Protein AF-0000000080714030 (afdb_homodimer)

InterPro domains:
  IPR036653 CinA-like, C-terminal [G3DSA:3.90.950.20] (2-174)

Solvent-accessible surface area (backbone atoms only — not comparable to full-atom values): 62062 Å² total; per-residue (Å²): 121,62,54,67,68,60,47,52,52,50,47,53,47,56,67,35,80,67,46,39,36,33,17,40,29,30,23,70,40,30,37,44,36,54,19,39,50,63,36,36,69,52,33,74,71,24,40,36,33,37,36,30,34,49,25,69,62,44,35,57,70,44,32,26,86,90,61,73,48,100,39,75,63,29,65,53,29,5,41,20,20,4,51,33,28,31,24,51,38,44,27,46,56,23,64,76,32,50,85,55,31,53,50,44,53,54,72,44,43,54,35,5,31,3,32,14,26,40,60,72,46,78,60,81,68,89,64,78,32,35,37,19,35,16,32,28,44,76,68,26,40,31,35,36,40,40,44,49,52,82,86,74,53,54,44,39,52,50,24,45,39,47,11,48,51,52,50,48,46,53,28,56,74,74,69,46,86,74,57,66,65,69,62,38,63,68,39,62,57,69,62,84,73,75,73,67,63,80,55,74,79,54,74,86,77,84,96,85,76,91,81,69,69,91,68,65,83,79,67,75,76,82,68,79,71,76,75,73,59,78,42,53,69,48,71,68,48,70,44,68,59,70,58,63,62,53,34,36,76,72,63,78,32,65,29,32,30,41,30,21,41,66,49,79,87,38,49,39,97,83,65,41,69,55,74,85,80,56,56,62,36,58,37,61,32,56,64,34,39,42,30,40,47,56,62,74,31,28,33,34,36,66,46,84,44,77,55,73,48,64,51,58,51,51,49,45,52,40,50,30,52,50,52,32,43,70,75,60,48,74,68,85,62,61,72,57,68,69,62,67,66,85,69,65,63,88,61,55,62,94,61,76,93,78,82,90,77,85,80,77,88,78,87,82,87,90,81,88,90,82,90,78,90,73,89,80,78,84,69,81,80,72,84,66,75,72,76,71,76,70,68,72,64,81,74,77,71,51,54,42,59,33,37,30,36,50,42,40,42,91,81,72,61,68,65,52,62,68,57,49,49,56,44,55,45,45,20,52,35,81,87,31,81,41,38,55,34,31,38,32,42,34,59,43,72,45,67,61,50,40,28,69,60,40,50,17,26,30,37,43,37,46,43,71,55,49,48,50,72,67,32,30,70,79,38,81,61,24,64,56,50,36,51,48,48,50,41,49,29,45,73,42,48,25,35,36,36,30,38,42,40,70,42,98,85,69,47,69,44,38,56,62,63,55,50,69,76,39,92,66,41,68,82,62,51,69,36,54,41,58,48,48,69,88,62,48,79,69,89,70,52,53,68,59,52,53,57,53,70,64,62,67,82,128,121,65,53,66,67,59,47,53,54,50,48,54,49,56,66,36,79,67,48,37,35,33,16,41,28,30,22,69,39,30,36,45,35,53,20,39,49,62,37,37,71,52,33,73,72,23,39,36,32,38,34,29,35,50,24,68,64,45,34,58,70,44,31,26,86,88,61,74,48,101,40,75,63,28,65,53,29,5,42,19,21,4,53,32,29,31,22,49,38,44,27,46,56,22,65,75,32,49,85,53,31,52,50,45,54,54,71,46,42,55,34,6,32,4,31,13,26,39,61,74,45,77,61,80,68,90,63,78,32,34,38,18,36,17,30,28,42,76,67,28,40,31,35,36,37,36,43,51,49,83,88,74,54,55,44,40,52,50,23,47,39,48,11,48,51,52,49,47,45,52,27,55,75,73,69,44,86,76,57,65,66,69,59,35,66,69,35,61,58,71,61,80,72,75,71,67,62,82,55,78,77,59,78,85,79,89,94,87,77,90,83,70,68,93,68,64,85,74,70,75,76,86,67,80,72,75,75,73,60,76,34,52,69,48,69,69,47,70,43,68,58,70,59,59,62,55,33,34,77,71,63,77,30,66,30,32,29,42,31,22,41,66,51,78,87,38,51,38,100,84,62,40,68,53,74,88,78,57,57,62,35,59,34,58,34,58,64,34,39,43,30,39,47,56,62,73,29,27,32,34,37,66,46,84,44,76,56,74,50,65,50,58,51,50,51,45,52,41,48,30,51,49,50,32,42,69,74,60,47,74,69,82,64,60,70,59,68,70,63,67,67,87,67,64,67,80,61,51,60,83,64,80,87,83,76,90,77,85,78,77,85,75,83,87,80,87,89,85,91,79,89,75,86,82,79,81,76,84,73,80,81,71,85,68,77,74,74,72,75,71,69,74,64,79,73,79,70,50,54,42,59,32,37,31,35,49,42,40,42,90,82,73,60,69,64,49,61,68,58,50,49,56,44,54,46,45,21,56,36,81,87,32,80,42,39,54,36,31,38,33,41,34,58,44,73,45,67,62,50,39,28,70,60,40,50,18,25,30,37,44,36,46,45,72,56,50,47,49,73,68,32,29,69,78,38,81,62,24,63,55,50,35,51,47,49,51,42,49,30,43,71,42,48,27,34,37,36,32,38,43,39,70,42,98,84,69,48,70,45,39,52,62,64,56,50,70,77,39,94,67,43,70,82,61,51,69,36,54,42,60,48,49,68,89,62,48,78,69,90,71,53,54,68,58,53,52,56,54,70,65,58,67,83,128

Sequence (1108 aa):
MVPDDASALIRAVYDSKPTPQVCVSTAGAGGQAISWLLGVPGASACLLEATVPYCFKAFEDRMAAGSRAPGYCSREAAEGLARNAYARAVSLCVAESPDRGPHVLPDRRVIAVGCTAAVLSSKPRRGPHQCYVCAQTADGLAHYELTLSKGRRDRSGEDAAVSRLLLQAIADAVGVPVPFGFKADHLLLDGGGGGDLPSVYEEEGVEAGRGAAAAAAAAAAGEVETVVSTEVVPTADLAHDPDAIEELVAGRCGTALVVPRDTRGATNAAGEAVEAGAPVVVLREGAMVRAALPRGATVILPGSYNPLHRGHVGLLEAARSLLDAEINGESRRGETPQKPRATDKAAAGWGREGEQGVQADEGMGAGAASADGGSGGLDVDAGGGDVGHEERERKRTAVHGIFEISVSNVDKGGLGVEEIQRRVMQFSEPGGVGWPYPVAVTKAPLFSEKARLFPGCAFVVGADTAKRIIDPRYYGNSQVEMVSALSEIRHLGCSFIVGGREDAGGRFLTLDGVLAQSGLPESLRSMFLGLDESSFREDLSSSSIRAGVASPGLMVPDDASALIRAVYDSKPTPQVCVSTAGAGGQAISWLLGVPGASACLLEATVPYCFKAFEDRMAAGSRAPGYCSREAAEGLARNAYARAVSLCVAESPDRGPHVLPDRRVIAVGCTAAVLSSKPRRGPHQCYVCAQTADGLAHYELTLSKGRRDRSGEDAAVSRLLLQAIADAVGVPVPFGFKADHLLLDGGGGGDLPSVYEEEGVEAGRGAAAAAAAAAAGEVETVVSTEVVPTADLAHDPDAIEELVAGRCGTALVVPRDTRGATNAAGEAVEAGAPVVVLREGAMVRAALPRGATVILPGSYNPLHRGHVGLLEAARSLLDAEINGESRRGETPQKPRATDKAAAGWGREGEQGVQADEGMGAGAASADGGSGGLDVDAGGGDVGHEERERKRTAVHGIFEISVSNVDKGGLGVEEIQRRVMQFSEPGGVGWPYPVAVTKAPLFSEKARLFPGCAFVVGADTAKRIIDPRYYGNSQVEMVSALSEIRHLGCSFIVGGREDAGGRFLTLDGVLAQSGLPESLRSMFLGLDESSFREDLSSSSIRAGVASPGL

Foldseek 3Di:
DADPQLLVLLVLQLPFPVRAAEEEEEEQFQVVLVVNLVVHPNSVSHYDYYYYQYDDVSLVVQFAPPQDDPDQADQSSFVRNQLSRQLVSLLRQQVVPLACFLLCQLRHWYKYKGKYWHFDDPDDDPDWTKMKMWMQTLFAIWIKIKTAFPPPDDRVLSNQLRNLVRSVSSCVSSVHDRDPCSNCVSQVLPPPPPDPPPCVVPDPDDDDDDPPPVPPPPPPDPPPPPPRPRTDIPPIDTDGDDDQLVCCVVVNFFKKKKFAHAQVVPAPPVRHRPDWDTDIRMDTHLSSVQSRADFQFEEEEEDAPPPDDLQSVLLQVLLNVVSLCVVPNDPPPPCPPVPPPVPDPVVDDPDDDDDDDDDDDDDDDDDDDDDDDDDDDPPPPPPPPCPDPPVPPPPRRHHAYAYEYAQQDVPDPGDDSVRVVVRQVQCHTPPHSNPRHMYMYGNDPDVLVVCVSHQNYEYEDELVVLLVLQQCVVVVNDNVSSQVSLVSSVVSNYAYEYEWAQPPVRDTCWLCNSCVPGPHDPVSSVRYHYRDCVSRYDPDDPVVVVVVVPPDDD/DADPQLLVLLVLQLPFPPRAAEEEEEEQFQVVLVVNLVVHPRNVNHYDYYYYQYDDVSLVVQFAPPQDDPDQADQSSFVRNQLSRQLVSLLRQQVVVLACFLLCQLRHWYKYKGKYWHFDDPDDDPDWTKMKMWMQTLFAIWIKIKTAFPPPDDRVLSNQLRNLVRSVSSCVSSVHDRDPCSNCVSQVQPPPPPPPPPPPVDDDDDDDDDPPPVPPPPPDDPPPPPPRPRTDIPDIDTDGDDDQLVCCLVVNFFKKKKFAHAQVVPAPPVRHRPDWDTDIRMDTHLSSVQSRGDFQFEEEEEDAPPPDDLQSVLLQVLLNVVSLCVVPNDPPPPCPPVPPPVPPDVVPPPDDDDDDDDDDDDDDDDDDDDDDDDPDDPPPPPVPPCPDPPVPPPPRRHHAYAYEYAQQDVPDPGDDSVRVVVRQVQCHTPPHSNPRHMYMYGNDPDVLVVCVSHQNYEYEDELVVLLVLQQCVVVVNDNVSSQVSLVSSVVSNYAYEYEWAQDPVRDTCWLCNSCVPGPHDPSSSVRYHYRDCVSRYDHDDPVVVVVVVPPDDD

Structure (mmCIF, N/CA/C/O backbone):
data_AF-0000000080714030-model_v1
#
loop_
_entity.id
_entity.type
_entity.pdbx_description
1 polymer Nucleotidyltransferase
#
loop_
_atom_site.group_PDB
_atom_site.id
_atom_site.type_symbol
_atom_site.label_atom_id
_atom_site.label_alt_id
_atom_site.label_comp_id
_atom_site.label_asym_id
_atom_site.label_entity_id
_atom_site.label_seq_id
_atom_site.pdbx_PDB_ins_code
_atom_site.Cartn_x
_atom_site.Cartn_y
_atom_site.Cartn_z
_atom_site.occupancy
_atom_site.B_iso_or_equiv
_atom_site.auth_seq_id
_atom_site.auth_comp_id
_atom_site.auth_asym_id
_atom_site.auth_atom_id
_atom_site.pdbx_PDB_model_num
ATOM 1 N N . MET A 1 1 ? -28.547 -10.883 4.484 1 76.25 1 MET A N 1
ATOM 2 C CA . MET A 1 1 ? -28.688 -12.312 4.203 1 76.25 1 MET A CA 1
ATOM 3 C C . MET A 1 1 ? -28.188 -12.641 2.801 1 76.25 1 MET A C 1
ATOM 5 O O . MET A 1 1 ? -28.391 -11.867 1.866 1 76.25 1 MET A O 1
ATOM 9 N N . VAL A 1 2 ? -27.531 -13.766 2.744 1 88.31 2 VAL A N 1
ATOM 10 C CA . VAL A 1 2 ? -27.047 -14.242 1.449 1 88.31 2 VAL A CA 1
ATOM 11 C C . VAL A 1 2 ? -28.172 -14.992 0.732 1 88.31 2 VAL A C 1
ATOM 13 O O . VAL A 1 2 ? -28.734 -15.945 1.278 1 88.31 2 VAL A O 1
ATOM 16 N N . PRO A 1 3 ? -28.531 -14.516 -0.45 1 89.25 3 PRO A N 1
ATOM 17 C CA . PRO A 1 3 ? -29.531 -15.289 -1.203 1 89.25 3 PRO A CA 1
ATOM 18 C C . PRO A 1 3 ? -29.109 -16.75 -1.405 1 89.25 3 PRO A C 1
ATOM 20 O O . PRO A 1 3 ? -27.922 -17.031 -1.581 1 89.25 3 PRO A O 1
ATOM 23 N N . ASP A 1 4 ? -30.047 -17.672 -1.443 1 90.81 4 ASP A N 1
ATOM 24 C CA . ASP A 1 4 ? -29.781 -19.109 -1.52 1 90.81 4 ASP A CA 1
ATOM 25 C C . ASP A 1 4 ? -29 -19.453 -2.791 1 90.81 4 ASP A C 1
ATOM 27 O O . ASP A 1 4 ? -28.094 -20.281 -2.766 1 90.81 4 ASP A O 1
ATOM 31 N N . ASP A 1 5 ? -29.406 -18.875 -3.848 1 91.44 5 ASP A N 1
ATOM 32 C CA . ASP A 1 5 ? -28.75 -19.188 -5.113 1 91.44 5 ASP A CA 1
ATOM 33 C C . ASP A 1 5 ? -27.297 -18.688 -5.121 1 91.44 5 ASP A C 1
ATOM 35 O O . ASP A 1 5 ? -26.406 -19.359 -5.633 1 91.44 5 ASP A O 1
ATOM 39 N N . ALA A 1 6 ? -27.062 -17.453 -4.605 1 92.81 6 ALA A N 1
ATOM 40 C CA . ALA A 1 6 ? -25.703 -16.938 -4.477 1 92.81 6 ALA A CA 1
ATOM 41 C C . ALA A 1 6 ? -24.875 -17.828 -3.562 1 92.81 6 ALA A C 1
ATOM 43 O O . ALA A 1 6 ? -23.703 -18.109 -3.863 1 92.81 6 ALA A O 1
ATOM 44 N N . SER A 1 7 ? -25.484 -18.297 -2.471 1 94.12 7 SER A N 1
ATOM 45 C CA . SER A 1 7 ? -24.812 -19.188 -1.533 1 94.12 7 SER A CA 1
ATOM 46 C C . SER A 1 7 ? -24.375 -20.469 -2.215 1 94.12 7 SER A C 1
ATOM 48 O O . SER A 1 7 ? -23.25 -20.938 -2.006 1 94.12 7 SER A O 1
ATOM 50 N N . ALA A 1 8 ? -25.281 -21.031 -3.01 1 95 8 ALA A N 1
ATOM 51 C CA . ALA A 1 8 ? -24.969 -22.266 -3.719 1 95 8 ALA A CA 1
ATOM 52 C C . ALA A 1 8 ? -23.812 -22.078 -4.688 1 95 8 ALA A C 1
ATOM 54 O O . ALA A 1 8 ? -22.906 -22.922 -4.766 1 95 8 ALA A O 1
ATOM 55 N N . LEU A 1 9 ? -23.828 -21 -5.441 1 94.88 9 LEU A N 1
ATOM 56 C CA . LEU A 1 9 ? -22.766 -20.703 -6.395 1 94.88 9 LEU A CA 1
ATOM 57 C C . LEU A 1 9 ? -21.422 -20.5 -5.684 1 94.88 9 LEU A C 1
ATOM 59 O O . LEU A 1 9 ? -20.406 -21.031 -6.113 1 94.88 9 LEU A O 1
ATOM 63 N N . ILE A 1 10 ? -21.422 -19.734 -4.613 1 96.38 10 ILE A N 1
ATOM 64 C CA . ILE A 1 10 ? -20.219 -19.438 -3.848 1 96.38 10 ILE A CA 1
ATOM 65 C C . ILE A 1 10 ? -19.656 -20.734 -3.258 1 96.38 10 ILE A C 1
ATOM 67 O O . ILE A 1 10 ? -18.438 -20.953 -3.277 1 96.38 10 ILE A O 1
ATOM 71 N N . ARG A 1 11 ? -20.516 -21.609 -2.727 1 95.31 11 ARG A N 1
ATOM 72 C CA . ARG A 1 11 ? -20.062 -22.906 -2.205 1 95.31 11 ARG A CA 1
ATOM 73 C C . ARG A 1 11 ? -19.375 -23.719 -3.291 1 95.31 11 ARG A C 1
ATOM 75 O O . ARG A 1 11 ? -18.359 -24.375 -3.039 1 95.31 11 ARG A O 1
ATOM 82 N N . ALA A 1 12 ? -19.969 -23.703 -4.457 1 96.38 12 ALA A N 1
ATOM 83 C CA . ALA A 1 12 ? -19.359 -24.422 -5.574 1 96.38 12 ALA A CA 1
ATOM 84 C C . ALA A 1 12 ? -17.969 -23.875 -5.891 1 96.38 12 ALA A C 1
ATOM 86 O O . ALA A 1 12 ? -17.047 -24.625 -6.195 1 96.38 12 ALA A O 1
ATOM 87 N N . VAL A 1 13 ? -17.797 -22.547 -5.855 1 96.38 13 VAL A N 1
ATOM 88 C CA . VAL A 1 13 ? -16.516 -21.906 -6.098 1 96.38 13 VAL A CA 1
ATOM 89 C C . VAL A 1 13 ? -15.523 -22.297 -5.008 1 96.38 13 VAL A C 1
ATOM 91 O O . VAL A 1 13 ? -14.391 -22.688 -5.301 1 96.38 13 VAL A O 1
ATOM 94 N N . TYR A 1 14 ? -15.969 -22.266 -3.744 1 95.06 14 TYR A N 1
ATOM 95 C CA . TYR A 1 14 ? -15.102 -22.594 -2.615 1 95.06 14 TYR A CA 1
ATOM 96 C C . TYR A 1 14 ? -14.672 -24.047 -2.666 1 95.06 14 TYR A C 1
ATOM 98 O O . TYR A 1 14 ? -13.57 -24.391 -2.232 1 95.06 14 TYR A O 1
ATOM 106 N N . ASP A 1 15 ? -15.469 -24.922 -3.205 1 94.5 15 ASP A N 1
ATOM 107 C CA . ASP A 1 15 ? -15.234 -26.359 -3.211 1 94.5 15 ASP A CA 1
ATOM 108 C C . ASP A 1 15 ? -14.375 -26.766 -4.406 1 94.5 15 ASP A C 1
ATOM 110 O O . ASP A 1 15 ? -13.883 -27.891 -4.469 1 94.5 15 ASP A O 1
ATOM 114 N N . SER A 1 16 ? -14.234 -25.844 -5.297 1 94.44 16 SER A N 1
ATOM 115 C CA . SER A 1 16 ? -13.414 -26.156 -6.469 1 94.44 16 SER A CA 1
ATOM 116 C C . SER A 1 16 ? -11.953 -26.344 -6.09 1 94.44 16 SER A C 1
ATOM 118 O O . SER A 1 16 ? -11.461 -25.719 -5.156 1 94.44 16 SER A O 1
ATOM 120 N N . LYS A 1 17 ? -11.289 -27.344 -6.773 1 90.88 17 LYS A N 1
ATOM 121 C CA . LYS A 1 17 ? -9.875 -27.609 -6.512 1 90.88 17 LYS A CA 1
ATOM 122 C C . LYS A 1 17 ? -9.031 -27.359 -7.754 1 90.88 17 LYS A C 1
ATOM 124 O O . LYS A 1 17 ? -9.406 -27.75 -8.859 1 90.88 17 LYS A O 1
ATOM 129 N N . PRO A 1 18 ? -7.777 -26.906 -7.711 1 89.81 18 PRO A N 1
ATOM 130 C CA . PRO A 1 18 ? -7.32 -26.25 -6.48 1 89.81 18 PRO A CA 1
ATOM 131 C C . PRO A 1 18 ? -8.18 -25.062 -6.094 1 89.81 18 PRO A C 1
ATOM 133 O O . PRO A 1 18 ? -8.727 -24.375 -6.965 1 89.81 18 PRO A O 1
ATOM 136 N N . THR A 1 19 ? -8.344 -24.797 -4.785 1 91.69 19 THR A N 1
ATOM 137 C CA . THR A 1 19 ? -9.195 -23.703 -4.316 1 91.69 19 THR A CA 1
ATOM 138 C C . THR A 1 19 ? -8.727 -22.375 -4.887 1 91.69 19 THR A C 1
ATOM 140 O O . THR A 1 19 ? -7.539 -22.047 -4.824 1 91.69 19 THR A O 1
ATOM 143 N N . PRO A 1 20 ? -9.641 -21.656 -5.434 1 96.25 20 PRO A N 1
ATOM 144 C CA . PRO A 1 20 ? -9.258 -20.375 -6.027 1 96.25 20 PRO A CA 1
ATOM 145 C C . PRO A 1 20 ? -8.797 -19.359 -4.984 1 96.25 20 PRO A C 1
ATOM 147 O O . PRO A 1 20 ? -9.273 -19.375 -3.846 1 96.25 20 PRO A O 1
ATOM 150 N N . GLN A 1 21 ? -7.844 -18.609 -5.332 1 97.25 21 GLN A N 1
ATOM 151 C CA . GLN A 1 21 ? -7.363 -17.469 -4.555 1 97.25 21 GLN A CA 1
ATOM 152 C C . GLN A 1 21 ? -7.785 -16.141 -5.188 1 97.25 21 GLN A C 1
ATOM 154 O O . GLN A 1 21 ? -7.23 -15.742 -6.211 1 97.25 21 GLN A O 1
ATOM 159 N N . VAL A 1 22 ? -8.68 -15.438 -4.516 1 98.12 22 VAL A N 1
ATOM 160 C CA . VAL A 1 22 ? -9.406 -14.383 -5.223 1 98.12 22 VAL A CA 1
ATOM 161 C C . VAL A 1 22 ? -9.156 -13.039 -4.547 1 98.12 22 VAL A C 1
ATOM 163 O O . VAL A 1 22 ? -9.203 -12.93 -3.32 1 98.12 22 VAL A 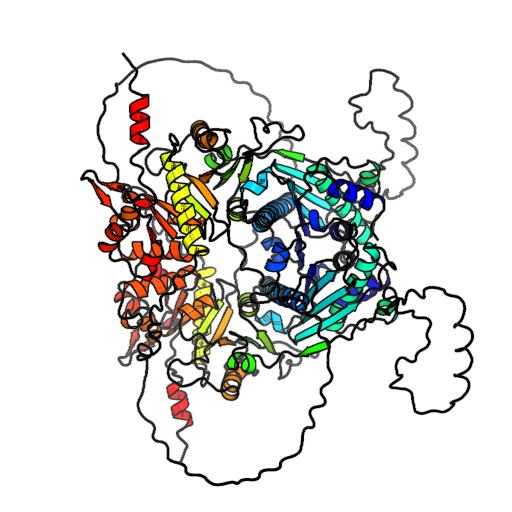O 1
ATOM 166 N N . CYS A 1 23 ? -8.812 -12.023 -5.293 1 98.19 23 CYS A N 1
ATOM 167 C CA . CYS A 1 23 ? -8.867 -10.625 -4.891 1 98.19 23 CYS A CA 1
ATOM 168 C C . CYS A 1 23 ? -9.961 -9.883 -5.645 1 98.19 23 CYS A C 1
ATOM 170 O O . CYS A 1 23 ? -10.164 -10.109 -6.84 1 98.19 23 CYS A O 1
ATOM 172 N N . VAL A 1 24 ? -10.672 -9.008 -4.938 1 98.12 24 VAL A N 1
ATOM 173 C CA . VAL A 1 24 ? -11.758 -8.234 -5.539 1 98.12 24 VAL A CA 1
ATOM 174 C C . VAL A 1 24 ? -11.516 -6.742 -5.309 1 98.12 24 VAL A C 1
ATOM 176 O O . VAL A 1 24 ? -11.156 -6.328 -4.203 1 98.12 24 VAL A O 1
ATOM 179 N N . SER A 1 25 ? -11.594 -6.004 -6.297 1 97.75 25 SER A N 1
ATOM 180 C CA . SER A 1 25 ? -11.609 -4.547 -6.219 1 97.75 25 SER A CA 1
ATOM 181 C C . SER A 1 25 ? -12.828 -3.969 -6.93 1 97.75 25 SER A C 1
ATOM 183 O O . SER A 1 25 ? -12.969 -4.102 -8.148 1 97.75 25 SER A O 1
ATOM 185 N N . THR A 1 26 ? -13.719 -3.369 -6.191 1 96.5 26 THR A N 1
ATOM 186 C CA . THR A 1 26 ? -14.961 -2.898 -6.801 1 96.5 26 THR A CA 1
ATOM 187 C C . THR A 1 26 ? -15.25 -1.456 -6.395 1 96.5 26 THR A C 1
ATOM 189 O O . THR A 1 26 ? -14.992 -1.063 -5.254 1 96.5 26 THR A O 1
ATOM 192 N N . ALA A 1 27 ? -15.68 -0.676 -7.301 1 92.5 27 ALA A N 1
ATOM 193 C CA . ALA A 1 27 ? -16.016 0.724 -7.066 1 92.5 27 ALA A CA 1
ATOM 194 C C . ALA A 1 27 ? -17.391 1.06 -7.652 1 92.5 27 ALA A C 1
ATOM 196 O O . ALA A 1 27 ? -17.75 0.578 -8.734 1 92.5 27 ALA A O 1
ATOM 197 N N . GLY A 1 28 ? -18.094 1.879 -7.031 1 89.81 28 GLY A N 1
ATOM 198 C CA . GLY A 1 28 ? -19.422 2.305 -7.461 1 89.81 28 GLY A CA 1
ATOM 199 C C . GLY A 1 28 ? -20.531 1.398 -6.961 1 89.81 28 GLY A C 1
ATOM 200 O O . GLY A 1 28 ? -21.578 1.877 -6.531 1 89.81 28 GLY A O 1
ATOM 201 N N . ALA A 1 29 ? -20.359 0.155 -7.082 1 90.62 29 ALA A N 1
ATOM 202 C CA . ALA A 1 29 ? -21.297 -0.875 -6.621 1 90.62 29 ALA A CA 1
ATOM 203 C C . ALA A 1 29 ? -20.578 -2.213 -6.438 1 90.62 29 ALA A C 1
ATOM 205 O O . ALA A 1 29 ? -19.344 -2.273 -6.441 1 90.62 29 ALA A O 1
ATOM 206 N N . GLY A 1 30 ? -21.297 -3.268 -6.059 1 92.06 30 GLY A N 1
ATOM 207 C CA . GLY A 1 30 ? -20.719 -4.59 -5.906 1 92.06 30 GLY A CA 1
ATOM 208 C C . GLY A 1 30 ? -20.422 -4.949 -4.465 1 92.06 30 GLY A C 1
ATOM 209 O O . GLY A 1 30 ? -19.828 -6 -4.188 1 92.06 30 GLY A O 1
ATOM 210 N N . GLY A 1 31 ? -20.812 -4.105 -3.6 1 92.25 31 GLY A N 1
ATOM 211 C CA . GLY A 1 31 ? -20.562 -4.352 -2.188 1 92.25 31 GLY A CA 1
ATOM 212 C C . GLY A 1 31 ? -21.25 -5.605 -1.671 1 92.25 31 GLY A C 1
ATOM 213 O O . GLY A 1 31 ? -20.734 -6.27 -0.768 1 92.25 31 GLY A O 1
ATOM 214 N N . GLN A 1 32 ? -22.375 -5.938 -2.225 1 93.75 32 GLN A N 1
ATOM 215 C CA . GLN A 1 32 ? -23.078 -7.133 -1.783 1 93.75 32 GLN A CA 1
ATOM 216 C C . GLN A 1 32 ? -22.297 -8.398 -2.117 1 93.75 32 GLN A C 1
ATOM 218 O O . GLN A 1 32 ? -22.359 -9.383 -1.383 1 93.75 32 GLN A O 1
ATOM 223 N N . ALA A 1 33 ? -21.594 -8.359 -3.254 1 94.94 33 ALA A N 1
ATOM 224 C CA . ALA A 1 33 ? -20.781 -9.523 -3.59 1 94.94 33 ALA A CA 1
ATOM 225 C C . ALA A 1 33 ? -19.781 -9.836 -2.471 1 94.94 33 ALA A C 1
ATOM 227 O O . ALA A 1 33 ? -19.594 -11 -2.109 1 94.94 33 ALA A O 1
ATOM 228 N N . ILE A 1 34 ? -19.172 -8.797 -1.949 1 94.06 34 ILE A N 1
ATOM 229 C CA . ILE A 1 34 ? -18.203 -8.961 -0.864 1 94.06 34 ILE A CA 1
ATOM 230 C C . ILE A 1 34 ? -18.906 -9.531 0.366 1 94.06 34 ILE A C 1
ATOM 232 O O . ILE A 1 34 ? -18.422 -10.477 0.984 1 94.06 34 ILE A O 1
ATOM 236 N N . SER A 1 35 ? -20.062 -8.969 0.657 1 93.44 35 SER A N 1
ATOM 237 C CA . SER A 1 35 ? -20.844 -9.445 1.792 1 93.44 35 SER A CA 1
ATOM 238 C C . SER A 1 35 ? -21.25 -10.906 1.614 1 93.44 35 SER A C 1
ATOM 240 O O . SER A 1 35 ? -21.172 -11.695 2.559 1 93.44 35 SER A O 1
ATOM 242 N N . TRP A 1 36 ? -21.672 -11.273 0.428 1 94.62 36 TRP A N 1
ATOM 243 C CA . TRP A 1 36 ? -22.094 -12.641 0.153 1 94.62 36 TRP A CA 1
ATOM 244 C C . TRP A 1 36 ? -20.922 -13.609 0.262 1 94.62 36 TRP A C 1
ATOM 246 O O . TRP A 1 36 ? -21.062 -14.695 0.833 1 94.62 36 TRP A O 1
ATOM 256 N N . LEU A 1 37 ? -19.781 -13.242 -0.293 1 93.44 37 LEU A N 1
ATOM 257 C CA . LEU A 1 37 ? -18.594 -14.078 -0.215 1 93.44 37 LEU A CA 1
ATOM 258 C C . LEU A 1 37 ? -18.203 -14.352 1.237 1 93.44 37 LEU A C 1
ATOM 260 O O . LEU A 1 37 ? -17.828 -15.469 1.588 1 93.44 37 LEU A O 1
ATOM 264 N N . LEU A 1 38 ? -18.375 -13.344 2.084 1 90.12 38 LEU A N 1
ATOM 265 C CA . LEU A 1 38 ? -18 -13.461 3.488 1 90.12 38 LEU A CA 1
ATOM 266 C C . LEU A 1 38 ? -19.062 -14.188 4.285 1 90.12 38 LEU A C 1
ATOM 268 O O . LEU A 1 38 ? -18.797 -14.703 5.375 1 90.12 38 LEU A O 1
ATOM 272 N N . GLY A 1 39 ? -20.25 -14.156 3.777 1 89.19 39 GLY A N 1
ATOM 273 C CA . GLY A 1 39 ? -21.391 -14.734 4.488 1 89.19 39 GLY A CA 1
ATOM 274 C C . GLY A 1 39 ? -21.484 -16.234 4.332 1 89.19 39 GLY A C 1
ATOM 275 O O . GLY A 1 39 ? -22.266 -16.891 5.027 1 89.19 39 GLY A O 1
ATOM 276 N N . VAL A 1 40 ? -20.75 -16.781 3.438 1 90.75 40 VAL A N 1
ATOM 277 C CA . VAL A 1 40 ? -20.703 -18.219 3.205 1 90.75 40 VAL A CA 1
ATOM 278 C C . VAL A 1 40 ? -19.422 -18.812 3.799 1 90.75 40 VAL A C 1
ATOM 280 O O . VAL A 1 40 ? -18.328 -18.297 3.564 1 90.75 40 VAL A O 1
ATOM 283 N N . PRO A 1 41 ? -19.562 -19.891 4.609 1 87.5 41 PRO A N 1
ATOM 284 C CA . PRO A 1 41 ? -18.344 -20.484 5.176 1 87.5 41 PRO A CA 1
ATOM 285 C C . PRO A 1 41 ? -17.375 -20.969 4.105 1 87.5 41 PRO A C 1
ATOM 287 O O . PRO A 1 41 ? -17.797 -21.516 3.082 1 87.5 41 PRO A O 1
ATOM 290 N N . GLY A 1 42 ? -16.047 -20.781 4.32 1 89 42 GLY A N 1
ATOM 291 C CA . GLY A 1 42 ? -15.023 -21.203 3.389 1 89 42 GLY A CA 1
ATOM 292 C C . GLY A 1 42 ? -14.266 -20.031 2.77 1 89 42 GLY A C 1
ATOM 293 O O . GLY A 1 42 ? -13.312 -20.234 2.014 1 89 42 GLY A O 1
ATOM 294 N N . ALA A 1 43 ? -14.656 -18.828 3.115 1 90.31 43 ALA A N 1
ATOM 295 C CA . ALA A 1 43 ? -14.055 -17.625 2.533 1 90.31 43 ALA A CA 1
ATOM 296 C C . ALA A 1 43 ? -12.562 -17.547 2.854 1 90.31 43 ALA A C 1
ATOM 298 O O . ALA A 1 43 ? -11.773 -17.062 2.047 1 90.31 43 ALA A O 1
ATOM 299 N N . SER A 1 44 ? -12.086 -18.062 3.951 1 87.38 44 SER A N 1
ATOM 300 C CA . SER A 1 44 ? -10.711 -17.938 4.41 1 87.38 44 SER A CA 1
ATOM 301 C C . SER A 1 44 ? -9.742 -18.672 3.484 1 87.38 44 SER A C 1
ATOM 303 O O . SER A 1 44 ? -8.57 -18.328 3.393 1 87.38 44 SER A O 1
ATOM 305 N N . ALA A 1 45 ? -10.234 -19.688 2.828 1 89.81 45 ALA A N 1
ATOM 306 C CA . ALA A 1 45 ? -9.375 -20.453 1.928 1 89.81 45 ALA A CA 1
ATOM 307 C C . ALA A 1 45 ? -9.375 -19.859 0.525 1 89.81 45 ALA A C 1
ATOM 309 O O . ALA A 1 45 ? -8.531 -20.203 -0.304 1 89.81 45 ALA A O 1
ATOM 310 N N . CYS A 1 46 ? -10.289 -18.953 0.308 1 94 46 CYS A N 1
ATOM 311 C CA . CYS A 1 46 ? -10.492 -18.5 -1.062 1 94 46 CYS A CA 1
ATOM 312 C C . CYS A 1 46 ? -10.219 -17.016 -1.186 1 94 46 CYS A C 1
ATOM 314 O O . CYS A 1 46 ? -9.398 -16.594 -2.01 1 94 46 CYS A O 1
ATOM 316 N N . LEU A 1 47 ? -10.836 -16.203 -0.371 1 95.5 47 LEU A N 1
ATOM 317 C CA . LEU A 1 47 ? -10.75 -14.758 -0.488 1 95.5 47 LEU A CA 1
ATOM 318 C C . LEU A 1 47 ? -9.469 -14.234 0.155 1 95.5 47 LEU A C 1
ATOM 320 O O . LEU A 1 47 ? -9.242 -14.43 1.353 1 95.5 47 LEU A O 1
ATOM 324 N N . LEU A 1 48 ? -8.625 -13.562 -0.668 1 97.19 48 LEU A N 1
ATOM 325 C CA . LEU A 1 48 ? -7.383 -12.984 -0.173 1 97.19 48 LEU A CA 1
ATOM 326 C C . LEU A 1 48 ? -7.617 -11.578 0.369 1 97.19 48 LEU A C 1
ATOM 328 O O . LEU A 1 48 ? -7.211 -11.266 1.491 1 97.19 48 LEU A O 1
ATOM 332 N N . GLU A 1 49 ? -8.258 -10.812 -0.398 1 97.25 49 GLU A N 1
ATOM 333 C CA . GLU A 1 49 ? -8.492 -9.414 -0.057 1 97.25 49 GLU A CA 1
ATOM 334 C C . GLU A 1 49 ? -9.586 -8.805 -0.938 1 97.25 49 GLU A C 1
ATOM 336 O O . GLU A 1 49 ? -9.688 -9.133 -2.123 1 97.25 49 GLU A O 1
ATOM 341 N N . ALA A 1 50 ? -10.414 -8.016 -0.399 1 97.75 50 ALA A N 1
ATOM 342 C CA . ALA A 1 50 ? -11.383 -7.215 -1.142 1 97.75 50 ALA A CA 1
ATOM 343 C C . ALA A 1 50 ? -11.227 -5.73 -0.828 1 97.75 50 ALA A C 1
ATOM 345 O O . ALA A 1 50 ? -11 -5.352 0.323 1 97.75 50 ALA A O 1
ATOM 346 N N . THR A 1 51 ? -11.289 -4.926 -1.818 1 96.81 51 THR A N 1
ATOM 347 C CA . THR A 1 51 ? -11.133 -3.484 -1.646 1 96.81 51 THR A CA 1
ATOM 348 C C . THR A 1 51 ? -12.25 -2.734 -2.363 1 96.81 51 THR A C 1
ATOM 350 O O . THR A 1 51 ? -12.656 -3.115 -3.463 1 96.81 51 THR A O 1
ATOM 353 N N . VAL A 1 52 ? -12.719 -1.738 -1.743 1 96.62 52 VAL A N 1
ATOM 354 C CA . VAL A 1 52 ? -13.703 -0.821 -2.307 1 96.62 52 VAL A CA 1
ATOM 355 C C . VAL A 1 52 ? -13.133 0.596 -2.332 1 96.62 52 VAL A C 1
ATOM 357 O O . VAL A 1 52 ? -13.43 1.406 -1.451 1 96.62 52 VAL A O 1
ATOM 360 N N . PRO A 1 53 ? -12.367 0.858 -3.334 1 94.75 53 PRO A N 1
ATOM 361 C CA . PRO A 1 53 ? -11.828 2.213 -3.475 1 94.75 53 PRO A CA 1
ATOM 362 C C . PRO A 1 53 ? -12.875 3.217 -3.951 1 94.75 53 PRO A C 1
ATOM 364 O O . PRO A 1 53 ? -12.992 3.473 -5.152 1 94.75 53 PRO A O 1
ATOM 367 N N . TYR A 1 54 ? -13.445 3.885 -3.055 1 88.81 54 TYR A N 1
ATOM 368 C CA . TYR A 1 54 ? -14.688 4.559 -3.416 1 88.81 54 TYR A CA 1
ATOM 369 C C . TYR A 1 54 ? -14.43 6.012 -3.801 1 88.81 54 TYR A C 1
ATOM 371 O O . TYR A 1 54 ? -15.094 6.547 -4.695 1 88.81 54 TYR A O 1
ATOM 379 N N . CYS A 1 55 ? -13.531 6.723 -3.15 1 89.38 55 CYS A N 1
ATOM 380 C CA . CYS A 1 55 ? -13.242 8.086 -3.58 1 89.38 55 CYS A CA 1
ATOM 381 C C . CYS A 1 55 ? -12.312 8.086 -4.789 1 89.38 55 CYS A C 1
ATOM 383 O O . CYS A 1 55 ? -11.766 7.051 -5.16 1 89.38 55 CYS A O 1
ATOM 385 N N . PHE A 1 56 ? -12.172 9.211 -5.348 1 86.5 56 PHE A N 1
ATOM 386 C CA . PHE A 1 56 ? -11.461 9.297 -6.613 1 86.5 56 PHE A CA 1
ATOM 387 C C . PHE A 1 56 ? -9.992 8.906 -6.438 1 86.5 56 PHE A C 1
ATOM 389 O O . PHE A 1 56 ? -9.469 8.086 -7.195 1 86.5 56 PHE A O 1
ATOM 396 N N . LYS A 1 57 ? -9.375 9.391 -5.508 1 89.69 57 LYS A N 1
ATOM 397 C CA . LYS A 1 57 ? -7.957 9.109 -5.309 1 89.69 57 LYS A CA 1
ATOM 398 C C . LYS A 1 57 ? -7.734 7.641 -4.953 1 89.69 57 LYS A C 1
ATOM 400 O O . LYS A 1 57 ? -6.773 7.023 -5.418 1 89.69 57 LYS A O 1
ATOM 405 N N . ALA A 1 58 ? -8.531 7.137 -4.082 1 92.75 58 ALA A N 1
ATOM 406 C CA . ALA A 1 58 ? -8.43 5.715 -3.766 1 92.75 58 ALA A CA 1
ATOM 407 C C . ALA A 1 58 ? -8.555 4.859 -5.023 1 92.75 58 ALA A C 1
ATOM 409 O O . ALA A 1 58 ? -7.812 3.895 -5.207 1 92.75 58 ALA A O 1
ATOM 410 N N . PHE A 1 59 ? -9.5 5.316 -5.836 1 91.5 59 PHE A N 1
ATOM 411 C CA . PHE A 1 59 ? -9.727 4.633 -7.105 1 91.5 59 PHE A CA 1
ATOM 412 C C . PHE A 1 59 ? -8.492 4.703 -7.992 1 91.5 59 PHE A C 1
ATOM 414 O O . PHE A 1 59 ? -8.031 3.682 -8.508 1 91.5 59 PHE A O 1
ATOM 421 N N . GLU A 1 60 ? -7.934 5.781 -8.141 1 89.69 60 GLU A N 1
ATOM 422 C CA . GLU A 1 60 ? -6.738 5.988 -8.953 1 89.69 60 GLU A CA 1
ATOM 423 C C . GLU A 1 60 ? -5.57 5.156 -8.43 1 89.69 60 GLU A C 1
ATOM 425 O O . GLU A 1 60 ? -4.816 4.578 -9.219 1 89.69 60 GLU A O 1
ATOM 430 N N . ASP A 1 61 ? -5.441 5.117 -7.137 1 90.25 61 ASP A N 1
ATOM 431 C CA . ASP A 1 61 ? -4.355 4.367 -6.516 1 90.25 61 ASP A CA 1
ATOM 432 C C . ASP A 1 61 ? -4.48 2.875 -6.812 1 90.25 61 ASP A C 1
ATOM 434 O O . ASP A 1 61 ? -3.477 2.156 -6.832 1 90.25 61 ASP A O 1
ATOM 438 N N . ARG A 1 62 ? -5.688 2.428 -7.02 1 92.12 62 ARG A N 1
ATOM 439 C CA . ARG A 1 62 ? -5.918 0.999 -7.199 1 92.12 62 ARG A CA 1
ATOM 440 C C . ARG A 1 62 ? -5.957 0.632 -8.68 1 92.12 62 ARG A C 1
ATOM 442 O O . ARG A 1 62 ? -6.148 -0.534 -9.031 1 92.12 62 ARG A O 1
ATOM 449 N N . MET A 1 63 ? -5.777 1.626 -9.492 1 87.69 63 MET A N 1
ATOM 450 C CA . MET A 1 63 ? -5.617 1.362 -10.922 1 87.69 63 MET A CA 1
ATOM 451 C C . MET A 1 63 ? -4.176 0.979 -11.25 1 87.69 63 MET A C 1
ATOM 453 O O . MET A 1 63 ? -3.24 1.475 -10.617 1 87.69 63 MET A O 1
ATOM 457 N N . ALA A 1 64 ? -4.07 0.048 -12.141 1 75.25 64 ALA A N 1
ATOM 458 C CA . ALA A 1 64 ? -2.729 -0.355 -12.547 1 75.25 64 ALA A CA 1
ATOM 459 C C . ALA A 1 64 ? -1.928 0.841 -13.055 1 75.25 64 ALA A C 1
ATOM 461 O O . ALA A 1 64 ? -2.475 1.726 -13.719 1 75.25 64 ALA A O 1
ATOM 462 N N . ALA A 1 65 ? -0.706 0.794 -12.688 1 62.97 65 ALA A N 1
ATOM 463 C CA . ALA A 1 65 ? 0.182 1.88 -13.094 1 62.97 65 ALA A CA 1
ATOM 464 C C . ALA A 1 65 ? 0.154 2.07 -14.609 1 62.97 65 ALA A C 1
ATOM 466 O O . ALA A 1 65 ? 0.173 1.096 -15.367 1 62.97 65 ALA A O 1
ATOM 467 N N . GLY A 1 66 ? 0.008 3.273 -14.969 1 62.5 66 GLY A N 1
ATOM 468 C CA . GLY A 1 66 ? 0.052 3.584 -16.391 1 62.5 66 GLY A CA 1
ATOM 469 C C . GLY A 1 66 ? -1.302 3.475 -17.062 1 62.5 66 GLY A C 1
ATOM 470 O O . GLY A 1 66 ? -1.455 3.867 -18.219 1 62.5 66 GLY A O 1
ATOM 471 N N . SER A 1 67 ? -2.238 2.922 -16.25 1 69.75 67 SER A N 1
ATOM 472 C CA . SER A 1 67 ? -3.557 2.752 -16.844 1 69.75 67 SER A CA 1
ATOM 473 C C . SER A 1 67 ? -4.316 4.074 -16.891 1 69.75 67 SER A C 1
ATOM 475 O O . SER A 1 67 ? -4.148 4.926 -16.016 1 69.75 67 SER A O 1
ATOM 477 N N . ARG A 1 68 ? -4.863 4.344 -18.094 1 69.06 68 ARG A N 1
ATOM 478 C CA . ARG A 1 68 ? -5.723 5.512 -18.25 1 69.06 68 ARG A CA 1
ATOM 479 C C . ARG A 1 68 ? -7.164 5.098 -18.531 1 69.06 68 ARG A C 1
ATOM 481 O O . ARG A 1 68 ? -7.406 4.129 -19.266 1 69.06 68 ARG A O 1
ATOM 488 N N . ALA A 1 69 ? -8.039 5.594 -17.734 1 75.12 69 ALA A N 1
ATOM 489 C CA . ALA A 1 69 ? -9.445 5.336 -18 1 75.12 69 ALA A CA 1
ATOM 490 C C . ALA A 1 69 ? -10.195 6.629 -18.328 1 75.12 69 ALA A C 1
ATOM 492 O O . ALA A 1 69 ? -9.961 7.656 -17.688 1 75.12 69 ALA A O 1
ATOM 493 N N . PRO A 1 70 ? -10.914 6.586 -19.438 1 69.94 70 PRO A N 1
ATOM 494 C CA . PRO A 1 70 ? -11.688 7.773 -19.812 1 69.94 70 PRO A CA 1
ATOM 495 C C . PRO A 1 70 ? -12.625 8.227 -18.688 1 69.94 70 PRO A C 1
ATOM 497 O O . PRO A 1 70 ? -13.039 9.391 -18.656 1 69.94 70 PRO A O 1
ATOM 500 N N . GLY A 1 71 ? -13 7.273 -17.906 1 81 71 GLY A N 1
ATOM 501 C CA . GLY A 1 71 ? -13.898 7.547 -16.797 1 81 71 GLY A CA 1
ATOM 502 C C . GLY A 1 71 ? -13.836 6.496 -15.703 1 81 71 GLY A C 1
ATOM 503 O O . GLY A 1 71 ? -13.195 5.453 -15.875 1 81 71 GLY A O 1
ATOM 504 N N . TYR A 1 72 ? -14.531 6.828 -14.711 1 84.44 72 TYR A N 1
ATOM 505 C CA . TYR A 1 72 ? -14.5 5.934 -13.555 1 84.44 72 TYR A CA 1
ATOM 506 C C . TYR A 1 72 ? -15.273 4.652 -13.836 1 84.44 72 TYR A C 1
ATOM 508 O O . TYR A 1 72 ? -14.914 3.58 -13.352 1 84.44 72 TYR A O 1
ATOM 516 N N . CYS A 1 73 ? -16.328 4.805 -14.617 1 91.25 73 CYS A N 1
ATOM 517 C CA . CYS A 1 73 ? -17.109 3.639 -15.023 1 91.25 73 CYS A CA 1
ATOM 518 C C . CYS A 1 73 ? -16.859 3.297 -16.484 1 91.25 73 CYS A C 1
ATOM 520 O O . CYS A 1 73 ? -17.562 3.789 -17.375 1 91.25 73 CYS A O 1
ATOM 522 N N . SER A 1 74 ? -15.891 2.494 -16.75 1 91.31 74 SER A N 1
ATOM 523 C CA . SER A 1 74 ? -15.492 2.094 -18.094 1 91.31 74 SER A CA 1
ATOM 524 C C . SER A 1 74 ? -14.836 0.717 -18.094 1 91.31 74 SER A C 1
ATOM 526 O O . SER A 1 74 ? -14.469 0.201 -17.031 1 91.31 74 SER A O 1
ATOM 528 N N . ARG A 1 75 ? -14.758 0.209 -19.266 1 90.69 75 ARG A N 1
ATOM 529 C CA . ARG A 1 75 ? -14.094 -1.08 -19.453 1 90.69 75 ARG A CA 1
ATOM 530 C C . ARG A 1 75 ? -12.625 -1.002 -19.047 1 90.69 75 ARG A C 1
ATOM 532 O O . ARG A 1 75 ? -12.109 -1.902 -18.375 1 90.69 75 ARG A O 1
ATOM 539 N N . GLU A 1 76 ? -11.945 0.042 -19.422 1 90.94 76 GLU A N 1
ATOM 540 C CA . GLU A 1 76 ? -10.531 0.245 -19.125 1 90.94 76 GLU A CA 1
ATOM 541 C C . GLU A 1 76 ? -10.289 0.372 -17.625 1 90.94 76 GLU A C 1
ATOM 543 O O . GLU A 1 76 ? -9.289 -0.133 -17.109 1 90.94 76 GLU A O 1
ATOM 548 N N . ALA A 1 77 ? -11.219 1.039 -17 1 93.75 77 ALA A N 1
ATOM 549 C CA . ALA A 1 77 ? -11.102 1.195 -15.555 1 93.75 77 ALA A CA 1
ATOM 550 C C . ALA A 1 77 ? -11.227 -0.149 -14.852 1 93.75 77 ALA A C 1
ATOM 552 O O . ALA A 1 77 ? -10.461 -0.453 -13.938 1 93.75 77 ALA A O 1
ATOM 553 N N . ALA A 1 78 ? -12.18 -0.915 -15.273 1 95 78 ALA A N 1
ATOM 554 C CA . ALA A 1 78 ? -12.352 -2.244 -14.695 1 95 78 ALA A CA 1
ATOM 555 C C . ALA A 1 78 ? -11.109 -3.107 -14.914 1 95 78 ALA A C 1
ATOM 557 O O . ALA A 1 78 ? -10.695 -3.844 -14.023 1 95 78 ALA A O 1
ATOM 558 N N . GLU A 1 79 ? -10.578 -2.982 -16.078 1 92.75 79 GLU A N 1
ATOM 559 C CA . GLU A 1 79 ? -9.359 -3.709 -16.406 1 92.75 79 GLU A CA 1
ATOM 560 C C . GLU A 1 79 ? -8.203 -3.281 -15.5 1 92.75 79 GLU A C 1
ATOM 562 O O . GLU A 1 79 ? -7.461 -4.121 -14.992 1 92.75 79 GLU A O 1
ATOM 567 N N . GLY A 1 80 ? -8.062 -1.991 -15.375 1 93.25 80 GLY A N 1
ATOM 568 C CA . GLY A 1 80 ? -7.02 -1.477 -14.508 1 93.25 80 GLY A CA 1
ATOM 569 C C . GLY A 1 80 ? -7.137 -1.972 -13.078 1 93.25 80 GLY A C 1
ATOM 570 O O . GLY A 1 80 ? -6.141 -2.35 -12.461 1 93.25 80 GLY A O 1
ATOM 571 N N . LEU A 1 81 ? -8.375 -1.979 -12.562 1 96.12 81 LEU A N 1
ATOM 572 C CA . LEU A 1 81 ? -8.609 -2.482 -11.211 1 96.12 81 LEU A CA 1
ATOM 573 C C . LEU A 1 81 ? -8.266 -3.965 -11.117 1 96.12 81 LEU A C 1
ATOM 575 O O . LEU A 1 81 ? -7.629 -4.398 -10.156 1 96.12 81 LEU A O 1
ATOM 579 N N . ALA A 1 82 ? -8.648 -4.723 -12.109 1 96.12 82 ALA A N 1
ATOM 580 C CA . ALA A 1 82 ? -8.414 -6.164 -12.125 1 96.12 82 ALA A CA 1
ATOM 581 C C . ALA A 1 82 ? -6.918 -6.477 -12.172 1 96.12 82 ALA A C 1
ATOM 583 O O . ALA A 1 82 ? -6.434 -7.34 -11.43 1 96.12 82 ALA A O 1
ATOM 584 N N . ARG A 1 83 ? -6.219 -5.773 -13.008 1 92.69 83 ARG A N 1
ATOM 585 C CA . ARG A 1 83 ? -4.789 -6.012 -13.164 1 92.69 83 ARG A CA 1
ATOM 586 C C . ARG A 1 83 ? -4.031 -5.688 -11.883 1 92.69 83 ARG A C 1
ATOM 588 O O . ARG A 1 83 ? -3.148 -6.441 -11.469 1 92.69 83 ARG A O 1
ATOM 595 N N . ASN A 1 84 ? -4.375 -4.578 -11.305 1 95.25 84 ASN A N 1
ATOM 596 C CA . ASN A 1 84 ? -3.75 -4.234 -10.031 1 95.25 84 ASN A CA 1
ATOM 597 C C . ASN A 1 84 ? -4.098 -5.246 -8.945 1 95.25 84 ASN A C 1
ATOM 599 O O . ASN A 1 84 ? -3.229 -5.645 -8.164 1 95.25 84 ASN A O 1
ATOM 603 N N . ALA A 1 85 ? -5.34 -5.574 -8.898 1 97.25 85 ALA A N 1
ATOM 604 C CA . ALA A 1 85 ? -5.77 -6.566 -7.918 1 97.25 85 ALA A CA 1
ATOM 605 C C . ALA A 1 85 ? -5.066 -7.902 -8.148 1 97.25 85 ALA A C 1
ATOM 607 O O . ALA A 1 85 ? -4.773 -8.625 -7.191 1 97.25 85 ALA A O 1
ATOM 608 N N . TYR A 1 86 ? -4.852 -8.266 -9.398 1 96.19 86 TYR A N 1
ATOM 609 C CA . TYR A 1 86 ? -4.152 -9.508 -9.711 1 96.19 86 TYR A CA 1
ATOM 610 C C . TYR A 1 86 ? -2.721 -9.469 -9.188 1 96.19 86 TYR A C 1
ATOM 612 O O . TYR A 1 86 ? -2.236 -10.445 -8.617 1 96.19 86 TYR A O 1
ATOM 620 N N . ALA A 1 87 ? -2.029 -8.383 -9.438 1 95.19 87 ALA A N 1
ATOM 621 C CA . ALA A 1 87 ? -0.687 -8.227 -8.883 1 95.19 87 ALA A CA 1
ATOM 622 C C . ALA A 1 87 ? -0.696 -8.406 -7.363 1 95.19 87 ALA A C 1
ATOM 624 O O . ALA A 1 87 ? 0.182 -9.07 -6.809 1 95.19 87 ALA A O 1
ATOM 625 N N . ARG A 1 88 ? -1.673 -7.828 -6.715 1 96.69 88 ARG A N 1
ATOM 626 C CA . ARG A 1 88 ? -1.816 -7.98 -5.27 1 96.69 88 ARG A CA 1
ATOM 627 C C . ARG A 1 88 ? -2.053 -9.438 -4.895 1 96.69 88 ARG A C 1
ATOM 629 O O . ARG A 1 88 ? -1.461 -9.945 -3.939 1 96.69 88 ARG A O 1
ATOM 636 N N . ALA A 1 89 ? -2.904 -10.094 -5.629 1 97.56 89 ALA A N 1
ATOM 637 C CA . ALA A 1 89 ? -3.189 -11.5 -5.363 1 97.56 89 ALA A CA 1
ATOM 638 C C . ALA A 1 89 ? -1.925 -12.352 -5.48 1 97.56 89 ALA A C 1
ATOM 640 O O . ALA A 1 89 ? -1.671 -13.219 -4.641 1 97.56 89 ALA A O 1
ATOM 641 N N . VAL A 1 90 ? -1.173 -12.07 -6.48 1 96.31 90 VAL A N 1
ATOM 642 C CA . VAL A 1 90 ? 0.088 -12.773 -6.691 1 96.31 90 VAL A CA 1
ATOM 643 C C . VAL A 1 90 ? 1.007 -12.562 -5.492 1 96.31 90 VAL A C 1
ATOM 645 O O . VAL A 1 90 ? 1.544 -13.523 -4.934 1 96.31 90 VAL A O 1
ATOM 648 N N . SER A 1 91 ? 1.14 -11.336 -5.117 1 96.38 91 SER A N 1
ATOM 649 C CA . SER A 1 91 ? 1.997 -10.992 -3.986 1 96.38 91 SER A CA 1
ATOM 650 C C . SER A 1 91 ? 1.562 -11.727 -2.719 1 96.38 91 SER A C 1
ATOM 652 O O . SER A 1 91 ? 2.398 -12.25 -1.98 1 96.38 91 SER A O 1
ATOM 654 N N . LEU A 1 92 ? 0.3 -11.789 -2.49 1 96.69 92 LEU A N 1
ATOM 655 C CA . LEU A 1 92 ? -0.229 -12.414 -1.281 1 96.69 92 LEU A CA 1
ATOM 656 C C . LEU A 1 92 ? -0.032 -13.922 -1.316 1 96.69 92 LEU A C 1
ATOM 658 O O . LEU A 1 92 ? 0.33 -14.531 -0.305 1 96.69 92 LEU A O 1
ATOM 662 N N . CYS A 1 93 ? -0.246 -14.547 -2.457 1 95.56 93 CYS A N 1
ATOM 663 C CA . CYS A 1 93 ? -0.056 -15.984 -2.59 1 95.56 93 CYS A CA 1
ATOM 664 C C . CYS A 1 93 ? 1.391 -16.375 -2.307 1 95.56 93 CYS A C 1
ATOM 666 O O . CYS A 1 93 ? 1.649 -17.344 -1.599 1 95.56 93 CYS A O 1
ATOM 668 N N . VAL A 1 94 ? 2.299 -15.586 -2.832 1 94.94 94 VAL A N 1
ATOM 669 C CA . VAL A 1 94 ? 3.719 -15.867 -2.65 1 94.94 94 VAL A CA 1
ATOM 670 C C . VAL A 1 94 ? 4.105 -15.648 -1.188 1 94.94 94 VAL A C 1
ATOM 672 O O . VAL A 1 94 ? 4.805 -16.469 -0.598 1 94.94 94 VAL A O 1
ATOM 675 N N . ALA A 1 95 ? 3.609 -14.586 -0.65 1 92.56 95 ALA A N 1
ATOM 676 C CA . ALA A 1 95 ? 3.936 -14.266 0.736 1 92.56 95 ALA A CA 1
ATOM 677 C C . ALA A 1 95 ? 3.402 -15.328 1.689 1 92.56 95 ALA A C 1
ATOM 679 O O . ALA A 1 95 ? 4.012 -15.609 2.727 1 92.56 95 ALA A O 1
ATOM 680 N N . GLU A 1 96 ? 2.316 -15.953 1.357 1 92 96 GLU A N 1
ATOM 681 C CA . GLU A 1 96 ? 1.695 -16.953 2.217 1 92 96 GLU A CA 1
ATOM 682 C C . GLU A 1 96 ? 2.367 -18.312 2.049 1 92 96 GLU A C 1
ATOM 684 O O . GLU A 1 96 ? 2.062 -19.266 2.781 1 92 96 GLU A O 1
ATOM 689 N N . SER A 1 97 ? 3.225 -18.406 1.106 1 91.25 97 SER A N 1
ATOM 690 C CA . SER A 1 97 ? 3.998 -19.625 0.87 1 91.25 97 SER A CA 1
ATOM 691 C C . SER A 1 97 ? 5.492 -19.328 0.809 1 91.25 97 SER A C 1
ATOM 693 O O . SER A 1 97 ? 6.141 -19.578 -0.208 1 91.25 97 SER A O 1
ATOM 695 N N . PRO A 1 98 ? 6.004 -18.969 1.904 1 87.12 98 PRO A N 1
ATOM 696 C CA . PRO A 1 98 ? 7.391 -18.5 1.891 1 87.12 98 PRO A CA 1
ATOM 697 C C . PRO A 1 98 ? 8.375 -19.578 1.458 1 87.12 98 PRO A C 1
ATOM 699 O O . PRO A 1 98 ? 9.414 -19.281 0.859 1 87.12 98 PRO A O 1
ATOM 702 N N . ASP A 1 99 ? 8.078 -20.812 1.644 1 88.88 99 ASP A N 1
ATOM 703 C CA . ASP A 1 99 ? 9 -21.891 1.302 1 88.88 99 ASP A CA 1
ATOM 704 C C . ASP A 1 99 ? 9.008 -22.141 -0.203 1 88.88 99 ASP A C 1
ATOM 706 O O . ASP A 1 99 ? 10.016 -22.578 -0.757 1 88.88 99 ASP A O 1
ATOM 710 N N . ARG A 1 100 ? 7.977 -21.844 -0.83 1 90.5 100 ARG A N 1
ATOM 711 C CA . ARG A 1 100 ? 7.871 -22.156 -2.252 1 90.5 100 ARG A CA 1
ATOM 712 C C . ARG A 1 100 ? 8.203 -20.922 -3.102 1 90.5 100 ARG A C 1
ATOM 714 O O . ARG A 1 100 ? 8.656 -21.062 -4.242 1 90.5 100 ARG A O 1
ATOM 721 N N . GLY A 1 101 ? 7.934 -19.797 -2.592 1 92 101 GLY A N 1
ATOM 722 C CA . GLY A 1 101 ? 8.164 -18.578 -3.361 1 92 101 GLY A CA 1
ATOM 723 C C . GLY A 1 101 ? 7.336 -18.516 -4.629 1 92 101 GLY A C 1
ATOM 724 O O . GLY A 1 101 ? 6.141 -18.812 -4.609 1 92 101 GLY A O 1
ATOM 725 N N . PRO A 1 102 ? 7.945 -18.109 -5.727 1 92.44 102 PRO A N 1
ATOM 726 C CA . PRO A 1 102 ? 7.188 -17.969 -6.973 1 92.44 102 PRO A CA 1
ATOM 727 C C . PRO A 1 102 ? 6.652 -19.312 -7.484 1 92.44 102 PRO A C 1
ATOM 729 O O . PRO A 1 102 ? 5.684 -19.344 -8.242 1 92.44 102 PRO A O 1
ATOM 732 N N . HIS A 1 103 ? 7.176 -20.391 -7.094 1 91.12 103 HIS A N 1
ATOM 733 C CA . HIS A 1 103 ? 6.781 -21.719 -7.566 1 91.12 103 HIS A CA 1
ATOM 734 C C . HIS A 1 103 ? 5.375 -22.078 -7.094 1 91.12 103 HIS A C 1
ATOM 736 O O . HIS A 1 103 ? 4.777 -23.031 -7.578 1 91.12 103 HIS A O 1
ATOM 742 N N . VAL A 1 104 ? 4.855 -21.297 -6.223 1 91.88 104 VAL A N 1
ATOM 743 C CA . VAL A 1 104 ? 3.51 -21.562 -5.727 1 91.88 104 VAL A CA 1
ATOM 744 C C . VAL A 1 104 ? 2.482 -21.219 -6.801 1 91.88 104 VAL A C 1
ATOM 746 O O . VAL A 1 104 ? 1.381 -21.766 -6.816 1 91.88 104 VAL A O 1
ATOM 749 N N . LEU A 1 105 ? 2.848 -20.359 -7.652 1 92.38 105 LEU A N 1
ATOM 750 C CA . LEU A 1 105 ? 1.89 -19.719 -8.555 1 92.38 105 LEU A CA 1
ATOM 751 C C . LEU A 1 105 ? 1.322 -20.734 -9.539 1 92.38 105 LEU A C 1
ATOM 753 O O . LEU A 1 105 ? 0.113 -20.75 -9.789 1 92.38 105 LEU A O 1
ATOM 757 N N . PRO A 1 106 ? 2.141 -21.656 -10.125 1 87.88 106 PRO A N 1
ATOM 758 C CA . PRO A 1 106 ? 1.573 -22.641 -11.047 1 87.88 106 PRO A CA 1
ATOM 759 C C . PRO A 1 106 ? 0.601 -23.594 -10.359 1 87.88 106 PRO A C 1
ATOM 761 O O . PRO A 1 106 ? -0.218 -24.234 -11.031 1 87.88 106 PRO A O 1
ATOM 764 N N . ASP A 1 107 ? 0.703 -23.656 -9.086 1 87.5 107 ASP A N 1
ATOM 765 C CA . ASP A 1 107 ? -0.123 -24.625 -8.367 1 87.5 107 ASP A CA 1
ATOM 766 C C . ASP A 1 107 ? -1.364 -23.953 -7.781 1 87.5 107 ASP A C 1
ATOM 768 O O . ASP A 1 107 ? -2.178 -24.609 -7.125 1 87.5 107 ASP A O 1
ATOM 772 N N . ARG A 1 108 ? -1.464 -22.719 -7.957 1 89.88 108 ARG A N 1
ATOM 773 C CA . ARG A 1 108 ? -2.605 -21.984 -7.426 1 89.88 108 ARG A CA 1
ATOM 774 C C . ARG A 1 108 ? -3.443 -21.375 -8.547 1 89.88 108 ARG A C 1
ATOM 776 O O . ARG A 1 108 ? -2.934 -21.125 -9.641 1 89.88 108 ARG A O 1
ATOM 783 N N . ARG A 1 109 ? -4.688 -21.375 -8.289 1 93.62 109 ARG A N 1
ATOM 784 C CA . ARG A 1 109 ? -5.594 -20.656 -9.18 1 93.62 109 ARG A CA 1
ATOM 785 C C . ARG A 1 109 ? -5.82 -19.219 -8.695 1 93.62 109 ARG A C 1
ATOM 787 O O . ARG A 1 109 ? -6.738 -18.969 -7.914 1 93.62 109 ARG A O 1
ATOM 794 N N . VAL A 1 110 ? -5.004 -18.359 -9.188 1 95.94 110 VAL A N 1
ATOM 795 C CA . VAL A 1 110 ? -5.055 -16.969 -8.742 1 95.94 110 VAL A CA 1
ATOM 796 C C . VAL A 1 110 ? -5.992 -16.172 -9.648 1 95.94 110 VAL A C 1
ATOM 798 O O . VAL A 1 110 ? -5.84 -16.188 -10.867 1 95.94 110 VAL A O 1
ATOM 801 N N . ILE A 1 111 ? -6.984 -15.5 -9.055 1 97.25 111 ILE A N 1
ATOM 802 C CA . ILE A 1 111 ? -8 -14.758 -9.789 1 97.25 111 ILE A CA 1
ATOM 803 C C . ILE A 1 111 ? -8.172 -13.375 -9.172 1 97.25 111 ILE A C 1
ATOM 805 O O . ILE A 1 111 ? -8.172 -13.234 -7.945 1 97.25 111 ILE A O 1
ATOM 809 N N . ALA A 1 112 ? -8.273 -12.367 -9.961 1 97.69 112 ALA A N 1
ATOM 810 C CA . ALA A 1 112 ? -8.617 -11.031 -9.492 1 97.69 112 ALA A CA 1
ATOM 811 C C . ALA A 1 112 ? -9.75 -10.43 -10.32 1 97.69 112 ALA A C 1
ATOM 813 O O . ALA A 1 112 ? -9.805 -10.609 -11.539 1 97.69 112 ALA A O 1
ATOM 814 N N . VAL A 1 113 ? -10.625 -9.742 -9.664 1 97.94 113 VAL A N 1
ATOM 815 C CA . VAL A 1 113 ? -11.773 -9.156 -10.344 1 97.94 113 VAL A CA 1
ATOM 816 C C . VAL A 1 113 ? -11.836 -7.652 -10.055 1 97.94 113 VAL A C 1
ATOM 818 O O . VAL A 1 113 ? -11.719 -7.227 -8.906 1 97.94 113 VAL A O 1
ATOM 821 N N . GLY A 1 114 ? -11.891 -6.895 -11.102 1 97.25 114 GLY A N 1
ATOM 822 C CA . GLY A 1 114 ? -12.156 -5.465 -11.039 1 97.25 114 GLY A CA 1
ATOM 823 C C . GLY A 1 114 ? -13.539 -5.094 -11.539 1 97.25 114 GLY A C 1
ATOM 824 O O . GLY A 1 114 ? -14.008 -5.621 -12.547 1 97.25 114 GLY A O 1
ATOM 825 N N . CYS A 1 115 ? -14.227 -4.211 -10.766 1 96.69 115 CYS A N 1
ATOM 826 C CA . CYS A 1 115 ? -15.594 -3.822 -11.109 1 96.69 115 CYS A CA 1
ATOM 827 C C . CYS A 1 115 ? -15.797 -2.322 -10.938 1 96.69 115 CYS A C 1
ATOM 829 O O . CYS A 1 115 ? -15.352 -1.745 -9.945 1 96.69 115 CYS A O 1
ATOM 831 N N . THR A 1 116 ? -16.281 -1.691 -11.891 1 94.94 116 THR A N 1
ATOM 832 C CA . THR A 1 116 ? -16.734 -0.303 -11.82 1 94.94 116 THR A CA 1
ATOM 833 C C . THR A 1 116 ? -18.203 -0.182 -12.195 1 94.94 116 THR A C 1
ATOM 835 O O . THR A 1 116 ? -18.672 -0.882 -13.094 1 94.94 116 THR A O 1
ATOM 838 N N . ALA A 1 117 ? -18.922 0.643 -11.484 1 93.31 117 ALA A N 1
ATOM 839 C CA . ALA A 1 117 ? -20.359 0.741 -11.734 1 93.31 117 ALA A CA 1
ATOM 840 C C . ALA A 1 117 ? -20.859 2.164 -11.5 1 93.31 117 ALA A C 1
ATOM 842 O O . ALA A 1 117 ? -20.328 2.887 -10.656 1 93.31 117 ALA A O 1
ATOM 843 N N . ALA A 1 118 ? -21.703 2.557 -12.289 1 90.19 118 ALA A N 1
ATOM 844 C CA . ALA A 1 118 ? -22.516 3.76 -12.117 1 90.19 118 ALA A CA 1
ATOM 845 C C . ALA A 1 118 ? -23.984 3.406 -11.906 1 90.19 118 ALA A C 1
ATOM 847 O O . ALA A 1 118 ? -24.688 3.041 -12.859 1 90.19 118 ALA A O 1
ATOM 848 N N . VAL A 1 119 ? -24.406 3.525 -10.695 1 88.69 119 VAL A N 1
ATOM 849 C CA . VAL A 1 119 ? -25.766 3.088 -10.359 1 88.69 119 VAL A CA 1
ATOM 850 C C . VAL A 1 119 ? -26.531 4.246 -9.742 1 88.69 119 VAL A C 1
ATOM 852 O O . VAL A 1 119 ? -26.078 5.391 -9.75 1 88.69 119 VAL A O 1
ATOM 855 N N . LEU A 1 120 ? -27.75 3.951 -9.375 1 80.19 120 LEU A N 1
ATOM 856 C CA . LEU A 1 120 ? -28.656 4.961 -8.836 1 80.19 120 LEU A CA 1
ATOM 857 C C . LEU A 1 120 ? -27.984 5.73 -7.695 1 80.19 120 LEU A C 1
ATOM 859 O O . LEU A 1 120 ? -27.359 5.129 -6.82 1 80.19 120 LEU A O 1
ATOM 863 N N . SER A 1 121 ? -28.031 7.074 -7.746 1 77.25 121 SER A N 1
ATOM 864 C CA . SER A 1 121 ? -27.453 7.973 -6.754 1 77.25 121 SER A CA 1
ATOM 865 C C . SER A 1 121 ? -28.484 8.984 -6.258 1 77.25 121 SER A C 1
ATOM 867 O O . SER A 1 121 ? -29.625 8.977 -6.703 1 77.25 121 SER A O 1
ATOM 869 N N . SER A 1 122 ? -28.109 9.648 -5.223 1 73.31 122 SER A N 1
ATOM 870 C CA . SER A 1 122 ? -29.016 10.672 -4.691 1 73.31 122 SER A CA 1
ATOM 871 C C . SER A 1 122 ? -29.438 11.648 -5.781 1 73.31 122 SER A C 1
ATOM 873 O O . SER A 1 122 ? -30.609 12.023 -5.863 1 73.31 122 SER A O 1
ATOM 875 N N . LYS A 1 123 ? -28.438 11.961 -6.547 1 73.38 123 LYS A N 1
ATOM 876 C CA . LYS A 1 123 ? -28.75 12.781 -7.719 1 73.38 123 LYS A CA 1
ATOM 877 C C . LYS A 1 123 ? -28.875 11.922 -8.969 1 73.38 123 LYS A C 1
ATOM 879 O O . LYS A 1 123 ? -28.016 11.086 -9.25 1 73.38 123 LYS A O 1
ATOM 884 N N . PRO A 1 124 ? -30.047 12.141 -9.602 1 75.81 124 PRO A N 1
ATOM 885 C CA . PRO A 1 124 ? -30.234 11.328 -10.805 1 75.81 124 PRO A CA 1
ATOM 886 C C . PRO A 1 124 ? -29.125 11.523 -11.828 1 75.81 124 PRO A C 1
ATOM 888 O O . PRO A 1 124 ? -28.688 12.656 -12.062 1 75.81 124 PRO A O 1
ATOM 891 N N . ARG A 1 125 ? -28.703 10.445 -12.344 1 77.12 125 ARG A N 1
ATOM 892 C CA . ARG A 1 125 ? -27.625 10.477 -13.312 1 77.12 125 ARG A CA 1
ATOM 893 C C . ARG A 1 125 ? -28.156 10.711 -14.727 1 77.12 125 ARG A C 1
ATOM 895 O O . ARG A 1 125 ? -29.203 10.188 -15.094 1 77.12 125 ARG A O 1
ATOM 902 N N . ARG A 1 126 ? -27.375 11.484 -15.461 1 75.81 126 ARG A N 1
ATOM 903 C CA . ARG A 1 126 ? -27.734 11.742 -16.844 1 75.81 126 ARG A CA 1
ATOM 904 C C . ARG A 1 126 ? -27.422 10.539 -17.734 1 75.81 126 ARG A C 1
ATOM 906 O O . ARG A 1 126 ? -28.203 10.18 -18.609 1 75.81 126 ARG A O 1
ATOM 913 N N . GLY A 1 127 ? -26.391 9.844 -17.469 1 78.62 127 GLY A N 1
ATOM 914 C CA . GLY A 1 127 ? -25.984 8.688 -18.25 1 78.62 127 GLY A CA 1
ATOM 915 C C . GLY A 1 127 ? -26.672 7.402 -17.812 1 78.62 127 GLY A C 1
ATOM 916 O O . GLY A 1 127 ? -27.5 7.414 -16.891 1 78.62 127 GLY A O 1
ATOM 917 N N . PRO A 1 128 ? -26.453 6.359 -18.609 1 83.56 128 PRO A N 1
ATOM 918 C CA . PRO A 1 128 ? -27.062 5.07 -18.25 1 83.56 128 PRO A CA 1
ATOM 919 C C . PRO A 1 128 ? -26.5 4.508 -16.938 1 83.56 128 PRO A C 1
ATOM 921 O O . PRO A 1 128 ? -25.422 4.898 -16.5 1 83.56 128 PRO A O 1
ATOM 924 N N . HIS A 1 129 ? -27.375 3.775 -16.297 1 89 129 HIS A N 1
ATOM 925 C CA . HIS A 1 129 ? -26.875 2.904 -15.242 1 89 129 HIS A CA 1
ATOM 926 C C . HIS A 1 129 ? -26.156 1.692 -15.836 1 89 129 HIS A C 1
ATOM 928 O O . HIS A 1 129 ? -26.719 0.975 -16.656 1 89 129 HIS A O 1
ATOM 934 N N . GLN A 1 130 ? -24.906 1.491 -15.492 1 89.75 130 GLN A N 1
ATOM 935 C CA . GLN A 1 130 ? -24.109 0.441 -16.125 1 89.75 130 GLN A CA 1
ATOM 936 C C . GLN A 1 130 ? -22.984 -0.021 -15.227 1 89.75 130 GLN A C 1
ATOM 938 O O . GLN A 1 130 ? -22.672 0.625 -14.219 1 89.75 130 GLN A O 1
ATOM 943 N N . CYS A 1 131 ? -22.453 -1.16 -15.57 1 92.75 131 CYS A N 1
ATOM 944 C CA . CYS A 1 131 ? -21.297 -1.667 -14.844 1 92.75 131 CYS A CA 1
ATOM 945 C C . CYS A 1 131 ? -20.375 -2.459 -15.766 1 92.75 131 CYS A C 1
ATOM 947 O O . CYS A 1 131 ? -20.812 -2.982 -16.781 1 92.75 131 CYS A O 1
ATOM 949 N N . TYR A 1 132 ? -19.141 -2.406 -15.5 1 92.69 132 TYR A N 1
ATOM 950 C CA . TYR A 1 132 ? -18.094 -3.176 -16.156 1 92.69 132 TYR A CA 1
ATOM 951 C C . TYR A 1 132 ? -17.344 -4.055 -15.164 1 92.69 132 TYR A C 1
ATOM 953 O O . TYR A 1 132 ? -16.969 -3.6 -14.086 1 92.69 132 TYR A O 1
ATOM 961 N N . VAL A 1 133 ? -17.219 -5.328 -15.531 1 95 133 VAL A N 1
ATOM 962 C CA . VAL A 1 133 ? -16.469 -6.27 -14.703 1 95 133 VAL A CA 1
ATOM 963 C C . VAL A 1 133 ? -15.367 -6.926 -15.531 1 95 133 VAL A C 1
ATOM 965 O O . VAL A 1 133 ? -15.57 -7.246 -16.703 1 95 133 VAL A O 1
ATOM 968 N N . CYS A 1 134 ? -14.234 -7 -14.961 1 94.88 134 CYS A N 1
ATOM 969 C CA . CYS A 1 134 ? -13.102 -7.672 -15.594 1 94.88 134 CYS A CA 1
ATOM 970 C C . CYS A 1 134 ? -12.477 -8.695 -14.656 1 94.88 134 CYS A C 1
ATOM 972 O O . CYS A 1 134 ? -12.258 -8.414 -13.484 1 94.88 134 CYS A O 1
ATOM 974 N N . ALA A 1 135 ? -12.289 -9.883 -15.148 1 95.94 135 ALA A N 1
ATOM 975 C CA . ALA A 1 135 ? -11.609 -10.93 -14.398 1 95.94 135 ALA A CA 1
ATOM 976 C C . ALA A 1 135 ? -10.242 -11.234 -14.992 1 95.94 135 ALA A C 1
ATOM 978 O O . ALA A 1 135 ? -10.133 -11.547 -16.188 1 95.94 135 ALA A O 1
ATOM 979 N N . GLN A 1 136 ? -9.258 -11.086 -14.18 1 94.12 136 GLN A N 1
ATOM 980 C CA . GLN A 1 136 ? -7.887 -11.398 -14.578 1 94.12 136 GLN A CA 1
ATOM 981 C C . GLN A 1 136 ? -7.438 -12.742 -14 1 94.12 136 GLN A C 1
ATOM 983 O O . GLN A 1 136 ? -7.613 -13 -12.812 1 94.12 136 GLN A O 1
ATOM 988 N N . THR A 1 137 ? -6.918 -13.625 -14.836 1 92.5 137 THR A N 1
ATOM 989 C CA . THR A 1 137 ? -6.258 -14.875 -14.461 1 92.5 137 THR A CA 1
ATOM 990 C C . THR A 1 137 ? -4.879 -14.977 -15.109 1 92.5 137 THR A C 1
ATOM 992 O O . THR A 1 137 ? -4.418 -14.023 -15.742 1 92.5 137 THR A O 1
ATOM 995 N N . ALA A 1 138 ? -4.23 -16.125 -14.867 1 85.81 138 ALA A N 1
ATOM 996 C CA . ALA A 1 138 ? -2.936 -16.344 -15.5 1 85.81 138 ALA A CA 1
ATOM 997 C C . ALA A 1 138 ? -3.078 -16.422 -17.016 1 85.81 138 ALA A C 1
ATOM 999 O O . ALA A 1 138 ? -2.133 -16.125 -17.75 1 85.81 138 ALA A O 1
ATOM 1000 N N . ASP A 1 139 ? -4.27 -16.734 -17.5 1 82.5 139 ASP A N 1
ATOM 1001 C CA . ASP A 1 139 ? -4.504 -16.984 -18.922 1 82.5 139 ASP A CA 1
ATOM 1002 C C . ASP A 1 139 ? -4.922 -15.703 -19.641 1 82.5 139 ASP A C 1
ATOM 1004 O O . ASP A 1 139 ? -4.914 -15.648 -20.875 1 82.5 139 ASP A O 1
ATOM 1008 N N . GLY A 1 140 ? -5.316 -14.742 -18.859 1 86.62 140 GLY A N 1
ATOM 1009 C CA . GLY A 1 140 ? -5.723 -13.508 -19.516 1 86.62 140 GLY A CA 1
ATOM 1010 C C . GLY A 1 140 ? -6.879 -12.812 -18.812 1 86.62 140 GLY A C 1
ATOM 1011 O O . GLY A 1 140 ? -7.07 -12.977 -17.609 1 86.62 140 GLY A O 1
ATOM 1012 N N . LEU A 1 141 ? -7.574 -11.945 -19.703 1 90.19 141 LEU A N 1
ATOM 1013 C CA . LEU A 1 141 ? -8.641 -11.109 -19.172 1 90.19 141 LEU A CA 1
ATOM 1014 C C . LEU A 1 141 ? -9.992 -11.508 -19.75 1 90.19 141 LEU A C 1
ATOM 1016 O O . LEU A 1 141 ? -10.086 -11.859 -20.938 1 90.19 141 LEU A O 1
ATOM 1020 N N . ALA A 1 142 ? -11.008 -11.531 -18.922 1 91.5 142 ALA A N 1
ATOM 1021 C CA . ALA A 1 142 ? -12.398 -11.656 -19.344 1 91.5 142 ALA A CA 1
ATOM 1022 C C . ALA A 1 142 ? -13.195 -10.398 -19 1 91.5 142 ALA A C 1
ATOM 1024 O O . ALA A 1 142 ? -13.148 -9.922 -17.859 1 91.5 142 ALA A O 1
ATOM 1025 N N . HIS A 1 143 ? -13.93 -9.875 -20 1 91.19 143 HIS A N 1
ATOM 1026 C CA . HIS A 1 143 ? -14.68 -8.641 -19.812 1 91.19 143 HIS A CA 1
ATOM 1027 C C . HIS A 1 143 ? -16.188 -8.906 -19.797 1 91.19 143 HIS A C 1
ATOM 1029 O O . HIS A 1 143 ? -16.672 -9.727 -20.578 1 91.19 143 HIS A O 1
ATOM 1035 N N . TYR A 1 144 ? -16.828 -8.273 -18.875 1 89.38 144 TYR A N 1
ATOM 1036 C CA . TYR A 1 144 ? -18.281 -8.312 -18.766 1 89.38 144 TYR A CA 1
ATOM 1037 C C . TYR A 1 144 ? -18.859 -6.91 -18.719 1 89.38 144 TYR A C 1
ATOM 1039 O O . TYR A 1 144 ? -18.281 -6 -18.125 1 89.38 144 TYR A O 1
ATOM 1047 N N . GLU A 1 145 ? -19.953 -6.734 -19.375 1 88.44 145 GLU A N 1
ATOM 1048 C CA . GLU A 1 145 ? -20.656 -5.457 -19.375 1 88.44 145 GLU A CA 1
ATOM 1049 C C . GLU A 1 145 ? -22.156 -5.648 -19.125 1 88.44 145 GLU A C 1
ATOM 1051 O O . GLU A 1 145 ? -22.75 -6.613 -19.609 1 88.44 145 GLU A O 1
ATOM 1056 N N . LEU A 1 146 ? -22.703 -4.699 -18.328 1 86.75 146 LEU A N 1
ATOM 1057 C CA . LEU A 1 146 ? -24.125 -4.738 -18 1 86.75 146 LEU A CA 1
ATOM 1058 C C . LEU A 1 146 ? -24.719 -3.336 -18 1 86.75 146 LEU A C 1
ATOM 1060 O O . LEU A 1 146 ? -24.141 -2.412 -17.422 1 86.75 146 LEU A O 1
ATOM 1064 N N . THR A 1 147 ? -25.75 -3.18 -18.703 1 85.81 147 THR A N 1
ATOM 1065 C CA . THR A 1 147 ? -26.531 -1.95 -18.656 1 85.81 147 THR A CA 1
ATOM 1066 C C . THR A 1 147 ? -27.844 -2.176 -17.922 1 85.81 147 THR A C 1
ATOM 1068 O O . THR A 1 147 ? -28.578 -3.127 -18.219 1 85.81 147 THR A O 1
ATOM 1071 N N . LEU A 1 148 ? -28.094 -1.328 -16.969 1 84.31 148 LEU A N 1
ATOM 1072 C CA . LEU A 1 148 ? -29.281 -1.473 -16.125 1 84.31 148 LEU A CA 1
ATOM 1073 C C . LEU A 1 148 ? -30.375 -0.49 -16.531 1 84.31 148 LEU A C 1
ATOM 1075 O O . LEU A 1 148 ? -30.078 0.647 -16.906 1 84.31 148 LEU A O 1
ATOM 1079 N N . SER A 1 149 ? -31.625 -0.955 -16.469 1 80.56 149 SER A N 1
ATOM 1080 C CA . SER A 1 149 ? -32.75 -0.094 -16.781 1 80.56 149 SER A CA 1
ATOM 1081 C C . SER A 1 149 ? -33.062 0.862 -15.625 1 80.56 149 SER A C 1
ATOM 1083 O O . SER A 1 149 ? -33.312 0.427 -14.5 1 80.56 149 SER A O 1
ATOM 1085 N N . LYS A 1 150 ? -33.125 2.107 -15.93 1 81.44 150 LYS A N 1
ATOM 1086 C CA . LYS A 1 150 ? -33.375 3.127 -14.914 1 81.44 150 LYS A CA 1
ATOM 1087 C C . LYS A 1 150 ? -34.812 3 -14.352 1 81.44 150 LYS A C 1
ATOM 1089 O O . LYS A 1 150 ? -35.75 2.74 -15.102 1 81.44 150 LYS A O 1
ATOM 1094 N N . GLY A 1 151 ? -34.938 3.227 -13.047 1 78.62 151 GLY A N 1
ATOM 1095 C CA . GLY A 1 151 ? -36.25 3.281 -12.398 1 78.62 151 GLY A CA 1
ATOM 1096 C C . GLY A 1 151 ? -36.781 1.911 -12.047 1 78.62 151 GLY A C 1
ATOM 1097 O O . GLY A 1 151 ? -37.812 1.804 -11.375 1 78.62 151 GLY A O 1
ATOM 1098 N N . ARG A 1 152 ? -36.156 0.841 -12.398 1 78.81 152 ARG A N 1
ATOM 1099 C CA . ARG A 1 152 ? -36.656 -0.512 -12.164 1 78.81 152 ARG A CA 1
ATOM 1100 C C . ARG A 1 152 ? -36.281 -0.994 -10.766 1 78.81 152 ARG A C 1
ATOM 1102 O O . ARG A 1 152 ? -37 -1.806 -10.172 1 78.81 152 ARG A O 1
ATOM 1109 N N . ARG A 1 153 ? -35.188 -0.674 -10.32 1 83.75 153 ARG A N 1
ATOM 1110 C CA . ARG A 1 153 ? -34.656 -1.11 -9.031 1 83.75 153 ARG A CA 1
ATOM 1111 C C . ARG A 1 153 ? -34.219 0.081 -8.188 1 83.75 153 ARG A C 1
ATOM 1113 O O . ARG A 1 153 ? -33.969 1.161 -8.719 1 83.75 153 ARG A O 1
ATOM 1120 N N . ASP A 1 154 ? -34.281 -0.185 -6.965 1 85.06 154 ASP A N 1
ATOM 1121 C CA . ASP A 1 154 ? -33.625 0.797 -6.105 1 85.06 154 ASP A CA 1
ATOM 1122 C C . ASP A 1 154 ? -32.125 0.589 -6.082 1 85.06 154 ASP A C 1
ATOM 1124 O O . ASP A 1 154 ? -31.609 -0.279 -6.785 1 85.06 154 ASP A O 1
ATOM 1128 N N . ARG A 1 155 ? -31.453 1.394 -5.391 1 85.12 155 ARG A N 1
ATOM 1129 C CA . ARG A 1 155 ? -30 1.347 -5.398 1 85.12 155 ARG A CA 1
ATOM 1130 C C . ARG A 1 155 ? -29.484 -0.017 -4.941 1 85.12 155 ARG A C 1
ATOM 1132 O O . ARG A 1 155 ? -28.562 -0.573 -5.539 1 85.12 155 ARG A O 1
ATOM 1139 N N . SER A 1 156 ? -30.016 -0.572 -3.85 1 86.38 156 SER A N 1
ATOM 1140 C CA . SER A 1 156 ? -29.625 -1.879 -3.338 1 86.38 156 SER A CA 1
ATOM 1141 C C . SER A 1 156 ? -29.859 -2.975 -4.371 1 86.38 156 SER A C 1
ATOM 1143 O O . SER A 1 156 ? -29.078 -3.918 -4.48 1 86.38 156 SER A O 1
ATOM 1145 N N . GLY A 1 157 ? -30.953 -2.85 -5.066 1 86.5 157 GLY A N 1
ATOM 1146 C CA . GLY A 1 157 ? -31.25 -3.799 -6.129 1 86.5 157 GLY A CA 1
ATOM 1147 C C . GLY A 1 157 ? -30.25 -3.742 -7.27 1 86.5 157 GLY A C 1
ATOM 1148 O O . GLY A 1 157 ? -29.859 -4.777 -7.82 1 86.5 157 GLY A O 1
ATOM 1149 N N . GLU A 1 158 ? -29.922 -2.547 -7.684 1 87.81 158 GLU A N 1
ATOM 1150 C CA . GLU A 1 158 ? -28.922 -2.412 -8.734 1 87.81 158 GLU A CA 1
ATOM 1151 C C . GLU A 1 158 ? -27.562 -2.947 -8.273 1 87.81 158 GLU A C 1
ATOM 1153 O O . GLU A 1 158 ? -26.844 -3.566 -9.055 1 87.81 158 GLU A O 1
ATOM 1158 N N . ASP A 1 159 ? -27.25 -2.73 -6.992 1 90.62 159 ASP A N 1
ATOM 1159 C CA . ASP A 1 159 ? -26.031 -3.293 -6.434 1 90.62 159 ASP A CA 1
ATOM 1160 C C . ASP A 1 159 ? -26.062 -4.82 -6.461 1 90.62 159 ASP A C 1
ATOM 1162 O O . ASP A 1 159 ? -25.047 -5.465 -6.691 1 90.62 159 ASP A O 1
ATOM 1166 N N . ALA A 1 160 ? -27.188 -5.391 -6.199 1 90.38 160 ALA A N 1
ATOM 1167 C CA . ALA A 1 160 ? -27.344 -6.844 -6.246 1 90.38 160 ALA A CA 1
ATOM 1168 C C . ALA A 1 160 ? -27.078 -7.375 -7.652 1 90.38 160 ALA A C 1
ATOM 1170 O O . ALA A 1 160 ? -26.438 -8.414 -7.812 1 90.38 160 ALA A O 1
ATOM 1171 N N . ALA A 1 161 ? -27.578 -6.66 -8.641 1 88.38 161 ALA A N 1
ATOM 1172 C CA . ALA A 1 161 ? -27.359 -7.066 -10.023 1 88.38 161 ALA A CA 1
ATOM 1173 C C . ALA A 1 161 ? -25.875 -7.035 -10.375 1 88.38 161 ALA A C 1
ATOM 1175 O O . ALA A 1 161 ? -25.359 -7.984 -10.961 1 88.38 161 ALA A O 1
ATOM 1176 N N . VAL A 1 162 ? -25.234 -5.945 -9.992 1 91.31 162 VAL A N 1
ATOM 1177 C CA . VAL A 1 162 ? -23.797 -5.801 -10.227 1 91.31 162 VAL A CA 1
ATOM 1178 C C . VAL A 1 162 ? -23.031 -6.898 -9.492 1 91.31 162 VAL A C 1
ATOM 1180 O O . VAL A 1 162 ? -22.109 -7.496 -10.039 1 91.31 162 VAL A O 1
ATOM 1183 N N . SER A 1 163 ? -23.438 -7.191 -8.266 1 93.75 163 SER A N 1
ATOM 1184 C CA . SER A 1 163 ? -22.797 -8.203 -7.441 1 93.75 163 SER A CA 1
ATOM 1185 C C . SER A 1 163 ? -22.938 -9.594 -8.055 1 93.75 163 SER A C 1
ATOM 1187 O O . SER A 1 163 ? -22.016 -10.414 -7.973 1 93.75 163 SER A O 1
ATOM 1189 N N . ARG A 1 164 ? -24.078 -9.875 -8.594 1 91.88 164 ARG A N 1
ATOM 1190 C CA . ARG A 1 164 ? -24.281 -11.156 -9.258 1 91.88 164 ARG A CA 1
ATOM 1191 C C . ARG A 1 164 ? -23.359 -11.305 -10.461 1 91.88 164 ARG A C 1
ATOM 1193 O O . ARG A 1 164 ? -22.812 -12.383 -10.711 1 91.88 164 ARG A O 1
ATOM 1200 N N . LEU A 1 165 ? -23.203 -10.219 -11.203 1 91.38 165 LEU A N 1
ATOM 1201 C CA . LEU A 1 165 ? -22.281 -10.25 -12.344 1 91.38 165 LEU A CA 1
ATOM 1202 C C . LEU A 1 165 ? -20.859 -10.484 -11.875 1 91.38 165 LEU A C 1
ATOM 1204 O O . LEU A 1 165 ? -20.109 -11.234 -12.508 1 91.38 165 LEU A O 1
ATOM 1208 N N . LEU A 1 166 ? -20.5 -9.82 -10.805 1 94.62 166 LEU A N 1
ATOM 1209 C CA . LEU A 1 166 ? -19.172 -10.008 -10.219 1 94.62 166 LEU A CA 1
ATOM 1210 C C . LEU A 1 166 ? -18.953 -11.461 -9.828 1 94.62 166 LEU A C 1
ATOM 1212 O O . LEU A 1 166 ? -17.922 -12.039 -10.133 1 94.62 166 LEU A O 1
ATOM 1216 N N . LEU A 1 167 ? -19.922 -12.102 -9.219 1 95.12 167 LEU A N 1
ATOM 1217 C CA . LEU A 1 167 ? -19.828 -13.508 -8.836 1 95.12 167 LEU A CA 1
ATOM 1218 C C . LEU A 1 167 ? -19.75 -14.406 -10.062 1 95.12 167 LEU A C 1
ATOM 1220 O O . LEU A 1 167 ? -19.047 -15.422 -10.055 1 95.12 167 LEU A O 1
ATOM 1224 N N . GLN A 1 168 ? -20.5 -14.047 -11.07 1 92.06 168 GLN A N 1
ATOM 1225 C CA . GLN A 1 168 ? -20.422 -14.805 -12.32 1 92.06 168 GLN A CA 1
ATOM 1226 C C . GLN A 1 168 ? -19.016 -14.773 -12.898 1 92.06 168 GLN A C 1
ATOM 1228 O O . GLN A 1 168 ? -18.516 -15.789 -13.375 1 92.06 168 GLN A O 1
ATOM 1233 N N . ALA A 1 169 ? -18.422 -13.609 -12.883 1 93.81 169 ALA A N 1
ATOM 1234 C CA . ALA A 1 169 ? -17.062 -13.469 -13.391 1 93.81 169 ALA A CA 1
ATOM 1235 C C . ALA A 1 169 ? -16.094 -14.383 -12.633 1 93.81 169 ALA A C 1
ATOM 1237 O O . ALA A 1 169 ? -15.227 -15.023 -13.242 1 93.81 169 ALA A O 1
ATOM 1238 N N . ILE A 1 170 ? -16.25 -14.453 -11.32 1 96.06 170 ILE A N 1
ATOM 1239 C CA . ILE A 1 170 ? -15.414 -15.328 -10.5 1 96.06 170 ILE A CA 1
ATOM 1240 C C . ILE A 1 170 ? -15.672 -16.781 -10.875 1 96.06 170 ILE A C 1
ATOM 1242 O O . ILE A 1 170 ? -14.734 -17.562 -11.086 1 96.06 170 ILE A O 1
ATOM 1246 N N . ALA A 1 171 ? -16.953 -17.156 -10.961 1 94.69 171 ALA A N 1
ATOM 1247 C CA . ALA A 1 171 ? -17.328 -18.531 -11.281 1 94.69 171 ALA A CA 1
ATOM 1248 C C . ALA A 1 171 ? -16.797 -18.938 -12.648 1 94.69 171 ALA A C 1
ATOM 1250 O O . ALA A 1 171 ? -16.266 -20.047 -12.812 1 94.69 171 ALA A O 1
ATOM 1251 N N . ASP A 1 172 ? -16.906 -18.078 -13.617 1 91.81 172 ASP A N 1
ATOM 1252 C CA . ASP A 1 172 ? -16.406 -18.344 -14.961 1 91.81 172 ASP A CA 1
ATOM 1253 C C . ASP A 1 172 ? -14.891 -18.562 -14.945 1 91.81 172 ASP A C 1
ATOM 1255 O O . ASP A 1 172 ? -14.375 -19.438 -15.625 1 91.81 172 ASP A O 1
ATOM 1259 N N . ALA A 1 173 ? -14.219 -17.766 -14.219 1 93 173 ALA A N 1
ATOM 1260 C CA . ALA A 1 173 ? -12.766 -17.859 -14.133 1 93 173 ALA A CA 1
ATOM 1261 C C . ALA A 1 173 ? -12.344 -19.188 -13.492 1 93 173 ALA A C 1
ATOM 1263 O O . ALA A 1 173 ? -11.297 -19.734 -13.828 1 93 173 ALA A O 1
ATOM 1264 N N . VAL A 1 174 ? -13.133 -19.656 -12.562 1 94 174 VAL A N 1
ATOM 1265 C CA . VAL A 1 174 ? -12.852 -20.906 -11.867 1 94 174 VAL A CA 1
ATOM 1266 C C . VAL A 1 174 ? -13.289 -22.078 -12.734 1 94 174 VAL A C 1
ATOM 1268 O O . VAL A 1 174 ? -12.75 -23.188 -12.609 1 94 174 VAL A O 1
ATOM 1271 N N . GLY A 1 175 ? -14.242 -21.938 -13.594 1 90.69 175 GLY A N 1
ATOM 1272 C CA . GLY A 1 175 ? -14.797 -23 -14.422 1 90.69 175 GLY A CA 1
ATOM 1273 C C . GLY A 1 175 ? -16.016 -23.656 -13.805 1 90.69 175 GLY A C 1
ATOM 1274 O O . GLY A 1 175 ? -16.297 -24.828 -14.07 1 90.69 175 GLY A O 1
ATOM 1275 N N . VAL A 1 176 ? -16.641 -22.938 -12.906 1 93.94 176 VAL A N 1
ATOM 1276 C CA . VAL A 1 176 ? -17.891 -23.406 -12.312 1 93.94 176 VAL A CA 1
ATOM 1277 C C . VAL A 1 176 ? -19.078 -22.938 -13.141 1 93.94 176 VAL A C 1
ATOM 1279 O O . VAL A 1 176 ? -19.188 -21.75 -13.445 1 93.94 176 VAL A O 1
ATOM 1282 N N . PRO A 1 177 ? -19.906 -23.828 -13.5 1 91.81 177 PRO A N 1
ATOM 1283 C CA . PRO A 1 177 ? -21.078 -23.422 -14.289 1 91.81 177 PRO A CA 1
ATOM 1284 C C . PRO A 1 177 ? -22.016 -22.5 -13.516 1 91.81 177 PRO A C 1
ATOM 1286 O O . PRO A 1 177 ? -22.312 -22.75 -12.344 1 91.81 177 PRO A O 1
ATOM 1289 N N . VAL A 1 178 ? -22.422 -21.5 -14.094 1 90 178 VAL A N 1
ATOM 1290 C CA . VAL A 1 178 ? -23.359 -20.562 -13.508 1 90 178 VAL A CA 1
ATOM 1291 C C . VAL A 1 178 ? -24.781 -20.891 -13.969 1 90 178 VAL A C 1
ATOM 1293 O O . VAL A 1 178 ? -25.078 -20.859 -15.164 1 90 178 VAL A O 1
ATOM 1296 N N . PRO A 1 179 ? -25.672 -21.188 -13.031 1 86.56 179 PRO A N 1
ATOM 1297 C CA . PRO A 1 179 ? -27.047 -21.516 -13.422 1 86.56 179 PRO A CA 1
ATOM 1298 C C . PRO A 1 179 ? -27.75 -20.375 -14.148 1 86.56 179 PRO A C 1
ATOM 1300 O O . PRO A 1 179 ? -27.531 -19.203 -13.812 1 86.56 179 PRO A O 1
ATOM 1303 N N . PHE A 1 180 ? -28.578 -20.75 -15.039 1 80 180 PHE A N 1
ATOM 1304 C CA . PHE A 1 180 ? -29.312 -19.766 -15.836 1 80 180 PHE A CA 1
ATOM 1305 C C . PHE A 1 180 ? -30.188 -18.891 -14.938 1 80 180 PHE A C 1
ATOM 1307 O O . PHE A 1 180 ? -30.266 -17.688 -15.148 1 80 180 PHE A O 1
ATOM 1314 N N . GLY A 1 181 ? -30.828 -19.5 -13.953 1 77.62 181 GLY A N 1
ATOM 1315 C CA . GLY A 1 181 ? -31.656 -18.75 -13.023 1 77.62 181 GLY A CA 1
ATOM 1316 C C . GLY A 1 181 ? -30.891 -17.672 -12.273 1 77.62 181 GLY A C 1
ATOM 1317 O O . GLY A 1 181 ? -31.453 -16.625 -11.961 1 77.62 181 GLY A O 1
ATOM 1318 N N . PHE A 1 182 ? -29.656 -17.906 -12.023 1 84.12 182 PHE A N 1
ATOM 1319 C CA . PHE A 1 182 ? -28.812 -16.953 -11.32 1 84.12 182 PHE A CA 1
ATOM 1320 C C . PHE A 1 182 ? -28.547 -15.734 -12.18 1 84.12 182 PHE A C 1
ATOM 1322 O O . PHE A 1 182 ? -28.578 -14.602 -11.688 1 84.12 182 PHE A O 1
ATOM 1329 N N . LYS A 1 183 ? -28.344 -16.016 -13.438 1 73.81 183 LYS A N 1
ATOM 1330 C CA . LYS A 1 183 ? -28.094 -14.93 -14.375 1 73.81 183 LYS A CA 1
ATOM 1331 C C . LYS A 1 183 ? -29.344 -14.094 -14.617 1 73.81 183 LYS A C 1
ATOM 1333 O O . LYS A 1 183 ? -29.266 -12.867 -14.734 1 73.81 183 LYS A O 1
ATOM 1338 N N . ALA A 1 184 ? -30.5 -14.867 -14.68 1 64.25 184 ALA A N 1
ATOM 1339 C CA . ALA A 1 184 ? -31.75 -14.258 -15.086 1 64.25 184 ALA A CA 1
ATOM 1340 C C . ALA A 1 184 ? -32.375 -13.484 -13.938 1 64.25 184 ALA A C 1
ATOM 1342 O O . ALA A 1 184 ? -33.094 -12.492 -14.156 1 64.25 184 ALA A O 1
ATOM 1343 N N . ASP A 1 185 ? -32.375 -14.094 -12.875 1 55.12 185 ASP A N 1
ATOM 1344 C CA . ASP A 1 185 ? -33.188 -13.555 -11.781 1 55.12 185 ASP A CA 1
ATOM 1345 C C . ASP A 1 185 ? -33.062 -12.031 -11.719 1 55.12 185 ASP A C 1
ATOM 1347 O O . ASP A 1 185 ? -34.062 -11.328 -11.664 1 55.12 185 ASP A O 1
ATOM 1351 N N . HIS A 1 186 ? -32 -11.57 -11.32 1 53.44 186 HIS A N 1
ATOM 1352 C CA . HIS A 1 186 ? -31.984 -10.133 -11.078 1 53.44 186 HIS A CA 1
ATOM 1353 C C . HIS A 1 186 ? -31.734 -9.359 -12.367 1 53.44 186 HIS A C 1
ATOM 1355 O O . HIS A 1 186 ? -31.906 -8.141 -12.406 1 53.44 186 HIS A O 1
ATOM 1361 N N . LEU A 1 187 ? -31.281 -10.039 -13.367 1 51.5 187 LEU A N 1
ATOM 1362 C CA . LEU A 1 187 ? -31.203 -9.359 -14.648 1 51.5 187 LEU A CA 1
ATOM 1363 C C . LEU A 1 187 ? -32.531 -9.398 -15.383 1 51.5 187 LEU A C 1
ATOM 1365 O O . LEU A 1 187 ? -33.188 -10.438 -15.43 1 51.5 187 LEU A O 1
ATOM 1369 N N . LEU A 1 188 ? -33.562 -8.688 -14.984 1 44.41 188 LEU A N 1
ATOM 1370 C CA . LEU A 1 188 ? -34.844 -8.633 -15.664 1 44.41 188 LEU A CA 1
ATOM 1371 C C . LEU A 1 188 ? -34.75 -9.125 -17.094 1 44.41 188 LEU A C 1
ATOM 1373 O O . LEU A 1 188 ? -34.844 -8.344 -18.047 1 44.41 188 LEU A O 1
ATOM 1377 N N . LEU A 1 189 ? -33.938 -10.055 -17.375 1 40.91 189 LEU A N 1
ATOM 1378 C CA . LEU A 1 189 ? -34.062 -10.602 -18.719 1 40.91 189 LEU A CA 1
ATOM 1379 C C . LEU A 1 189 ? -35.5 -11.023 -19.016 1 40.91 189 LEU A C 1
ATOM 1381 O O . LEU A 1 189 ? -35.75 -11.664 -20.047 1 40.91 189 LEU A O 1
ATOM 1385 N N . ASP A 1 190 ? -36.375 -10.867 -18.125 1 35.16 190 ASP A N 1
ATOM 1386 C CA . ASP A 1 190 ? -37.75 -11.148 -18.547 1 35.16 190 ASP A CA 1
ATOM 1387 C C . ASP A 1 190 ? -38.219 -10.117 -19.578 1 35.16 190 ASP A C 1
ATOM 1389 O O . ASP A 1 190 ? -38.812 -9.109 -19.219 1 35.16 190 ASP A O 1
ATOM 1393 N N . GLY A 1 191 ? -37.656 -9.477 -20.516 1 31.69 191 GLY A N 1
ATOM 1394 C CA . GLY A 1 191 ? -38.656 -9.234 -21.547 1 31.69 191 GLY A CA 1
ATOM 1395 C C . GLY A 1 191 ? -39.531 -10.445 -21.828 1 31.69 191 GLY A C 1
ATOM 1396 O O . GLY A 1 191 ? -39.094 -11.586 -21.672 1 31.69 191 GLY A O 1
ATOM 1397 N N . GLY A 1 192 ? -40.938 -10.555 -21.625 1 30.08 192 GLY A N 1
ATOM 1398 C CA . GLY A 1 192 ? -42.062 -11.227 -22.281 1 30.08 192 GLY A CA 1
ATOM 1399 C C . GLY A 1 192 ? -41.719 -11.664 -23.688 1 30.08 192 GLY A C 1
ATOM 1400 O O . GLY A 1 192 ? -42.562 -12.297 -24.359 1 30.08 192 GLY A O 1
ATOM 1401 N N . GLY A 1 193 ? -41.125 -10.859 -24.656 1 27.69 193 GLY A N 1
ATOM 1402 C CA . GLY A 1 193 ? -41.062 -11.516 -25.953 1 27.69 193 GLY A CA 1
ATOM 1403 C C . GLY A 1 193 ? -40.25 -12.789 -25.938 1 27.69 193 GLY A C 1
ATOM 1404 O O . GLY A 1 193 ? -39.312 -12.922 -25.156 1 27.69 193 GLY A O 1
ATOM 1405 N N . GLY A 1 194 ? -40.781 -14.047 -26.109 1 28.56 194 GLY A N 1
ATOM 1406 C CA . GLY A 1 194 ? -40.438 -15.352 -26.641 1 28.56 194 GLY A CA 1
ATOM 1407 C C . GLY A 1 194 ? -39.25 -15.297 -27.578 1 28.56 194 GLY A C 1
ATOM 1408 O O . GLY A 1 194 ? -39.062 -16.188 -28.406 1 28.56 194 GLY A O 1
ATOM 1409 N N . GLY A 1 195 ? -38.688 -14.141 -27.875 1 26.67 195 GLY A N 1
ATOM 1410 C CA . GLY A 1 195 ? -37.781 -14.5 -28.969 1 26.67 195 GLY A CA 1
ATOM 1411 C C . GLY A 1 195 ? -36.75 -15.539 -28.578 1 26.67 195 GLY A C 1
ATOM 1412 O O . GLY A 1 195 ? -36.438 -15.695 -27.406 1 26.67 195 GLY A O 1
ATOM 1413 N N . ASP A 1 196 ? -36.594 -16.672 -29.281 1 26.72 196 ASP A N 1
ATOM 1414 C CA . ASP A 1 196 ? -35.656 -17.766 -29.469 1 26.72 196 ASP A CA 1
ATOM 1415 C C . ASP A 1 196 ? -34.219 -17.297 -29.219 1 26.72 196 ASP A C 1
ATOM 1417 O O . ASP A 1 196 ? -33.781 -16.312 -29.828 1 26.72 196 ASP A O 1
ATOM 1421 N N . LEU A 1 197 ? -33.812 -17.188 -28.031 1 27.84 197 LEU A N 1
ATOM 1422 C CA . LEU A 1 197 ? -32.344 -17.25 -28.172 1 27.84 197 LEU A CA 1
ATOM 1423 C C . LEU A 1 197 ? -31.953 -18.062 -29.406 1 27.84 197 LEU A C 1
ATOM 1425 O O . LEU A 1 197 ? -32.625 -19.031 -29.766 1 27.84 197 LEU A O 1
ATOM 1429 N N . PRO A 1 198 ? -31.391 -17.484 -30.484 1 25.84 198 PRO A N 1
ATOM 1430 C CA . PRO A 1 198 ? -31.125 -18.484 -31.531 1 25.84 198 PRO A CA 1
ATOM 1431 C C . PRO A 1 198 ? -30.688 -19.828 -30.953 1 25.84 198 PRO A C 1
ATOM 1433 O O . PRO A 1 198 ? -29.906 -19.875 -30.016 1 25.84 198 PRO A O 1
ATOM 1436 N N . SER A 1 199 ? -31.688 -20.75 -30.781 1 26.5 199 SER A N 1
ATOM 1437 C CA . SER A 1 199 ? -31.359 -22.172 -30.844 1 26.5 199 SER A CA 1
ATOM 1438 C C . SER A 1 199 ? -30.234 -22.438 -31.844 1 26.5 199 SER A C 1
ATOM 1440 O O . SER A 1 199 ? -30.453 -22.438 -33.062 1 26.5 199 SER A O 1
ATOM 1442 N N . VAL A 1 200 ? -29.156 -21.672 -31.797 1 26.28 200 VAL A N 1
ATOM 1443 C CA . VAL A 1 200 ? -28.281 -22.281 -32.781 1 26.28 200 VAL A CA 1
ATOM 1444 C C . VAL A 1 200 ? -28.422 -23.812 -32.719 1 26.28 200 VAL A C 1
ATOM 1446 O O . VAL A 1 200 ? -27.906 -24.531 -33.562 1 26.28 200 VAL A O 1
ATOM 1449 N N . TYR A 1 201 ? -28.688 -24.438 -31.5 1 23.39 201 TYR A N 1
ATOM 1450 C CA . TYR A 1 201 ? -28.797 -25.844 -31.844 1 23.39 201 TYR A CA 1
ATOM 1451 C C . TYR A 1 201 ? -30.203 -26.188 -32.312 1 23.39 201 TYR A C 1
ATOM 1453 O O . TYR A 1 201 ? -30.984 -26.797 -31.547 1 23.39 201 TYR A O 1
ATOM 1461 N N . GLU A 1 202 ? -31.156 -25.234 -32.656 1 23.5 202 GLU A N 1
ATOM 1462 C CA . GLU A 1 202 ? -32.312 -25.859 -33.312 1 23.5 202 GLU A CA 1
ATOM 1463 C C . GLU A 1 202 ? -31.844 -26.812 -34.406 1 23.5 202 GLU A C 1
ATOM 1465 O O . GLU A 1 202 ? -30.984 -26.453 -35.219 1 23.5 202 GLU A O 1
ATOM 1470 N N . GLU A 1 203 ? -32.094 -28.109 -34.188 1 21.28 203 GLU A N 1
ATOM 1471 C CA . GLU A 1 203 ? -32.344 -28.969 -35.344 1 21.28 203 GLU A CA 1
ATOM 1472 C C . GLU A 1 203 ? -33.25 -28.297 -36.344 1 21.28 203 GLU A C 1
ATOM 1474 O O . GLU A 1 203 ? -34.125 -27.516 -35.938 1 21.28 203 GLU A O 1
ATOM 1479 N N . GLU A 1 204 ? -33.125 -28.188 -37.594 1 23.72 204 GLU A N 1
ATOM 1480 C CA . GLU A 1 204 ? -33.812 -27.906 -38.844 1 23.72 204 GLU A CA 1
ATOM 1481 C C . GLU A 1 204 ? -35.281 -28.328 -38.781 1 23.72 204 GLU A C 1
ATOM 1483 O O . GLU A 1 204 ? -35.938 -28.375 -39.812 1 23.72 204 GLU A O 1
ATOM 1488 N N . GLY A 1 205 ? -35.938 -28.781 -37.625 1 19.75 205 GLY A N 1
ATOM 1489 C CA . GLY A 1 205 ? -37.188 -29.25 -38.188 1 19.75 205 GLY A CA 1
ATOM 1490 C C . GLY A 1 205 ? -38.125 -28.125 -38.625 1 19.75 205 GLY A C 1
ATOM 1491 O O . GLY A 1 205 ? -37.875 -26.969 -38.312 1 19.75 205 GLY A O 1
ATOM 1492 N N . VAL A 1 206 ? -39.562 -28.281 -38.625 1 19.81 206 VAL A N 1
ATOM 1493 C CA . VAL A 1 206 ? -40.688 -28.078 -39.531 1 19.81 206 VAL A CA 1
ATOM 1494 C C . VAL A 1 206 ? -41.281 -26.688 -39.281 1 19.81 206 VAL A C 1
ATOM 1496 O O . VAL A 1 206 ? -41.438 -25.906 -40.219 1 19.81 206 VAL A O 1
ATOM 1499 N N . GLU A 1 207 ? -42.469 -26.344 -38.469 1 21.3 207 GLU A N 1
ATOM 1500 C CA . GLU A 1 207 ? -43.656 -25.688 -39 1 21.3 207 GLU A CA 1
ATOM 1501 C C . GLU A 1 207 ? -43.625 -24.188 -38.781 1 21.3 207 GLU A C 1
ATOM 1503 O O . GLU A 1 207 ? -43.281 -23.719 -37.688 1 21.3 207 GLU A O 1
ATOM 1508 N N . ALA A 1 208 ? -43.844 -23.125 -39.875 1 21.5 208 ALA A N 1
ATOM 1509 C CA . ALA A 1 208 ? -43.844 -21.797 -40.469 1 21.5 208 ALA A CA 1
ATOM 1510 C C . ALA A 1 208 ? -44.875 -20.875 -39.812 1 21.5 208 ALA A C 1
ATOM 1512 O O . ALA A 1 208 ? -44.688 -19.656 -39.781 1 21.5 208 ALA A O 1
ATOM 1513 N N . GLY A 1 209 ? -46.125 -21.172 -39.469 1 19.97 209 GLY A N 1
ATOM 1514 C CA . GLY A 1 209 ? -47.281 -20.406 -39.906 1 19.97 209 GLY A CA 1
ATOM 1515 C C . GLY A 1 209 ? -47.594 -19.234 -39 1 19.97 209 GLY A C 1
ATOM 1516 O O . GLY A 1 209 ? -47.938 -18.156 -39.5 1 19.97 209 GLY A O 1
ATOM 1517 N N . ARG A 1 210 ? -48.125 -19.391 -37.719 1 22.02 210 ARG A N 1
ATOM 1518 C CA . ARG A 1 210 ? -49.188 -18.578 -37.156 1 22.02 210 ARG A CA 1
ATOM 1519 C C . ARG A 1 210 ? -48.656 -17.312 -36.5 1 22.02 210 ARG A C 1
ATOM 1521 O O . ARG A 1 210 ? -49.344 -16.672 -35.719 1 22.02 210 ARG A O 1
ATOM 1528 N N . GLY A 1 211 ? -47.469 -16.719 -36.906 1 21.69 211 GLY A N 1
ATOM 1529 C CA . GLY A 1 211 ? -46.594 -15.742 -36.25 1 21.69 211 GLY A CA 1
ATOM 1530 C C . GLY A 1 211 ? -47.062 -14.312 -36.406 1 21.69 211 GLY A C 1
ATOM 1531 O O . GLY A 1 211 ? -46.438 -13.375 -35.906 1 21.69 211 GLY A O 1
ATOM 1532 N N . ALA A 1 212 ? -47.969 -13.938 -37.406 1 22.19 212 ALA A N 1
ATOM 1533 C CA . ALA A 1 212 ? -48.125 -12.609 -38 1 22.19 212 ALA A CA 1
ATOM 1534 C C . ALA A 1 212 ? -49.062 -11.75 -37.156 1 22.19 212 ALA A C 1
ATOM 1536 O O . ALA A 1 212 ? -48.844 -10.547 -37 1 22.19 212 ALA A O 1
ATOM 1537 N N . ALA A 1 213 ? -50.312 -12.211 -36.688 1 22.48 213 ALA A N 1
ATOM 1538 C CA . ALA A 1 213 ? -51.5 -11.375 -36.531 1 22.48 213 ALA A CA 1
ATOM 1539 C C . ALA A 1 213 ? -51.344 -10.484 -35.281 1 22.48 213 ALA A C 1
ATOM 1541 O O . ALA A 1 213 ? -51.812 -9.336 -35.281 1 22.48 213 ALA A O 1
ATOM 1542 N N . ALA A 1 214 ? -50.969 -10.984 -34.156 1 24.84 214 ALA A N 1
ATOM 1543 C CA . ALA A 1 214 ? -51.25 -10.266 -32.906 1 24.84 214 ALA A CA 1
ATOM 1544 C C . ALA A 1 214 ? -50.438 -8.992 -32.812 1 24.84 214 ALA A C 1
ATOM 1546 O O . ALA A 1 214 ? -50.5 -8.281 -31.812 1 24.84 214 ALA A O 1
ATOM 1547 N N . ALA A 1 215 ? -49.75 -8.414 -33.906 1 25.95 215 ALA A N 1
ATOM 1548 C CA . ALA A 1 215 ? -48.938 -7.219 -34.125 1 25.95 215 ALA A CA 1
ATOM 1549 C C . ALA A 1 215 ? -49.812 -5.961 -34.125 1 25.95 215 ALA A C 1
ATOM 1551 O O . ALA A 1 215 ? -49.375 -4.91 -33.625 1 25.95 215 ALA A O 1
ATOM 1552 N N . ALA A 1 216 ? -51.031 -5.969 -34.688 1 24.98 216 ALA A N 1
ATOM 1553 C CA . ALA A 1 216 ? -51.719 -4.785 -35.188 1 24.98 216 ALA A CA 1
ATOM 1554 C C . ALA A 1 216 ? -52.281 -3.967 -34 1 24.98 216 ALA A C 1
ATOM 1556 O O . ALA A 1 216 ? -52.281 -2.734 -34.062 1 24.98 216 ALA A O 1
ATOM 1557 N N . ALA A 1 217 ? -53.031 -4.605 -33.062 1 27.28 217 ALA A N 1
ATOM 1558 C CA . ALA A 1 217 ? -54 -3.848 -32.25 1 27.28 217 ALA A CA 1
ATOM 1559 C C . ALA A 1 217 ? -53.281 -2.924 -31.266 1 27.28 217 ALA A C 1
ATOM 1561 O O . ALA A 1 217 ? -53.906 -2.068 -30.656 1 27.28 217 ALA A O 1
ATOM 1562 N N . ALA A 1 218 ? -51.969 -3.014 -30.922 1 27.03 218 ALA A N 1
ATOM 1563 C CA . ALA A 1 218 ? -51.125 -2.283 -29.969 1 27.03 218 ALA A CA 1
ATOM 1564 C C . ALA A 1 218 ? -50.844 -0.864 -30.453 1 27.03 218 ALA A C 1
ATOM 1566 O O . ALA A 1 218 ? -50.125 -0.116 -29.797 1 27.03 218 ALA A O 1
ATOM 1567 N N . ALA A 1 219 ? -51.25 -0.319 -31.5 1 26.36 219 ALA A N 1
ATOM 1568 C CA . ALA A 1 219 ? -50.938 0.95 -32.156 1 26.36 219 ALA A CA 1
ATOM 1569 C C . ALA A 1 219 ? -51.562 2.119 -31.406 1 26.36 219 ALA A C 1
ATOM 1571 O O . ALA A 1 219 ? -51 3.211 -31.344 1 26.36 219 ALA A O 1
ATOM 1572 N N . ALA A 1 220 ? -52.875 2.277 -31.094 1 26.02 220 ALA A N 1
ATOM 1573 C CA . ALA A 1 220 ? -53.625 3.533 -30.953 1 26.02 220 ALA A CA 1
ATOM 1574 C C . ALA A 1 220 ? -53.375 4.176 -29.594 1 26.02 220 ALA A C 1
ATOM 1576 O O . ALA A 1 220 ? -53.562 5.379 -29.422 1 26.02 220 ALA A O 1
ATOM 1577 N N . ALA A 1 221 ? -53.531 3.455 -28.422 1 29.89 221 ALA A N 1
ATOM 1578 C CA . ALA A 1 221 ? -53.625 4.16 -27.156 1 29.89 221 ALA A CA 1
ATOM 1579 C C . ALA A 1 221 ? -52.281 4.738 -26.734 1 29.89 221 ALA A C 1
ATOM 1581 O O . ALA A 1 221 ? -51.25 4.09 -26.891 1 29.89 221 ALA A O 1
ATOM 1582 N N . GLY A 1 222 ? -52 6.09 -26.672 1 28.44 222 GLY A N 1
ATOM 1583 C CA . GLY A 1 222 ? -50.844 6.984 -26.594 1 28.44 222 GLY A CA 1
ATOM 1584 C C . GLY A 1 222 ? -49.875 6.605 -25.5 1 28.44 222 GLY A C 1
ATOM 1585 O O . GLY A 1 222 ? -49.188 7.469 -24.953 1 28.44 222 GLY A O 1
ATOM 1586 N N . GLU A 1 223 ? -50 5.398 -24.906 1 28.31 223 GLU A N 1
ATOM 1587 C CA . GLU A 1 223 ? -49.219 5.055 -23.734 1 28.31 223 GLU A CA 1
ATOM 1588 C C . GLU A 1 223 ? -47.719 5.137 -24.031 1 28.31 223 GLU A C 1
ATOM 1590 O O . GLU A 1 223 ? -47.219 4.562 -25 1 28.31 223 GLU A O 1
ATOM 1595 N N . VAL A 1 224 ? -47.062 6.301 -23.594 1 31.45 224 VAL A N 1
ATOM 1596 C CA . VAL A 1 224 ? -45.625 6.438 -23.641 1 31.45 224 VAL A CA 1
ATOM 1597 C C . VAL A 1 224 ? -44.969 5.102 -23.297 1 31.45 224 VAL A C 1
ATOM 1599 O O . VAL A 1 224 ? -45.094 4.609 -22.172 1 31.45 224 VAL A O 1
ATOM 1602 N N . GLU A 1 225 ? -44.812 4.172 -24.047 1 30.81 225 GLU A N 1
ATOM 1603 C CA . GLU A 1 225 ? -44.062 2.924 -23.938 1 30.81 225 GLU A CA 1
ATOM 1604 C C . GLU A 1 225 ? -42.656 3.168 -23.422 1 30.81 225 GLU A C 1
ATOM 1606 O O . GLU A 1 225 ? -41.844 3.791 -24.094 1 30.81 225 GLU A O 1
ATOM 1611 N N . THR A 1 226 ? -42.5 3.523 -22.078 1 34.59 226 THR A N 1
ATOM 1612 C CA . THR A 1 226 ? -41.188 3.504 -21.5 1 34.59 226 THR A CA 1
ATOM 1613 C C . THR A 1 226 ? -40.375 2.299 -22 1 34.59 226 THR A C 1
ATOM 1615 O O . THR A 1 226 ? -40.781 1.153 -21.781 1 34.59 226 THR A O 1
ATOM 1618 N N . VAL A 1 227 ? -39.812 2.334 -23.141 1 33.88 227 VAL A N 1
ATOM 1619 C CA . VAL A 1 227 ? -38.875 1.361 -23.688 1 33.88 227 VAL A CA 1
ATOM 1620 C C . VAL A 1 227 ? -37.938 0.854 -22.594 1 33.88 227 VAL A C 1
ATOM 1622 O O . VAL A 1 227 ? -37.125 1.608 -22.062 1 33.88 227 VAL A O 1
ATOM 1625 N N . VAL A 1 228 ? -38.438 -0.007 -21.734 1 38.56 228 VAL A N 1
ATOM 1626 C CA . VAL A 1 228 ? -37.531 -0.692 -20.812 1 38.56 228 VAL A CA 1
ATOM 1627 C C . VAL A 1 228 ? -36.375 -1.295 -21.594 1 38.56 228 VAL A C 1
ATOM 1629 O O . VAL A 1 228 ? -36.562 -2.201 -22.406 1 38.56 228 VAL A O 1
ATOM 1632 N N . SER A 1 229 ? -35.344 -0.543 -21.984 1 44.31 229 SER A N 1
ATOM 1633 C CA . SER A 1 229 ? -34.125 -1.032 -22.625 1 44.31 229 SER A CA 1
ATOM 1634 C C . SER A 1 229 ? -33.625 -2.33 -21.984 1 44.31 229 SER A C 1
ATOM 1636 O O . SER A 1 229 ? -33.625 -2.457 -20.75 1 44.31 229 SER A O 1
ATOM 1638 N N . THR A 1 230 ? -33.75 -3.506 -22.672 1 47.91 230 THR A N 1
ATOM 1639 C CA . THR A 1 230 ? -33.281 -4.84 -22.297 1 47.91 230 THR A CA 1
ATOM 1640 C C . THR A 1 230 ? -31.875 -4.797 -21.734 1 47.91 230 THR A C 1
ATOM 1642 O O . THR A 1 230 ? -30.984 -4.188 -22.328 1 47.91 230 THR A O 1
ATOM 1645 N N . GLU A 1 231 ? -31.828 -5.062 -20.391 1 61.12 231 GLU A N 1
ATOM 1646 C CA . GLU A 1 231 ? -30.531 -5.215 -19.734 1 61.12 231 GLU A CA 1
ATOM 1647 C C . GLU A 1 231 ? -29.812 -6.469 -20.219 1 61.12 231 GLU A C 1
ATOM 1649 O O . GLU A 1 231 ? -30.406 -7.543 -20.297 1 61.12 231 GLU A O 1
ATOM 1654 N N . VAL A 1 232 ? -28.953 -6.449 -21.234 1 55 232 VAL A N 1
ATOM 1655 C CA . VAL A 1 232 ? -28.188 -7.59 -21.734 1 55 232 VAL A CA 1
ATOM 1656 C C . VAL A 1 232 ? -26.797 -7.582 -21.109 1 55 232 VAL A C 1
ATOM 1658 O O . VAL A 1 232 ? -26.125 -6.547 -21.078 1 55 232 VAL A O 1
ATOM 1661 N N . VAL A 1 233 ? -26.609 -8.695 -20.391 1 59.5 233 VAL A N 1
ATOM 1662 C CA . VAL A 1 233 ? -25.219 -8.961 -20.016 1 59.5 233 VAL A CA 1
ATOM 1663 C C . VAL A 1 233 ? -24.422 -9.367 -21.266 1 59.5 233 VAL A C 1
ATOM 1665 O O . VAL A 1 233 ? -24.734 -10.367 -21.906 1 59.5 233 VAL A O 1
ATOM 1668 N N . PRO A 1 234 ? -23.562 -8.406 -21.734 1 56.25 234 PRO A N 1
ATOM 1669 C CA . PRO A 1 234 ? -22.734 -8.93 -22.828 1 56.25 234 PRO A CA 1
ATOM 1670 C C . PRO A 1 234 ? -21.844 -10.102 -22.391 1 56.25 234 PRO A C 1
ATOM 1672 O O . PRO A 1 234 ? -21.484 -10.195 -21.203 1 56.25 234 PRO A O 1
ATOM 1675 N N . THR A 1 235 ? -21.812 -11.133 -23.266 1 58.94 235 THR A N 1
ATOM 1676 C CA . THR A 1 235 ? -20.938 -12.289 -23.078 1 58.94 235 THR A CA 1
ATOM 1677 C C . THR A 1 235 ? -19.516 -11.844 -22.734 1 58.94 235 THR A C 1
ATOM 1679 O O . THR A 1 235 ? -19.094 -10.758 -23.141 1 58.94 235 THR A O 1
ATOM 1682 N N . ALA A 1 236 ? -19.062 -12.664 -21.812 1 66.44 236 ALA A N 1
ATOM 1683 C CA . ALA A 1 236 ? -17.656 -12.508 -21.453 1 66.44 236 ALA A CA 1
ATOM 1684 C C . ALA A 1 236 ? -16.766 -12.492 -22.688 1 66.44 236 ALA A C 1
ATOM 1686 O O . ALA A 1 236 ? -16.922 -13.328 -23.578 1 66.44 236 ALA A O 1
ATOM 1687 N N . ASP A 1 237 ? -16.125 -11.359 -22.922 1 76 237 ASP A N 1
ATOM 1688 C CA . ASP A 1 237 ? -15.062 -11.32 -23.922 1 76 237 ASP A CA 1
ATOM 1689 C C . ASP A 1 237 ? -13.711 -11.711 -23.312 1 76 237 ASP A C 1
ATOM 1691 O O . ASP A 1 237 ? -13.148 -10.969 -22.5 1 76 237 ASP A O 1
ATOM 1695 N N . LEU A 1 238 ? -13.469 -13.039 -23.578 1 71.94 238 LEU A N 1
ATOM 1696 C CA . LEU A 1 238 ? -12.188 -13.516 -23.062 1 71.94 238 LEU A CA 1
ATOM 1697 C C . LEU A 1 238 ? -11.055 -13.133 -24.016 1 71.94 238 LEU A C 1
ATOM 1699 O O . LEU A 1 238 ? -11.109 -13.438 -25.203 1 71.94 238 LEU A O 1
ATOM 1703 N N . ALA A 1 239 ? -10.273 -12.32 -23.594 1 71.31 239 ALA A N 1
ATOM 1704 C CA . ALA A 1 239 ? -9.07 -11.992 -24.359 1 71.31 239 ALA A CA 1
ATOM 1705 C C . ALA A 1 239 ? -7.84 -12.664 -23.766 1 71.31 239 ALA A C 1
ATOM 1707 O O . ALA A 1 239 ? -7.508 -12.445 -22.594 1 71.31 239 ALA A O 1
ATOM 1708 N N . HIS A 1 240 ? -7.34 -13.664 -24.578 1 71.44 240 HIS A N 1
ATOM 1709 C CA . HIS A 1 240 ? -6.078 -14.258 -24.156 1 71.44 240 HIS A CA 1
ATOM 1710 C C . HIS A 1 240 ? -4.922 -13.273 -24.312 1 71.44 240 HIS A C 1
ATOM 1712 O O . HIS A 1 240 ? -4.883 -12.5 -25.281 1 71.44 240 HIS A O 1
ATOM 1718 N N . ASP A 1 241 ? -4.145 -13.219 -23.297 1 68.25 241 ASP A N 1
ATOM 1719 C CA . ASP A 1 241 ? -2.971 -12.359 -23.391 1 68.25 241 ASP A CA 1
ATOM 1720 C C . ASP A 1 241 ? -2.029 -12.836 -24.484 1 68.25 241 ASP A C 1
ATOM 1722 O O . ASP A 1 241 ? -1.811 -14.039 -24.641 1 68.25 241 ASP A O 1
ATOM 1726 N N . PRO A 1 242 ? -1.662 -11.867 -25.281 1 72.25 242 PRO A N 1
ATOM 1727 C CA . PRO A 1 242 ? -0.625 -12.25 -26.25 1 72.25 242 PRO A CA 1
ATOM 1728 C C . PRO A 1 242 ? 0.623 -12.82 -25.578 1 72.25 242 PRO A C 1
ATOM 1730 O O . PRO A 1 242 ? 0.746 -12.766 -24.344 1 72.25 242 PRO A O 1
ATOM 1733 N N . ASP A 1 243 ? 1.422 -13.492 -26.391 1 82.31 243 ASP A N 1
ATOM 1734 C CA . ASP A 1 243 ? 2.674 -14.031 -25.859 1 82.31 243 ASP A CA 1
ATOM 1735 C C . ASP A 1 243 ? 3.5 -12.938 -25.188 1 82.31 243 ASP A C 1
ATOM 1737 O O . ASP A 1 243 ? 3.732 -11.875 -25.781 1 82.31 243 ASP A O 1
ATOM 1741 N N . ALA A 1 244 ? 3.857 -13.234 -23.969 1 84.19 244 ALA A N 1
ATOM 1742 C CA . ALA A 1 244 ? 4.539 -12.227 -23.156 1 84.19 244 ALA A CA 1
ATOM 1743 C C . ALA A 1 244 ? 5.844 -11.789 -23.812 1 84.19 244 ALA A C 1
ATOM 1745 O O . ALA A 1 244 ? 6.203 -10.609 -23.766 1 84.19 244 ALA A O 1
ATOM 1746 N N . ILE A 1 245 ? 6.543 -12.711 -24.422 1 86.81 245 ILE A N 1
ATOM 1747 C CA . ILE A 1 245 ? 7.824 -12.406 -25.047 1 86.81 245 ILE A CA 1
ATOM 1748 C C . ILE A 1 245 ? 7.598 -11.547 -26.297 1 86.81 245 ILE A C 1
ATOM 1750 O O . ILE A 1 245 ? 8.352 -10.602 -26.547 1 86.81 245 ILE A O 1
ATOM 1754 N N . GLU A 1 246 ? 6.566 -11.875 -26.984 1 86.38 246 GLU A N 1
ATOM 1755 C CA . GLU A 1 246 ? 6.207 -11.055 -28.141 1 86.38 246 GLU A CA 1
ATOM 1756 C C . GLU A 1 246 ? 5.867 -9.625 -27.719 1 86.38 246 GLU A C 1
ATOM 1758 O O . GLU A 1 246 ? 6.293 -8.664 -28.375 1 86.38 246 GLU A O 1
ATOM 1763 N N . GLU A 1 247 ? 5.164 -9.586 -26.672 1 86.56 247 GLU A N 1
ATOM 1764 C CA . GLU A 1 247 ? 4.781 -8.266 -26.188 1 86.56 247 GLU A CA 1
ATOM 1765 C C . GLU A 1 247 ? 5.996 -7.477 -25.703 1 86.56 247 GLU A C 1
ATOM 1767 O O . GLU A 1 247 ? 6.062 -6.258 -25.891 1 86.56 247 GLU A O 1
ATOM 1772 N N . LEU A 1 248 ? 6.828 -8.156 -25.109 1 87.44 248 LEU A N 1
ATOM 1773 C CA . LEU A 1 248 ? 8.039 -7.523 -24.609 1 87.44 248 LEU A CA 1
ATOM 1774 C C . LEU A 1 248 ? 8.883 -6.98 -25.75 1 87.44 248 LEU A C 1
ATOM 1776 O O . LEU A 1 248 ? 9.336 -5.836 -25.719 1 87.44 248 LEU A O 1
ATOM 1780 N N . VAL A 1 249 ? 9.055 -7.766 -26.781 1 84.88 249 VAL A N 1
ATOM 1781 C CA . VAL A 1 249 ? 9.852 -7.367 -27.938 1 84.88 249 VAL A CA 1
ATOM 1782 C C . VAL A 1 249 ? 9.172 -6.211 -28.672 1 84.88 249 VAL A C 1
ATOM 1784 O O . VAL A 1 249 ? 9.836 -5.297 -29.156 1 84.88 249 VAL A O 1
ATOM 1787 N N . ALA A 1 250 ? 7.824 -6.27 -28.656 1 84.12 250 ALA A N 1
ATOM 1788 C CA . ALA A 1 250 ? 7.043 -5.219 -29.312 1 84.12 250 ALA A CA 1
ATOM 1789 C C . ALA A 1 250 ? 7.043 -3.939 -28.469 1 84.12 250 ALA A C 1
ATOM 1791 O O . ALA A 1 250 ? 6.582 -2.893 -28.938 1 84.12 250 ALA A O 1
ATOM 1792 N N . GLY A 1 251 ? 7.488 -4.02 -27.266 1 82 251 GLY A N 1
ATOM 1793 C CA . GLY A 1 251 ? 7.586 -2.836 -26.422 1 82 251 GLY A CA 1
ATOM 1794 C C . GLY A 1 251 ? 6.324 -2.568 -25.625 1 82 251 GLY A C 1
ATOM 1795 O O . GLY A 1 251 ? 6.18 -1.501 -25.016 1 82 251 GLY A O 1
ATOM 1796 N N . ARG A 1 252 ? 5.449 -3.492 -25.562 1 81.75 252 ARG A N 1
ATOM 1797 C CA . ARG A 1 252 ? 4.18 -3.307 -24.859 1 81.75 252 ARG A CA 1
ATOM 1798 C C . ARG A 1 252 ? 4.301 -3.682 -23.391 1 81.75 252 ARG A C 1
ATOM 1800 O O . ARG A 1 252 ? 3.439 -3.332 -22.578 1 81.75 252 ARG A O 1
ATOM 1807 N N . CYS A 1 253 ? 5.316 -4.441 -23.156 1 83.75 253 CYS A N 1
ATOM 1808 C CA . CYS A 1 253 ? 5.617 -4.73 -21.766 1 83.75 253 CYS A CA 1
ATOM 1809 C C . CYS A 1 253 ? 7.113 -4.609 -21.484 1 83.75 253 CYS A C 1
ATOM 1811 O O . CYS A 1 253 ? 7.93 -4.797 -22.391 1 83.75 253 CYS A O 1
ATOM 1813 N N . GLY A 1 254 ? 7.453 -4.301 -20.266 1 85.88 254 GLY A N 1
ATOM 1814 C CA . GLY A 1 254 ? 8.852 -4.066 -19.938 1 85.88 254 GLY A CA 1
ATOM 1815 C C . GLY A 1 254 ? 9.539 -5.289 -19.359 1 85.88 254 GLY A C 1
ATOM 1816 O O . GLY A 1 254 ? 10.766 -5.41 -19.422 1 85.88 254 GLY A O 1
ATOM 1817 N N . THR A 1 255 ? 8.797 -6.125 -18.828 1 93 255 THR A N 1
ATOM 1818 C CA . THR A 1 255 ? 9.352 -7.285 -18.141 1 93 255 THR A CA 1
ATOM 1819 C C . THR A 1 255 ? 8.352 -8.438 -18.125 1 93 255 THR A C 1
ATOM 1821 O O . THR A 1 255 ? 7.141 -8.211 -18.125 1 93 255 THR A O 1
ATOM 1824 N N . ALA A 1 256 ? 8.852 -9.641 -18.219 1 93.12 256 ALA A N 1
ATOM 1825 C CA . ALA A 1 256 ? 8.055 -10.859 -18.078 1 93.12 256 ALA A CA 1
ATOM 1826 C C . ALA A 1 256 ? 8.766 -11.883 -17.188 1 93.12 256 ALA A C 1
ATOM 1828 O O . ALA A 1 256 ? 9.992 -11.977 -17.203 1 93.12 256 ALA A O 1
ATOM 1829 N N . LEU A 1 257 ? 8.062 -12.539 -16.406 1 95.38 257 LEU A N 1
ATOM 1830 C CA . LEU A 1 257 ? 8.578 -13.609 -15.562 1 95.38 257 LEU A CA 1
ATOM 1831 C C . LEU A 1 257 ? 7.898 -14.938 -15.898 1 95.38 257 LEU A C 1
ATOM 1833 O O . LEU A 1 257 ? 6.672 -15.047 -15.828 1 95.38 257 LEU A O 1
ATOM 1837 N N . VAL A 1 258 ? 8.672 -15.883 -16.297 1 93.06 258 VAL A N 1
ATOM 1838 C CA . VAL A 1 258 ? 8.18 -17.219 -16.594 1 93.06 258 VAL A CA 1
ATOM 1839 C C . VAL A 1 258 ? 8.461 -18.156 -15.422 1 93.06 258 VAL A C 1
ATOM 1841 O O . VAL A 1 258 ? 9.617 -18.344 -15.031 1 93.06 258 VAL A O 1
ATOM 1844 N N . VAL A 1 259 ? 7.43 -18.734 -14.883 1 93.94 259 VAL A N 1
ATOM 1845 C CA . VAL A 1 259 ? 7.559 -19.625 -13.727 1 93.94 259 VAL A CA 1
ATOM 1846 C C . VAL A 1 259 ? 7.094 -21.031 -14.094 1 93.94 259 VAL A C 1
ATOM 1848 O O . VAL A 1 259 ? 5.891 -21.266 -14.234 1 93.94 259 VAL A O 1
ATOM 1851 N N . PRO A 1 260 ? 8.023 -21.953 -14.203 1 91 260 PRO A N 1
ATOM 1852 C CA . PRO A 1 260 ? 7.625 -23.328 -14.484 1 91 260 PRO A CA 1
ATOM 1853 C C . PRO A 1 260 ? 7.055 -24.047 -13.266 1 91 260 PRO A C 1
ATOM 1855 O O . PRO A 1 260 ? 7.379 -23.688 -12.125 1 91 260 PRO A O 1
ATOM 1858 N N . ARG A 1 261 ? 6.246 -24.984 -13.484 1 87.19 261 ARG A N 1
ATOM 1859 C CA . ARG A 1 261 ? 5.766 -25.828 -12.398 1 87.19 261 ARG A CA 1
ATOM 1860 C C . ARG A 1 261 ? 6.875 -26.734 -11.875 1 87.19 261 ARG A C 1
ATOM 1862 O O . ARG A 1 261 ? 7.609 -27.344 -12.664 1 87.19 261 ARG A O 1
ATOM 1869 N N . ASP A 1 262 ? 6.977 -26.719 -10.609 1 82.88 262 ASP A N 1
ATOM 1870 C CA . ASP A 1 262 ? 7.941 -27.609 -9.977 1 82.88 262 ASP A CA 1
ATOM 1871 C C . ASP A 1 262 ? 7.324 -28.984 -9.695 1 82.88 262 ASP A C 1
ATOM 1873 O O . ASP A 1 262 ? 6.621 -29.156 -8.703 1 82.88 262 ASP A O 1
ATOM 1877 N N . THR A 1 263 ? 7.5 -29.875 -10.508 1 74.69 263 THR A N 1
ATOM 1878 C CA . THR A 1 263 ? 6.895 -31.188 -10.367 1 74.69 263 THR A CA 1
ATOM 1879 C C . THR A 1 263 ? 7.883 -32.188 -9.75 1 74.69 263 THR A C 1
ATOM 1881 O O . THR A 1 263 ? 7.656 -33.406 -9.773 1 74.69 263 THR A O 1
ATOM 1884 N N . ARG A 1 264 ? 8.93 -31.609 -9.297 1 73.31 264 ARG A N 1
ATOM 1885 C CA . ARG A 1 264 ? 9.891 -32.531 -8.688 1 73.31 264 ARG A CA 1
ATOM 1886 C C . ARG A 1 264 ? 9.273 -33.281 -7.512 1 73.31 264 ARG A C 1
ATOM 1888 O O . ARG A 1 264 ? 8.688 -32.656 -6.617 1 73.31 264 ARG A O 1
ATOM 1895 N N . GLY A 1 265 ? 9.281 -34.438 -7.68 1 64.31 265 GLY A N 1
ATOM 1896 C CA . GLY A 1 265 ? 8.789 -35.281 -6.613 1 64.31 265 GLY A CA 1
ATOM 1897 C C . GLY A 1 265 ? 7.277 -35.438 -6.609 1 64.31 265 GLY A C 1
ATOM 1898 O O . GLY A 1 265 ? 6.719 -36.125 -5.77 1 64.31 265 GLY A O 1
ATOM 1899 N N . ALA A 1 266 ? 6.617 -34.656 -7.539 1 64.69 266 ALA A N 1
ATOM 1900 C CA . ALA A 1 266 ? 5.16 -34.719 -7.543 1 64.69 266 ALA A CA 1
ATOM 1901 C C . ALA A 1 266 ? 4.672 -36 -8.227 1 64.69 266 ALA A C 1
ATOM 1903 O O . ALA A 1 266 ? 5.27 -36.438 -9.203 1 64.69 266 ALA A O 1
ATOM 1904 N N . THR A 1 267 ? 3.906 -36.688 -7.5 1 63.69 267 THR A N 1
ATOM 1905 C CA . THR A 1 267 ? 3.293 -37.875 -8.062 1 63.69 267 THR A CA 1
ATOM 1906 C C . THR A 1 267 ? 1.793 -37.688 -8.258 1 63.69 267 THR A C 1
ATOM 1908 O O . THR A 1 267 ? 1.177 -36.875 -7.57 1 63.69 267 THR A O 1
ATOM 1911 N N . ASN A 1 268 ? 1.314 -38.062 -9.469 1 56.31 268 ASN A N 1
ATOM 1912 C CA . ASN A 1 268 ? -0.132 -38.031 -9.656 1 56.31 268 ASN A CA 1
ATOM 1913 C C . ASN A 1 268 ? -0.838 -38.969 -8.68 1 56.31 268 ASN A C 1
ATOM 1915 O O . ASN A 1 268 ? -0.195 -39.594 -7.824 1 56.31 268 ASN A O 1
ATOM 1919 N N . ALA A 1 269 ? -2.199 -38.812 -8.703 1 58.5 269 ALA A N 1
ATOM 1920 C CA . ALA A 1 269 ? -3.018 -39.594 -7.805 1 58.5 269 ALA A CA 1
ATOM 1921 C C . ALA A 1 269 ? -2.629 -41.094 -7.883 1 58.5 269 ALA A C 1
ATOM 1923 O O . ALA A 1 269 ? -2.787 -41.812 -6.906 1 58.5 269 ALA A O 1
ATOM 1924 N N . ALA A 1 270 ? -2.1 -41.5 -8.977 1 60.34 270 ALA A N 1
ATOM 1925 C CA . ALA A 1 270 ? -1.748 -42.875 -9.188 1 60.34 270 ALA A CA 1
ATOM 1926 C C . ALA A 1 270 ? -0.318 -43.156 -8.734 1 60.34 270 ALA A C 1
ATOM 1928 O O . ALA A 1 270 ? 0.166 -44.281 -8.852 1 60.34 270 ALA A O 1
ATOM 1929 N N . GLY A 1 271 ? 0.255 -42.156 -8.195 1 59.88 271 GLY A N 1
ATOM 1930 C CA . GLY A 1 271 ? 1.608 -42.344 -7.688 1 59.88 271 GLY A CA 1
ATOM 1931 C C . GLY A 1 271 ? 2.67 -42.156 -8.758 1 59.88 271 GLY A C 1
ATOM 1932 O O . GLY A 1 271 ? 3.848 -42.438 -8.523 1 59.88 271 GLY A O 1
ATOM 1933 N N . GLU A 1 272 ? 2.16 -41.969 -9.914 1 61.22 272 GLU A N 1
ATOM 1934 C CA . GLU A 1 272 ? 3.098 -41.812 -11.023 1 61.22 272 GLU A CA 1
ATOM 1935 C C . GLU A 1 272 ? 3.652 -40.406 -11.086 1 61.22 272 GLU A C 1
ATOM 1937 O O . GLU A 1 272 ? 2.98 -39.438 -10.68 1 61.22 272 GLU A O 1
ATOM 1942 N N . ALA A 1 273 ? 4.934 -40.375 -11.492 1 59.5 273 ALA A N 1
ATOM 1943 C CA . ALA A 1 273 ? 5.578 -39.094 -11.641 1 59.5 273 ALA A CA 1
ATOM 1944 C C . ALA A 1 273 ? 4.781 -38.188 -12.578 1 59.5 273 ALA A C 1
ATOM 1946 O O . ALA A 1 273 ? 4.277 -38.625 -13.609 1 59.5 273 ALA A O 1
ATOM 1947 N N . VAL A 1 274 ? 4.199 -37.062 -12.141 1 57.94 274 VAL A N 1
ATOM 1948 C CA . VAL A 1 274 ? 3.441 -36.125 -12.945 1 57.94 274 VAL A CA 1
ATOM 1949 C C . VAL A 1 274 ? 4.25 -35.719 -14.18 1 57.94 274 VAL A C 1
ATOM 1951 O O . VAL A 1 274 ? 5.434 -35.406 -14.07 1 57.94 274 VAL A O 1
ATOM 1954 N N . GLU A 1 275 ? 3.791 -36.312 -15.398 1 52 275 GLU A N 1
ATOM 1955 C CA . GLU A 1 275 ? 4.434 -36.125 -16.688 1 52 275 GLU A CA 1
ATOM 1956 C C . GLU A 1 275 ? 4.746 -34.656 -16.953 1 52 275 GLU A C 1
ATOM 1958 O O . GLU A 1 275 ? 4.207 -33.781 -16.297 1 52 275 GLU A O 1
ATOM 1963 N N . ALA A 1 276 ? 5.391 -34.438 -18.266 1 50.31 276 ALA A N 1
ATOM 1964 C CA . ALA A 1 276 ? 5.953 -33.438 -19.141 1 50.31 276 ALA A CA 1
ATOM 1965 C C . ALA A 1 276 ? 4.879 -32.438 -19.578 1 50.31 276 ALA A C 1
ATOM 1967 O O . ALA A 1 276 ? 3.705 -32.781 -19.703 1 50.31 276 ALA A O 1
ATOM 1968 N N . GLY A 1 277 ? 5.047 -31.125 -19.625 1 53.31 277 GLY A N 1
ATOM 1969 C CA . GLY A 1 277 ? 4.242 -30.031 -20.156 1 53.31 277 GLY A CA 1
ATOM 1970 C C . GLY A 1 277 ? 3.627 -29.156 -19.078 1 53.31 277 GLY A C 1
ATOM 1971 O O . GLY A 1 277 ? 2.479 -28.734 -19.203 1 53.31 277 GLY A O 1
ATOM 1972 N N . ALA A 1 278 ? 4.363 -29.25 -18.109 1 56.12 278 ALA A N 1
ATOM 1973 C CA . ALA A 1 278 ? 3.875 -28.594 -16.906 1 56.12 278 ALA A CA 1
ATOM 1974 C C . ALA A 1 278 ? 3.545 -27.125 -17.156 1 56.12 278 ALA A C 1
ATOM 1976 O O . ALA A 1 278 ? 4.195 -26.469 -17.969 1 56.12 278 ALA A O 1
ATOM 1977 N N . PRO A 1 279 ? 2.404 -26.766 -16.656 1 64.5 279 PRO A N 1
ATOM 1978 C CA . PRO A 1 279 ? 1.928 -25.391 -16.828 1 64.5 279 PRO A CA 1
ATOM 1979 C C . PRO A 1 279 ? 2.959 -24.344 -16.391 1 64.5 279 PRO A C 1
ATOM 1981 O O . PRO A 1 279 ? 3.773 -24.609 -15.508 1 64.5 279 PRO A O 1
ATOM 1984 N N . VAL A 1 280 ? 3.166 -23.438 -17.312 1 82.81 280 VAL A N 1
ATOM 1985 C CA . VAL A 1 280 ? 4.008 -22.281 -17.031 1 82.81 280 VAL A CA 1
ATOM 1986 C C . VAL A 1 280 ? 3.135 -21.062 -16.766 1 82.81 280 VAL A C 1
ATOM 1988 O O . VAL A 1 280 ? 2.098 -20.875 -17.406 1 82.81 280 VAL A O 1
ATOM 1991 N N . VAL A 1 281 ? 3.383 -20.5 -15.664 1 87.19 281 VAL A N 1
ATOM 1992 C CA . VAL A 1 281 ? 2.746 -19.203 -15.422 1 87.19 281 VAL A CA 1
ATOM 1993 C C . VAL A 1 281 ? 3.652 -18.078 -15.922 1 87.19 281 VAL A C 1
ATOM 1995 O O . VAL A 1 281 ? 4.859 -18.094 -15.664 1 87.19 281 VAL A O 1
ATOM 1998 N N . VAL A 1 282 ? 3.027 -17.25 -16.703 1 90.06 282 VAL A N 1
ATOM 1999 C CA . VAL A 1 282 ? 3.779 -16.109 -17.203 1 90.06 282 VAL A CA 1
ATOM 2000 C C . VAL A 1 282 ? 3.186 -14.82 -16.625 1 90.06 282 VAL A C 1
ATOM 2002 O O . VAL A 1 282 ? 1.997 -14.547 -16.812 1 90.06 282 VAL A O 1
ATOM 2005 N N . LEU A 1 283 ? 3.945 -14.156 -15.859 1 91.94 283 LEU A N 1
ATOM 2006 C CA . LEU A 1 283 ? 3.561 -12.844 -15.352 1 91.94 283 LEU A CA 1
ATOM 2007 C C . LEU A 1 283 ? 4.133 -11.734 -16.234 1 91.94 283 LEU A C 1
ATOM 2009 O O . LEU A 1 283 ? 5.289 -11.805 -16.656 1 91.94 283 LEU A O 1
ATOM 2013 N N . ARG A 1 284 ? 3.172 -10.805 -16.422 1 86.94 284 ARG A N 1
ATOM 2014 C CA . ARG A 1 284 ? 3.555 -9.695 -17.281 1 86.94 284 ARG A CA 1
ATOM 2015 C C . ARG A 1 284 ? 3.545 -8.375 -16.516 1 86.94 284 ARG A C 1
ATOM 2017 O O . ARG A 1 284 ? 2.838 -8.25 -15.508 1 86.94 284 ARG A O 1
ATOM 2024 N N . GLU A 1 285 ? 4.363 -7.488 -16.875 1 83.12 285 GLU A N 1
ATOM 2025 C CA . GLU A 1 285 ? 4.422 -6.141 -16.312 1 83.12 285 GLU A CA 1
ATOM 2026 C C . GLU A 1 285 ? 5.27 -6.113 -15.047 1 83.12 285 GLU A C 1
ATOM 2028 O O . GLU A 1 285 ? 5.324 -7.098 -14.305 1 83.12 285 GLU A O 1
ATOM 2033 N N . GLY A 1 286 ? 5.699 -5.004 -14.797 1 84.19 286 GLY A N 1
ATOM 2034 C CA . GLY A 1 286 ? 6.629 -4.809 -13.688 1 84.19 286 GLY A CA 1
ATOM 2035 C C . GLY A 1 286 ? 6.004 -5.062 -12.336 1 84.19 286 GLY A C 1
ATOM 2036 O O . GLY A 1 286 ? 6.613 -5.699 -11.469 1 84.19 286 GLY A O 1
ATOM 2037 N N . ALA A 1 287 ? 4.773 -4.637 -12.219 1 86.75 287 ALA A N 1
ATOM 2038 C CA . ALA A 1 287 ? 4.137 -4.758 -10.914 1 86.75 287 ALA A CA 1
ATOM 2039 C C . ALA A 1 287 ? 3.883 -6.219 -10.555 1 86.75 287 ALA A C 1
ATOM 2041 O O . ALA A 1 287 ? 4.121 -6.637 -9.422 1 86.75 287 ALA A O 1
ATOM 2042 N N . MET A 1 288 ? 3.416 -6.98 -11.492 1 89.62 288 MET A N 1
ATOM 2043 C CA . MET A 1 288 ? 3.135 -8.391 -11.25 1 89.62 288 MET A CA 1
ATOM 2044 C C . MET A 1 288 ? 4.422 -9.172 -11.008 1 89.62 288 MET A C 1
ATOM 2046 O O . MET A 1 288 ? 4.473 -10.039 -10.133 1 89.62 288 MET A O 1
ATOM 2050 N N . VAL A 1 289 ? 5.426 -8.812 -11.766 1 92.69 289 VAL A N 1
ATOM 2051 C CA . VAL A 1 289 ? 6.707 -9.508 -11.633 1 92.69 289 VAL A CA 1
ATOM 2052 C C . VAL A 1 289 ? 7.309 -9.219 -10.266 1 92.69 289 VAL A C 1
ATOM 2054 O O . VAL A 1 289 ? 7.723 -10.141 -9.555 1 92.69 289 VAL A O 1
ATOM 2057 N N . ARG A 1 290 ? 7.273 -7.988 -9.867 1 93.06 290 ARG A N 1
ATOM 2058 C CA . ARG A 1 290 ? 7.793 -7.602 -8.562 1 93.06 290 ARG A CA 1
ATOM 2059 C C . ARG A 1 290 ? 7.02 -8.289 -7.441 1 93.06 290 ARG A C 1
ATOM 2061 O O . ARG A 1 290 ? 7.602 -8.695 -6.43 1 93.06 290 ARG A O 1
ATOM 2068 N N . ALA A 1 291 ? 5.773 -8.406 -7.699 1 93 291 ALA A N 1
ATOM 2069 C CA . ALA A 1 291 ? 4.895 -9.008 -6.699 1 93 291 ALA A CA 1
ATOM 2070 C C . ALA A 1 291 ? 5.242 -10.477 -6.469 1 93 291 ALA A C 1
ATOM 2072 O O . ALA A 1 291 ? 5.008 -11.008 -5.383 1 93 291 ALA A O 1
ATOM 2073 N N . ALA A 1 292 ? 5.812 -11.094 -7.43 1 95.19 292 ALA A N 1
ATOM 2074 C CA . ALA A 1 292 ? 6.082 -12.531 -7.367 1 95.19 292 ALA A CA 1
ATOM 2075 C C . ALA A 1 292 ? 7.43 -12.805 -6.707 1 95.19 292 ALA A C 1
ATOM 2077 O O . ALA A 1 292 ? 7.766 -13.953 -6.422 1 95.19 292 ALA A O 1
ATOM 2078 N N . LEU A 1 293 ? 8.195 -11.773 -6.461 1 96.06 293 LEU A N 1
ATOM 2079 C CA . LEU A 1 293 ? 9.555 -11.953 -5.949 1 96.06 293 LEU A CA 1
ATOM 2080 C C . LEU A 1 293 ? 9.68 -11.383 -4.543 1 96.06 293 LEU A C 1
ATOM 2082 O O . LEU A 1 293 ? 9.57 -10.172 -4.344 1 96.06 293 LEU A O 1
ATOM 2086 N N . PRO A 1 294 ? 9.922 -12.266 -3.578 1 94.06 294 PRO A N 1
ATOM 2087 C CA . PRO A 1 294 ? 10.102 -11.766 -2.213 1 94.06 294 PRO A CA 1
ATOM 2088 C C . PRO A 1 294 ? 11.305 -10.836 -2.076 1 94.06 294 PRO A C 1
ATOM 2090 O O . PRO A 1 294 ? 12.438 -11.234 -2.373 1 94.06 294 PRO A O 1
ATOM 2093 N N . ARG A 1 295 ? 11.031 -9.703 -1.621 1 92.94 295 ARG A N 1
ATOM 2094 C CA . ARG A 1 295 ? 12.102 -8.742 -1.409 1 92.94 295 ARG A CA 1
ATOM 2095 C C . ARG A 1 295 ? 13.016 -9.18 -0.269 1 92.94 295 ARG A C 1
ATOM 2097 O O . ARG A 1 295 ? 12.547 -9.672 0.757 1 92.94 295 ARG A O 1
ATOM 2104 N N . GLY A 1 296 ? 14.258 -9.023 -0.424 1 92.44 296 GLY A N 1
ATOM 2105 C CA . GLY A 1 296 ? 15.242 -9.383 0.589 1 92.44 296 GLY A CA 1
ATOM 2106 C C . GLY A 1 296 ? 15.555 -10.867 0.62 1 92.44 296 GLY A C 1
ATOM 2107 O O . GLY A 1 296 ? 16.453 -11.297 1.349 1 92.44 296 GLY A O 1
ATOM 2108 N N . ALA A 1 297 ? 14.852 -11.586 -0.169 1 95.38 297 ALA A N 1
ATOM 2109 C CA . ALA A 1 297 ? 15.031 -13.031 -0.133 1 95.38 297 ALA A CA 1
ATOM 2110 C C . ALA A 1 297 ? 15.047 -13.617 -1.542 1 95.38 297 ALA A C 1
ATOM 2112 O O . ALA A 1 297 ? 14.602 -14.75 -1.755 1 95.38 297 ALA A O 1
ATOM 2113 N N . THR A 1 298 ? 15.414 -12.859 -2.486 1 97.25 298 THR A N 1
ATOM 2114 C CA . THR A 1 298 ? 15.492 -13.32 -3.869 1 97.25 298 THR A CA 1
ATOM 2115 C C . THR A 1 298 ? 16.875 -13.039 -4.461 1 97.25 298 THR A C 1
ATOM 2117 O O . THR A 1 298 ? 17.391 -11.93 -4.328 1 97.25 298 THR A O 1
ATOM 2120 N N . VAL A 1 299 ? 17.438 -14.055 -5.074 1 97.75 299 VAL A N 1
ATOM 2121 C CA . VAL A 1 299 ? 18.703 -13.93 -5.801 1 97.75 299 VAL A CA 1
ATOM 2122 C C . VAL A 1 299 ? 18.438 -14.023 -7.305 1 97.75 299 VAL A C 1
ATOM 2124 O O . VAL A 1 299 ? 17.656 -14.859 -7.754 1 97.75 299 VAL A O 1
ATOM 2127 N N . ILE A 1 300 ? 19.047 -13.125 -8.055 1 98.31 300 ILE A N 1
ATOM 2128 C CA . ILE A 1 300 ? 18.859 -13.086 -9.5 1 98.31 300 ILE A CA 1
ATOM 2129 C C . ILE A 1 300 ? 20.203 -13.273 -10.203 1 98.31 300 ILE A C 1
ATOM 2131 O O . ILE A 1 300 ? 21.172 -12.586 -9.891 1 98.31 300 ILE A O 1
ATOM 2135 N N . LEU A 1 301 ? 20.312 -14.188 -11.07 1 97.44 301 LEU A N 1
ATOM 2136 C CA . LEU A 1 301 ? 21.5 -14.391 -11.875 1 97.44 301 LEU A CA 1
ATOM 2137 C C . LEU A 1 301 ? 21.266 -13.969 -13.32 1 97.44 301 LEU A C 1
ATOM 2139 O O . LEU A 1 301 ? 20.688 -14.727 -14.109 1 97.44 301 LEU A O 1
ATOM 2143 N N . PRO A 1 302 ? 21.703 -12.773 -13.617 1 96.38 302 PRO A N 1
ATOM 2144 C CA . PRO A 1 302 ? 21.594 -12.336 -15.008 1 96.38 302 PRO A CA 1
ATOM 2145 C C . PRO A 1 302 ? 22.547 -13.086 -15.938 1 96.38 302 PRO A C 1
ATOM 2147 O O . PRO A 1 302 ? 23.672 -13.43 -15.531 1 96.38 302 PRO A O 1
ATOM 2150 N N . GLY A 1 303 ? 22.094 -13.391 -17.188 1 92.31 303 GLY A N 1
ATOM 2151 C CA . GLY A 1 303 ? 22.938 -14.047 -18.156 1 92.31 303 GLY A CA 1
ATOM 2152 C C . GLY A 1 303 ? 22.297 -14.141 -19.531 1 92.31 303 GLY A C 1
ATOM 2153 O O . GLY A 1 303 ? 21.109 -13.852 -19.688 1 92.31 303 GLY A O 1
ATOM 2154 N N . SER A 1 304 ? 23.125 -14.516 -20.5 1 89.19 304 SER A N 1
ATOM 2155 C CA . SER A 1 304 ? 22.641 -14.703 -21.859 1 89.19 304 SER A CA 1
ATOM 2156 C C . SER A 1 304 ? 21.984 -16.078 -22.031 1 89.19 304 SER A C 1
ATOM 2158 O O . SER A 1 304 ? 21.078 -16.234 -22.844 1 89.19 304 SER A O 1
ATOM 2160 N N . TYR A 1 305 ? 22.516 -17.094 -21.391 1 91.88 305 TYR A N 1
ATOM 2161 C CA . TYR A 1 305 ? 22.062 -18.484 -21.344 1 91.88 305 TYR A CA 1
ATOM 2162 C C . TYR A 1 305 ? 21.906 -19.047 -22.766 1 91.88 305 TYR A C 1
ATOM 2164 O O . TYR A 1 305 ? 20.859 -19.594 -23.109 1 91.88 305 TYR A O 1
ATOM 2172 N N . ASN A 1 306 ? 23 -18.891 -23.453 1 88.69 306 ASN A N 1
ATOM 2173 C CA . ASN A 1 306 ? 23.141 -19.438 -24.797 1 88.69 306 ASN A CA 1
ATOM 2174 C C . ASN A 1 306 ? 24.297 -20.438 -24.875 1 88.69 306 ASN A C 1
ATOM 2176 O O . ASN A 1 306 ? 25.266 -20.203 -25.578 1 88.69 306 ASN A O 1
ATOM 2180 N N . PRO A 1 307 ? 24.312 -21.484 -24.234 1 87.81 307 PRO A N 1
ATOM 2181 C CA . PRO A 1 307 ? 23.156 -22.016 -23.531 1 87.81 307 PRO A CA 1
ATOM 2182 C C . PRO A 1 307 ? 23.312 -21.969 -22 1 87.81 307 PRO A C 1
ATOM 2184 O O . PRO A 1 307 ? 24.375 -21.609 -21.516 1 87.81 307 PRO A O 1
ATOM 2187 N N . LEU A 1 308 ? 22.375 -22.359 -21.328 1 91.25 308 LEU A N 1
ATOM 2188 C CA . LEU A 1 308 ? 22.406 -22.641 -19.906 1 91.25 308 LEU A CA 1
ATOM 2189 C C . LEU A 1 308 ? 23.188 -23.922 -19.625 1 91.25 308 LEU A C 1
ATOM 2191 O O . LEU A 1 308 ? 23.125 -24.891 -20.391 1 91.25 308 LEU A O 1
ATOM 2195 N N . HIS A 1 309 ? 23.969 -23.969 -18.641 1 88.06 309 HIS A N 1
ATOM 2196 C CA . HIS A 1 309 ? 24.719 -25.172 -18.25 1 88.06 309 HIS A CA 1
ATOM 2197 C C . HIS A 1 309 ? 24.766 -25.312 -16.719 1 88.06 309 HIS A C 1
ATOM 2199 O O . HIS A 1 309 ? 24.297 -24.438 -16 1 88.06 309 HIS A O 1
ATOM 2205 N N . ARG A 1 310 ? 25.297 -26.328 -16.25 1 86.94 310 ARG A N 1
ATOM 2206 C CA . ARG A 1 310 ? 25.281 -26.703 -14.844 1 86.94 310 ARG A CA 1
ATOM 2207 C C . ARG A 1 310 ? 26.031 -25.688 -14 1 86.94 310 ARG A C 1
ATOM 2209 O O . ARG A 1 310 ? 25.703 -25.469 -12.828 1 86.94 310 ARG A O 1
ATOM 2216 N N . GLY A 1 311 ? 26.984 -25.094 -14.547 1 85.12 311 GLY A N 1
ATOM 2217 C CA . GLY A 1 311 ? 27.734 -24.062 -13.844 1 85.12 311 GLY A CA 1
ATOM 2218 C C . GLY A 1 311 ? 26.875 -22.891 -13.406 1 85.12 311 GLY A C 1
ATOM 2219 O O . GLY A 1 311 ? 27.047 -22.344 -12.312 1 85.12 311 GLY A O 1
ATOM 2220 N N . HIS A 1 312 ? 25.984 -22.547 -14.281 1 90.81 312 HIS A N 1
ATOM 2221 C CA . HIS A 1 312 ? 25.062 -21.469 -13.945 1 90.81 312 HIS A CA 1
ATOM 2222 C C . HIS A 1 312 ? 24.172 -21.844 -12.766 1 90.81 312 HIS A C 1
ATOM 2224 O O . HIS A 1 312 ? 24 -21.047 -11.828 1 90.81 312 HIS A O 1
ATOM 2230 N N . VAL A 1 313 ? 23.688 -23.031 -12.805 1 92.38 313 VAL A N 1
ATOM 2231 C CA . VAL A 1 313 ? 22.797 -23.5 -11.75 1 92.38 313 VAL A CA 1
ATOM 2232 C C . VAL A 1 313 ? 23.547 -23.609 -10.438 1 92.38 313 VAL A C 1
ATOM 2234 O O . VAL A 1 313 ? 23.047 -23.188 -9.391 1 92.38 313 VAL A O 1
ATOM 2237 N N . GLY A 1 314 ? 24.734 -24.141 -10.57 1 88.81 314 GLY A N 1
ATOM 2238 C CA . GLY A 1 314 ? 25.562 -24.219 -9.375 1 88.81 314 GLY A CA 1
ATOM 2239 C C . GLY A 1 314 ? 25.844 -22.875 -8.758 1 88.81 314 GLY A C 1
ATOM 2240 O O . GLY A 1 314 ? 25.828 -22.719 -7.531 1 88.81 314 GLY A O 1
ATOM 2241 N N . LEU A 1 315 ? 26.109 -21.953 -9.594 1 89.94 315 LEU A N 1
ATOM 2242 C CA . LEU A 1 315 ? 26.406 -20.594 -9.117 1 89.94 315 LEU A CA 1
ATOM 2243 C C . LEU A 1 315 ? 25.172 -20 -8.422 1 89.94 315 LEU A C 1
ATOM 2245 O O . LEU A 1 315 ? 25.297 -19.391 -7.355 1 89.94 315 LEU A O 1
ATOM 2249 N N . LEU A 1 316 ? 24.078 -20.141 -9 1 94.31 316 LEU A N 1
ATOM 2250 C CA . LEU A 1 316 ? 22.844 -19.625 -8.406 1 94.31 316 LEU A CA 1
ATOM 2251 C C . LEU A 1 316 ? 22.562 -20.266 -7.055 1 94.31 316 LEU A C 1
ATOM 2253 O O . LEU A 1 316 ? 22.219 -19.594 -6.094 1 94.31 316 LEU A O 1
ATOM 2257 N N . GLU A 1 317 ? 22.75 -21.547 -6.977 1 92.44 317 GLU A N 1
ATOM 2258 C CA . GLU A 1 317 ? 22.484 -22.266 -5.734 1 92.44 317 GLU A CA 1
ATOM 2259 C C . GLU A 1 317 ? 23.453 -21.859 -4.641 1 92.44 317 GLU A C 1
ATOM 2261 O O . GLU A 1 317 ? 23.078 -21.734 -3.473 1 92.44 317 GLU A O 1
ATOM 2266 N N . ALA A 1 318 ? 24.672 -21.672 -5.023 1 90.69 318 ALA A N 1
ATOM 2267 C CA . ALA A 1 318 ? 25.656 -21.203 -4.059 1 90.69 318 ALA A CA 1
ATOM 2268 C C . ALA A 1 318 ? 25.297 -19.828 -3.527 1 90.69 318 ALA A C 1
ATOM 2270 O O . ALA A 1 318 ? 25.406 -19.562 -2.326 1 90.69 318 ALA A O 1
ATOM 2271 N N . ALA A 1 319 ? 24.891 -19.016 -4.449 1 94 319 ALA A N 1
ATOM 2272 C CA . ALA A 1 319 ? 24.484 -17.656 -4.066 1 94 319 ALA A CA 1
ATOM 2273 C C . ALA A 1 319 ? 23.266 -17.688 -3.152 1 94 319 ALA A C 1
ATOM 2275 O O . ALA A 1 319 ? 23.203 -16.953 -2.164 1 94 319 ALA A O 1
ATOM 2276 N N . ARG A 1 320 ? 22.328 -18.484 -3.504 1 94.06 320 ARG A N 1
ATOM 2277 C CA . ARG A 1 320 ? 21.141 -18.641 -2.686 1 94.06 320 ARG A CA 1
ATOM 2278 C C . ARG A 1 320 ? 21.5 -19.078 -1.27 1 94.06 320 ARG A C 1
ATOM 2280 O O . ARG A 1 320 ? 20.969 -18.547 -0.294 1 94.06 320 ARG A O 1
ATOM 2287 N N . SER A 1 321 ? 22.359 -20.016 -1.151 1 90.88 321 SER A N 1
ATOM 2288 C CA . SER A 1 321 ? 22.797 -20.531 0.144 1 90.88 321 SER A CA 1
ATOM 2289 C C . SER A 1 321 ? 23.5 -19.453 0.962 1 90.88 321 SER A C 1
ATOM 2291 O O . SER A 1 321 ? 23.297 -19.359 2.178 1 90.88 321 SER A O 1
ATOM 2293 N N . LEU A 1 322 ? 24.266 -18.734 0.298 1 90.31 322 LEU A N 1
ATOM 2294 C CA . LEU A 1 322 ? 24.984 -17.656 0.983 1 90.31 322 LEU A CA 1
ATOM 2295 C C . LEU A 1 322 ? 24 -16.641 1.546 1 90.31 322 LEU A C 1
ATOM 2297 O O . LEU A 1 322 ? 24.109 -16.234 2.703 1 90.31 322 LEU A O 1
ATOM 2301 N N . LEU A 1 323 ? 23.094 -16.219 0.73 1 93 323 LEU A N 1
ATOM 2302 C CA . LEU A 1 323 ? 22.109 -15.242 1.195 1 93 323 LEU A CA 1
ATOM 2303 C C . LEU A 1 323 ? 21.266 -15.812 2.326 1 93 323 LEU A C 1
ATOM 2305 O O . LEU A 1 323 ? 20.922 -15.102 3.27 1 93 323 LEU A O 1
ATOM 2309 N N . ASP A 1 324 ? 20.906 -17.078 2.178 1 91.69 324 ASP A N 1
ATOM 2310 C CA . ASP A 1 324 ? 20.172 -17.75 3.236 1 91.69 324 ASP A CA 1
ATOM 2311 C C . ASP A 1 324 ? 20.922 -17.688 4.562 1 91.69 324 ASP A C 1
ATOM 2313 O O . ASP A 1 324 ? 20.344 -17.406 5.605 1 91.69 324 ASP A O 1
ATOM 2317 N N . ALA A 1 325 ? 22.203 -17.891 4.531 1 87.88 325 ALA A N 1
ATOM 2318 C CA . ALA A 1 325 ? 23.047 -17.844 5.727 1 87.88 325 ALA A CA 1
ATOM 2319 C C . ALA A 1 325 ? 23.094 -16.438 6.297 1 87.88 325 ALA A C 1
ATOM 2321 O O . ALA A 1 325 ? 23.109 -16.25 7.516 1 87.88 325 ALA A O 1
ATOM 2322 N N . GLU A 1 326 ? 23.141 -15.539 5.434 1 86.56 326 GLU A N 1
ATOM 2323 C CA . GLU A 1 326 ? 23.219 -14.141 5.848 1 86.56 326 GLU A CA 1
ATOM 2324 C C . GLU A 1 326 ? 21.938 -13.703 6.555 1 86.56 326 GLU A C 1
ATOM 2326 O O . GLU A 1 326 ? 21.984 -12.984 7.555 1 86.56 326 GLU A O 1
ATOM 2331 N N . ILE A 1 327 ? 20.844 -14.164 6.008 1 88.56 327 ILE A N 1
ATOM 2332 C CA . ILE A 1 327 ? 19.547 -13.703 6.512 1 88.56 327 ILE A CA 1
ATOM 2333 C C . ILE A 1 327 ? 19.141 -14.523 7.73 1 88.56 327 ILE A C 1
ATOM 2335 O O . ILE A 1 327 ? 18.562 -13.992 8.68 1 88.56 327 ILE A O 1
ATOM 2339 N N . ASN A 1 328 ? 19.391 -15.828 7.676 1 85.88 328 ASN A N 1
ATOM 2340 C CA . ASN A 1 328 ? 18.891 -16.734 8.703 1 85.88 328 ASN A CA 1
ATOM 2341 C C . ASN A 1 328 ? 20 -17.141 9.68 1 85.88 328 ASN A C 1
ATOM 2343 O O . ASN A 1 328 ? 19.719 -17.734 10.727 1 85.88 328 ASN A O 1
ATOM 2347 N N . GLY A 1 329 ? 21.328 -17.188 9.328 1 69.81 329 GLY A N 1
ATOM 2348 C CA . GLY A 1 329 ? 22.438 -17.672 10.141 1 69.81 329 GLY A CA 1
ATOM 2349 C C . GLY A 1 329 ? 22.578 -16.938 11.469 1 69.81 329 GLY A C 1
ATOM 2350 O O . GLY A 1 329 ? 22.125 -15.805 11.609 1 69.81 329 GLY A O 1
ATOM 2351 N N . GLU A 1 330 ? 22.828 -17.781 12.445 1 52.47 330 GLU A N 1
ATOM 2352 C CA . GLU A 1 330 ? 23.188 -17.375 13.805 1 52.47 330 GLU A CA 1
ATOM 2353 C C . GLU A 1 330 ? 24.328 -16.375 13.797 1 52.47 330 GLU A C 1
ATOM 2355 O O . GLU A 1 330 ? 25.344 -16.594 13.125 1 52.47 330 GLU A O 1
ATOM 2360 N N . SER A 1 331 ? 24.344 -15.391 13.93 1 39.31 331 SER A N 1
ATOM 2361 C CA . SER A 1 331 ? 25.469 -14.5 14.172 1 39.31 331 SER A CA 1
ATOM 2362 C C . SER A 1 331 ? 26.547 -15.18 15.016 1 39.31 331 SER A C 1
ATOM 2364 O O . SER A 1 331 ? 26.25 -15.68 16.109 1 39.31 331 SER A O 1
ATOM 2366 N N . ARG A 1 332 ? 27.625 -16 14.758 1 30.14 332 ARG A N 1
ATOM 2367 C CA . ARG A 1 332 ? 28.734 -15.773 15.688 1 30.14 332 ARG A CA 1
ATOM 2368 C C . ARG A 1 332 ? 28.797 -14.305 16.094 1 30.14 332 ARG A C 1
ATOM 2370 O O . ARG A 1 332 ? 29.359 -13.484 15.367 1 30.14 332 ARG A O 1
ATOM 2377 N N . ARG A 1 333 ? 27.938 -13.844 16.578 1 31.22 333 ARG A N 1
ATOM 2378 C CA . ARG A 1 333 ? 28.109 -12.578 17.281 1 31.22 333 ARG A CA 1
ATOM 2379 C C . ARG A 1 333 ? 29.344 -12.594 18.156 1 31.22 333 ARG A C 1
ATOM 2381 O O . ARG A 1 333 ? 29.328 -13.141 19.266 1 31.22 333 ARG A O 1
ATOM 2388 N N . GLY A 1 334 ? 30.5 -13.242 17.875 1 26.83 334 GLY A N 1
ATOM 2389 C CA . GLY A 1 334 ? 31.531 -12.547 18.641 1 26.83 334 GLY A CA 1
ATOM 2390 C C . GLY A 1 334 ? 31.188 -11.086 18.891 1 26.83 334 GLY A C 1
ATOM 2391 O O . GLY A 1 334 ? 30.406 -10.492 18.156 1 26.83 334 GLY A O 1
ATOM 2392 N N . GLU A 1 335 ? 31.391 -10.852 20.234 1 27.02 335 GLU A N 1
ATOM 2393 C CA . GLU A 1 335 ? 31.344 -9.469 20.719 1 27.02 335 GLU A CA 1
ATOM 2394 C C . GLU A 1 335 ? 31.969 -8.516 19.688 1 27.02 335 GLU A C 1
ATOM 2396 O O . GLU A 1 335 ? 33.188 -8.461 19.547 1 27.02 335 GLU A O 1
ATOM 2401 N N . THR A 1 336 ? 31.891 -8.695 18.641 1 25.98 336 THR A N 1
ATOM 2402 C CA . THR A 1 336 ? 32.594 -7.492 18.203 1 25.98 336 THR A CA 1
ATOM 2403 C C . THR A 1 336 ? 32.344 -6.344 19.188 1 25.98 336 THR A C 1
ATOM 2405 O O . THR A 1 336 ? 31.219 -6.062 19.562 1 25.98 336 THR A O 1
ATOM 2408 N N . PRO A 1 337 ? 33.344 -6.137 20.109 1 24.33 337 PRO A N 1
ATOM 2409 C CA . PRO A 1 337 ? 33.062 -5.02 21 1 24.33 337 PRO A CA 1
ATOM 2410 C C . PRO A 1 337 ? 32.156 -3.959 20.359 1 24.33 337 PRO A C 1
ATOM 2412 O O . PRO A 1 337 ? 32.25 -3.73 19.141 1 24.33 337 PRO A O 1
ATOM 2415 N N . GLN A 1 338 ? 31.094 -4.027 20.812 1 21.89 338 GLN A N 1
ATOM 2416 C CA . GLN A 1 338 ? 30.359 -2.818 20.438 1 21.89 338 GLN A CA 1
ATOM 2417 C C . GLN A 1 338 ? 31.297 -1.623 20.312 1 21.89 338 GLN A C 1
ATOM 2419 O O . GLN A 1 338 ? 31.734 -1.057 21.312 1 21.89 338 GLN A O 1
ATOM 2424 N N . LYS A 1 339 ? 32.312 -1.738 19.484 1 23.92 339 LYS A N 1
ATOM 2425 C CA . LYS A 1 339 ? 32.938 -0.438 19.672 1 23.92 339 LYS A CA 1
ATOM 2426 C C . LYS A 1 339 ? 31.906 0.654 19.922 1 23.92 339 LYS A C 1
ATOM 2428 O O . LYS A 1 339 ? 30.844 0.674 19.281 1 23.92 339 LYS A O 1
ATOM 2433 N N . PRO A 1 340 ? 32.062 1.262 21.141 1 20.97 340 PRO A N 1
ATOM 2434 C CA . PRO A 1 340 ? 31.109 2.344 21.359 1 20.97 340 PRO A CA 1
ATOM 2435 C C . PRO A 1 340 ? 30.719 3.049 20.062 1 20.97 340 PRO A C 1
ATOM 2437 O O . PRO A 1 340 ? 31.484 3.066 19.094 1 20.97 340 PRO A O 1
ATOM 2440 N N . ARG A 1 341 ? 29.547 2.902 19.812 1 22.34 341 ARG A N 1
ATOM 2441 C CA . ARG A 1 341 ? 29.109 3.846 18.781 1 22.34 341 ARG A CA 1
ATOM 2442 C C . ARG A 1 341 ? 30.031 5.07 18.75 1 22.34 341 ARG A C 1
ATOM 2444 O O . ARG A 1 341 ? 30.219 5.738 19.766 1 22.34 341 ARG A O 1
ATOM 2451 N N . ALA A 1 342 ? 31.141 4.973 18.156 1 19.47 342 ALA A N 1
ATOM 2452 C CA . ALA A 1 342 ? 31.734 6.305 18.141 1 19.47 342 ALA A CA 1
ATOM 2453 C C . ALA A 1 342 ? 30.672 7.391 18.203 1 19.47 342 ALA A C 1
ATOM 2455 O O . ALA A 1 342 ? 29.984 7.641 17.203 1 19.47 342 ALA A O 1
ATOM 2456 N N . THR A 1 343 ? 29.859 7.348 19.25 1 20.27 343 THR A N 1
ATOM 2457 C CA . THR A 1 343 ? 28.969 8.438 19.625 1 20.27 343 THR A CA 1
ATOM 2458 C C . THR A 1 343 ? 29.531 9.781 19.172 1 20.27 343 THR A C 1
ATOM 2460 O O . THR A 1 343 ? 28.828 10.547 18.5 1 20.27 343 THR A O 1
ATOM 2463 N N . ASP A 1 344 ? 30.359 10.43 20.141 1 20.98 344 ASP A N 1
ATOM 2464 C CA . ASP A 1 344 ? 30.422 11.766 20.719 1 20.98 344 ASP A CA 1
ATOM 2465 C C . ASP A 1 344 ? 31.391 12.656 19.922 1 20.98 344 ASP A C 1
ATOM 2467 O O . ASP A 1 344 ? 31.562 13.836 20.25 1 20.98 344 ASP A O 1
ATOM 2471 N N . LYS A 1 345 ? 32.5 11.992 19.594 1 22.98 345 LYS A N 1
ATOM 2472 C CA . LYS A 1 345 ? 33.375 13.141 19.375 1 22.98 345 LYS A CA 1
ATOM 2473 C C . LYS A 1 345 ? 32.938 13.938 18.156 1 22.98 345 LYS A C 1
ATOM 2475 O O . LYS A 1 345 ? 33.469 15.016 17.875 1 22.98 345 LYS A O 1
ATOM 2480 N N . ALA A 1 346 ? 32.719 13.219 17.172 1 21.27 346 ALA A N 1
ATOM 2481 C CA . ALA A 1 346 ? 32.844 14.25 16.141 1 21.27 346 ALA A CA 1
ATOM 2482 C C . ALA A 1 346 ? 31.688 15.25 16.234 1 21.27 346 ALA A C 1
ATOM 2484 O O . ALA A 1 346 ? 30.828 15.281 15.359 1 21.27 346 ALA A O 1
ATOM 2485 N N . ALA A 1 347 ? 31 15.148 17.406 1 23.88 347 ALA A N 1
ATOM 2486 C CA . ALA A 1 347 ? 30.062 16.234 17.641 1 23.88 347 ALA A CA 1
ATOM 2487 C C . ALA A 1 347 ? 30.734 17.594 17.5 1 23.88 347 ALA A C 1
ATOM 2489 O O . ALA A 1 347 ? 30.281 18.578 18.078 1 23.88 347 ALA A O 1
ATOM 2490 N N . ALA A 1 348 ? 32.188 17.469 17.359 1 22.23 348 ALA A N 1
ATOM 2491 C CA . ALA A 1 348 ? 32.688 18.781 17.781 1 22.23 348 ALA A CA 1
ATOM 2492 C C . ALA A 1 348 ? 31.812 19.906 17.234 1 22.23 348 ALA A C 1
ATOM 2494 O O . ALA A 1 348 ? 31.422 20.812 17.953 1 22.23 348 ALA A O 1
ATOM 2495 N N . GLY A 1 349 ? 32.031 20.203 15.922 1 22.05 349 GLY A N 1
ATOM 2496 C CA . GLY A 1 349 ? 32.406 21.594 15.789 1 22.05 349 GLY A CA 1
ATOM 2497 C C . GLY A 1 349 ? 31.234 22.547 16.047 1 22.05 349 GLY A C 1
ATOM 2498 O O . GLY A 1 349 ? 31.453 23.734 16.297 1 22.05 349 GLY A O 1
ATOM 2499 N N . TRP A 1 350 ? 30.062 22.594 15.453 1 21.52 350 TRP A N 1
ATOM 2500 C CA . TRP A 1 350 ? 30.125 24.016 15.141 1 21.52 350 TRP A CA 1
ATOM 2501 C C . TRP A 1 350 ? 30.047 24.859 16.406 1 21.52 350 TRP A C 1
ATOM 2503 O O . TRP A 1 350 ? 28.953 25.188 16.875 1 21.52 350 TRP A O 1
ATOM 2513 N N . GLY A 1 351 ? 30.703 24.406 17.719 1 23.08 351 GLY A N 1
ATOM 2514 C CA . GLY A 1 351 ? 30.422 25.266 18.859 1 23.08 351 GLY A CA 1
ATOM 2515 C C . GLY A 1 351 ? 30.984 26.656 18.703 1 23.08 351 GLY A C 1
ATOM 2516 O O . GLY A 1 351 ? 32.156 26.906 19.016 1 23.08 351 GLY A O 1
ATOM 2517 N N . ARG A 1 352 ? 31.125 27.453 17.859 1 19.27 352 ARG A N 1
ATOM 2518 C CA . ARG A 1 352 ? 31.922 28.531 18.422 1 19.27 352 ARG A CA 1
ATOM 2519 C C . ARG A 1 352 ? 31.422 28.938 19.797 1 19.27 352 ARG A C 1
ATOM 2521 O O . ARG A 1 352 ? 32.219 29.016 20.75 1 19.27 352 ARG A O 1
ATOM 2528 N N . GLU A 1 353 ? 30.656 30.125 19.906 1 17.02 353 GLU A N 1
ATOM 2529 C CA . GLU A 1 353 ? 31.047 31.359 20.578 1 17.02 353 GLU A CA 1
ATOM 2530 C C . GLU A 1 353 ? 30.844 31.25 22.094 1 17.02 353 GLU A C 1
ATOM 2532 O O . GLU A 1 353 ? 29.984 30.5 22.562 1 17.02 353 GLU A O 1
ATOM 2537 N N . GLY A 1 354 ? 31.734 31.922 23.078 1 16.41 354 GLY A N 1
ATOM 2538 C CA . GLY A 1 354 ? 32.406 32.156 24.359 1 16.41 354 GLY A CA 1
ATOM 2539 C C . GLY A 1 354 ? 31.453 32.594 25.453 1 16.41 354 GLY A C 1
ATOM 2540 O O . GLY A 1 354 ? 31.625 32.188 26.609 1 16.41 354 GLY A O 1
ATOM 2541 N N . GLU A 1 355 ? 30.828 33.75 25.5 1 15.44 355 GLU A N 1
ATOM 2542 C CA . GLU A 1 355 ? 31.203 34.594 26.641 1 15.44 355 GLU A CA 1
ATOM 2543 C C . GLU A 1 355 ? 30.672 34 27.953 1 15.44 355 GLU A C 1
ATOM 2545 O O . GLU A 1 355 ? 31.422 33.812 28.906 1 15.44 355 GLU A O 1
ATOM 2550 N N . GLN A 1 356 ? 29.5 34.469 28.453 1 15.62 356 GLN A N 1
ATOM 2551 C CA . GLN A 1 356 ? 29.469 35.156 29.734 1 15.62 356 GLN A CA 1
ATOM 2552 C C . GLN A 1 356 ? 29.375 34.156 30.891 1 15.62 356 GLN A C 1
ATOM 2554 O O . GLN A 1 356 ? 29.016 33 30.688 1 15.62 356 GLN A O 1
ATOM 2559 N N . GLY A 1 357 ? 29.438 34.656 32.25 1 15.23 357 GLY A N 1
ATOM 2560 C CA . GLY A 1 357 ? 29.953 34.656 33.625 1 15.23 357 GLY A CA 1
ATOM 2561 C C . GLY A 1 357 ? 29.125 33.812 34.562 1 15.23 357 GLY A C 1
ATOM 2562 O O . GLY A 1 357 ? 29.609 33.406 35.625 1 15.23 357 GLY A O 1
ATOM 2563 N N . VAL A 1 358 ? 27.797 33.656 34.375 1 15.32 358 VAL A N 1
ATOM 2564 C CA . VAL A 1 358 ? 27.234 34 35.656 1 15.32 358 VAL A CA 1
ATOM 2565 C C . VAL A 1 358 ? 27.578 32.906 36.688 1 15.32 358 VAL A C 1
ATOM 2567 O O . VAL A 1 358 ? 27.844 31.766 36.312 1 15.32 358 VAL A O 1
ATOM 2570 N N . GLN A 1 359 ? 27.469 33.312 37.969 1 14.35 359 GLN A N 1
ATOM 2571 C CA . GLN A 1 359 ? 27.859 33.094 39.344 1 14.35 359 GLN A CA 1
ATOM 2572 C C . GLN A 1 359 ? 27.266 31.812 39.906 1 14.35 359 GLN A C 1
ATOM 2574 O O . GLN A 1 359 ? 26.266 31.312 39.406 1 14.35 359 GLN A O 1
ATOM 2579 N N . ALA A 1 360 ? 27.906 31.406 41 1 14.5 360 ALA A N 1
ATOM 2580 C CA . ALA A 1 360 ? 28.203 30.297 41.906 1 14.5 360 ALA A CA 1
ATOM 2581 C C . ALA A 1 360 ? 26.984 29.922 42.75 1 14.5 360 ALA A C 1
ATOM 2583 O O . ALA A 1 360 ? 26.969 28.875 43.406 1 14.5 360 ALA A O 1
ATOM 2584 N N . ASP A 1 361 ? 25.719 30.5 42.656 1 14.71 361 ASP A N 1
ATOM 2585 C CA . ASP A 1 361 ? 25.328 30.578 44.062 1 14.71 361 ASP A CA 1
ATOM 2586 C C . ASP A 1 361 ? 25.047 29.203 44.625 1 14.71 361 ASP A C 1
ATOM 2588 O O . ASP A 1 361 ? 24.656 28.281 43.906 1 14.71 361 ASP A O 1
ATOM 2592 N N . GLU A 1 362 ? 25.266 29.016 45.938 1 14.81 362 GLU A N 1
ATOM 2593 C CA . GLU A 1 362 ? 25.578 28.109 47.062 1 14.81 362 GLU A CA 1
ATOM 2594 C C . GLU A 1 362 ? 24.375 27.234 47.406 1 14.81 362 GLU A C 1
ATOM 2596 O O . GLU A 1 362 ? 24.531 26.031 47.594 1 14.81 362 GLU A O 1
ATOM 2601 N N . GLY A 1 363 ? 23.203 27.781 47.781 1 14.2 363 GLY A N 1
ATOM 2602 C CA . GLY A 1 363 ? 22.891 27.453 49.188 1 14.2 363 GLY A CA 1
ATOM 2603 C C . GLY A 1 363 ? 22.312 26.062 49.344 1 14.2 363 GLY A C 1
ATOM 2604 O O . GLY A 1 363 ? 21.922 25.422 48.375 1 14.2 363 GLY A O 1
ATOM 2605 N N . MET A 1 364 ? 21.453 25.875 50.406 1 14.45 364 MET A N 1
ATOM 2606 C CA . MET A 1 364 ? 21.406 25.094 51.625 1 14.45 364 MET A CA 1
ATOM 2607 C C . MET A 1 364 ? 20.531 23.859 51.438 1 14.45 364 MET A C 1
ATOM 2609 O O . MET A 1 364 ? 21 22.734 51.625 1 14.45 364 MET A O 1
ATOM 2613 N N . GLY A 1 365 ? 19.266 23.875 51.906 1 13.83 365 GLY A N 1
ATOM 2614 C CA . GLY A 1 365 ? 18.844 23.219 53.156 1 13.83 365 GLY A CA 1
ATOM 2615 C C . GLY A 1 365 ? 18.312 21.812 52.906 1 13.83 365 GLY A C 1
ATOM 2616 O O . GLY A 1 365 ? 18.062 21.422 51.781 1 13.83 365 GLY A O 1
ATOM 2617 N N . ALA A 1 366 ? 17.281 21.375 53.844 1 14.19 366 ALA A N 1
ATOM 2618 C CA . ALA A 1 366 ? 17.094 20.391 54.906 1 14.19 366 ALA A CA 1
ATOM 2619 C C . ALA A 1 366 ? 16.359 19.172 54.375 1 14.19 366 ALA A C 1
ATOM 2621 O O . ALA A 1 366 ? 15.789 19.203 53.281 1 14.19 366 ALA A O 1
ATOM 2622 N N . GLY A 1 367 ? 15.414 18.438 55.344 1 14.09 367 GLY A N 1
ATOM 2623 C CA . GLY A 1 367 ? 15.375 17.188 56.094 1 14.09 367 GLY A CA 1
ATOM 2624 C C . GLY A 1 367 ? 14.336 16.219 55.562 1 14.09 367 GLY A C 1
ATOM 2625 O O . GLY A 1 367 ? 14.523 15 55.625 1 14.09 367 GLY A O 1
ATOM 2626 N N . ALA A 1 368 ? 13.055 16.641 55.188 1 14.27 368 ALA A N 1
ATOM 2627 C CA . ALA A 1 368 ? 12.008 16.016 56 1 14.27 368 ALA A CA 1
ATOM 2628 C C . ALA A 1 368 ? 11.82 14.547 55.625 1 14.27 368 ALA A C 1
ATOM 2630 O O . ALA A 1 368 ? 12.109 14.148 54.5 1 14.27 368 ALA A O 1
ATOM 2631 N N . ALA A 1 369 ? 11.102 13.711 56.562 1 14.12 369 ALA A N 1
ATOM 2632 C CA . ALA A 1 369 ? 10.969 12.461 57.312 1 14.12 369 ALA A CA 1
ATOM 2633 C C . ALA A 1 369 ? 10.297 11.391 56.469 1 14.12 369 ALA A C 1
ATOM 2635 O O . ALA A 1 369 ? 9.727 11.695 55.406 1 14.12 369 ALA A O 1
ATOM 2636 N N . SER A 1 370 ? 9.297 10.523 57.125 1 13.91 370 SER A N 1
ATOM 2637 C CA . SER A 1 370 ? 9.297 9.172 57.656 1 13.91 370 SER A CA 1
ATOM 2638 C C . SER A 1 370 ? 8.445 8.234 56.812 1 13.91 370 SER A C 1
ATOM 2640 O O . SER A 1 370 ? 8.898 7.148 56.438 1 13.91 370 SER A O 1
ATOM 2642 N N . ALA A 1 371 ? 6.953 8.312 56.875 1 14.86 371 ALA A N 1
ATOM 2643 C CA . ALA A 1 371 ? 6.16 7.281 57.531 1 14.86 371 ALA A CA 1
ATOM 2644 C C . ALA A 1 371 ? 5.898 6.109 56.594 1 14.86 371 ALA A C 1
ATOM 2646 O O . ALA A 1 371 ? 5.887 6.273 55.375 1 14.86 371 ALA A O 1
ATOM 2647 N N . ASP A 1 372 ? 5.598 4.703 57.094 1 15.04 372 ASP A N 1
ATOM 2648 C CA . ASP A 1 372 ? 5.801 3.258 57.031 1 15.04 372 ASP A CA 1
ATOM 2649 C C . ASP A 1 372 ? 4.664 2.576 56.25 1 15.04 372 ASP A C 1
ATOM 2651 O O . ASP A 1 372 ? 4.746 1.387 55.938 1 15.04 372 ASP A O 1
ATOM 2655 N N . GLY A 1 373 ? 3.467 3.166 55.906 1 15.89 373 GLY A N 1
ATOM 2656 C CA . GLY A 1 373 ? 2.361 2.264 56.188 1 15.89 373 GLY A CA 1
ATOM 2657 C C . GLY A 1 373 ? 2.398 0.999 55.344 1 15.89 373 GLY A C 1
ATOM 2658 O O . GLY A 1 373 ? 2.99 0.981 54.281 1 15.89 373 GLY A O 1
ATOM 2659 N N . GLY A 1 374 ? 2.012 -0.306 55.906 1 15.62 374 GLY A N 1
ATOM 2660 C CA . GLY A 1 374 ? 2.145 -1.754 55.906 1 15.62 374 GLY A CA 1
ATOM 2661 C C . GLY A 1 374 ? 1.329 -2.449 54.844 1 15.62 374 GLY A C 1
ATOM 2662 O O . GLY A 1 374 ? 1.5 -3.646 54.594 1 15.62 374 GLY A O 1
ATOM 2663 N N . SER A 1 375 ? 0.318 -1.854 54.219 1 17.08 375 SER A N 1
ATOM 2664 C CA . SER A 1 375 ? -0.793 -2.793 54.125 1 17.08 375 SER A CA 1
ATOM 2665 C C . SER A 1 375 ? -0.41 -4.004 53.281 1 17.08 375 SER A C 1
ATOM 2667 O O . SER A 1 375 ? 0.521 -3.938 52.469 1 17.08 375 SER A O 1
ATOM 2669 N N . GLY A 1 376 ? -1.043 -5.246 53.594 1 17.09 376 GLY A N 1
ATOM 2670 C CA . GLY A 1 376 ? -1.028 -6.699 53.531 1 17.09 376 GLY A CA 1
ATOM 2671 C C . GLY A 1 376 ? -1.27 -7.238 52.156 1 17.09 376 GLY A C 1
ATOM 2672 O O . GLY A 1 376 ? -1.968 -6.617 51.344 1 17.09 376 GLY A O 1
ATOM 2673 N N . GLY A 1 377 ? -0.423 -8.25 51.719 1 16.77 377 GLY A N 1
ATOM 2674 C CA . GLY A 1 377 ? 0.031 -8.922 50.5 1 16.77 377 GLY A CA 1
ATOM 2675 C C . GLY A 1 377 ? -0.92 -10 50.031 1 16.77 377 GLY A C 1
ATOM 2676 O O . GLY A 1 377 ? -0.691 -11.188 50.25 1 16.77 377 GLY A O 1
ATOM 2677 N N . LEU A 1 378 ? -2.328 -9.781 50.125 1 18.05 378 LEU A N 1
ATOM 2678 C CA . LEU A 1 378 ? -3.045 -11.039 49.969 1 18.05 378 LEU A CA 1
ATOM 2679 C C . LEU A 1 378 ? -2.625 -11.734 48.656 1 18.05 378 LEU A C 1
ATOM 2681 O O . LEU A 1 378 ? -2.377 -11.07 47.656 1 18.05 378 LEU A O 1
ATOM 2685 N N . ASP A 1 379 ? -2.158 -13.039 48.719 1 18.23 379 ASP A N 1
ATOM 2686 C CA . ASP A 1 379 ? -1.472 -14.039 47.906 1 18.23 379 ASP A CA 1
ATOM 2687 C C . ASP A 1 379 ? -2.414 -14.656 46.875 1 18.23 379 ASP A C 1
ATOM 2689 O O . ASP A 1 379 ? -2.051 -15.602 46.188 1 18.23 379 ASP A O 1
ATOM 2693 N N . VAL A 1 380 ? -3.512 -14.031 46.5 1 19.16 380 VAL A N 1
ATOM 2694 C CA . VAL A 1 380 ? -4.457 -14.93 45.875 1 19.16 380 VAL A CA 1
ATOM 2695 C C . VAL A 1 380 ? -3.781 -15.609 44.656 1 19.16 380 VAL A C 1
ATOM 2697 O O . VAL A 1 380 ? -3.037 -14.969 43.938 1 19.16 380 VAL A O 1
ATOM 2700 N N . ASP A 1 381 ? -3.666 -16.953 44.688 1 19.53 381 ASP A N 1
ATOM 2701 C CA . ASP A 1 381 ? -3.059 -18 43.875 1 19.53 381 ASP A CA 1
ATOM 2702 C C . ASP A 1 381 ? -3.713 -18.062 42.5 1 19.53 381 ASP A C 1
ATOM 2704 O O . ASP A 1 381 ? -4.855 -18.516 42.375 1 19.53 381 ASP A O 1
ATOM 2708 N N . ALA A 1 382 ? -3.914 -16.984 41.812 1 18.27 382 ALA A N 1
ATOM 2709 C CA . ALA A 1 382 ? -4.66 -16.953 40.562 1 18.27 382 ALA A CA 1
ATOM 2710 C C . ALA A 1 382 ? -4.082 -17.938 39.531 1 18.27 382 ALA A C 1
ATOM 2712 O O . ALA A 1 382 ? -2.916 -17.812 39.156 1 18.27 382 ALA A O 1
ATOM 2713 N N . GLY A 1 383 ? -4.441 -19.203 39.562 1 19.94 383 GLY A N 1
ATOM 2714 C CA . GLY A 1 383 ? -4.066 -20.312 38.688 1 19.94 383 GLY A CA 1
ATOM 2715 C C . GLY A 1 383 ? -4.152 -19.984 37.219 1 19.94 383 GLY A C 1
ATOM 2716 O O . GLY A 1 383 ? -5.234 -20.031 36.625 1 19.94 383 GLY A O 1
ATOM 2717 N N . GLY A 1 384 ? -3.41 -18.953 36.719 1 20.7 384 GLY A N 1
ATOM 2718 C CA . GLY A 1 384 ? -3.197 -18.375 35.406 1 20.7 384 GLY A CA 1
ATOM 2719 C C . GLY A 1 384 ? -2.742 -19.391 34.375 1 20.7 384 GLY A C 1
ATOM 2720 O O . GLY A 1 384 ? -1.656 -19.953 34.5 1 20.7 384 GLY A O 1
ATOM 2721 N N . GLY A 1 385 ? -3.695 -20.297 33.969 1 23 385 GLY A N 1
ATOM 2722 C CA . GLY A 1 385 ? -3.246 -21.219 32.938 1 23 385 GLY A CA 1
ATOM 2723 C C . GLY A 1 385 ? -2.355 -20.578 31.906 1 23 385 GLY A C 1
ATOM 2724 O O . GLY A 1 385 ? -2.561 -19.406 31.547 1 23 385 GLY A O 1
ATOM 2725 N N . ASP A 1 386 ? -1.107 -21.031 31.828 1 24.73 386 ASP A N 1
ATOM 2726 C CA . ASP A 1 386 ? 0.072 -20.719 31.031 1 24.73 386 ASP A CA 1
ATOM 2727 C C . ASP A 1 386 ? -0.263 -20.688 29.547 1 24.73 386 ASP A C 1
ATOM 2729 O O . ASP A 1 386 ? -0.577 -21.719 28.953 1 24.73 386 ASP A O 1
ATOM 2733 N N . VAL A 1 387 ? -1.222 -19.953 29.156 1 27.72 387 VAL A N 1
ATOM 2734 C CA . VAL A 1 387 ? -1.195 -19.797 27.703 1 27.72 387 VAL A CA 1
ATOM 2735 C C . VAL A 1 387 ? 0.25 -19.688 27.219 1 27.72 387 VAL A C 1
ATOM 2737 O O . VAL A 1 387 ? 0.979 -18.781 27.609 1 27.72 387 VAL A O 1
ATOM 2740 N N . GLY A 1 388 ? 0.922 -20.812 27.031 1 26.03 388 GLY A N 1
ATOM 2741 C CA . GLY A 1 388 ? 2.279 -21 26.547 1 26.03 388 GLY A CA 1
ATOM 2742 C C . GLY A 1 388 ? 2.693 -19.969 25.516 1 26.03 388 GLY A C 1
ATOM 2743 O O . GLY A 1 388 ? 1.868 -19.5 24.734 1 26.03 388 GLY A O 1
ATOM 2744 N N . HIS A 1 389 ? 3.525 -19.078 25.859 1 31.17 389 HIS A N 1
ATOM 2745 C CA . HIS A 1 389 ? 4.469 -18.297 25.062 1 31.17 389 HIS A CA 1
ATOM 2746 C C . HIS A 1 389 ? 4.961 -19.078 23.859 1 31.17 389 HIS A C 1
ATOM 2748 O O . HIS A 1 389 ? 5.961 -19.781 23.938 1 31.17 389 HIS A O 1
ATOM 2754 N N . GLU A 1 390 ? 4.129 -19.797 23.188 1 31.75 390 GLU A N 1
ATOM 2755 C CA . GLU A 1 390 ? 4.812 -20.375 22.031 1 31.75 390 GLU A CA 1
ATOM 2756 C C . GLU A 1 390 ? 5.746 -19.359 21.375 1 31.75 390 GLU A C 1
ATOM 2758 O O . GLU A 1 390 ? 5.328 -18.25 21.047 1 31.75 390 GLU A O 1
ATOM 2763 N N . GLU A 1 391 ? 6.953 -19.25 21.812 1 33.44 391 GLU A N 1
ATOM 2764 C CA . GLU A 1 391 ? 8.094 -18.688 21.094 1 33.44 391 GLU A CA 1
ATOM 2765 C C . GLU A 1 391 ? 7.863 -18.719 19.578 1 33.44 391 GLU A C 1
ATOM 2767 O O . GLU A 1 391 ? 7.828 -19.797 18.969 1 33.44 391 GLU A O 1
ATOM 2772 N N . ARG A 1 392 ? 6.957 -18.141 19.141 1 35.91 392 ARG A N 1
ATOM 2773 C CA . ARG A 1 392 ? 6.953 -18.125 17.688 1 35.91 392 ARG A CA 1
ATOM 2774 C C . ARG A 1 392 ? 8.375 -18.156 17.141 1 35.91 392 ARG A C 1
ATOM 2776 O O . ARG A 1 392 ? 9.133 -17.203 17.312 1 35.91 392 ARG A O 1
ATOM 2783 N N . GLU A 1 393 ? 9.188 -19.203 17.188 1 40.31 393 GLU A N 1
ATOM 2784 C CA . GLU A 1 393 ? 10.43 -19.438 16.469 1 40.31 393 GLU A CA 1
ATOM 2785 C C . GLU A 1 393 ? 10.539 -18.516 15.25 1 40.31 393 GLU A C 1
ATOM 2787 O O . GLU A 1 393 ? 9.586 -18.375 14.484 1 40.31 393 GLU A O 1
ATOM 2792 N N . ARG A 1 394 ? 11.281 -17.5 15.375 1 50.12 394 ARG A N 1
ATOM 2793 C CA . ARG A 1 394 ? 11.578 -16.656 14.219 1 50.12 394 ARG A CA 1
ATOM 2794 C C . ARG A 1 394 ? 11.516 -17.453 12.93 1 50.12 394 ARG A C 1
ATOM 2796 O O . ARG A 1 394 ? 12.352 -18.344 12.695 1 50.12 394 ARG A O 1
ATOM 2803 N N . LYS A 1 395 ? 10.383 -17.688 12.359 1 60.59 395 LYS A N 1
ATOM 2804 C CA . LYS A 1 395 ? 10.195 -18.484 11.148 1 60.59 395 LYS A CA 1
ATOM 2805 C C . LYS A 1 395 ? 11.266 -18.172 10.109 1 60.59 395 LYS A C 1
ATOM 2807 O O . LYS A 1 395 ? 11.547 -17 9.828 1 60.59 395 LYS A O 1
ATOM 2812 N N . ARG A 1 396 ? 12.156 -19.062 9.797 1 77.81 396 ARG A N 1
ATOM 2813 C CA . ARG A 1 396 ? 13.18 -19.031 8.766 1 77.81 396 ARG A CA 1
ATOM 2814 C C . ARG A 1 396 ? 12.633 -18.453 7.461 1 77.81 396 ARG A C 1
ATOM 2816 O O . ARG A 1 396 ? 11.516 -18.781 7.055 1 77.81 396 ARG A O 1
ATOM 2823 N N . THR A 1 397 ? 13.25 -17.375 6.945 1 86.94 397 THR A N 1
ATOM 2824 C CA . THR A 1 397 ? 12.906 -16.797 5.645 1 86.94 397 THR A CA 1
ATOM 2825 C C . THR A 1 397 ? 13.586 -17.578 4.52 1 86.94 397 THR A C 1
ATOM 2827 O O . THR A 1 397 ? 14.812 -17.625 4.449 1 86.94 397 THR A O 1
ATOM 2830 N N . ALA A 1 398 ? 12.828 -18.219 3.701 1 91.88 398 ALA A N 1
ATOM 2831 C CA . ALA A 1 398 ? 13.383 -18.969 2.574 1 91.88 398 ALA A CA 1
ATOM 2832 C C . ALA A 1 398 ? 13.875 -18.031 1.479 1 91.88 398 ALA A C 1
ATOM 2834 O O . ALA A 1 398 ? 13.234 -17.016 1.185 1 91.88 398 ALA A O 1
ATOM 2835 N N . VAL A 1 399 ? 15.039 -18.391 0.93 1 95.19 399 VAL A N 1
ATOM 2836 C CA . VAL A 1 399 ? 15.617 -17.609 -0.157 1 95.19 399 VAL A CA 1
ATOM 2837 C C . VAL A 1 399 ? 15.344 -18.297 -1.492 1 95.19 399 VAL A C 1
ATOM 2839 O O . VAL A 1 399 ? 15.461 -19.531 -1.601 1 95.19 399 VAL A O 1
ATOM 2842 N N . HIS A 1 400 ? 15.047 -17.516 -2.502 1 95.94 400 HIS A N 1
ATOM 2843 C CA . HIS A 1 400 ? 14.688 -18.062 -3.809 1 95.94 400 HIS A CA 1
ATOM 2844 C C . HIS A 1 400 ? 15.609 -17.531 -4.898 1 95.94 400 HIS A C 1
ATOM 2846 O O . HIS A 1 400 ? 16.078 -16.406 -4.82 1 95.94 400 HIS A O 1
ATOM 2852 N N . GLY A 1 401 ? 15.914 -18.406 -5.867 1 96.5 401 GLY A N 1
ATOM 2853 C CA . GLY A 1 401 ? 16.766 -18.031 -6.984 1 96.5 401 GLY A CA 1
ATOM 2854 C C . GLY A 1 401 ? 16.016 -17.984 -8.305 1 96.5 401 GLY A C 1
ATOM 2855 O O . GLY A 1 401 ? 15.203 -18.859 -8.602 1 96.5 401 GLY A O 1
ATOM 2856 N N . ILE A 1 402 ? 16.297 -16.922 -9.062 1 97.25 402 ILE A N 1
ATOM 2857 C CA . ILE A 1 402 ? 15.734 -16.844 -10.406 1 97.25 402 ILE A CA 1
ATOM 2858 C C . ILE A 1 402 ? 16.828 -16.438 -11.398 1 97.25 402 ILE A C 1
ATOM 2860 O O . ILE A 1 402 ? 17.859 -15.891 -11 1 97.25 402 ILE A O 1
ATOM 2864 N N . PHE A 1 403 ? 16.641 -16.781 -12.641 1 97.44 403 PHE A N 1
ATOM 2865 C CA . PHE A 1 403 ? 17.516 -16.344 -13.719 1 97.44 403 PHE A CA 1
ATOM 2866 C C . PHE A 1 403 ? 16.922 -15.125 -14.43 1 97.44 403 PHE A C 1
ATOM 2868 O O . PHE A 1 403 ? 15.742 -14.828 -14.281 1 97.44 403 PHE A O 1
ATOM 2875 N N . GLU A 1 404 ? 17.734 -14.367 -15.078 1 97.12 404 GLU A N 1
ATOM 2876 C CA . GLU A 1 404 ? 17.281 -13.195 -15.82 1 97.12 404 GLU A CA 1
ATOM 2877 C C . GLU A 1 404 ? 17.984 -13.094 -17.172 1 97.12 404 GLU A C 1
ATOM 2879 O O . GLU A 1 404 ? 19.203 -13.258 -17.266 1 97.12 404 GLU A O 1
ATOM 2884 N N . ILE A 1 405 ? 17.234 -12.891 -18.234 1 94.56 405 ILE A N 1
ATOM 2885 C CA . ILE A 1 405 ? 17.734 -12.672 -19.578 1 94.56 405 ILE A CA 1
ATOM 2886 C C . ILE A 1 405 ? 17.391 -11.25 -20.031 1 94.56 405 ILE A C 1
ATOM 2888 O O . ILE A 1 405 ? 16.203 -10.875 -20.062 1 94.56 405 ILE A O 1
ATOM 2892 N N . SER A 1 406 ? 18.328 -10.43 -20.328 1 91.75 406 SER A N 1
ATOM 2893 C CA . SER A 1 406 ? 18.078 -9.117 -20.922 1 91.75 406 SER A CA 1
ATOM 2894 C C . SER A 1 406 ? 18.094 -9.188 -22.438 1 91.75 406 SER A C 1
ATOM 2896 O O . SER A 1 406 ? 19.062 -9.672 -23.031 1 91.75 406 SER A O 1
ATOM 2898 N N . VAL A 1 407 ? 17.078 -8.711 -23.078 1 86.75 407 VAL A N 1
ATOM 2899 C CA . VAL A 1 407 ? 16.969 -8.836 -24.531 1 86.75 407 VAL A CA 1
ATOM 2900 C C . VAL A 1 407 ? 17.641 -7.641 -25.203 1 86.75 407 VAL A C 1
ATOM 2902 O O . VAL A 1 407 ? 17.828 -7.637 -26.422 1 86.75 407 VAL A O 1
ATOM 2905 N N . SER A 1 408 ? 17.688 -6.527 -24.453 1 72.44 408 SER A N 1
ATOM 2906 C CA . SER A 1 408 ? 18.375 -5.375 -25.047 1 72.44 408 SER A CA 1
ATOM 2907 C C . SER A 1 408 ? 19.891 -5.484 -24.875 1 72.44 408 SER A C 1
ATOM 2909 O O . SER A 1 408 ? 20.375 -5.785 -23.781 1 72.44 408 SER A O 1
ATOM 2911 N N . ASN A 1 409 ? 20.469 -6.289 -25.781 1 50.72 409 ASN A N 1
ATOM 2912 C CA . ASN A 1 409 ? 21.922 -6.168 -25.641 1 50.72 409 ASN A CA 1
ATOM 2913 C C . ASN A 1 409 ? 22.438 -4.867 -26.25 1 50.72 409 ASN A C 1
ATOM 2915 O O . ASN A 1 409 ? 21.953 -4.441 -27.312 1 50.72 409 ASN A O 1
ATOM 2919 N N . VAL A 1 410 ? 22.953 -3.924 -25.422 1 43.25 410 VAL A N 1
ATOM 2920 C CA . VAL A 1 410 ? 23.562 -2.676 -25.859 1 43.25 410 VAL A CA 1
ATOM 2921 C C . VAL A 1 410 ? 24.141 -2.85 -27.266 1 43.25 410 VAL A C 1
ATOM 2923 O O . VAL A 1 410 ? 23.984 -1.978 -28.125 1 43.25 410 VAL A O 1
ATOM 2926 N N . ASP A 1 411 ? 25.094 -3.805 -27.422 1 40.31 411 ASP A N 1
ATOM 2927 C CA . ASP A 1 411 ? 25.969 -3.865 -28.594 1 40.31 411 ASP A CA 1
ATOM 2928 C C . ASP A 1 411 ? 25.312 -4.645 -29.719 1 40.31 411 ASP A C 1
ATOM 2930 O O . ASP A 1 411 ? 25.734 -4.539 -30.875 1 40.31 411 ASP A O 1
ATOM 2934 N N . LYS A 1 412 ? 24.688 -5.812 -29.547 1 42.66 412 LYS A N 1
ATOM 2935 C CA . LYS A 1 412 ? 24.547 -6.82 -30.578 1 42.66 412 LYS A CA 1
ATOM 2936 C C . LYS A 1 412 ? 23.125 -6.867 -31.125 1 42.66 412 LYS A C 1
ATOM 2938 O O . LYS A 1 412 ? 22.719 -7.836 -31.766 1 42.66 412 LYS A O 1
ATOM 2943 N N . GLY A 1 413 ? 22.438 -5.766 -31.469 1 53.38 413 GLY A N 1
ATOM 2944 C CA . GLY A 1 413 ? 21.109 -5.84 -32.062 1 53.38 413 GLY A CA 1
ATOM 2945 C C . GLY A 1 413 ? 20.141 -6.672 -31.234 1 53.38 413 GLY A C 1
ATOM 2946 O O . GLY A 1 413 ? 20.562 -7.473 -30.391 1 53.38 413 GLY A O 1
ATOM 2947 N N . GLY A 1 414 ? 18.812 -6.359 -30.922 1 64.56 414 GLY A N 1
ATOM 2948 C CA . GLY A 1 414 ? 17.781 -6.996 -30.125 1 64.56 414 GLY A CA 1
ATOM 2949 C C . GLY A 1 414 ? 17.531 -8.438 -30.516 1 64.56 414 GLY A C 1
ATOM 2950 O O . GLY A 1 414 ? 17.75 -8.828 -31.672 1 64.56 414 GLY A O 1
ATOM 2951 N N . LEU A 1 415 ? 17.594 -9.477 -29.547 1 76.75 415 LEU A N 1
ATOM 2952 C CA . LEU A 1 415 ? 17.266 -10.875 -29.797 1 76.75 415 LEU A CA 1
ATOM 2953 C C . LEU A 1 415 ? 15.859 -11.008 -30.375 1 76.75 415 LEU A C 1
ATOM 2955 O O . LEU A 1 415 ? 14.961 -10.25 -30 1 76.75 415 LEU A O 1
ATOM 2959 N N . GLY A 1 416 ? 15.742 -11.781 -31.438 1 83.69 416 GLY A N 1
ATOM 2960 C CA . GLY A 1 416 ? 14.422 -12.07 -31.969 1 83.69 416 GLY A CA 1
ATOM 2961 C C . GLY A 1 416 ? 13.555 -12.859 -31 1 83.69 416 GLY A C 1
ATOM 2962 O O . GLY A 1 416 ? 14.062 -13.43 -30.031 1 83.69 416 GLY A O 1
ATOM 2963 N N . VAL A 1 417 ? 12.336 -12.828 -31.281 1 88.5 417 VAL A N 1
ATOM 2964 C CA . VAL A 1 417 ? 11.344 -13.469 -30.422 1 88.5 417 VAL A CA 1
ATOM 2965 C C . VAL A 1 417 ? 11.641 -14.969 -30.328 1 88.5 417 VAL A C 1
ATOM 2967 O O . VAL A 1 417 ? 11.656 -15.531 -29.234 1 88.5 417 VAL A O 1
ATOM 2970 N N . GLU A 1 418 ? 11.93 -15.578 -31.406 1 89.31 418 GLU A N 1
ATOM 2971 C CA . GLU A 1 418 ? 12.172 -17.016 -31.438 1 89.31 418 GLU A CA 1
ATOM 2972 C C . GLU A 1 418 ? 13.406 -17.391 -30.609 1 89.31 418 GLU A C 1
ATOM 2974 O O . GLU A 1 418 ? 13.398 -18.391 -29.891 1 89.31 418 GLU A O 1
ATOM 2979 N N . GLU A 1 419 ? 14.352 -16.578 -30.797 1 90.5 419 GLU A N 1
ATOM 2980 C CA . GLU A 1 419 ? 15.586 -16.844 -30.062 1 90.5 419 GLU A CA 1
ATOM 2981 C C . GLU A 1 419 ? 15.359 -16.703 -28.547 1 90.5 419 GLU A C 1
ATOM 2983 O O . GLU A 1 419 ? 15.852 -17.516 -27.766 1 90.5 419 GLU A O 1
ATOM 2988 N N . ILE A 1 420 ? 14.68 -15.711 -28.156 1 91.56 420 ILE A N 1
ATOM 2989 C CA . ILE A 1 420 ? 14.398 -15.5 -26.75 1 91.56 420 ILE A CA 1
ATOM 2990 C C . ILE A 1 420 ? 13.578 -16.672 -26.203 1 91.56 420 ILE A C 1
ATOM 2992 O O . ILE A 1 420 ? 13.867 -17.188 -25.125 1 91.56 420 ILE A O 1
ATOM 2996 N N . GLN A 1 421 ? 12.633 -17.062 -26.969 1 89.69 421 GLN A N 1
ATOM 2997 C CA . GLN A 1 421 ? 11.781 -18.188 -26.547 1 89.69 421 GLN A CA 1
ATOM 2998 C C . GLN A 1 421 ? 12.602 -19.469 -26.391 1 89.69 421 GLN A C 1
ATOM 3000 O O . GLN A 1 421 ? 12.391 -20.219 -25.438 1 89.69 421 GLN A O 1
ATOM 3005 N N . ARG A 1 422 ? 13.484 -19.641 -27.312 1 90 422 ARG A N 1
ATOM 3006 C CA . ARG A 1 422 ? 14.352 -20.812 -27.25 1 90 422 ARG A CA 1
ATOM 3007 C C . ARG A 1 422 ? 15.172 -20.812 -25.953 1 90 422 ARG A C 1
ATOM 3009 O O . ARG A 1 422 ? 15.289 -21.828 -25.281 1 90 422 ARG A O 1
ATOM 3016 N N . ARG A 1 423 ? 15.648 -19.688 -25.641 1 91.06 423 ARG A N 1
ATOM 3017 C CA . ARG A 1 423 ? 16.469 -19.578 -24.438 1 91.06 423 ARG A CA 1
ATOM 3018 C C . ARG A 1 423 ? 15.625 -19.75 -23.172 1 91.06 423 ARG A C 1
ATOM 3020 O O . ARG A 1 423 ? 16.062 -20.391 -22.203 1 91.06 423 ARG A O 1
ATOM 3027 N N . VAL A 1 424 ? 14.461 -19.219 -23.219 1 91.94 424 VAL A N 1
ATOM 3028 C CA . VAL A 1 424 ? 13.562 -19.297 -22.062 1 91.94 424 VAL A CA 1
ATOM 3029 C C . VAL A 1 424 ? 13.117 -20.734 -21.859 1 91.94 424 VAL A C 1
ATOM 3031 O O . VAL A 1 424 ? 12.961 -21.188 -20.719 1 91.94 424 VAL A O 1
ATOM 3034 N N . MET A 1 425 ? 12.969 -21.484 -22.906 1 89.44 425 MET A N 1
ATOM 3035 C CA . MET A 1 425 ? 12.453 -22.844 -22.844 1 89.44 425 MET A CA 1
ATOM 3036 C C . MET A 1 425 ? 13.398 -23.766 -22.062 1 89.44 425 MET A C 1
ATOM 3038 O O . MET A 1 425 ? 12.969 -24.766 -21.5 1 89.44 425 MET A O 1
ATOM 3042 N N . GLN A 1 426 ? 14.672 -23.391 -22 1 90.81 426 GLN A N 1
ATOM 3043 C CA . GLN A 1 426 ? 15.656 -24.188 -21.266 1 90.81 426 GLN A CA 1
ATOM 3044 C C . GLN A 1 426 ? 15.281 -24.312 -19.797 1 90.81 426 GLN A C 1
ATOM 3046 O O . GLN A 1 426 ? 15.703 -25.25 -19.125 1 90.81 426 GLN A O 1
ATOM 3051 N N . PHE A 1 427 ? 14.461 -23.406 -19.344 1 91.75 427 PHE A N 1
ATOM 3052 C CA . PHE A 1 427 ? 14.133 -23.359 -17.922 1 91.75 427 PHE A CA 1
ATOM 3053 C C . PHE A 1 427 ? 12.797 -24.047 -17.641 1 91.75 427 PHE A C 1
ATOM 3055 O O . PHE A 1 427 ? 12.438 -24.266 -16.484 1 91.75 427 PHE A O 1
ATOM 3062 N N . SER A 1 428 ? 12.047 -24.312 -18.656 1 83.94 428 SER A N 1
ATOM 3063 C CA . SER A 1 428 ? 10.688 -24.812 -18.484 1 83.94 428 SER A CA 1
ATOM 3064 C C . SER A 1 428 ? 10.594 -26.297 -18.812 1 83.94 428 SER A C 1
ATOM 3066 O O . SER A 1 428 ? 9.562 -26.922 -18.562 1 83.94 428 SER A O 1
ATOM 3068 N N . GLU A 1 429 ? 11.609 -26.875 -19.344 1 80.19 429 GLU A N 1
ATOM 3069 C CA . GLU A 1 429 ? 11.578 -28.281 -19.734 1 80.19 429 GLU A CA 1
ATOM 3070 C C . GLU A 1 429 ? 11.961 -29.188 -18.578 1 80.19 429 GLU A C 1
ATOM 3072 O O . GLU A 1 429 ? 13.102 -29.156 -18.094 1 80.19 429 GLU A O 1
ATOM 3077 N N . PRO A 1 430 ? 11.008 -29.969 -18.188 1 78 430 PRO A N 1
ATOM 3078 C CA . PRO A 1 430 ? 11.328 -30.875 -17.078 1 78 430 PRO A CA 1
ATOM 3079 C C . PRO A 1 430 ? 12.57 -31.719 -17.344 1 78 430 PRO A C 1
ATOM 3081 O O . PRO A 1 430 ? 12.727 -32.25 -18.453 1 78 430 PRO A O 1
ATOM 3084 N N . GLY A 1 431 ? 13.398 -31.734 -16.453 1 75.25 431 GLY A N 1
ATOM 3085 C CA . GLY A 1 431 ? 14.617 -32.5 -16.594 1 75.25 431 GLY A CA 1
ATOM 3086 C C . GLY A 1 431 ? 15.773 -31.719 -17.172 1 75.25 431 GLY A C 1
ATOM 3087 O O . GLY A 1 431 ? 16.922 -32.188 -17.156 1 75.25 431 GLY A O 1
ATOM 3088 N N . GLY A 1 432 ? 15.398 -30.609 -17.719 1 80 432 GLY A N 1
ATOM 3089 C CA . GLY A 1 432 ? 16.453 -29.766 -18.234 1 80 432 GLY A CA 1
ATOM 3090 C C . GLY A 1 432 ? 17.328 -29.156 -17.141 1 80 432 GLY A C 1
ATOM 3091 O O . GLY A 1 432 ? 16.938 -29.141 -15.977 1 80 432 GLY A O 1
ATOM 3092 N N . VAL A 1 433 ? 18.422 -28.641 -17.578 1 81.69 433 VAL A N 1
ATOM 3093 C CA . VAL A 1 433 ? 19.422 -28.094 -16.672 1 81.69 433 VAL A CA 1
ATOM 3094 C C . VAL A 1 433 ? 18.828 -26.938 -15.867 1 81.69 433 VAL A C 1
ATOM 3096 O O . VAL A 1 433 ? 19.078 -26.812 -14.672 1 81.69 433 VAL A O 1
ATOM 3099 N N . GLY A 1 434 ? 18 -26.219 -16.516 1 84.25 434 GLY A N 1
ATOM 3100 C CA . GLY A 1 434 ? 17.484 -25 -15.906 1 84.25 434 GLY A CA 1
ATOM 3101 C C . GLY A 1 434 ? 16.203 -25.219 -15.141 1 84.25 434 GLY A C 1
ATOM 3102 O O . GLY A 1 434 ? 15.719 -24.312 -14.453 1 84.25 434 GLY A O 1
ATOM 3103 N N . TRP A 1 435 ? 15.703 -26.422 -15.242 1 84.44 435 TRP A N 1
ATOM 3104 C CA . TRP A 1 435 ? 14.445 -26.719 -14.555 1 84.44 435 TRP A CA 1
ATOM 3105 C C . TRP A 1 435 ? 14.703 -27.125 -13.109 1 84.44 435 TRP A C 1
ATOM 3107 O O . TRP A 1 435 ? 15.672 -27.828 -12.812 1 84.44 435 TRP A O 1
ATOM 3117 N N . PRO A 1 436 ? 13.805 -26.453 -12.242 1 88.81 436 PRO A N 1
ATOM 3118 C CA . PRO A 1 436 ? 12.57 -25.672 -12.422 1 88.81 436 PRO A CA 1
ATOM 3119 C C . PRO A 1 436 ? 12.719 -24.219 -12.023 1 88.81 436 PRO A C 1
ATOM 3121 O O . PRO A 1 436 ? 11.852 -23.672 -11.336 1 88.81 436 PRO A O 1
ATOM 3124 N N . TYR A 1 437 ? 13.719 -23.594 -12.484 1 93.06 437 TYR A N 1
ATOM 3125 C CA . TYR A 1 437 ? 13.953 -22.234 -12.023 1 93.06 437 TYR A CA 1
ATOM 3126 C C . TYR A 1 437 ? 13.156 -21.234 -12.836 1 93.06 437 TYR A C 1
ATOM 3128 O O . TYR A 1 437 ? 13.039 -21.359 -14.055 1 93.06 437 TYR A O 1
ATOM 3136 N N . PRO A 1 438 ? 12.508 -20.219 -12.109 1 95.69 438 PRO A N 1
ATOM 3137 C CA . PRO A 1 438 ? 11.906 -19.125 -12.859 1 95.69 438 PRO A CA 1
ATOM 3138 C C . PRO A 1 438 ? 12.93 -18.297 -13.633 1 95.69 438 PRO A C 1
ATOM 3140 O O . PRO A 1 438 ? 14.102 -18.25 -13.25 1 95.69 438 PRO A O 1
ATOM 3143 N N . VAL A 1 439 ? 12.492 -17.719 -14.727 1 96.38 439 VAL A N 1
ATOM 3144 C CA . VAL A 1 439 ? 13.383 -16.859 -15.516 1 96.38 439 VAL A CA 1
ATOM 3145 C C . VAL A 1 439 ? 12.656 -15.578 -15.898 1 96.38 439 VAL A C 1
ATOM 3147 O O . VAL A 1 439 ? 11.531 -15.617 -16.406 1 96.38 439 VAL A O 1
ATOM 3150 N N . ALA A 1 440 ? 13.258 -14.453 -15.562 1 96.69 440 ALA A N 1
ATOM 3151 C CA . ALA A 1 440 ? 12.742 -13.141 -15.961 1 96.69 440 ALA A CA 1
ATOM 3152 C C . ALA A 1 440 ? 13.359 -12.688 -17.281 1 96.69 440 ALA A C 1
ATOM 3154 O O . ALA A 1 440 ? 14.555 -12.891 -17.516 1 96.69 440 ALA A O 1
ATOM 3155 N N . VAL A 1 441 ? 12.594 -12.164 -18.156 1 94.94 441 VAL A N 1
ATOM 3156 C CA . VAL A 1 441 ? 13.055 -11.547 -19.391 1 94.94 441 VAL A CA 1
ATOM 3157 C C . VAL A 1 441 ? 12.859 -10.031 -19.312 1 94.94 441 VAL A C 1
ATOM 3159 O O . VAL A 1 441 ? 11.758 -9.562 -19 1 94.94 441 VAL A O 1
ATOM 3162 N N . THR A 1 442 ? 13.883 -9.281 -19.469 1 94.75 442 THR A N 1
ATOM 3163 C CA . THR A 1 442 ? 13.844 -7.832 -19.297 1 94.75 442 THR A CA 1
ATOM 3164 C C . THR A 1 442 ? 14.484 -7.129 -20.484 1 94.75 442 THR A C 1
ATOM 3166 O O . THR A 1 442 ? 14.953 -7.785 -21.422 1 94.75 442 THR A O 1
ATOM 3169 N N . LYS A 1 443 ? 14.445 -5.781 -20.484 1 89.88 443 LYS A N 1
ATOM 3170 C CA . LYS A 1 443 ? 15.164 -4.926 -21.422 1 89.88 443 LYS A CA 1
ATOM 3171 C C . LYS A 1 443 ? 16.203 -4.078 -20.719 1 89.88 443 LYS A C 1
ATOM 3173 O O . LYS A 1 443 ? 16.609 -3.027 -21.219 1 89.88 443 LYS A O 1
ATOM 3178 N N . ALA A 1 444 ? 16.578 -4.531 -19.516 1 89.56 444 ALA A N 1
ATOM 3179 C CA . ALA A 1 444 ? 17.469 -3.754 -18.656 1 89.56 444 ALA A CA 1
ATOM 3180 C C . ALA A 1 444 ? 18.906 -4.238 -18.781 1 89.56 444 ALA A C 1
ATOM 3182 O O . ALA A 1 444 ? 19.312 -5.191 -18.109 1 89.56 444 ALA A O 1
ATOM 3183 N N . PRO A 1 445 ? 19.734 -3.52 -19.531 1 84.25 445 PRO A N 1
ATOM 3184 C CA . PRO A 1 445 ? 21.125 -3.961 -19.656 1 84.25 445 PRO A CA 1
ATOM 3185 C C . PRO A 1 445 ? 21.984 -3.557 -18.453 1 84.25 445 PRO A C 1
ATOM 3187 O O . PRO A 1 445 ? 22.953 -4.238 -18.125 1 84.25 445 PRO A O 1
ATOM 3190 N N . LEU A 1 446 ? 21.594 -2.5 -17.734 1 86.44 446 LEU A N 1
ATOM 3191 C CA . LEU A 1 446 ? 22.391 -1.977 -16.641 1 86.44 446 LEU A CA 1
ATOM 3192 C C . LEU A 1 446 ? 21.844 -2.443 -15.289 1 86.44 446 LEU A C 1
ATOM 3194 O O . LEU A 1 446 ? 20.641 -2.639 -15.148 1 86.44 446 LEU A O 1
ATOM 3198 N N . PHE A 1 447 ? 22.734 -2.508 -14.336 1 92 447 PHE A N 1
ATOM 3199 C CA . PHE A 1 447 ? 22.312 -2.988 -13.023 1 92 447 PHE A CA 1
ATOM 3200 C C . PHE A 1 447 ? 21.469 -1.943 -12.312 1 92 447 PHE A C 1
ATOM 3202 O O . PHE A 1 447 ? 20.625 -2.283 -11.469 1 92 447 PHE A O 1
ATOM 3209 N N . SER A 1 448 ? 21.672 -0.659 -12.633 1 87.06 448 SER A N 1
ATOM 3210 C CA . SER A 1 448 ? 20.766 0.353 -12.086 1 87.06 448 SER A CA 1
ATOM 3211 C C . SER A 1 448 ? 19.344 0.143 -12.562 1 87.06 448 SER A C 1
ATOM 3213 O O . SER A 1 448 ? 18.391 0.293 -11.789 1 87.06 448 SER A O 1
ATOM 3215 N N . GLU A 1 449 ? 19.188 -0.227 -13.844 1 89.25 449 GLU A N 1
ATOM 3216 C CA . GLU A 1 449 ? 17.875 -0.518 -14.406 1 89.25 449 GLU A CA 1
ATOM 3217 C C . GLU A 1 449 ? 17.297 -1.805 -13.828 1 89.25 44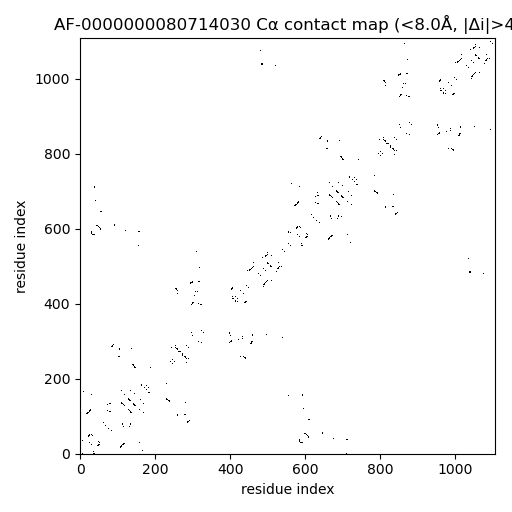9 GLU A C 1
ATOM 3219 O O . GLU A 1 449 ? 16.109 -1.864 -13.5 1 89.25 449 GLU A O 1
ATOM 3224 N N . LYS A 1 450 ? 18.203 -2.781 -13.695 1 94.31 450 LYS A N 1
ATOM 3225 C CA . LYS A 1 450 ? 17.766 -4.043 -13.109 1 94.31 450 LYS A CA 1
ATOM 3226 C C . LYS A 1 450 ? 17.297 -3.844 -11.664 1 94.31 450 LYS A C 1
ATOM 3228 O O . LYS A 1 450 ? 16.281 -4.418 -11.258 1 94.31 450 LYS A O 1
ATOM 3233 N N . ALA A 1 451 ? 18.031 -3.014 -10.984 1 94.69 451 ALA A N 1
ATOM 3234 C CA . ALA A 1 451 ? 17.656 -2.74 -9.594 1 94.69 451 ALA A CA 1
ATOM 3235 C C . ALA A 1 451 ? 16.297 -2.076 -9.508 1 94.69 451 ALA A C 1
ATOM 3237 O O . ALA A 1 451 ? 15.516 -2.355 -8.594 1 94.69 451 ALA A O 1
ATOM 3238 N N . ARG A 1 452 ? 15.977 -1.25 -10.438 1 90.88 452 ARG A N 1
ATOM 3239 C CA . ARG A 1 452 ? 14.672 -0.596 -10.469 1 90.88 452 ARG A CA 1
ATOM 3240 C C . ARG A 1 452 ? 13.562 -1.599 -10.773 1 90.88 452 ARG A C 1
ATOM 3242 O O . ARG A 1 452 ? 12.445 -1.462 -10.281 1 90.88 452 ARG A O 1
ATOM 3249 N N . LEU A 1 453 ? 13.898 -2.561 -11.57 1 93.69 453 LEU A N 1
ATOM 3250 C CA . LEU A 1 453 ? 12.93 -3.592 -11.938 1 93.69 453 LEU A CA 1
ATOM 3251 C C . LEU A 1 453 ? 12.734 -4.578 -10.789 1 93.69 453 LEU A C 1
ATOM 3253 O O . LEU A 1 453 ? 11.633 -5.102 -10.594 1 93.69 453 LEU A O 1
ATOM 3257 N N . PHE A 1 454 ? 13.844 -4.797 -10.062 1 96.5 454 PHE A N 1
ATOM 3258 C CA . PHE A 1 454 ? 13.836 -5.828 -9.031 1 96.5 454 PHE A CA 1
ATOM 3259 C C . PHE A 1 454 ? 14.328 -5.273 -7.703 1 96.5 454 PHE A C 1
ATOM 3261 O O . PHE A 1 454 ? 15.312 -5.766 -7.148 1 96.5 454 PHE A O 1
ATOM 3268 N N . PRO A 1 455 ? 13.617 -4.348 -7.176 1 95.12 455 PRO A N 1
ATOM 3269 C CA . PRO A 1 455 ? 14.086 -3.803 -5.902 1 95.12 455 PRO A CA 1
ATOM 3270 C C . PRO A 1 455 ? 14.141 -4.852 -4.793 1 95.12 455 PRO A C 1
ATOM 3272 O O . PRO A 1 455 ? 13.281 -5.734 -4.73 1 95.12 455 PRO A O 1
ATOM 3275 N N . GLY A 1 456 ? 15.188 -4.758 -3.973 1 95.69 456 GLY A N 1
ATOM 3276 C CA . GLY A 1 456 ? 15.328 -5.621 -2.812 1 95.69 456 GLY A CA 1
ATOM 3277 C C . GLY A 1 456 ? 15.984 -6.953 -3.139 1 95.69 456 GLY A C 1
ATOM 3278 O O . GLY A 1 456 ? 16.172 -7.789 -2.252 1 95.69 456 GLY A O 1
ATOM 3279 N N . CYS A 1 457 ? 16.328 -7.195 -4.359 1 97.19 457 CYS A N 1
ATOM 3280 C CA . CYS A 1 457 ? 16.891 -8.484 -4.754 1 97.19 457 CYS A CA 1
ATOM 3281 C C . CYS A 1 457 ? 18.422 -8.414 -4.805 1 97.19 457 CYS A C 1
ATOM 3283 O O . CYS A 1 457 ? 18.984 -7.324 -4.895 1 97.19 457 CYS A O 1
ATOM 3285 N N . ALA A 1 458 ? 19.031 -9.531 -4.688 1 97.81 458 ALA A N 1
ATOM 3286 C CA . ALA A 1 458 ? 20.484 -9.641 -4.809 1 97.81 458 ALA A CA 1
ATOM 3287 C C . ALA A 1 458 ? 20.875 -10.164 -6.188 1 97.81 458 ALA A C 1
ATOM 3289 O O . ALA A 1 458 ? 20.359 -11.18 -6.652 1 97.81 458 ALA A O 1
ATOM 3290 N N . PHE A 1 459 ? 21.781 -9.477 -6.801 1 97.94 459 PHE A N 1
ATOM 3291 C CA . PHE A 1 459 ? 22.25 -9.883 -8.117 1 97.94 459 PHE A CA 1
ATOM 3292 C C . PHE A 1 459 ? 23.547 -10.68 -8.016 1 97.94 459 PHE A C 1
ATOM 3294 O O . PHE A 1 459 ? 24.484 -10.273 -7.332 1 97.94 459 PHE A O 1
ATOM 3301 N N . VAL A 1 460 ? 23.562 -11.805 -8.688 1 96.5 460 VAL A N 1
ATOM 3302 C CA . VAL A 1 460 ? 24.75 -12.633 -8.742 1 96.5 460 VAL A CA 1
ATOM 3303 C C . VAL A 1 460 ? 25.594 -12.25 -9.969 1 96.5 460 VAL A C 1
ATOM 3305 O O . VAL A 1 460 ? 25.062 -12.18 -11.086 1 96.5 460 VAL A O 1
ATOM 3308 N N . VAL A 1 461 ? 26.844 -12 -9.703 1 93.19 461 VAL A N 1
ATOM 3309 C CA . VAL A 1 461 ? 27.734 -11.617 -10.805 1 93.19 461 VAL A CA 1
ATOM 3310 C C . VAL A 1 461 ? 29.078 -12.312 -10.648 1 93.19 461 VAL A C 1
ATOM 3312 O O . VAL A 1 461 ? 29.453 -12.727 -9.547 1 93.19 461 VAL A O 1
ATOM 3315 N N . GLY A 1 462 ? 29.703 -12.523 -11.781 1 87.25 462 GLY A N 1
ATOM 3316 C CA . GLY A 1 462 ? 31.078 -12.984 -11.734 1 87.25 462 GLY A CA 1
ATOM 3317 C C . GLY A 1 462 ? 32.062 -11.906 -11.297 1 87.25 462 GLY A C 1
ATOM 3318 O O . GLY A 1 462 ? 31.719 -10.719 -11.266 1 87.25 462 GLY A O 1
ATOM 3319 N N . ALA A 1 463 ? 33.281 -12.289 -10.969 1 84.06 463 ALA A N 1
ATOM 3320 C CA . ALA A 1 463 ? 34.312 -11.367 -10.508 1 84.06 463 ALA A CA 1
ATOM 3321 C C . ALA A 1 463 ? 34.594 -10.297 -11.562 1 84.06 463 ALA A C 1
ATOM 3323 O O . ALA A 1 463 ? 34.781 -9.125 -11.234 1 84.06 463 ALA A O 1
ATOM 3324 N N . ASP A 1 464 ? 34.625 -10.664 -12.836 1 82.75 464 ASP A N 1
ATOM 3325 C CA . ASP A 1 464 ? 34.906 -9.719 -13.906 1 82.75 464 ASP A CA 1
ATOM 3326 C C . ASP A 1 464 ? 33.844 -8.641 -13.992 1 82.75 464 ASP A C 1
ATOM 3328 O O . ASP A 1 464 ? 34.156 -7.461 -14.18 1 82.75 464 ASP A O 1
ATOM 3332 N N . THR A 1 465 ? 32.625 -9.102 -13.875 1 87.44 465 THR A N 1
ATOM 3333 C CA . THR A 1 465 ? 31.5 -8.156 -13.898 1 87.44 465 THR A CA 1
ATOM 3334 C C . THR A 1 465 ? 31.531 -7.25 -12.664 1 87.44 465 THR A C 1
ATOM 3336 O O . THR A 1 465 ? 31.266 -6.051 -12.766 1 87.44 465 THR A O 1
ATOM 3339 N N . ALA A 1 466 ? 31.891 -7.812 -11.516 1 89.19 466 ALA A N 1
ATOM 3340 C CA . ALA A 1 466 ? 31.984 -7.027 -10.289 1 89.19 466 ALA A CA 1
ATOM 3341 C C . ALA A 1 466 ? 33.031 -5.918 -10.43 1 89.19 466 ALA A C 1
ATOM 3343 O O . ALA A 1 466 ? 32.812 -4.789 -10 1 89.19 466 ALA A O 1
ATOM 3344 N N . LYS A 1 467 ? 34.125 -6.242 -11.047 1 87.19 467 LYS A N 1
ATOM 3345 C CA . LYS A 1 467 ? 35.188 -5.246 -11.281 1 87.19 467 LYS A CA 1
ATOM 3346 C C . LYS A 1 467 ? 34.656 -4.098 -12.141 1 87.19 467 LYS A C 1
ATOM 3348 O O . LYS A 1 467 ? 35 -2.938 -11.906 1 87.19 467 LYS A O 1
ATOM 3353 N N . ARG A 1 468 ? 33.875 -4.48 -13.047 1 86.81 468 ARG A N 1
ATOM 3354 C CA . ARG A 1 468 ? 33.312 -3.465 -13.93 1 86.81 468 ARG A CA 1
ATOM 3355 C C . ARG A 1 468 ? 32.281 -2.594 -13.203 1 86.81 468 ARG A C 1
ATOM 3357 O O . ARG A 1 468 ? 32.219 -1.385 -13.43 1 86.81 468 ARG A O 1
ATOM 3364 N N . ILE A 1 469 ? 31.562 -3.158 -12.328 1 89.69 469 ILE A N 1
ATOM 3365 C CA . ILE A 1 469 ? 30.531 -2.463 -11.57 1 89.69 469 ILE A CA 1
ATOM 3366 C C . ILE A 1 469 ? 31.156 -1.38 -10.703 1 89.69 469 ILE A C 1
ATOM 3368 O O . ILE A 1 469 ? 30.578 -0.31 -10.508 1 89.69 469 ILE A O 1
ATOM 3372 N N . ILE A 1 470 ? 32.406 -1.627 -10.297 1 89.06 470 ILE A N 1
ATOM 3373 C CA . ILE A 1 470 ? 33.031 -0.668 -9.398 1 89.06 470 ILE A CA 1
ATOM 3374 C C . ILE A 1 470 ? 34.125 0.093 -10.133 1 89.06 470 ILE A C 1
ATOM 3376 O O . ILE A 1 470 ? 35.031 0.638 -9.508 1 89.06 470 ILE A O 1
ATOM 3380 N N . ASP A 1 471 ? 34.094 0.123 -11.406 1 86 471 ASP A N 1
ATOM 3381 C CA . ASP A 1 471 ? 35.062 0.837 -12.227 1 86 471 ASP A CA 1
ATOM 3382 C C . ASP A 1 471 ? 34.5 2.15 -12.75 1 86 471 ASP A C 1
ATOM 3384 O O . ASP A 1 471 ? 33.562 2.148 -13.547 1 86 471 ASP A O 1
ATOM 3388 N N . PRO A 1 472 ? 35.062 3.201 -12.328 1 85.75 472 PRO A N 1
ATOM 3389 C CA . PRO A 1 472 ? 34.562 4.508 -12.75 1 85.75 472 PRO A CA 1
ATOM 3390 C C . PRO A 1 472 ? 34.5 4.664 -14.266 1 85.75 472 PRO A C 1
ATOM 3392 O O . PRO A 1 472 ? 33.781 5.516 -14.781 1 85.75 472 PRO A O 1
ATOM 3395 N N . ARG A 1 473 ? 35.281 3.938 -14.984 1 85.94 473 ARG A N 1
ATOM 3396 C CA . ARG A 1 473 ? 35.312 4.039 -16.438 1 85.94 473 ARG A CA 1
ATOM 3397 C C . ARG A 1 473 ? 33.938 3.795 -17.031 1 85.94 473 ARG A C 1
ATOM 3399 O O . ARG A 1 473 ? 33.594 4.352 -18.078 1 85.94 473 ARG A O 1
ATOM 3406 N N . TYR A 1 474 ? 33.188 3.016 -16.344 1 82 474 TYR A N 1
ATOM 3407 C CA . TYR A 1 474 ? 31.844 2.658 -16.859 1 82 474 TYR A CA 1
ATOM 3408 C C . TYR A 1 474 ? 30.812 3.699 -16.453 1 82 474 TYR A C 1
ATOM 3410 O O . TYR A 1 474 ? 29.625 3.555 -16.766 1 82 474 TYR A O 1
ATOM 3418 N N . TYR A 1 475 ? 31.312 4.668 -15.773 1 81 475 TYR A N 1
ATOM 3419 C CA . TYR A 1 475 ? 30.453 5.762 -15.336 1 81 475 TYR A CA 1
ATOM 3420 C C . TYR A 1 475 ? 30.984 7.105 -15.82 1 81 475 TYR A C 1
ATOM 3422 O O . TYR A 1 475 ? 31.047 8.07 -15.062 1 81 475 TYR A O 1
ATOM 3430 N N . GLY A 1 476 ? 31.5 7.102 -17.062 1 78.88 476 GLY A N 1
ATOM 3431 C CA . GLY A 1 476 ? 32.062 8.328 -17.609 1 78.88 476 GLY A CA 1
ATOM 3432 C C . GLY A 1 476 ? 33.344 8.742 -16.953 1 78.88 476 GLY A C 1
ATOM 3433 O O . GLY A 1 476 ? 33.625 9.938 -16.812 1 78.88 476 GLY A O 1
ATOM 3434 N N . ASN A 1 477 ? 33.969 7.793 -16.406 1 83.62 477 ASN A N 1
ATOM 3435 C CA . ASN A 1 477 ? 35.219 8.008 -15.719 1 83.62 477 ASN A CA 1
ATOM 3436 C C . ASN A 1 477 ? 35.062 8.898 -14.492 1 83.62 477 ASN A C 1
ATOM 3438 O O . ASN A 1 477 ? 35.906 9.742 -14.211 1 83.62 477 ASN A O 1
ATOM 3442 N N . SER A 1 478 ? 34.031 8.805 -13.914 1 78.69 478 SER A N 1
ATOM 3443 C CA . SER A 1 478 ? 33.688 9.625 -12.75 1 78.69 478 SER A CA 1
ATOM 3444 C C . SER A 1 478 ? 33.438 8.75 -11.523 1 78.69 478 SER A C 1
ATOM 3446 O O . SER A 1 478 ? 32.5 7.969 -11.508 1 78.69 478 SER A O 1
ATOM 3448 N N . GLN A 1 479 ? 34.25 9 -10.516 1 78.44 479 GLN A N 1
ATOM 3449 C CA . GLN A 1 479 ? 34.094 8.289 -9.258 1 78.44 479 GLN A CA 1
ATOM 3450 C C . GLN A 1 479 ? 32.781 8.68 -8.586 1 78.44 479 GLN A C 1
ATOM 3452 O O . GLN A 1 479 ? 32.094 7.836 -8.008 1 78.44 479 GLN A O 1
ATOM 3457 N N . VAL A 1 480 ? 32.5 9.852 -8.734 1 74.12 480 VAL A N 1
ATOM 3458 C CA . VAL A 1 480 ? 31.297 10.398 -8.094 1 74.12 480 VAL A CA 1
ATOM 3459 C C . VAL A 1 480 ? 30.047 9.805 -8.727 1 74.12 480 VAL A C 1
ATOM 3461 O O . VAL A 1 480 ? 29.094 9.438 -8.031 1 74.12 480 VAL A O 1
ATOM 3464 N N . GLU A 1 481 ? 30.031 9.672 -10 1 76.62 481 GLU A N 1
ATOM 3465 C CA . GLU A 1 481 ? 28.891 9.078 -10.695 1 76.62 481 GLU A CA 1
ATOM 3466 C C . GLU A 1 481 ? 28.766 7.594 -10.359 1 76.62 481 GLU A C 1
ATOM 3468 O O . GLU A 1 481 ? 27.641 7.074 -10.25 1 76.62 481 GLU A O 1
ATOM 3473 N N . MET A 1 482 ? 29.844 7.016 -10.25 1 83.38 482 MET A N 1
ATOM 3474 C CA . MET A 1 482 ? 29.844 5.609 -9.852 1 83.38 482 MET A CA 1
ATOM 3475 C C . MET A 1 482 ? 29.203 5.434 -8.477 1 83.38 482 MET A C 1
ATOM 3477 O O . MET A 1 482 ? 28.328 4.598 -8.297 1 83.38 482 MET A O 1
ATOM 3481 N N . VAL A 1 483 ? 29.641 6.258 -7.578 1 82.06 483 VAL A N 1
ATOM 3482 C CA . VAL A 1 483 ? 29.125 6.184 -6.211 1 82.06 483 VAL A CA 1
ATOM 3483 C C . VAL A 1 483 ? 27.641 6.504 -6.195 1 82.06 483 VAL A C 1
ATOM 3485 O O . VAL A 1 483 ? 26.859 5.871 -5.473 1 82.06 483 VAL A O 1
ATOM 3488 N N . SER A 1 484 ? 27.281 7.406 -6.98 1 78.31 484 SER A N 1
ATOM 3489 C CA . SER A 1 484 ? 25.859 7.762 -7.074 1 78.31 484 SER A CA 1
ATOM 3490 C C . SER A 1 484 ? 25.031 6.59 -7.582 1 78.31 484 SER A C 1
ATOM 3492 O O . SER A 1 484 ? 23.969 6.289 -7.031 1 78.31 484 SER A O 1
ATOM 3494 N N . ALA A 1 485 ? 25.516 5.969 -8.57 1 83 485 ALA A N 1
ATOM 3495 C CA . ALA A 1 485 ? 24.812 4.832 -9.156 1 83 485 ALA A CA 1
ATOM 3496 C C . ALA A 1 485 ? 24.719 3.674 -8.164 1 83 485 ALA A C 1
ATOM 3498 O O . ALA A 1 485 ? 23.656 3.07 -8.008 1 83 485 ALA A O 1
ATOM 3499 N N . LEU A 1 486 ? 25.781 3.418 -7.52 1 89 486 LEU A N 1
ATOM 3500 C CA . LEU A 1 486 ? 25.797 2.328 -6.551 1 89 486 LEU A CA 1
ATOM 3501 C C . LEU A 1 486 ? 24.922 2.648 -5.348 1 89 486 LEU A C 1
ATOM 3503 O O . LEU A 1 486 ? 24.281 1.754 -4.781 1 89 486 LEU A O 1
ATOM 3507 N N . SER A 1 487 ? 24.906 3.891 -5.035 1 84.44 487 SER A N 1
ATOM 3508 C CA . SER A 1 487 ? 24.047 4.312 -3.932 1 84.44 487 SER A CA 1
ATOM 3509 C C . SER A 1 487 ? 22.578 4.09 -4.262 1 84.44 487 SER A C 1
ATOM 3511 O O . SER A 1 487 ? 21.797 3.711 -3.389 1 84.44 487 SER A O 1
ATOM 3513 N N . GLU A 1 488 ? 22.281 4.332 -5.488 1 84.31 488 GLU A N 1
ATOM 3514 C CA . GLU A 1 488 ? 20.906 4.066 -5.914 1 84.31 488 GLU A CA 1
ATOM 3515 C C . GLU A 1 488 ? 20.562 2.59 -5.77 1 84.31 488 GLU A C 1
ATOM 3517 O O . GLU A 1 488 ? 19.484 2.246 -5.258 1 84.31 488 GLU A O 1
ATOM 3522 N N . ILE A 1 489 ? 21.406 1.777 -6.23 1 91.69 489 ILE A N 1
ATOM 3523 C CA . ILE A 1 489 ? 21.203 0.336 -6.16 1 91.69 489 ILE A CA 1
ATOM 3524 C C . ILE A 1 489 ? 21.031 -0.091 -4.703 1 91.69 489 ILE A C 1
ATOM 3526 O O . ILE A 1 489 ? 20.141 -0.875 -4.375 1 91.69 489 ILE A O 1
ATOM 3530 N N . ARG A 1 490 ? 21.828 0.508 -3.879 1 89.38 490 ARG A N 1
ATOM 3531 C CA . ARG A 1 490 ? 21.75 0.211 -2.451 1 89.38 490 ARG A CA 1
ATOM 3532 C C . ARG A 1 490 ? 20.438 0.689 -1.859 1 89.38 490 ARG A C 1
ATOM 3534 O O . ARG A 1 490 ? 19.812 -0.017 -1.062 1 89.38 490 ARG A O 1
ATOM 3541 N N . HIS A 1 491 ? 20.062 1.817 -2.234 1 84.12 491 HIS A N 1
ATOM 3542 C CA . HIS A 1 491 ? 18.844 2.396 -1.701 1 84.12 491 HIS A CA 1
ATOM 3543 C C . HIS A 1 491 ? 17.625 1.578 -2.115 1 84.12 491 HIS A C 1
ATOM 3545 O O . HIS A 1 491 ? 16.625 1.514 -1.382 1 84.12 491 HIS A O 1
ATOM 3551 N N . LEU A 1 492 ? 17.703 1.013 -3.207 1 90.69 492 LEU A N 1
ATOM 3552 C CA . LEU A 1 492 ? 16.625 0.154 -3.678 1 90.69 492 LEU A CA 1
ATOM 3553 C C . LEU A 1 492 ? 16.641 -1.192 -2.961 1 90.69 492 LEU A C 1
ATOM 3555 O O . LEU A 1 492 ? 15.797 -2.049 -3.207 1 90.69 492 LEU A O 1
ATOM 3559 N N . GLY A 1 493 ? 17.594 -1.361 -2.076 1 90.88 493 GLY A N 1
ATOM 3560 C CA . GLY A 1 493 ? 17.688 -2.562 -1.264 1 90.88 493 GLY A CA 1
ATOM 3561 C C . GLY A 1 493 ? 18.391 -3.705 -1.972 1 90.88 493 GLY A C 1
ATOM 3562 O O . GLY A 1 493 ? 18.281 -4.859 -1.557 1 90.88 493 GLY A O 1
ATOM 3563 N N . CYS A 1 494 ? 19.016 -3.424 -3.053 1 95.75 494 CYS A N 1
ATOM 3564 C CA . CYS A 1 494 ? 19.672 -4.469 -3.83 1 95.75 494 CYS A CA 1
ATOM 3565 C C . CYS A 1 494 ? 21.109 -4.664 -3.371 1 95.75 494 CYS A C 1
ATOM 3567 O O . CYS A 1 494 ? 21.672 -3.793 -2.709 1 95.75 494 CYS A O 1
ATOM 3569 N N . SER A 1 495 ? 21.672 -5.805 -3.635 1 95.62 495 SER A N 1
ATOM 3570 C CA . SER A 1 495 ? 23.047 -6.176 -3.324 1 95.62 495 SER A CA 1
ATOM 3571 C C . SER A 1 495 ? 23.641 -7.082 -4.402 1 95.62 495 SER A C 1
ATOM 3573 O O . SER A 1 495 ? 22.953 -7.43 -5.367 1 95.62 495 SER A O 1
ATOM 3575 N N . PHE A 1 496 ? 24.969 -7.32 -4.254 1 96 496 PHE A N 1
ATOM 3576 C CA . PHE A 1 496 ? 25.656 -8.172 -5.215 1 96 496 PHE A CA 1
ATOM 3577 C C . PHE A 1 496 ? 26.312 -9.352 -4.516 1 96 496 PHE A C 1
ATOM 3579 O O . PHE A 1 496 ? 26.875 -9.211 -3.432 1 96 496 PHE A O 1
ATOM 3586 N N . ILE A 1 497 ? 26.141 -10.477 -5.078 1 94.88 497 ILE A N 1
ATOM 3587 C CA . ILE A 1 497 ? 26.875 -11.672 -4.684 1 94.88 497 ILE A CA 1
ATOM 3588 C C . ILE A 1 497 ? 27.875 -12.039 -5.773 1 94.88 497 ILE A C 1
ATOM 3590 O O . ILE A 1 497 ? 27.5 -12.328 -6.91 1 94.88 497 ILE A O 1
ATOM 3594 N N . VAL A 1 498 ? 29.094 -12.062 -5.395 1 92.25 498 VAL A N 1
ATOM 3595 C CA . VAL A 1 498 ? 30.172 -12.18 -6.383 1 92.25 498 VAL A CA 1
ATOM 3596 C C . VAL A 1 498 ? 30.766 -13.586 -6.332 1 92.25 498 VAL A C 1
ATOM 3598 O O . VAL A 1 498 ? 31.25 -14.023 -5.285 1 92.25 498 VAL A O 1
ATOM 3601 N N . GLY A 1 499 ? 30.562 -14.188 -7.465 1 86.81 499 GLY A N 1
ATOM 3602 C CA . GLY A 1 499 ? 31.234 -15.461 -7.621 1 86.81 499 GLY A CA 1
ATOM 3603 C C . GLY A 1 499 ? 32.688 -15.328 -8.055 1 86.81 499 GLY A C 1
ATOM 3604 O O . GLY A 1 499 ? 33 -14.562 -8.961 1 86.81 499 GLY A O 1
ATOM 3605 N N . GLY A 1 500 ? 33.625 -15.984 -7.254 1 75.56 500 GLY A N 1
ATOM 3606 C CA . GLY A 1 500 ? 35.062 -15.969 -7.578 1 75.56 500 GLY A CA 1
ATOM 3607 C C . GLY A 1 500 ? 35.406 -16.797 -8.797 1 75.56 500 GLY A C 1
ATOM 3608 O O . GLY A 1 500 ? 34.562 -17.594 -9.266 1 75.56 500 GLY A O 1
ATOM 3609 N N . ARG A 1 501 ? 36.438 -16.25 -9.594 1 66.06 501 ARG A N 1
ATOM 3610 C CA . ARG A 1 501 ? 36.906 -17.047 -10.719 1 66.06 501 ARG A CA 1
ATOM 3611 C C . ARG A 1 501 ? 38.438 -17.219 -10.633 1 66.06 501 ARG A C 1
ATOM 3613 O O . ARG A 1 501 ? 39.125 -16.422 -10.016 1 66.06 501 ARG A O 1
ATOM 3620 N N . GLU A 1 502 ? 38.719 -18.438 -11.031 1 61.09 502 GLU A N 1
ATOM 3621 C CA . GLU A 1 502 ? 40.156 -18.641 -11.203 1 61.09 502 GLU A CA 1
ATOM 3622 C C . GLU A 1 502 ? 40.688 -17.844 -12.398 1 61.09 502 GLU A C 1
ATOM 3624 O O . GLU A 1 502 ? 40.094 -17.875 -13.477 1 61.09 502 GLU A O 1
ATOM 3629 N N . ASP A 1 503 ? 41.531 -16.891 -12.094 1 57.47 503 ASP A N 1
ATOM 3630 C CA . ASP A 1 503 ? 42.094 -16.141 -13.211 1 57.47 503 ASP A CA 1
ATOM 3631 C C . ASP A 1 503 ? 43.031 -17.016 -14.031 1 57.47 503 ASP A C 1
ATOM 3633 O O . ASP A 1 503 ? 43.312 -18.172 -13.672 1 57.47 503 ASP A O 1
ATOM 3637 N N . ALA A 1 504 ? 43.375 -16.516 -15.289 1 54.88 504 ALA A N 1
ATOM 3638 C CA . ALA A 1 504 ? 44.281 -17.25 -16.188 1 54.88 504 ALA A CA 1
ATOM 3639 C C . ALA A 1 504 ? 45.562 -17.688 -15.469 1 54.88 504 ALA A C 1
ATOM 3641 O O . ALA A 1 504 ? 46.156 -18.703 -15.812 1 54.88 504 ALA A O 1
ATOM 3642 N N . GLY A 1 505 ? 46 -17 -14.5 1 54.94 505 GLY A N 1
ATOM 3643 C CA . GLY A 1 505 ? 47.219 -17.328 -13.781 1 54.94 505 GLY A CA 1
ATOM 3644 C C . GLY A 1 505 ? 46.969 -18.25 -12.594 1 54.94 505 GLY A C 1
ATOM 3645 O O . GLY A 1 505 ? 47.875 -18.516 -11.812 1 54.94 505 GLY A O 1
ATOM 3646 N N . GLY A 1 506 ? 45.875 -18.797 -12.414 1 55.12 506 GLY A N 1
ATOM 3647 C CA . GLY A 1 506 ? 45.562 -19.734 -11.344 1 55.12 506 GLY A CA 1
ATOM 3648 C C . GLY A 1 506 ? 45.094 -19.062 -10.07 1 55.12 506 GLY A C 1
ATOM 3649 O O . GLY A 1 506 ? 44.875 -19.719 -9.055 1 55.12 506 GLY A O 1
ATOM 3650 N N . ARG A 1 507 ? 45.156 -17.766 -10.047 1 56.72 507 ARG A N 1
ATOM 3651 C CA . ARG A 1 507 ? 44.781 -17.062 -8.82 1 56.72 507 ARG A CA 1
ATOM 3652 C C . ARG A 1 507 ? 43.281 -16.844 -8.734 1 56.72 507 ARG A C 1
ATOM 365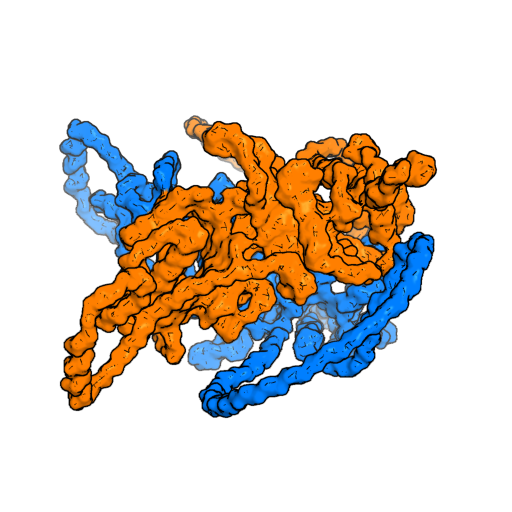4 O O . ARG A 1 507 ? 42.656 -16.5 -9.727 1 56.72 507 ARG A O 1
ATOM 3661 N N . PHE A 1 508 ? 42.719 -17.172 -7.523 1 62.81 508 PHE A N 1
ATOM 3662 C CA . PHE A 1 508 ? 41.312 -17.016 -7.258 1 62.81 508 PHE A CA 1
ATOM 3663 C C . PHE A 1 508 ? 40.969 -15.586 -6.867 1 62.81 508 PHE A C 1
ATOM 3665 O O . PHE A 1 508 ? 41.469 -15.086 -5.848 1 62.81 508 PHE A O 1
ATOM 3672 N N . LEU A 1 509 ? 40.406 -14.922 -7.836 1 66.5 509 LEU A N 1
ATOM 3673 C CA . LEU A 1 509 ? 40 -13.555 -7.551 1 66.5 509 LEU A CA 1
ATOM 3674 C C . LEU A 1 509 ? 38.781 -13.539 -6.609 1 66.5 509 LEU A C 1
ATOM 3676 O O . LEU A 1 509 ? 37.75 -14.102 -6.926 1 66.5 509 LEU A O 1
ATOM 3680 N N . THR A 1 510 ? 39.062 -13.055 -5.371 1 71.62 510 THR A N 1
ATOM 3681 C CA . THR A 1 510 ? 38.031 -12.969 -4.352 1 71.62 510 THR A CA 1
ATOM 3682 C C . THR A 1 510 ? 37.438 -11.562 -4.305 1 71.62 510 THR A C 1
ATOM 3684 O O . THR A 1 510 ? 37.938 -10.641 -4.938 1 71.62 510 THR A O 1
ATOM 3687 N N . LEU A 1 511 ? 36.25 -11.5 -3.723 1 78.56 511 LEU A N 1
ATOM 3688 C CA . LEU A 1 511 ? 35.625 -10.203 -3.498 1 78.56 511 LEU A CA 1
ATOM 3689 C C . LEU A 1 511 ? 36.594 -9.219 -2.873 1 78.56 511 LEU A C 1
ATOM 3691 O O . LEU A 1 511 ? 36.656 -8.047 -3.26 1 78.56 511 LEU A O 1
ATOM 3695 N N . ASP A 1 512 ? 37.375 -9.719 -1.998 1 77 512 ASP A N 1
ATOM 3696 C CA . ASP A 1 512 ? 38.344 -8.852 -1.325 1 77 512 ASP A CA 1
ATOM 3697 C C . ASP A 1 512 ? 39.344 -8.266 -2.318 1 77 512 ASP A C 1
ATOM 3699 O O . ASP A 1 512 ? 39.688 -7.086 -2.225 1 77 512 ASP A O 1
ATOM 3703 N N . GLY A 1 513 ? 39.75 -9.125 -3.182 1 76.56 513 GLY A N 1
ATOM 3704 C CA . GLY A 1 513 ? 40.656 -8.648 -4.219 1 76.56 513 GLY A CA 1
ATOM 3705 C C . GLY A 1 513 ? 40.031 -7.598 -5.117 1 76.56 513 GLY A C 1
ATOM 3706 O O . GLY A 1 513 ? 40.688 -6.637 -5.512 1 76.56 513 GLY A O 1
ATOM 3707 N N . VAL A 1 514 ? 38.844 -7.727 -5.328 1 79.12 514 VAL A N 1
ATOM 3708 C CA . VAL A 1 514 ? 38.094 -6.805 -6.188 1 79.12 514 VAL A CA 1
ATOM 3709 C C . VAL A 1 514 ? 37.906 -5.477 -5.465 1 79.12 514 VAL A C 1
ATOM 3711 O O . VAL A 1 514 ? 38.094 -4.406 -6.047 1 79.12 514 VAL A O 1
ATOM 3714 N N . LEU A 1 515 ? 37.594 -5.535 -4.195 1 82.88 515 LEU A N 1
ATOM 3715 C CA . LEU A 1 515 ? 37.219 -4.332 -3.453 1 82.88 515 LEU A CA 1
ATOM 3716 C C . LEU A 1 515 ? 38.469 -3.592 -2.973 1 82.88 515 LEU A C 1
ATOM 3718 O O . LEU A 1 515 ? 38.406 -2.383 -2.738 1 82.88 515 LEU A O 1
ATOM 3722 N N . ALA A 1 516 ? 39.5 -4.344 -2.701 1 74.69 516 ALA A N 1
ATOM 3723 C CA . ALA A 1 516 ? 40.719 -3.736 -2.189 1 74.69 516 ALA A CA 1
ATOM 3724 C C . ALA A 1 516 ? 41.188 -2.598 -3.092 1 74.69 516 ALA A C 1
ATOM 3726 O O . ALA A 1 516 ? 41.719 -1.593 -2.611 1 74.69 516 ALA A O 1
ATOM 3727 N N . GLN A 1 517 ? 40.969 -2.742 -4.289 1 66 517 GLN A N 1
ATOM 3728 C CA . GLN A 1 517 ? 41.438 -1.762 -5.254 1 66 517 GLN A CA 1
ATOM 3729 C C . GLN A 1 517 ? 40.406 -0.677 -5.512 1 66 517 GLN A C 1
ATOM 3731 O O . GLN A 1 517 ? 40.656 0.251 -6.285 1 66 517 GLN A O 1
ATOM 3736 N N . SER A 1 518 ? 39.406 -0.753 -4.598 1 72.5 518 SER A N 1
ATOM 3737 C CA . SER A 1 518 ? 38.344 0.146 -4.992 1 72.5 518 SER A CA 1
ATOM 3738 C C . SER A 1 518 ? 38.219 1.335 -4.043 1 72.5 518 SER A C 1
ATOM 3740 O O . SER A 1 518 ? 38.688 1.261 -2.895 1 72.5 518 SER A O 1
ATOM 3742 N N . GLY A 1 519 ? 38.156 2.523 -4.426 1 72 519 GLY A N 1
ATOM 3743 C CA . GLY A 1 519 ? 37.875 3.713 -3.629 1 72 519 GLY A CA 1
ATOM 3744 C C . GLY A 1 519 ? 36.438 3.801 -3.139 1 72 519 GLY A C 1
ATOM 3745 O O . GLY A 1 519 ? 35.969 4.891 -2.855 1 72 519 GLY A O 1
ATOM 3746 N N . LEU A 1 520 ? 35.844 2.537 -2.891 1 80.69 520 LEU A N 1
ATOM 3747 C CA . LEU A 1 520 ? 34.438 2.566 -2.508 1 80.69 520 LEU A CA 1
ATOM 3748 C C . LEU A 1 520 ? 34.281 2.818 -1.012 1 80.69 520 LEU A C 1
ATOM 3750 O O . LEU A 1 520 ? 35.062 2.295 -0.207 1 80.69 520 LEU A O 1
ATOM 3754 N N . PRO A 1 521 ? 33.375 3.67 -0.655 1 76.75 521 PRO A N 1
ATOM 3755 C CA . PRO A 1 521 ? 33.062 3.846 0.766 1 76.75 521 PRO A CA 1
ATOM 3756 C C . PRO A 1 521 ? 32.562 2.562 1.424 1 76.75 521 PRO A C 1
ATOM 3758 O O . PRO A 1 521 ? 32.062 1.662 0.737 1 76.75 521 PRO A O 1
ATOM 3761 N N . GLU A 1 522 ? 32.688 2.494 2.725 1 74.56 522 GLU A N 1
ATOM 3762 C CA . GLU A 1 522 ? 32.312 1.308 3.486 1 74.56 522 GLU A CA 1
ATOM 3763 C C . GLU A 1 522 ? 30.844 0.983 3.303 1 74.56 522 GLU A C 1
ATOM 3765 O O . GLU A 1 522 ? 30.453 -0.186 3.211 1 74.56 522 GLU A O 1
ATOM 3770 N N . SER A 1 523 ? 30.047 1.989 3.273 1 74.44 523 SER A N 1
ATOM 3771 C CA . SER A 1 523 ? 28.609 1.792 3.133 1 74.44 523 SER A CA 1
ATOM 3772 C C . SER A 1 523 ? 28.266 1.062 1.835 1 74.44 523 SER A C 1
ATOM 3774 O O . SER A 1 523 ? 27.328 0.273 1.785 1 74.44 523 SER A O 1
ATOM 3776 N N . LEU A 1 524 ? 29.062 1.266 0.841 1 85.12 524 LEU A N 1
ATOM 3777 C CA . LEU A 1 524 ? 28.812 0.634 -0.448 1 85.12 524 LEU A CA 1
ATOM 3778 C C . LEU A 1 524 ? 29.484 -0.728 -0.533 1 85.12 524 LEU A C 1
ATOM 3780 O O . LEU A 1 524 ? 29.031 -1.612 -1.26 1 85.12 524 LEU A O 1
ATOM 3784 N N . ARG A 1 525 ? 30.562 -0.88 0.259 1 85.5 525 ARG A N 1
ATOM 3785 C CA . ARG A 1 525 ? 31.234 -2.168 0.271 1 85.5 525 ARG A CA 1
ATOM 3786 C C . ARG A 1 525 ? 30.344 -3.26 0.85 1 85.5 525 ARG A C 1
ATOM 3788 O O . ARG A 1 525 ? 30.406 -4.414 0.417 1 85.5 525 ARG A O 1
ATOM 3795 N N . SER A 1 526 ? 29.484 -2.857 1.737 1 85.38 526 SER A N 1
ATOM 3796 C CA . SER A 1 526 ? 28.641 -3.811 2.432 1 85.38 526 SER A CA 1
ATOM 3797 C C . SER A 1 526 ? 27.594 -4.41 1.488 1 85.38 526 SER A C 1
ATOM 3799 O O . SER A 1 526 ? 26.969 -5.426 1.804 1 85.38 526 SER A O 1
ATOM 3801 N N . MET A 1 527 ? 27.438 -3.883 0.339 1 90.44 527 MET A N 1
ATOM 3802 C CA . MET A 1 527 ? 26.453 -4.383 -0.614 1 90.44 527 MET A CA 1
ATOM 3803 C C . MET A 1 527 ? 26.969 -5.609 -1.351 1 90.44 527 MET A C 1
ATOM 3805 O O . MET A 1 527 ? 26.219 -6.305 -2.031 1 90.44 527 MET A O 1
ATOM 3809 N N . PHE A 1 528 ? 28.266 -5.84 -1.201 1 91.69 528 PHE A N 1
ATOM 3810 C CA . PHE A 1 528 ? 28.891 -6.941 -1.923 1 91.69 528 PHE A CA 1
ATOM 3811 C C . PHE A 1 528 ? 29.188 -8.102 -0.983 1 91.69 528 PHE A C 1
ATOM 3813 O O . PHE A 1 528 ? 29.812 -7.918 0.059 1 91.69 528 PHE A O 1
ATOM 3820 N N . LEU A 1 529 ? 28.688 -9.219 -1.342 1 90.56 529 LEU A N 1
ATOM 3821 C CA . LEU A 1 529 ? 29 -10.469 -0.665 1 90.56 529 LEU A CA 1
ATOM 3822 C C . LEU A 1 529 ? 29.828 -11.383 -1.571 1 90.56 529 LEU A C 1
ATOM 3824 O O . LEU A 1 529 ? 29.609 -11.422 -2.783 1 90.56 529 LEU A O 1
ATOM 3828 N N . GLY A 1 530 ? 30.734 -12.062 -0.958 1 88.81 530 GLY A N 1
ATOM 3829 C CA . GLY A 1 530 ? 31.594 -12.922 -1.744 1 88.81 530 GLY A CA 1
ATOM 3830 C C . GLY A 1 530 ? 31.359 -14.398 -1.491 1 88.81 530 GLY A C 1
ATOM 3831 O O . GLY A 1 530 ? 31.125 -14.812 -0.352 1 88.81 530 GLY A O 1
ATOM 3832 N N . LEU A 1 531 ? 31.281 -15.125 -2.609 1 86.88 531 LEU A N 1
ATOM 3833 C CA . LEU A 1 531 ? 31.266 -16.578 -2.5 1 86.88 531 LEU A CA 1
ATOM 3834 C C . LEU A 1 531 ? 32.688 -17.109 -2.322 1 86.88 531 LEU A C 1
ATOM 3836 O O . LEU A 1 531 ? 33.625 -16.688 -3.018 1 86.88 531 LEU A O 1
ATOM 3840 N N . ASP A 1 532 ? 32.844 -17.891 -1.29 1 75.25 532 ASP A N 1
ATOM 3841 C CA . ASP A 1 532 ? 34.156 -18.484 -1.048 1 75.25 532 ASP A CA 1
ATOM 3842 C C . ASP A 1 532 ? 34.438 -19.594 -2.055 1 75.25 532 ASP A C 1
ATOM 3844 O O . ASP A 1 532 ? 33.531 -20.125 -2.693 1 75.25 532 ASP A O 1
ATOM 3848 N N . GLU A 1 533 ? 35.781 -19.844 -2.225 1 68.5 533 GLU A N 1
ATOM 3849 C CA . GLU A 1 533 ? 36.219 -20.906 -3.129 1 68.5 533 GLU A CA 1
ATOM 3850 C C . GLU A 1 533 ? 35.562 -22.25 -2.77 1 68.5 533 GLU A C 1
ATOM 3852 O O . GLU A 1 533 ? 35.25 -23.047 -3.654 1 68.5 533 GLU A O 1
ATOM 3857 N N . SER A 1 534 ? 35.438 -22.438 -1.554 1 65.75 534 SER A N 1
ATOM 3858 C CA . SER A 1 534 ? 34.844 -23.703 -1.102 1 65.75 534 SER A CA 1
ATOM 3859 C C . SER A 1 534 ? 33.375 -23.797 -1.44 1 65.75 534 SER A C 1
ATOM 3861 O O . SER A 1 534 ? 32.812 -24.891 -1.593 1 65.75 534 SER A O 1
ATOM 3863 N N . SER A 1 535 ? 32.844 -22.703 -1.626 1 66.88 535 SER A N 1
ATOM 3864 C CA . SER A 1 535 ? 31.391 -22.688 -1.861 1 66.88 535 SER A CA 1
ATOM 3865 C C . SER A 1 535 ? 31.078 -22.859 -3.342 1 66.88 535 SER A C 1
ATOM 3867 O O . SER A 1 535 ? 30.016 -23.391 -3.691 1 66.88 535 SER A O 1
ATOM 3869 N N . PHE A 1 536 ? 31.891 -22.359 -4.191 1 67.56 536 PHE A N 1
ATOM 3870 C CA . PHE A 1 536 ? 31.625 -22.516 -5.617 1 67.56 536 PHE A CA 1
ATOM 3871 C C . PHE A 1 536 ? 32.906 -22.391 -6.43 1 67.56 536 PHE A C 1
ATOM 3873 O O . PHE A 1 536 ? 33.562 -21.344 -6.398 1 67.56 536 PHE A O 1
ATOM 3880 N N . ARG A 1 537 ? 33.406 -23.578 -6.891 1 58.44 537 ARG A N 1
ATOM 3881 C CA . ARG A 1 537 ? 34.531 -23.594 -7.797 1 58.44 537 ARG A CA 1
ATOM 3882 C C . ARG A 1 537 ? 34.156 -24.109 -9.172 1 58.44 537 ARG A C 1
ATOM 3884 O O . ARG A 1 537 ? 33.562 -25.188 -9.297 1 58.44 537 ARG A O 1
ATOM 3891 N N . GLU A 1 538 ? 33.469 -23.328 -10.055 1 56.34 538 GLU A N 1
ATOM 3892 C CA . GLU A 1 538 ? 33.219 -23.953 -11.352 1 56.34 538 GLU A CA 1
ATOM 3893 C C . GLU A 1 538 ? 33.938 -23.203 -12.477 1 56.34 538 GLU A C 1
ATOM 3895 O O . GLU A 1 538 ? 33.812 -21.969 -12.57 1 56.34 538 GLU A O 1
ATOM 3900 N N . ASP A 1 539 ? 34.844 -23.891 -13.227 1 53.22 539 ASP A N 1
ATOM 3901 C CA . ASP A 1 539 ? 35.625 -23.406 -14.359 1 53.22 539 ASP A CA 1
ATOM 3902 C C . ASP A 1 539 ? 34.844 -23.484 -15.656 1 53.22 539 ASP A C 1
ATOM 3904 O O . ASP A 1 539 ? 35.406 -23.344 -16.75 1 53.22 539 ASP A O 1
ATOM 3908 N N . LEU A 1 540 ? 33.562 -23.781 -15.672 1 51.66 540 LEU A N 1
ATOM 3909 C CA . LEU A 1 540 ? 32.906 -24 -16.953 1 51.66 540 LEU A CA 1
ATOM 3910 C C . LEU A 1 540 ? 32.312 -22.688 -17.484 1 51.66 540 LEU A C 1
ATOM 3912 O O . LEU A 1 540 ? 31.688 -21.938 -16.75 1 51.66 540 LEU A O 1
ATOM 3916 N N . SER A 1 541 ? 32.906 -22.125 -18.719 1 52.88 541 SER A N 1
ATOM 3917 C CA . SER A 1 541 ? 32.375 -20.922 -19.359 1 52.88 541 SER A CA 1
ATOM 3918 C C . SER A 1 541 ? 31.406 -21.281 -20.5 1 52.88 541 SER A C 1
ATOM 3920 O O . SER A 1 541 ? 31.578 -22.312 -21.141 1 52.88 541 SER A O 1
ATOM 3922 N N . SER A 1 542 ? 30.328 -20.578 -20.672 1 52.5 542 SER A N 1
ATOM 3923 C CA . SER A 1 542 ? 29.391 -20.75 -21.766 1 52.5 542 SER A CA 1
ATOM 3924 C C . SER A 1 542 ? 30.094 -20.719 -23.109 1 52.5 542 SER A C 1
ATOM 3926 O O . SER A 1 542 ? 29.734 -21.469 -24.031 1 52.5 542 SER A O 1
ATOM 3928 N N . SER A 1 543 ? 31.031 -19.859 -23.281 1 52.81 543 SER A N 1
ATOM 3929 C CA . SER A 1 543 ? 31.781 -19.75 -24.531 1 52.81 543 SER A CA 1
ATOM 3930 C C . SER A 1 543 ? 32.5 -21.047 -24.875 1 52.81 543 SER A C 1
ATOM 3932 O O . SER A 1 543 ? 32.531 -21.469 -26.031 1 52.81 543 SER A O 1
ATOM 3934 N N . SER A 1 544 ? 33.062 -21.672 -23.922 1 54.72 544 SER A N 1
ATOM 3935 C CA . SER A 1 544 ? 33.781 -22.922 -24.141 1 54.72 544 SER A CA 1
ATOM 3936 C C . SER A 1 544 ? 32.812 -24.031 -24.578 1 54.72 544 SER A C 1
ATOM 3938 O O . SER A 1 544 ? 33.156 -24.859 -25.422 1 54.72 544 SER A O 1
ATOM 3940 N N . ILE A 1 545 ? 31.656 -24.031 -24.109 1 52.78 545 ILE A N 1
ATOM 3941 C CA . ILE A 1 545 ? 30.656 -25.031 -24.453 1 52.78 545 ILE A CA 1
ATOM 3942 C C . ILE A 1 545 ? 30.188 -24.828 -25.891 1 52.78 545 ILE A C 1
ATOM 3944 O O . ILE A 1 545 ? 30.078 -25.797 -26.656 1 52.78 545 ILE A O 1
ATOM 3948 N N . ARG A 1 546 ? 29.984 -23.625 -26.266 1 53.22 546 ARG A N 1
ATOM 3949 C CA . ARG A 1 546 ? 29.578 -23.344 -27.641 1 53.22 546 ARG A CA 1
ATOM 3950 C C . ARG A 1 546 ? 30.672 -23.766 -28.625 1 53.22 546 ARG A C 1
ATOM 3952 O O . ARG A 1 546 ? 30.359 -24.281 -29.703 1 53.22 546 ARG A O 1
ATOM 3959 N N . ALA A 1 547 ? 31.875 -23.484 -28.312 1 52 547 ALA A N 1
ATOM 3960 C CA . ALA A 1 547 ? 33 -23.844 -29.156 1 52 547 ALA A CA 1
ATOM 3961 C C . ALA A 1 547 ? 33.156 -25.359 -29.266 1 52 547 ALA A C 1
ATOM 3963 O O . ALA A 1 547 ? 33.562 -25.875 -30.312 1 52 547 ALA A O 1
ATOM 3964 N N . GLY A 1 548 ? 32.875 -26.031 -28.25 1 47.53 548 GLY A N 1
ATOM 3965 C CA . GLY A 1 548 ? 32.938 -27.484 -28.297 1 47.53 548 GLY A CA 1
ATOM 3966 C C . GLY A 1 548 ? 31.859 -28.109 -29.141 1 47.53 548 GLY A C 1
ATOM 3967 O O . GLY A 1 548 ? 32.062 -29.156 -29.781 1 47.53 548 GLY A O 1
ATOM 3968 N N . VAL A 1 549 ? 30.703 -27.656 -29.047 1 47.06 549 VAL A N 1
ATOM 3969 C CA . VAL A 1 549 ? 29.641 -28.203 -29.875 1 47.06 549 VAL A CA 1
ATOM 3970 C C . VAL A 1 549 ? 29.938 -27.922 -31.344 1 47.06 549 VAL A C 1
ATOM 3972 O O . VAL A 1 549 ? 29.484 -28.656 -32.219 1 47.06 549 VAL A O 1
ATOM 3975 N N . ALA A 1 550 ? 30.656 -26.906 -31.812 1 42.28 550 ALA A N 1
ATOM 3976 C CA . ALA A 1 550 ? 31 -26.672 -33.219 1 42.28 550 ALA A CA 1
ATOM 3977 C C . ALA A 1 550 ? 32.062 -27.656 -33.688 1 42.28 550 ALA A C 1
ATOM 3979 O O . ALA A 1 550 ? 32.406 -27.688 -34.875 1 42.28 550 ALA A O 1
ATOM 3980 N N . SER A 1 551 ? 32.875 -28.141 -32.938 1 33.84 551 SER A N 1
ATOM 3981 C CA . SER A 1 551 ? 33.844 -29.062 -33.531 1 33.84 551 SER A CA 1
ATOM 3982 C C . SER A 1 551 ? 33.156 -30.391 -33.906 1 33.84 551 SER A C 1
ATOM 3984 O O . SER A 1 551 ? 32.75 -31.156 -33.031 1 33.84 551 SER A O 1
ATOM 3986 N N . PRO A 1 552 ? 32.594 -30.438 -35.156 1 34.62 552 PRO A N 1
ATOM 3987 C CA . PRO A 1 552 ? 32.188 -31.703 -35.781 1 34.62 552 PRO A CA 1
ATOM 3988 C C . PRO A 1 552 ? 33.281 -32.75 -35.781 1 34.62 552 PRO A C 1
ATOM 3990 O O . PRO A 1 552 ? 34.469 -32.406 -35.781 1 34.62 552 PRO A O 1
ATOM 3993 N N . GLY A 1 553 ? 33.281 -33.844 -35.156 1 26.5 553 GLY A N 1
ATOM 3994 C CA . GLY A 1 553 ? 34.031 -34.969 -35.719 1 26.5 553 GLY A CA 1
ATOM 3995 C C . GLY A 1 553 ? 33.906 -35.094 -37.219 1 26.5 553 GLY A C 1
ATOM 3996 O O . GLY A 1 553 ? 32.812 -35.094 -37.75 1 26.5 553 GLY A O 1
ATOM 3997 N N . LEU A 1 554 ? 35 -34.688 -38 1 21.55 554 LEU A N 1
ATOM 3998 C CA . LEU A 1 554 ? 35.531 -35.562 -39.031 1 21.55 554 LEU A CA 1
ATOM 3999 C C . LEU A 1 554 ? 36.125 -36.844 -38.438 1 21.55 554 LEU A C 1
ATOM 4001 O O . LEU A 1 554 ? 36.75 -36.781 -37.375 1 21.55 554 LEU A O 1
ATOM 4005 N N . MET B 1 1 ? -30.25 -6.789 0.589 1 76.12 1 MET B N 1
ATOM 4006 C CA . MET B 1 1 ? -31.094 -5.668 0.986 1 76.12 1 MET B CA 1
ATOM 4007 C C . MET B 1 1 ? -30.594 -5.031 2.275 1 76.12 1 MET B C 1
ATOM 4009 O O . MET B 1 1 ? -30.125 -5.734 3.178 1 76.12 1 MET B O 1
ATOM 4013 N N . VAL B 1 2 ? -30.656 -3.73 2.271 1 88.31 2 VAL B N 1
ATOM 4014 C CA . VAL B 1 2 ? -30.266 -2.99 3.469 1 88.31 2 VAL B CA 1
ATOM 4015 C C . VAL B 1 2 ? -31.453 -2.939 4.445 1 88.31 2 VAL B C 1
ATOM 4017 O O . VAL B 1 2 ? -32.531 -2.498 4.086 1 88.31 2 VAL B O 1
ATOM 4020 N N . PRO B 1 3 ? -31.25 -3.471 5.629 1 89.25 3 PRO B N 1
ATOM 4021 C CA . PRO B 1 3 ? -32.312 -3.33 6.617 1 89.25 3 PRO B CA 1
ATOM 4022 C C . PRO B 1 3 ? -32.75 -1.878 6.82 1 89.25 3 PRO B C 1
ATOM 4024 O O . PRO B 1 3 ? -31.906 -0.973 6.773 1 89.25 3 PRO B O 1
ATOM 4027 N N . ASP B 1 4 ? -34 -1.631 7.109 1 90.75 4 ASP B N 1
ATOM 4028 C CA . ASP B 1 4 ? -34.562 -0.287 7.223 1 90.75 4 ASP B CA 1
ATOM 4029 C C . ASP B 1 4 ? -33.875 0.503 8.336 1 90.75 4 ASP B C 1
ATOM 4031 O O . ASP B 1 4 ? -33.625 1.694 8.18 1 90.75 4 ASP B O 1
ATOM 4035 N N . ASP B 1 5 ? -33.688 -0.122 9.406 1 91.38 5 ASP B N 1
ATOM 4036 C CA . ASP B 1 5 ? -33.062 0.573 10.531 1 91.38 5 ASP B CA 1
ATOM 4037 C C . ASP B 1 5 ? -31.609 0.947 10.227 1 91.38 5 ASP B C 1
ATOM 4039 O O . ASP B 1 5 ? -31.156 2.031 10.594 1 91.38 5 ASP B O 1
ATOM 4043 N N . ALA B 1 6 ? -30.859 0.024 9.602 1 92.88 6 ALA B N 1
ATOM 4044 C CA . ALA B 1 6 ? -29.5 0.34 9.172 1 92.88 6 ALA B CA 1
ATOM 4045 C C . ALA B 1 6 ? -29.5 1.491 8.172 1 92.88 6 ALA B C 1
ATOM 4047 O O . ALA B 1 6 ? -28.656 2.393 8.25 1 92.88 6 ALA B O 1
ATOM 4048 N N . SER B 1 7 ? -30.469 1.464 7.254 1 94.19 7 SER B N 1
ATOM 4049 C CA . SER B 1 7 ? -30.609 2.521 6.258 1 94.19 7 SER B CA 1
ATOM 4050 C C . SER B 1 7 ? -30.828 3.877 6.918 1 94.19 7 SER B C 1
ATOM 4052 O O . SER B 1 7 ? -30.219 4.875 6.52 1 94.19 7 SER B O 1
ATOM 4054 N N . ALA B 1 8 ? -31.703 3.898 7.902 1 95 8 ALA B N 1
ATOM 4055 C CA . ALA B 1 8 ? -32 5.141 8.609 1 95 8 ALA B CA 1
ATOM 4056 C C . ALA B 1 8 ? -30.75 5.68 9.312 1 95 8 ALA B C 1
ATOM 4058 O O . ALA B 1 8 ? -30.484 6.883 9.266 1 95 8 ALA B O 1
ATOM 4059 N N . LEU B 1 9 ? -30.031 4.82 9.992 1 94.75 9 LEU B N 1
ATOM 4060 C CA . LEU B 1 9 ? -28.812 5.227 10.695 1 94.75 9 LEU B CA 1
ATOM 4061 C C . LEU B 1 9 ? -27.766 5.754 9.719 1 94.75 9 LEU B C 1
ATOM 4063 O O . LEU B 1 9 ? -27.141 6.785 9.969 1 94.75 9 LEU B O 1
ATOM 4067 N N . ILE B 1 10 ? -27.562 5.047 8.633 1 96.31 10 ILE B N 1
ATOM 4068 C CA . ILE B 1 10 ? -26.578 5.422 7.621 1 96.31 10 ILE B CA 1
ATOM 4069 C C . ILE B 1 10 ? -26.953 6.77 7.012 1 96.31 10 ILE B C 1
ATOM 4071 O O . ILE B 1 10 ? -26.094 7.625 6.801 1 96.31 10 ILE B O 1
ATOM 4075 N N . ARG B 1 11 ? -28.234 7.004 6.711 1 95.25 11 ARG B N 1
ATOM 4076 C CA . ARG B 1 11 ? -28.688 8.289 6.191 1 95.25 11 ARG B CA 1
ATOM 4077 C C . ARG B 1 11 ? -28.375 9.422 7.168 1 95.25 11 ARG B C 1
ATOM 4079 O O . ARG B 1 11 ? -27.953 10.5 6.754 1 95.25 11 ARG B O 1
ATOM 4086 N N . ALA B 1 12 ? -28.594 9.141 8.43 1 96.38 12 ALA B N 1
ATOM 4087 C CA . ALA B 1 12 ? -28.281 10.148 9.445 1 96.38 12 ALA B CA 1
ATOM 4088 C C . ALA B 1 12 ? -26.797 10.477 9.438 1 96.38 12 ALA B C 1
ATOM 4090 O O . ALA B 1 12 ? -26.406 11.633 9.602 1 96.38 12 ALA B O 1
ATOM 4091 N N . VAL B 1 13 ? -25.938 9.477 9.305 1 96.38 13 VAL B N 1
ATOM 4092 C CA . VAL B 1 13 ? -24.484 9.656 9.242 1 96.38 13 VAL B CA 1
ATOM 4093 C C . VAL B 1 13 ? -24.125 10.477 8 1 96.38 13 VAL B C 1
ATOM 4095 O O . VAL B 1 13 ? -23.359 11.438 8.094 1 96.38 13 VAL B O 1
ATOM 4098 N N . TYR B 1 14 ? -24.719 10.117 6.844 1 95.12 14 TYR B N 1
ATOM 4099 C CA . TYR B 1 14 ? -24.422 10.797 5.59 1 95.12 14 TYR B CA 1
ATOM 4100 C C . TYR B 1 14 ? -24.875 12.258 5.641 1 95.12 14 TYR B C 1
ATOM 4102 O O . TYR B 1 14 ? -24.266 13.125 5.016 1 95.12 14 TYR B O 1
ATOM 4110 N N . ASP B 1 15 ? -25.891 12.57 6.383 1 94.44 15 ASP B N 1
ATOM 4111 C CA . ASP B 1 15 ? -26.484 13.898 6.426 1 94.44 15 ASP B CA 1
ATOM 4112 C C . ASP B 1 15 ? -25.781 14.781 7.453 1 94.44 15 ASP B C 1
ATOM 4114 O O . ASP B 1 15 ? -26 16 7.48 1 94.44 15 ASP B O 1
ATOM 4118 N N . SER B 1 16 ? -24.984 14.148 8.234 1 94.38 16 SER B N 1
ATOM 4119 C CA . SER B 1 16 ? -24.266 14.93 9.234 1 94.38 16 SER B CA 1
ATOM 4120 C C . SER B 1 16 ? -23.266 15.883 8.586 1 94.38 16 SER B C 1
ATOM 4122 O O . SER B 1 16 ? -22.688 15.57 7.531 1 94.38 16 SER B O 1
ATOM 4124 N N . LYS B 1 17 ? -23.141 17.109 9.188 1 90.88 17 LYS B N 1
ATOM 4125 C CA . LYS B 1 17 ? -22.188 18.094 8.664 1 90.88 17 LYS B CA 1
ATOM 4126 C C . LYS B 1 17 ? -21.125 18.438 9.695 1 90.88 17 LYS B C 1
ATOM 4128 O O . LYS B 1 17 ? -21.438 18.625 10.875 1 90.88 17 LYS B O 1
ATOM 4133 N N . PRO B 1 18 ? -19.859 18.75 9.375 1 89.75 18 PRO B N 1
ATOM 4134 C CA . PRO B 1 18 ? -19.375 18.375 8.047 1 89.75 18 PRO B CA 1
ATOM 4135 C C . PRO B 1 18 ? -19.484 16.891 7.766 1 89.75 18 PRO B C 1
ATOM 4137 O O . PRO B 1 18 ? -19.391 16.062 8.688 1 89.75 18 PRO B O 1
ATOM 4140 N N . THR B 1 19 ? -19.719 16.516 6.504 1 91.5 19 THR B N 1
ATOM 4141 C CA . THR B 1 19 ? -19.906 15.109 6.148 1 91.5 19 THR B CA 1
ATOM 4142 C C . THR B 1 19 ? -18.672 14.289 6.535 1 91.5 19 THR B C 1
ATOM 4144 O O . THR B 1 19 ? -17.547 14.664 6.219 1 91.5 19 THR B O 1
ATOM 4147 N N . PRO B 1 20 ? -18.938 13.219 7.207 1 96.25 20 PRO B N 1
ATOM 4148 C CA . PRO B 1 20 ? -17.797 12.406 7.633 1 96.25 20 PRO B CA 1
ATOM 4149 C C . PRO B 1 20 ? -17.062 11.75 6.457 1 96.25 20 PRO B C 1
ATOM 4151 O O . PRO B 1 20 ? -17.688 11.438 5.438 1 96.25 20 PRO B O 1
ATOM 4154 N N . GLN B 1 21 ? -15.805 11.68 6.57 1 97.25 21 GLN B N 1
ATOM 4155 C CA . GLN B 1 21 ? -14.938 10.953 5.645 1 97.25 21 GLN B CA 1
ATOM 4156 C C . GLN B 1 21 ? -14.43 9.656 6.27 1 97.25 21 GLN B C 1
ATOM 4158 O O . GLN B 1 21 ? -13.555 9.688 7.137 1 97.25 21 GLN B O 1
ATOM 4163 N N . VAL B 1 22 ? -14.891 8.531 5.734 1 98.06 22 VAL B N 1
ATOM 4164 C CA . VAL B 1 22 ? -14.758 7.297 6.508 1 98.06 22 VAL B CA 1
ATOM 4165 C C . VAL B 1 22 ? -13.938 6.281 5.719 1 98.06 22 VAL B C 1
ATOM 4167 O O . VAL B 1 22 ? -14.164 6.09 4.52 1 98.06 22 VAL B O 1
ATOM 4170 N N . CYS B 1 23 ? -12.953 5.664 6.316 1 98.19 23 CYS B N 1
ATOM 4171 C CA . CYS B 1 23 ? -12.305 4.449 5.848 1 98.19 23 CYS B CA 1
ATOM 4172 C C . CYS B 1 23 ? -12.633 3.268 6.754 1 98.19 23 CYS B C 1
ATOM 4174 O O . CYS B 1 23 ? -12.68 3.412 7.977 1 98.19 23 CYS B O 1
ATOM 4176 N N . VAL B 1 24 ? -12.859 2.109 6.156 1 98.12 24 VAL B N 1
ATOM 4177 C CA . VAL B 1 24 ? -13.188 0.905 6.914 1 98.12 24 VAL B CA 1
ATOM 4178 C C . VAL B 1 24 ? -12.211 -0.214 6.551 1 98.12 24 VAL B C 1
ATOM 4180 O O . VAL B 1 24 ? -11.914 -0.427 5.371 1 98.12 24 VAL B O 1
ATOM 4183 N N . SER B 1 25 ? -11.672 -0.817 7.48 1 97.81 25 SER B N 1
ATOM 4184 C CA . SER B 1 25 ? -10.898 -2.041 7.32 1 97.81 25 SER B CA 1
ATOM 4185 C C . SER B 1 25 ? -11.43 -3.154 8.219 1 97.81 25 SER B C 1
ATOM 4187 O O . SER B 1 25 ? -11.375 -3.047 9.445 1 97.81 25 SER B O 1
ATOM 4189 N N . THR B 1 26 ? -11.953 -4.184 7.648 1 96.5 26 THR B N 1
ATOM 4190 C CA . THR B 1 26 ? -12.57 -5.223 8.461 1 96.5 26 THR B CA 1
ATOM 4191 C C . THR B 1 26 ? -12.086 -6.605 8.031 1 96.5 26 THR B C 1
ATOM 4193 O O . THR B 1 26 ? -11.883 -6.855 6.844 1 96.5 26 THR B O 1
ATOM 4196 N N . ALA B 1 27 ? -11.836 -7.441 8.953 1 92.56 27 ALA B N 1
ATOM 4197 C CA . ALA B 1 27 ? -11.383 -8.812 8.711 1 92.56 27 ALA B CA 1
ATOM 4198 C C . ALA B 1 27 ? -12.188 -9.812 9.531 1 92.56 27 ALA B C 1
ATOM 4200 O O . ALA B 1 27 ? -12.539 -9.539 10.688 1 92.56 27 ALA B O 1
ATOM 4201 N N . GLY B 1 28 ? -12.414 -10.93 9.031 1 90.12 28 GLY B N 1
ATOM 4202 C CA . GLY B 1 28 ? -13.172 -11.992 9.68 1 90.12 28 GLY B CA 1
ATOM 4203 C C . GLY B 1 28 ? -14.664 -11.883 9.461 1 90.12 28 GLY B C 1
ATOM 4204 O O . GLY B 1 28 ? -15.336 -12.883 9.203 1 90.12 28 GLY B O 1
ATOM 4205 N N . ALA B 1 29 ? -15.203 -10.75 9.625 1 90.88 29 ALA B N 1
ATOM 4206 C CA . ALA B 1 29 ? -16.609 -10.438 9.414 1 90.88 29 ALA B CA 1
ATOM 4207 C C . ALA B 1 29 ? -16.812 -8.945 9.172 1 90.88 29 ALA B C 1
ATOM 4209 O O . ALA B 1 29 ? -15.844 -8.219 8.93 1 90.88 29 ALA B O 1
ATOM 4210 N N . GLY B 1 30 ? -18.047 -8.484 9 1 92.19 30 GLY B N 1
ATOM 4211 C CA . GLY B 1 30 ? -18.344 -7.07 8.812 1 92.19 30 GLY B CA 1
ATOM 4212 C C . GLY B 1 30 ? -18.578 -6.695 7.363 1 92.19 30 GLY B C 1
ATOM 4213 O O . GLY B 1 30 ? -18.734 -5.516 7.039 1 92.19 30 GLY B O 1
ATOM 4214 N N . GLY B 1 31 ? -18.609 -7.672 6.543 1 92.38 31 GLY B N 1
ATOM 4215 C CA . GLY B 1 31 ? -18.828 -7.422 5.129 1 92.38 31 GLY B CA 1
ATOM 4216 C C . GLY B 1 31 ? -20.172 -6.781 4.836 1 92.38 31 GLY B C 1
ATOM 4217 O O . GLY B 1 31 ? -20.297 -6 3.891 1 92.38 31 GLY B O 1
ATOM 4218 N N . GLN B 1 32 ? -21.156 -7.09 5.621 1 93.75 32 GLN B N 1
ATOM 4219 C CA . GLN B 1 32 ? -22.484 -6.52 5.41 1 93.75 32 GLN B CA 1
ATOM 4220 C C . GLN B 1 32 ? -22.484 -5.016 5.656 1 93.75 32 GLN B C 1
ATOM 4222 O O . GLN B 1 32 ? -23.219 -4.273 5.012 1 93.75 32 GLN B O 1
ATOM 4227 N N . ALA B 1 33 ? -21.656 -4.59 6.617 1 94.88 33 ALA B N 1
ATOM 4228 C CA . ALA B 1 33 ? -21.578 -3.152 6.855 1 94.88 33 ALA B CA 1
ATOM 4229 C C . ALA B 1 33 ? -21.172 -2.41 5.586 1 94.88 33 ALA B C 1
ATOM 4231 O O . ALA B 1 33 ? -21.734 -1.362 5.266 1 94.88 33 ALA B O 1
ATOM 4232 N N . ILE B 1 34 ? -20.203 -2.959 4.898 1 94 34 ILE B N 1
ATOM 4233 C CA . ILE B 1 34 ? -19.734 -2.355 3.656 1 94 34 ILE B CA 1
ATOM 4234 C C . ILE B 1 34 ? -20.859 -2.346 2.629 1 94 34 ILE B C 1
ATOM 4236 O O . ILE B 1 34 ? -21.109 -1.323 1.986 1 94 34 ILE B O 1
ATOM 4240 N N . SER B 1 35 ? -21.547 -3.467 2.539 1 93.38 35 SER B N 1
ATOM 4241 C CA . SER B 1 35 ? -22.672 -3.572 1.616 1 93.38 35 SER B CA 1
ATOM 4242 C C . SER B 1 35 ? -23.766 -2.566 1.958 1 93.38 35 SER B C 1
ATOM 4244 O O . SER B 1 35 ? -24.328 -1.925 1.067 1 93.38 35 SER B O 1
ATOM 4246 N N . TRP B 1 36 ? -24.062 -2.422 3.225 1 94.56 36 TRP B N 1
ATOM 4247 C CA . TRP B 1 36 ? -25.109 -1.507 3.66 1 94.56 36 TRP B CA 1
ATOM 4248 C C . TRP B 1 36 ? -24.719 -0.059 3.383 1 94.56 36 TRP B C 1
ATOM 4250 O O . TRP B 1 36 ? -25.547 0.733 2.916 1 94.56 36 TRP B O 1
ATOM 4260 N N . LEU B 1 37 ? -23.484 0.294 3.674 1 93.31 37 LEU B N 1
ATOM 4261 C CA . LEU B 1 37 ? -23 1.645 3.412 1 93.31 37 LEU B CA 1
ATOM 4262 C C . LEU B 1 37 ? -23.125 1.991 1.934 1 93.31 37 LEU B C 1
ATOM 4264 O O . LEU B 1 37 ? -23.516 3.107 1.584 1 93.31 37 LEU B O 1
ATOM 4268 N N . LEU B 1 38 ? -22.875 1.013 1.082 1 89.94 38 LEU B N 1
ATOM 4269 C CA . LEU B 1 38 ? -22.906 1.234 -0.36 1 89.94 38 LEU B CA 1
ATOM 4270 C C . LEU B 1 38 ? -24.344 1.201 -0.882 1 89.94 38 LEU B C 1
ATOM 4272 O O . LEU B 1 38 ? -24.625 1.706 -1.972 1 89.94 38 LEU B O 1
ATOM 4276 N N . GLY B 1 39 ? -25.188 0.545 -0.161 1 89.06 39 GLY B N 1
ATOM 4277 C CA . GLY B 1 39 ? -26.562 0.359 -0.6 1 89.06 39 GLY B CA 1
ATOM 4278 C C . GLY B 1 39 ? -27.438 1.566 -0.336 1 89.06 39 GLY B C 1
ATOM 4279 O O . GLY B 1 39 ? -28.578 1.636 -0.821 1 89.06 39 GLY B O 1
ATOM 4280 N N . VAL B 1 40 ? -26.969 2.479 0.434 1 90.69 40 VAL B N 1
ATOM 4281 C CA . VAL B 1 40 ? -27.688 3.711 0.739 1 90.69 40 VAL B CA 1
ATOM 4282 C C . VAL B 1 40 ? -27.094 4.867 -0.061 1 90.69 40 VAL B C 1
ATOM 4284 O O . VAL B 1 40 ? -25.875 5.059 -0.082 1 90.69 40 VAL B O 1
ATOM 4287 N N . PRO B 1 41 ? -27.969 5.648 -0.764 1 87.44 41 PRO B N 1
ATOM 4288 C CA . PRO B 1 41 ? -27.438 6.785 -1.521 1 87.44 41 PRO B CA 1
ATOM 4289 C C . PRO B 1 41 ? -26.703 7.793 -0.64 1 87.44 41 PRO B C 1
ATOM 4291 O O . PRO B 1 41 ? -27.141 8.07 0.481 1 87.44 41 PRO B O 1
ATOM 4294 N N . GLY B 1 42 ? -25.562 8.336 -1.114 1 88.94 42 GLY B N 1
ATOM 4295 C CA . GLY B 1 42 ? -24.766 9.312 -0.386 1 88.94 42 GLY B CA 1
ATOM 4296 C C . GLY B 1 42 ? -23.391 8.805 -0.001 1 88.94 42 GLY B C 1
ATOM 4297 O O . GLY B 1 42 ? -22.594 9.547 0.557 1 88.94 42 GLY B O 1
ATOM 4298 N N . ALA B 1 43 ? -23.109 7.566 -0.34 1 90.19 43 ALA B N 1
ATOM 4299 C CA . ALA B 1 43 ? -21.844 6.938 0.037 1 90.19 43 ALA B CA 1
ATOM 4300 C C . ALA B 1 43 ? -20.656 7.68 -0.575 1 90.19 43 ALA B C 1
ATOM 4302 O O . ALA B 1 43 ? -19.594 7.758 0.03 1 90.19 43 ALA B O 1
ATOM 4303 N N . SER B 1 44 ? -20.781 8.312 -1.711 1 87.38 44 SER B N 1
ATOM 4304 C CA . SER B 1 44 ? -19.672 8.938 -2.439 1 87.38 44 SER B CA 1
ATOM 4305 C C . SER B 1 44 ? -19.125 10.133 -1.679 1 87.38 44 SER B C 1
ATOM 4307 O O . SER B 1 44 ? -17.953 10.492 -1.841 1 87.38 44 SER B O 1
ATOM 4309 N N . ALA B 1 45 ? -19.953 10.742 -0.878 1 89.75 45 ALA B N 1
ATOM 4310 C CA . ALA B 1 45 ? -19.5 11.906 -0.12 1 89.75 45 ALA B CA 1
ATOM 4311 C C . ALA B 1 45 ? -18.891 11.492 1.217 1 89.75 45 ALA B C 1
ATOM 4313 O O . ALA B 1 45 ? -18.234 12.297 1.879 1 89.75 45 ALA B O 1
ATOM 4314 N N . CYS B 1 46 ? -19.094 10.258 1.561 1 93.94 46 CYS B N 1
ATOM 4315 C CA . CYS B 1 46 ? -18.734 9.852 2.912 1 93.94 46 CYS B CA 1
ATOM 4316 C C . CYS B 1 46 ? -17.656 8.773 2.887 1 93.94 46 CYS B C 1
ATOM 4318 O O . CYS B 1 46 ? -16.594 8.922 3.502 1 93.94 46 CYS B O 1
ATOM 4320 N N . LEU B 1 47 ? -17.875 7.719 2.156 1 95.44 47 LEU B N 1
ATOM 4321 C CA . LEU B 1 47 ? -16.984 6.57 2.162 1 95.44 47 LEU B CA 1
ATOM 4322 C C . LEU B 1 47 ? -15.781 6.809 1.247 1 95.44 47 LEU B C 1
ATOM 4324 O O . LEU B 1 47 ? -15.953 7.02 0.044 1 95.44 47 LEU B O 1
ATOM 4328 N N . LEU B 1 48 ? -14.578 6.762 1.851 1 97.19 48 LEU B N 1
ATOM 4329 C CA . LEU B 1 48 ? -13.352 6.941 1.084 1 97.19 48 LEU B CA 1
ATOM 4330 C C . LEU B 1 48 ? -12.867 5.609 0.515 1 97.19 48 LEU B C 1
ATOM 4332 O O . LEU B 1 48 ? -12.594 5.504 -0.684 1 97.19 48 LEU B O 1
ATOM 4336 N N . GLU B 1 49 ? -12.789 4.68 1.348 1 97.19 49 GLU B N 1
ATOM 4337 C CA . GLU B 1 49 ? -12.281 3.361 0.98 1 97.19 49 GLU B CA 1
ATOM 4338 C C . GLU B 1 49 ? -12.656 2.312 2.021 1 97.19 49 GLU B C 1
ATOM 4340 O O . GLU B 1 49 ? -12.68 2.602 3.221 1 97.19 49 GLU B O 1
ATOM 4345 N N . ALA B 1 50 ? -13 1.157 1.609 1 97.75 50 ALA B N 1
ATOM 4346 C CA . ALA B 1 50 ? -13.195 0.003 2.482 1 97.75 50 ALA B CA 1
ATOM 4347 C C . ALA B 1 50 ? -12.312 -1.166 2.055 1 97.75 50 ALA B C 1
ATOM 4349 O O . ALA B 1 50 ? -12.148 -1.421 0.86 1 97.75 50 ALA B O 1
ATOM 4350 N N . THR B 1 51 ? -11.727 -1.812 2.982 1 96.94 51 THR B N 1
ATOM 4351 C CA . THR B 1 51 ? -10.836 -2.936 2.695 1 96.94 51 THR B CA 1
ATOM 4352 C C . THR B 1 51 ? -11.188 -4.133 3.572 1 96.94 51 THR B C 1
ATOM 4354 O O . THR B 1 51 ? -11.508 -3.975 4.75 1 96.94 51 THR B O 1
ATOM 4357 N N . VAL B 1 52 ? -11.125 -5.262 3 1 96.75 52 VAL B N 1
ATOM 4358 C CA . VAL B 1 52 ? -11.297 -6.535 3.691 1 96.75 52 VAL B CA 1
ATOM 4359 C C . VAL B 1 52 ? -10.039 -7.391 3.516 1 96.75 52 VAL B C 1
ATOM 4361 O O . VAL B 1 52 ? -10.008 -8.289 2.668 1 96.75 52 VAL B O 1
ATOM 4364 N N . PRO B 1 53 ? -9.086 -7.117 4.32 1 95 53 PRO B N 1
ATOM 4365 C CA . PRO B 1 53 ? -7.871 -7.934 4.266 1 95 53 PRO B CA 1
ATOM 4366 C C . PRO B 1 53 ? -8.07 -9.32 4.879 1 95 53 PRO B C 1
ATOM 4368 O O . PRO B 1 53 ? -7.77 -9.523 6.059 1 95 53 PRO B O 1
ATOM 4371 N N . TYR B 1 54 ? -8.336 -10.242 4.082 1 89.25 54 TYR B N 1
ATOM 4372 C CA . TYR B 1 54 ? -8.891 -11.469 4.637 1 89.25 54 TYR B CA 1
ATOM 4373 C C . TYR B 1 54 ? -7.801 -12.5 4.879 1 89.25 54 TYR B C 1
ATOM 4375 O O . TYR B 1 54 ? -7.852 -13.25 5.859 1 89.25 54 TYR B O 1
ATOM 4383 N N . CYS B 1 55 ? -6.812 -12.641 4.023 1 89.75 55 CYS B N 1
ATOM 4384 C CA . CYS B 1 55 ? -5.734 -13.586 4.305 1 89.75 55 CYS B CA 1
ATOM 4385 C C . CYS B 1 55 ? -4.742 -13 5.301 1 89.75 55 CYS B C 1
ATOM 4387 O O . CYS B 1 55 ? -4.805 -11.812 5.617 1 89.75 55 CYS B O 1
ATOM 4389 N N . PHE B 1 56 ? -3.91 -13.82 5.746 1 87 56 PHE B N 1
ATOM 4390 C CA . PHE B 1 56 ? -3.035 -13.422 6.84 1 87 56 PHE B CA 1
ATOM 4391 C C . PHE B 1 56 ? -2.102 -12.297 6.402 1 87 56 PHE B C 1
ATOM 4393 O O . PHE B 1 56 ? -1.977 -11.281 7.09 1 87 56 PHE B O 1
ATOM 4400 N N . LYS B 1 57 ? -1.478 -12.406 5.344 1 90.06 57 LYS B N 1
ATOM 4401 C CA . LYS B 1 57 ? -0.524 -11.398 4.891 1 90.06 57 LYS B CA 1
ATOM 4402 C C . LYS B 1 57 ? -1.225 -10.07 4.59 1 90.06 57 LYS B C 1
ATOM 4404 O O . LYS B 1 57 ? -0.697 -9 4.895 1 90.06 57 LYS B O 1
ATOM 4409 N N . ALA B 1 58 ? -2.375 -10.164 3.92 1 92.94 58 ALA B N 1
ATOM 4410 C CA . ALA B 1 58 ? -3.146 -8.945 3.678 1 92.94 58 ALA B CA 1
ATOM 4411 C C . ALA B 1 58 ? -3.473 -8.234 4.988 1 92.94 58 ALA B C 1
ATOM 4413 O O . ALA B 1 58 ? -3.371 -7.008 5.078 1 92.94 58 ALA B O 1
ATOM 4414 N N . PHE B 1 59 ? -3.779 -9.07 5.934 1 91.69 59 PHE B N 1
ATOM 4415 C CA . PHE B 1 59 ? -4.094 -8.555 7.262 1 91.69 59 PHE B CA 1
ATOM 4416 C C . PHE B 1 59 ? -2.877 -7.871 7.879 1 91.69 59 PHE B C 1
ATOM 4418 O O . PHE B 1 59 ? -2.971 -6.742 8.359 1 91.69 59 PHE B O 1
ATOM 4425 N N . GLU B 1 60 ? -1.835 -8.461 7.867 1 89.94 60 GLU B N 1
ATOM 4426 C CA . GLU B 1 60 ? -0.592 -7.922 8.414 1 89.94 60 GLU B CA 1
ATOM 4427 C C . GLU B 1 60 ? -0.205 -6.617 7.719 1 89.94 60 GLU B C 1
ATOM 4429 O O . GLU B 1 60 ? 0.242 -5.672 8.367 1 89.94 60 GLU B O 1
ATOM 4434 N N . ASP B 1 61 ? -0.354 -6.59 6.414 1 90.62 61 ASP B N 1
ATOM 4435 C CA . ASP B 1 61 ? -0.012 -5.402 5.637 1 90.62 61 ASP B CA 1
ATOM 4436 C C . ASP B 1 61 ? -0.876 -4.211 6.047 1 90.62 61 ASP B C 1
ATOM 4438 O O . ASP B 1 61 ? -0.458 -3.061 5.914 1 90.62 61 ASP B O 1
ATOM 4442 N N . ARG B 1 62 ? -2.09 -4.488 6.523 1 92.5 62 ARG B N 1
ATOM 4443 C CA . ARG B 1 62 ? -3.029 -3.414 6.828 1 92.5 62 ARG B CA 1
ATOM 4444 C C . ARG B 1 62 ? -2.967 -3.037 8.305 1 92.5 62 ARG B C 1
ATOM 4446 O O . ARG B 1 62 ? -3.693 -2.148 8.758 1 92.5 62 ARG B O 1
ATOM 4453 N N . MET B 1 63 ? -2.107 -3.729 9.008 1 88.12 63 MET B N 1
ATOM 4454 C CA . MET B 1 63 ? -1.839 -3.33 10.391 1 88.12 63 MET B CA 1
ATOM 4455 C C . MET B 1 63 ? -0.822 -2.195 10.438 1 88.12 63 MET B C 1
ATOM 4457 O O . MET B 1 63 ? 0.083 -2.129 9.602 1 88.12 63 MET B O 1
ATOM 4461 N N . ALA B 1 64 ? -1.073 -1.303 11.359 1 75.19 64 ALA B N 1
ATOM 4462 C CA . ALA B 1 64 ? -0.128 -0.202 11.523 1 75.19 64 ALA B CA 1
ATOM 4463 C C . ALA B 1 64 ? 1.281 -0.723 11.789 1 75.19 64 ALA B C 1
ATOM 4465 O O . ALA B 1 64 ? 1.457 -1.722 12.492 1 75.19 64 ALA B O 1
ATOM 4466 N N . ALA B 1 65 ? 2.172 -0.018 11.18 1 63.53 65 ALA B N 1
ATOM 4467 C CA . ALA B 1 65 ? 3.572 -0.404 11.344 1 63.53 65 ALA B CA 1
ATOM 4468 C C . ALA B 1 65 ? 3.949 -0.483 12.82 1 63.53 65 ALA B C 1
ATOM 4470 O O . ALA B 1 65 ? 3.568 0.382 13.609 1 63.53 65 ALA B O 1
ATOM 4471 N N . GLY B 1 66 ? 4.574 -1.535 13.125 1 63.19 66 GLY B N 1
ATOM 4472 C CA . GLY B 1 66 ? 5.059 -1.681 14.492 1 63.19 66 GLY B CA 1
ATOM 4473 C C . GLY B 1 66 ? 4.035 -2.299 15.422 1 63.19 66 GLY B C 1
ATOM 4474 O O . GLY B 1 66 ? 4.355 -2.633 16.562 1 63.19 66 GLY B O 1
ATOM 4475 N N . SER B 1 67 ? 2.82 -2.424 14.836 1 69.88 67 SER B N 1
ATOM 4476 C CA . SER B 1 67 ? 1.779 -2.975 15.695 1 69.88 67 SER B CA 1
ATOM 4477 C C . SER B 1 67 ? 1.904 -4.492 15.82 1 69.88 67 SER B C 1
ATOM 4479 O O . SER B 1 67 ? 2.34 -5.156 14.875 1 69.88 67 SER B O 1
ATOM 4481 N N . ARG B 1 68 ? 1.836 -4.953 17.078 1 69.12 68 ARG B N 1
ATOM 4482 C CA . ARG B 1 68 ? 1.821 -6.391 17.344 1 69.12 68 ARG B CA 1
ATOM 4483 C C . ARG B 1 68 ? 0.48 -6.828 17.922 1 69.12 68 ARG B C 1
ATOM 4485 O O . ARG B 1 68 ? -0.116 -6.113 18.734 1 69.12 68 ARG B O 1
ATOM 4492 N N . ALA B 1 69 ? -0.098 -7.766 17.281 1 75.12 69 ALA B N 1
ATOM 4493 C CA . ALA B 1 69 ? -1.331 -8.32 17.828 1 75.12 69 ALA B CA 1
ATOM 4494 C C . ALA B 1 69 ? -1.15 -9.789 18.203 1 75.12 69 ALA B C 1
ATOM 4496 O O . ALA B 1 69 ? -0.516 -10.555 17.469 1 75.12 69 ALA B O 1
ATOM 4497 N N . PRO B 1 70 ? -1.552 -10.102 19.453 1 69.94 70 PRO B N 1
ATOM 4498 C CA . PRO B 1 70 ? -1.441 -11.492 19.875 1 69.94 70 PRO B CA 1
ATOM 4499 C C . PRO B 1 70 ? -2.164 -12.461 18.938 1 69.94 70 PRO B C 1
ATOM 4501 O O . PRO B 1 70 ? -1.847 -13.648 18.906 1 69.94 70 PRO B O 1
ATOM 4504 N N . GLY B 1 71 ? -3.143 -11.93 18.312 1 81.31 71 GLY B N 1
ATOM 4505 C CA . GLY B 1 71 ? -3.938 -12.727 17.391 1 81.31 71 GLY B CA 1
ATOM 4506 C C . GLY B 1 71 ? -4.684 -11.883 16.359 1 81.31 71 GLY B C 1
ATOM 4507 O O . GLY B 1 71 ? -4.707 -10.656 16.469 1 81.31 71 GLY B O 1
ATOM 4508 N N . TYR B 1 72 ? -5.281 -12.602 15.508 1 84.62 72 TYR B N 1
ATOM 4509 C CA . TYR B 1 72 ? -5.98 -11.914 14.43 1 84.62 72 TYR B CA 1
ATOM 4510 C C . TYR B 1 72 ? -7.262 -11.266 14.938 1 84.62 72 TYR B C 1
ATOM 4512 O O . TYR B 1 72 ? -7.66 -10.203 14.453 1 84.62 72 TYR B O 1
ATOM 4520 N N . CYS B 1 73 ? -7.875 -11.922 15.906 1 91.25 73 CYS B N 1
ATOM 4521 C CA . CYS B 1 73 ? -9.07 -11.359 16.531 1 91.25 73 CYS B CA 1
ATOM 4522 C C . CYS B 1 73 ? -8.766 -10.852 17.938 1 91.25 73 CYS B C 1
ATOM 4524 O O . CYS B 1 73 ? -8.898 -11.594 18.906 1 91.25 73 CYS B O 1
ATOM 4526 N N . SER B 1 74 ? -8.375 -9.625 18.047 1 91.38 74 SER B N 1
ATOM 4527 C CA . SER B 1 74 ? -8.008 -8.984 19.312 1 91.38 74 SER B CA 1
ATOM 4528 C C . SER B 1 74 ? -8.242 -7.48 19.25 1 91.38 74 SER B C 1
ATOM 4530 O O . SER B 1 74 ? -8.445 -6.914 18.172 1 91.38 74 SER B O 1
ATOM 4532 N N . ARG B 1 75 ? -8.219 -6.941 20.422 1 90.62 75 ARG B N 1
ATOM 4533 C CA . ARG B 1 75 ? -8.359 -5.492 20.547 1 90.62 75 ARG B CA 1
ATOM 4534 C C . ARG B 1 75 ? -7.211 -4.77 19.859 1 90.62 75 ARG B C 1
ATOM 4536 O O . ARG B 1 75 ? -7.426 -3.775 19.156 1 90.62 75 ARG B O 1
ATOM 4543 N N . GLU B 1 76 ? -6.023 -5.238 20.016 1 91 76 GLU B N 1
ATOM 4544 C CA . GLU B 1 76 ? -4.82 -4.637 19.453 1 91 76 GLU B CA 1
ATOM 4545 C C . GLU B 1 76 ? -4.852 -4.699 17.922 1 91 76 GLU B C 1
ATOM 4547 O O . GLU B 1 76 ? -4.426 -3.756 17.25 1 91 76 GLU B O 1
ATOM 4552 N N . ALA B 1 77 ? -5.348 -5.797 17.453 1 93.81 77 ALA B N 1
ATOM 4553 C CA . ALA B 1 77 ? -5.449 -5.949 16.016 1 93.81 77 ALA B CA 1
ATOM 4554 C C . ALA B 1 77 ? -6.441 -4.945 15.422 1 93.81 77 ALA B C 1
ATOM 4556 O O . ALA B 1 77 ? -6.168 -4.324 14.391 1 93.81 77 ALA B O 1
ATOM 4557 N N . ALA B 1 78 ? -7.551 -4.812 16.078 1 95 78 ALA B N 1
ATOM 4558 C CA . ALA B 1 78 ? -8.539 -3.84 15.625 1 95 78 ALA B CA 1
ATOM 4559 C C . ALA B 1 78 ? -7.977 -2.424 15.648 1 95 78 ALA B C 1
ATOM 4561 O O . ALA B 1 78 ? -8.219 -1.633 14.734 1 95 78 ALA B O 1
ATOM 4562 N N . GLU B 1 79 ? -7.25 -2.174 16.672 1 92.81 79 GLU B N 1
ATOM 4563 C CA . GLU B 1 79 ? -6.602 -0.873 16.797 1 92.81 79 GLU B CA 1
ATOM 4564 C C . GLU B 1 79 ? -5.605 -0.644 15.664 1 92.81 79 GLU B C 1
ATOM 4566 O O . GLU B 1 79 ? -5.566 0.439 15.078 1 92.81 79 GLU B O 1
ATOM 4571 N N . GLY B 1 80 ? -4.797 -1.641 15.438 1 93.38 80 GLY B N 1
ATOM 4572 C CA . GLY B 1 80 ? -3.838 -1.545 14.352 1 93.38 80 GLY B CA 1
ATOM 4573 C C . GLY B 1 80 ? -4.488 -1.287 13 1 93.38 80 GLY B C 1
ATOM 4574 O O . GLY B 1 80 ? -4.012 -0.46 12.227 1 93.38 80 GLY B O 1
ATOM 4575 N N . LEU B 1 81 ? -5.598 -1.99 12.742 1 96.25 81 LEU B N 1
ATOM 4576 C CA . LEU B 1 81 ? -6.332 -1.783 11.5 1 96.25 81 LEU B CA 1
ATOM 4577 C C . LEU B 1 81 ? -6.895 -0.367 11.43 1 96.25 81 LEU B C 1
ATOM 4579 O O . LEU B 1 81 ? -6.809 0.288 10.383 1 96.25 81 LEU B O 1
ATOM 4583 N N . ALA B 1 82 ? -7.418 0.114 12.523 1 96.12 82 ALA B N 1
ATOM 4584 C CA . ALA B 1 82 ? -8.023 1.441 12.57 1 96.12 82 ALA B CA 1
ATOM 4585 C C . ALA B 1 82 ? -6.98 2.531 12.344 1 96.12 82 ALA B C 1
ATOM 4587 O O . ALA B 1 82 ? -7.215 3.473 11.586 1 96.12 82 ALA B O 1
ATOM 4588 N N . ARG B 1 83 ? -5.867 2.389 12.977 1 92.69 83 ARG B N 1
ATOM 4589 C CA . ARG B 1 83 ? -4.809 3.387 12.867 1 92.69 83 ARG B CA 1
ATOM 4590 C C . ARG B 1 83 ? -4.273 3.457 11.438 1 92.69 83 ARG B C 1
ATOM 4592 O O . ARG B 1 83 ? -4.051 4.547 10.906 1 92.69 83 ARG B O 1
ATOM 4599 N N . ASN B 1 84 ? -4.039 2.311 10.883 1 95.31 84 ASN B N 1
ATOM 4600 C CA . ASN B 1 84 ? -3.596 2.293 9.492 1 95.31 84 ASN B CA 1
ATOM 4601 C C . ASN B 1 84 ? -4.652 2.879 8.555 1 95.31 84 ASN B C 1
ATOM 4603 O O . ASN B 1 84 ? -4.328 3.646 7.648 1 95.31 84 ASN B O 1
ATOM 4607 N N . ALA B 1 85 ? -5.863 2.457 8.781 1 97.25 85 ALA B N 1
ATOM 4608 C CA . ALA B 1 85 ? -6.961 2.984 7.969 1 97.25 85 ALA B CA 1
ATOM 4609 C C . ALA B 1 85 ? -7.082 4.496 8.133 1 97.25 85 ALA B C 1
ATOM 4611 O O . ALA B 1 85 ? -7.438 5.203 7.188 1 97.25 85 ALA B O 1
ATOM 4612 N N . TYR B 1 86 ? -6.84 4.988 9.328 1 96.19 86 TYR B N 1
ATOM 4613 C CA . TYR B 1 86 ? -6.902 6.426 9.57 1 96.19 86 TYR B CA 1
ATOM 4614 C C . TYR B 1 86 ? -5.824 7.16 8.773 1 96.19 86 TYR B C 1
ATOM 4616 O O . TYR B 1 86 ? -6.09 8.203 8.18 1 96.19 86 TYR B O 1
ATOM 4624 N N . ALA B 1 87 ? -4.625 6.66 8.812 1 95.19 87 ALA B N 1
ATOM 4625 C CA . ALA B 1 87 ? -3.564 7.238 7.996 1 95.19 87 ALA B CA 1
ATOM 4626 C C . ALA B 1 87 ? -3.971 7.289 6.523 1 95.19 87 ALA B C 1
ATOM 4628 O O . ALA B 1 87 ? -3.738 8.289 5.844 1 95.19 87 ALA B O 1
ATOM 4629 N N . ARG B 1 88 ? -4.57 6.223 6.047 1 96.62 88 ARG B N 1
ATOM 4630 C CA . ARG B 1 88 ? -5.059 6.18 4.672 1 96.62 88 ARG B CA 1
ATOM 4631 C C . ARG B 1 88 ? -6.133 7.238 4.438 1 96.62 88 ARG B C 1
ATOM 4633 O O . ARG B 1 88 ? -6.125 7.922 3.414 1 96.62 88 ARG B O 1
ATOM 4640 N N . ALA B 1 89 ? -7.039 7.363 5.363 1 97.56 89 ALA B N 1
ATOM 4641 C CA . ALA B 1 89 ? -8.102 8.352 5.246 1 97.56 89 ALA B CA 1
ATOM 4642 C C . ALA B 1 89 ? -7.527 9.766 5.16 1 97.56 89 ALA B C 1
ATOM 4644 O O . ALA B 1 89 ? -7.973 10.578 4.34 1 97.56 89 ALA B O 1
ATOM 4645 N N . VAL B 1 90 ? -6.57 10.016 5.969 1 96.38 90 VAL B N 1
ATOM 4646 C CA . VAL B 1 90 ? -5.898 11.312 5.969 1 96.38 90 VAL B CA 1
ATOM 4647 C C . VAL B 1 90 ? -5.273 11.57 4.598 1 96.38 90 VAL B C 1
ATOM 4649 O O . VAL B 1 90 ? -5.484 12.625 4.004 1 96.38 90 VAL B O 1
ATOM 4652 N N . SER B 1 91 ? -4.566 10.594 4.133 1 96.38 91 SER B N 1
ATOM 4653 C CA . SER B 1 91 ? -3.906 10.719 2.836 1 96.38 91 SER B CA 1
ATOM 4654 C C . SER B 1 91 ? -4.914 11.008 1.729 1 96.38 91 SER B C 1
ATOM 4656 O O . SER B 1 91 ? -4.676 11.859 0.87 1 96.38 91 SER B O 1
ATOM 4658 N N . LEU B 1 92 ? -6.016 10.352 1.767 1 96.62 92 LEU B N 1
ATOM 4659 C CA . LEU B 1 92 ? -7.027 10.5 0.727 1 96.62 92 LEU B CA 1
ATOM 4660 C C . LEU B 1 92 ? -7.699 11.867 0.812 1 96.62 92 LEU B C 1
ATOM 4662 O O . LEU B 1 92 ? -7.945 12.508 -0.213 1 96.62 92 LEU B O 1
ATOM 4666 N N . CYS B 1 93 ? -7.977 12.336 1.999 1 95.5 93 CYS B N 1
ATOM 4667 C CA . CYS B 1 93 ? -8.594 13.641 2.18 1 95.5 93 CYS B CA 1
ATOM 4668 C C . CYS B 1 93 ? -7.695 14.75 1.639 1 95.5 93 CYS B C 1
ATOM 4670 O O . CYS B 1 93 ? -8.164 15.656 0.952 1 95.5 93 CYS B O 1
ATOM 4672 N N . VAL B 1 94 ? -6.434 14.617 1.923 1 94.88 94 VAL B N 1
ATOM 4673 C CA . VAL B 1 94 ? -5.477 15.625 1.479 1 94.88 94 VAL B CA 1
ATOM 4674 C C . VAL B 1 94 ? -5.332 15.57 -0.04 1 94.88 94 VAL B C 1
ATOM 4676 O O . VAL B 1 94 ? -5.34 16.609 -0.707 1 94.88 94 VAL B O 1
ATOM 4679 N N . ALA B 1 95 ? -5.246 14.383 -0.53 1 92.56 95 ALA B N 1
ATOM 4680 C CA . ALA B 1 95 ? -5.078 14.211 -1.971 1 92.56 95 ALA B CA 1
ATOM 4681 C C . ALA B 1 95 ? -6.285 14.742 -2.734 1 92.56 95 ALA B C 1
ATOM 4683 O O . ALA B 1 95 ? -6.152 15.242 -3.854 1 92.56 95 ALA B O 1
ATOM 4684 N N . GLU B 1 96 ? -7.449 14.695 -2.16 1 92 96 GLU B N 1
ATOM 4685 C CA . GLU B 1 96 ? -8.672 15.133 -2.818 1 92 96 GLU B CA 1
ATOM 4686 C C . GLU B 1 96 ? -8.852 16.641 -2.705 1 92 96 GLU B C 1
ATOM 4688 O O . GLU B 1 96 ? -9.766 17.219 -3.309 1 92 96 GLU B O 1
ATOM 4693 N N . SER B 1 97 ? -8.016 17.25 -1.936 1 91.25 97 SER B N 1
ATOM 4694 C CA . SER B 1 97 ? -8.016 18.703 -1.784 1 91.25 97 SER B CA 1
ATOM 4695 C C . SER B 1 97 ? -6.629 19.281 -2.037 1 91.25 97 SER B C 1
ATOM 4697 O O . SER B 1 97 ? -6.043 19.906 -1.152 1 91.25 97 SER B O 1
ATOM 4699 N N . PRO B 1 98 ? -6.242 19.188 -3.248 1 87.12 98 PRO B N 1
ATOM 4700 C CA . PRO B 1 98 ? -4.855 19.562 -3.537 1 87.12 98 PRO B CA 1
ATOM 4701 C C . PRO B 1 98 ? -4.57 21.031 -3.244 1 87.12 98 PRO B C 1
ATOM 4703 O O . PRO B 1 98 ? -3.447 21.391 -2.883 1 87.12 98 PRO B O 1
ATOM 4706 N N . ASP B 1 99 ? -5.523 21.875 -3.291 1 88.88 99 ASP B N 1
ATOM 4707 C CA . ASP B 1 99 ? -5.309 23.297 -3.072 1 88.88 99 ASP B CA 1
ATOM 4708 C C . ASP B 1 99 ? -5.145 23.609 -1.586 1 88.88 99 ASP B C 1
ATOM 4710 O O . ASP B 1 99 ? -4.453 24.562 -1.217 1 88.88 99 ASP B O 1
ATOM 4714 N N . ARG B 1 100 ? -5.699 22.828 -0.78 1 90.62 100 ARG B N 1
ATOM 4715 C CA . ARG B 1 100 ? -5.672 23.109 0.652 1 90.62 100 ARG B CA 1
ATOM 4716 C C . ARG B 1 100 ? -4.555 22.328 1.339 1 90.62 100 ARG B C 1
ATOM 4718 O O . ARG B 1 100 ? -4.035 22.766 2.371 1 90.62 100 ARG B O 1
ATOM 4725 N N . GLY B 1 101 ? -4.25 21.203 0.822 1 92.12 101 GLY B N 1
ATOM 4726 C CA . GLY B 1 101 ? -3.24 20.375 1.454 1 92.12 101 GLY B CA 1
ATOM 4727 C C . GLY B 1 101 ? -3.621 19.938 2.855 1 92.12 101 GLY B C 1
ATOM 4728 O O . GLY B 1 101 ? -4.758 19.516 3.096 1 92.12 101 GLY B O 1
ATOM 4729 N N . PRO B 1 102 ? -2.684 20.016 3.779 1 92.56 102 PRO B N 1
ATOM 4730 C CA . PRO B 1 102 ? -2.98 19.562 5.141 1 92.56 102 PRO B CA 1
ATOM 4731 C C . PRO B 1 102 ? -4.051 20.406 5.824 1 92.56 102 PRO B C 1
ATOM 4733 O O . PRO B 1 102 ? -4.707 19.953 6.762 1 92.56 102 PRO B O 1
ATOM 4736 N N . HIS B 1 103 ? -4.301 21.578 5.406 1 91.25 103 HIS B N 1
ATOM 4737 C CA . HIS B 1 103 ? -5.258 22.484 6.023 1 91.25 103 HIS B CA 1
ATOM 4738 C C . HIS B 1 103 ? -6.688 21.969 5.859 1 91.25 103 HIS B C 1
ATOM 4740 O O . HIS B 1 103 ? -7.609 22.469 6.504 1 91.25 103 HIS B O 1
ATOM 4746 N N . VAL B 1 104 ? -6.848 20.969 5.074 1 92.06 104 VAL B N 1
ATOM 4747 C CA . VAL B 1 104 ? -8.188 20.422 4.875 1 92.06 104 VAL B CA 1
ATOM 4748 C C . VAL B 1 104 ? -8.609 19.641 6.109 1 92.06 104 VAL B C 1
ATOM 4750 O O . VAL B 1 104 ? -9.805 19.484 6.383 1 92.06 104 VAL B O 1
ATOM 4753 N N . LEU B 1 105 ? -7.664 19.172 6.82 1 92.56 105 LEU B N 1
ATOM 4754 C CA . LEU B 1 105 ? -7.91 18.172 7.852 1 92.56 105 LEU B CA 1
ATOM 4755 C C . LEU B 1 105 ? -8.734 18.766 8.992 1 92.56 105 LEU B C 1
ATOM 4757 O O . LEU B 1 105 ? -9.68 18.141 9.477 1 92.56 105 LEU B O 1
ATOM 4761 N N . PRO B 1 106 ? -8.445 20.031 9.453 1 88.25 106 PRO B N 1
ATOM 4762 C CA . PRO B 1 106 ? -9.266 20.594 10.531 1 88.25 106 PRO B CA 1
ATOM 4763 C C . PRO B 1 106 ? -10.719 20.797 10.117 1 88.25 106 PRO B C 1
ATOM 4765 O O . PRO B 1 106 ? -11.602 20.906 10.969 1 88.25 106 PRO B O 1
ATOM 4768 N N . ASP B 1 107 ? -10.945 20.828 8.859 1 87.56 107 ASP B N 1
ATOM 4769 C CA . ASP B 1 107 ? -12.289 21.125 8.375 1 87.56 107 ASP B CA 1
ATOM 4770 C C . ASP B 1 107 ? -13.031 19.844 8.008 1 87.56 107 ASP B C 1
ATOM 4772 O O . ASP B 1 107 ? -14.18 19.891 7.559 1 87.56 107 ASP B O 1
ATOM 4776 N N . ARG B 1 108 ? -12.398 18.766 8.133 1 90.06 108 ARG B N 1
ATOM 4777 C CA . ARG B 1 108 ? -13.016 17.5 7.789 1 90.06 108 ARG B CA 1
ATOM 4778 C C . ARG B 1 108 ? -13.141 16.594 9.016 1 90.06 108 ARG B C 1
ATOM 4780 O O . ARG B 1 108 ? -12.367 16.719 9.969 1 90.06 108 ARG B O 1
ATOM 4787 N N . ARG B 1 109 ? -14.195 15.891 9.008 1 93.69 109 ARG B N 1
ATOM 4788 C CA . ARG B 1 109 ? -14.359 14.844 10.016 1 93.69 109 ARG B CA 1
ATOM 4789 C C . ARG B 1 109 ? -13.844 13.508 9.5 1 93.69 109 ARG B C 1
ATOM 4791 O O . ARG B 1 109 ? -14.602 12.727 8.914 1 93.69 109 ARG B O 1
ATOM 4798 N N . VAL B 1 110 ? -12.617 13.273 9.758 1 95.94 110 VAL B N 1
ATOM 4799 C CA . VAL B 1 110 ? -11.977 12.062 9.25 1 95.94 110 VAL B CA 1
ATOM 4800 C C . VAL B 1 110 ? -12.117 10.938 10.273 1 95.94 110 VAL B C 1
ATOM 4802 O O . VAL B 1 110 ? -11.75 11.102 11.438 1 95.94 110 VAL B O 1
ATOM 4805 N N . ILE B 1 111 ? -12.656 9.805 9.852 1 97.25 111 ILE B N 1
ATOM 4806 C CA . ILE B 1 111 ? -12.914 8.672 10.727 1 97.25 111 ILE B CA 1
ATOM 4807 C C . ILE B 1 111 ? -12.414 7.383 10.07 1 97.25 111 ILE B C 1
ATOM 4809 O O . ILE B 1 111 ? -12.578 7.191 8.867 1 97.25 111 ILE B O 1
ATOM 4813 N N . ALA B 1 112 ? -11.789 6.531 10.805 1 97.75 112 ALA B N 1
ATOM 4814 C CA . ALA B 1 112 ? -11.414 5.203 10.328 1 97.75 112 ALA B CA 1
ATOM 4815 C C . ALA B 1 112 ? -11.844 4.125 11.32 1 97.75 112 ALA B C 1
ATOM 4817 O O . ALA B 1 112 ? -11.758 4.324 12.539 1 97.75 112 ALA B O 1
ATOM 4818 N N . VAL B 1 113 ? -12.289 3.029 10.812 1 97.88 113 VAL B N 1
ATOM 4819 C CA . VAL B 1 113 ? -12.758 1.945 11.672 1 97.88 113 VAL B CA 1
ATOM 4820 C C . VAL B 1 113 ? -12.031 0.651 11.312 1 97.88 113 VAL B C 1
ATOM 4822 O O . VAL B 1 113 ? -11.93 0.293 10.141 1 97.88 113 VAL B O 1
ATOM 4825 N N . GLY B 1 114 ? -11.461 0.055 12.305 1 97.25 114 GLY B N 1
ATOM 4826 C CA . GLY B 1 114 ? -10.898 -1.282 12.211 1 97.25 114 GLY B CA 1
ATOM 4827 C C . GLY B 1 114 ? -11.711 -2.326 12.945 1 97.25 114 GLY B C 1
ATOM 4828 O O . GLY B 1 114 ? -12.18 -2.082 14.062 1 97.25 114 GLY B O 1
ATOM 4829 N N . CYS B 1 115 ? -11.914 -3.488 12.273 1 96.69 115 CYS B N 1
ATOM 4830 C CA . CYS B 1 115 ? -12.734 -4.547 12.859 1 96.69 115 CYS B CA 1
ATOM 4831 C C . CYS B 1 115 ? -12.102 -5.914 12.633 1 96.69 115 CYS B C 1
ATOM 4833 O O . CYS B 1 115 ? -11.625 -6.207 11.539 1 96.69 115 CYS B O 1
ATOM 4835 N N . THR B 1 116 ? -11.969 -6.656 13.625 1 95 116 THR B N 1
ATOM 4836 C CA . THR B 1 116 ? -11.57 -8.055 13.562 1 95 116 THR B CA 1
ATOM 4837 C C . THR B 1 116 ? -12.625 -8.953 14.211 1 95 116 THR B C 1
ATOM 4839 O O . THR B 1 116 ? -13.219 -8.578 15.227 1 95 116 THR B O 1
ATOM 4842 N N . ALA B 1 117 ? -12.875 -10.07 13.609 1 93.38 117 ALA B N 1
ATOM 4843 C CA . ALA B 1 117 ? -13.938 -10.938 14.133 1 93.38 117 ALA B CA 1
ATOM 4844 C C . ALA B 1 117 ? -13.594 -12.406 13.922 1 93.38 117 ALA B C 1
ATOM 4846 O O . ALA B 1 117 ? -12.938 -12.766 12.938 1 93.38 117 ALA B O 1
ATOM 4847 N N . ALA B 1 118 ? -13.906 -13.172 14.828 1 90.31 118 ALA B N 1
ATOM 4848 C CA . ALA B 1 118 ? -13.93 -14.625 14.742 1 90.31 118 ALA B CA 1
ATOM 4849 C C . ALA B 1 118 ? -15.359 -15.156 14.852 1 90.31 118 ALA B C 1
ATOM 4851 O O . ALA B 1 118 ? -15.938 -15.188 15.945 1 90.31 118 ALA B O 1
ATOM 4852 N N . VAL B 1 119 ? -15.867 -15.562 13.75 1 88.88 119 VAL B N 1
ATOM 4853 C CA . VAL B 1 119 ? -17.266 -15.969 13.719 1 88.88 119 VAL B CA 1
ATOM 4854 C C . VAL B 1 119 ? -17.375 -17.406 13.195 1 88.88 119 VAL B C 1
ATOM 4856 O O . VAL B 1 119 ? -16.375 -18.094 13.039 1 88.88 119 VAL B O 1
ATOM 4859 N N . LEU B 1 120 ? -18.594 -17.844 13.109 1 80.62 120 LEU B N 1
ATOM 4860 C CA . LEU B 1 120 ? -18.875 -19.219 12.695 1 80.62 120 LEU B CA 1
ATOM 4861 C C . LEU B 1 120 ? -18.156 -19.562 11.398 1 80.62 120 LEU B C 1
ATOM 4863 O O . LEU B 1 120 ? -18.141 -18.766 10.461 1 80.62 120 LEU B O 1
ATOM 4867 N N . SER B 1 121 ? -17.438 -20.688 11.383 1 77.5 121 SER B N 1
ATOM 4868 C CA . SER B 1 121 ? -16.672 -21.172 10.234 1 77.5 121 SER B CA 1
ATOM 4869 C C . SER B 1 121 ? -17.047 -22.609 9.891 1 77.5 121 SER B C 1
ATOM 4871 O O . SER B 1 121 ? -17.891 -23.219 10.562 1 77.5 121 SER B O 1
ATOM 4873 N N . SER B 1 122 ? -16.594 -23.031 8.758 1 73.25 122 SER B N 1
ATOM 4874 C CA . SER B 1 122 ? -16.859 -24.406 8.352 1 73.25 122 SER B CA 1
ATOM 4875 C C . SER B 1 122 ? -16.453 -25.391 9.438 1 73.25 122 SER B C 1
ATOM 4877 O O . SER B 1 122 ? -17.172 -26.344 9.727 1 73.25 122 SER B O 1
ATOM 4879 N N . LYS B 1 123 ? -15.32 -25.062 9.984 1 73.69 123 LYS B N 1
ATOM 4880 C CA . LYS B 1 123 ? -14.883 -25.844 11.133 1 73.69 123 LYS B CA 1
ATOM 4881 C C . LYS B 1 123 ? -15.211 -25.125 12.438 1 73.69 123 LYS B C 1
ATOM 4883 O O . LYS B 1 123 ? -14.93 -23.938 12.594 1 73.69 123 LYS B O 1
ATOM 4888 N N . PRO B 1 124 ? -15.922 -25.922 13.258 1 75.75 124 PRO B N 1
ATOM 4889 C CA . PRO B 1 124 ? -16.281 -25.281 14.523 1 75.75 124 PRO B CA 1
ATOM 4890 C C . PRO B 1 124 ? -15.07 -24.766 15.289 1 75.75 124 PRO B C 1
ATOM 4892 O O . PRO B 1 124 ? -14.039 -25.438 15.359 1 75.75 124 PRO B O 1
ATOM 4895 N N . ARG B 1 125 ? -15.219 -23.609 15.781 1 76.94 125 ARG B N 1
ATOM 4896 C CA . ARG B 1 125 ? -14.133 -22.969 16.516 1 76.94 125 ARG B CA 1
ATOM 4897 C C . ARG B 1 125 ? -14.156 -23.359 17.984 1 76.94 125 ARG B C 1
ATOM 4899 O O . ARG B 1 125 ? -15.227 -23.484 18.578 1 76.94 125 ARG B O 1
ATOM 4906 N N . ARG B 1 126 ? -12.961 -23.547 18.5 1 75.94 126 ARG B N 1
ATOM 4907 C CA . ARG B 1 126 ? -12.836 -23.875 19.922 1 75.94 126 ARG B CA 1
ATOM 4908 C C . ARG B 1 126 ? -13.07 -22.641 20.797 1 75.94 126 ARG B C 1
ATOM 4910 O O . ARG B 1 126 ? -13.742 -22.719 21.828 1 75.94 126 ARG B O 1
ATOM 4917 N N . GLY B 1 127 ? -12.672 -21.516 20.375 1 78.69 127 GLY B N 1
ATOM 4918 C CA . GLY B 1 127 ? -12.828 -20.281 21.141 1 78.69 127 GLY B CA 1
ATOM 4919 C C . GLY B 1 127 ? -14.172 -19.609 20.922 1 78.69 127 GLY B C 1
ATOM 4920 O O . GLY B 1 127 ? -15.016 -20.125 20.188 1 78.69 127 GLY B O 1
ATOM 4921 N N . PRO B 1 128 ? -14.414 -18.578 21.719 1 83.31 128 PRO B N 1
ATOM 4922 C CA . PRO B 1 128 ? -15.672 -17.859 21.578 1 83.31 128 PRO B CA 1
ATOM 4923 C C . PRO B 1 128 ? -15.797 -17.156 20.219 1 83.31 128 PRO B C 1
ATOM 4925 O O . PRO B 1 128 ? -14.789 -16.922 19.547 1 83.31 128 PRO B O 1
ATOM 4928 N N . HIS B 1 129 ? -17.047 -17.094 19.797 1 89.12 129 HIS B N 1
ATOM 4929 C CA . HIS B 1 129 ? -17.328 -16.141 18.719 1 89.12 129 HIS B CA 1
ATOM 4930 C C . HIS B 1 129 ? -17.297 -14.703 19.234 1 89.12 129 HIS B C 1
ATOM 4932 O O . HIS B 1 129 ? -17.969 -14.367 20.203 1 89.12 129 HIS B O 1
ATOM 4938 N N . GLN B 1 130 ? -16.453 -13.859 18.656 1 89.62 130 GLN B N 1
ATOM 4939 C CA . GLN B 1 130 ? -16.281 -12.516 19.188 1 89.62 130 GLN B CA 1
ATOM 4940 C C . GLN B 1 130 ? -15.789 -11.555 18.094 1 89.62 130 GLN B C 1
ATOM 4942 O O . GLN B 1 130 ? -15.391 -11.984 17.016 1 89.62 130 GLN B O 1
ATOM 4947 N N . CYS B 1 131 ? -15.93 -10.289 18.422 1 92.75 131 CYS B N 1
ATOM 4948 C CA . CYS B 1 131 ? -15.422 -9.273 17.5 1 92.75 131 CYS B CA 1
ATOM 4949 C C . CYS B 1 131 ? -14.93 -8.047 18.266 1 92.75 131 CYS B C 1
ATOM 4951 O O . CYS B 1 131 ? -15.375 -7.797 19.391 1 92.75 131 CYS B O 1
ATOM 4953 N N . TYR B 1 132 ? -13.961 -7.426 17.75 1 92.56 132 TYR B N 1
ATOM 4954 C CA . TYR B 1 132 ? -13.406 -6.168 18.25 1 92.56 132 TYR B CA 1
ATOM 4955 C C . TYR B 1 132 ? -13.484 -5.082 17.172 1 92.56 132 TYR B C 1
ATOM 4957 O O . TYR B 1 132 ? -13.141 -5.32 16.016 1 92.56 132 TYR B O 1
ATOM 4965 N N . VAL B 1 133 ? -14.016 -3.932 17.594 1 94.88 133 VAL B N 1
ATOM 4966 C CA . VAL B 1 133 ? -14.094 -2.785 16.703 1 94.88 133 VAL B CA 1
ATOM 4967 C C . VAL B 1 133 ? -13.398 -1.581 17.328 1 94.88 133 VAL B C 1
ATOM 4969 O O . VAL B 1 133 ? -13.508 -1.357 18.531 1 94.88 133 VAL B O 1
ATOM 4972 N N . CYS B 1 134 ? -12.648 -0.918 16.547 1 94.69 134 CYS B N 1
ATOM 4973 C CA . CYS B 1 134 ? -11.977 0.301 16.984 1 94.69 134 CYS B CA 1
ATOM 4974 C C . CYS B 1 134 ? -12.227 1.443 16.016 1 94.69 134 CYS B C 1
ATOM 4976 O O . CYS B 1 134 ? -12.117 1.261 14.797 1 94.69 134 CYS B O 1
ATOM 4978 N N . ALA B 1 135 ? -12.633 2.562 16.531 1 95.75 135 ALA B N 1
ATOM 4979 C CA . ALA B 1 135 ? -12.812 3.768 15.719 1 95.75 135 ALA B CA 1
ATOM 4980 C C . ALA B 1 135 ? -11.75 4.809 16.047 1 95.75 135 ALA B C 1
ATOM 4982 O O . ALA B 1 135 ? -11.594 5.195 17.219 1 95.75 135 ALA B O 1
ATOM 4983 N N . GLN B 1 136 ? -11.031 5.188 15.047 1 94.12 136 GLN B N 1
ATOM 4984 C CA . GLN B 1 136 ? -10.016 6.227 15.18 1 94.12 136 GLN B CA 1
ATOM 4985 C C . GLN B 1 136 ? -10.508 7.555 14.617 1 94.12 136 GLN B C 1
ATOM 4987 O O . GLN B 1 136 ? -11.031 7.605 13.5 1 94.12 136 GLN B O 1
ATOM 4992 N N . THR B 1 137 ? -10.422 8.633 15.375 1 92.44 137 THR B N 1
ATOM 4993 C CA . THR B 1 137 ? -10.648 10.008 14.961 1 92.44 137 THR B CA 1
ATOM 4994 C C . THR B 1 137 ? -9.461 10.891 15.328 1 92.44 137 THR B C 1
ATOM 4996 O O . THR B 1 137 ? -8.438 10.398 15.805 1 92.44 137 THR B O 1
ATOM 4999 N N . ALA B 1 138 ? -9.625 12.195 15.016 1 85.88 138 ALA B N 1
ATOM 5000 C CA . ALA B 1 138 ? -8.578 13.133 15.398 1 85.88 138 ALA B CA 1
ATOM 5001 C C . ALA B 1 138 ? -8.438 13.211 16.922 1 85.88 138 ALA B C 1
ATOM 5003 O O . ALA B 1 138 ? -7.363 13.539 17.438 1 85.88 138 ALA B O 1
ATOM 5004 N N . ASP B 1 139 ? -9.477 12.82 17.641 1 82.56 139 ASP B N 1
ATOM 5005 C CA . ASP B 1 139 ? -9.523 12.984 19.094 1 82.56 139 ASP B CA 1
ATOM 5006 C C . ASP B 1 139 ? -9.008 11.734 19.812 1 82.56 139 ASP B C 1
ATOM 5008 O O . ASP B 1 139 ? -8.734 11.773 21.016 1 82.56 139 ASP B O 1
ATOM 5012 N N . GLY B 1 140 ? -8.938 10.688 19.047 1 86.69 140 GLY B N 1
ATOM 5013 C CA . GLY B 1 140 ? -8.453 9.477 19.703 1 86.69 140 GLY B CA 1
ATOM 5014 C C . GLY B 1 140 ? -9.148 8.219 19.203 1 86.69 140 GLY B C 1
ATOM 5015 O O . GLY B 1 140 ? -9.648 8.18 18.078 1 86.69 140 GLY B O 1
ATOM 5016 N N . LEU B 1 141 ? -9.055 7.164 20.156 1 90.12 141 LEU B N 1
ATOM 5017 C CA . LEU B 1 141 ? -9.562 5.848 19.797 1 90.12 141 LEU B CA 1
ATOM 5018 C C . LEU B 1 141 ? -10.766 5.473 20.656 1 90.12 141 LEU B C 1
ATOM 5020 O O . LEU B 1 141 ? -10.805 5.797 21.859 1 90.12 141 LEU B O 1
ATOM 5024 N N . ALA B 1 142 ? -11.758 4.875 20.047 1 91.25 142 ALA B N 1
ATOM 5025 C CA . ALA B 1 142 ? -12.867 4.23 20.75 1 91.25 142 ALA B CA 1
ATOM 5026 C C . ALA B 1 142 ? -12.883 2.729 20.484 1 91.25 142 ALA B C 1
ATOM 5028 O O . ALA B 1 142 ? -12.812 2.293 19.344 1 91.25 142 ALA B O 1
ATOM 5029 N N . HIS B 1 143 ? -12.992 1.937 21.578 1 90.94 143 HIS B N 1
ATOM 5030 C CA . HIS B 1 143 ? -12.953 0.483 21.453 1 90.94 143 HIS B CA 1
ATOM 5031 C C . HIS B 1 143 ? -14.32 -0.128 21.766 1 90.94 143 HIS B C 1
ATOM 5033 O O . HIS B 1 143 ? -15.016 0.323 22.672 1 90.94 143 HIS B O 1
ATOM 5039 N N . TYR B 1 144 ? -14.648 -1.058 20.953 1 89.06 144 TYR B N 1
ATOM 5040 C CA . TYR B 1 144 ? -15.875 -1.835 21.141 1 89.06 144 TYR B CA 1
ATOM 5041 C C . TYR B 1 144 ? -15.57 -3.33 21.125 1 89.06 144 TYR B C 1
ATOM 5043 O O . TYR B 1 144 ? -14.719 -3.793 20.359 1 89.06 144 TYR B O 1
ATOM 5051 N N . GLU B 1 145 ? -16.234 -4.047 21.969 1 88.31 145 GLU B N 1
ATOM 5052 C CA . GLU B 1 145 ? -16.094 -5.5 22.047 1 88.31 145 GLU B CA 1
ATOM 5053 C C . GLU B 1 145 ? -17.453 -6.18 22.109 1 88.31 145 GLU B C 1
ATOM 5055 O O . GLU B 1 145 ? -18.375 -5.688 22.766 1 88.31 145 GLU B O 1
ATOM 5060 N N . LEU B 1 146 ? -17.531 -7.32 21.375 1 86.75 146 LEU B N 1
ATOM 5061 C CA . LEU B 1 146 ? -18.766 -8.094 21.328 1 86.75 146 LEU B CA 1
ATOM 5062 C C . LEU B 1 146 ? -18.469 -9.594 21.359 1 86.75 146 LEU B C 1
ATOM 5064 O O . LEU B 1 146 ? -17.609 -10.07 20.625 1 86.75 146 LEU B O 1
ATOM 5068 N N . THR B 1 147 ? -19.094 -10.242 22.25 1 85.94 147 THR B N 1
ATOM 5069 C CA . THR B 1 147 ? -19.062 -11.703 22.281 1 85.94 147 THR B CA 1
ATOM 5070 C C . THR B 1 147 ? -20.391 -12.281 21.828 1 85.94 147 THR B C 1
ATOM 5072 O O . THR B 1 147 ? -21.453 -11.867 22.312 1 85.94 147 THR B O 1
ATOM 5075 N N . LEU B 1 148 ? -20.312 -13.188 20.906 1 84.62 148 LEU B N 1
ATOM 5076 C CA . LEU B 1 148 ? -21.516 -13.773 20.328 1 84.62 148 LEU B CA 1
ATOM 5077 C C . LEU B 1 148 ? -21.766 -15.172 20.891 1 84.62 148 LEU B C 1
ATOM 5079 O O . LEU B 1 148 ? -20.828 -15.938 21.109 1 84.62 148 LEU B O 1
ATOM 5083 N N . SER B 1 149 ? -23.062 -15.469 21.109 1 80.62 149 SER B N 1
ATOM 5084 C CA . SER B 1 149 ? -23.438 -16.797 21.578 1 80.62 149 SER B CA 1
ATOM 5085 C C . SER B 1 149 ? -23.375 -17.828 20.453 1 80.62 149 SER B C 1
ATOM 5087 O O . SER B 1 149 ? -24.031 -17.672 19.422 1 80.62 149 SER B O 1
ATOM 5089 N N . LYS B 1 150 ? -22.688 -18.906 20.688 1 81.62 150 LYS B N 1
ATOM 5090 C CA . LYS B 1 150 ? -22.531 -19.953 19.672 1 81.62 150 LYS B CA 1
ATOM 5091 C C . LYS B 1 150 ? -23.859 -20.672 19.422 1 81.62 150 LYS B C 1
ATOM 5093 O O . LYS B 1 150 ? -24.609 -20.922 20.359 1 81.62 150 LYS B O 1
ATOM 5098 N N . GLY B 1 151 ? -24.109 -21 18.156 1 78.81 151 GLY B N 1
ATOM 5099 C CA . GLY B 1 151 ? -25.25 -21.812 17.781 1 78.81 151 GLY B CA 1
ATOM 5100 C C . GLY B 1 151 ? -26.531 -21 17.625 1 78.81 151 GLY B C 1
ATOM 5101 O O . GLY B 1 151 ? -27.562 -21.531 17.188 1 78.81 151 GLY B O 1
ATOM 5102 N N . ARG B 1 152 ? -26.531 -19.719 17.891 1 78.88 152 ARG B N 1
ATOM 5103 C CA . ARG B 1 152 ? -27.734 -18.891 17.844 1 78.88 152 ARG B CA 1
ATOM 5104 C C . ARG B 1 152 ? -27.984 -18.375 16.422 1 78.88 152 ARG B C 1
ATOM 5106 O O . ARG B 1 152 ? -29.125 -18.125 16.047 1 78.88 152 ARG B O 1
ATOM 5113 N N . ARG B 1 153 ? -27 -18.078 15.766 1 84.06 153 ARG B N 1
ATOM 5114 C CA . ARG B 1 153 ? -27.078 -17.5 14.43 1 84.06 153 ARG B CA 1
ATOM 5115 C C . ARG B 1 153 ? -26.219 -18.297 13.445 1 84.06 153 ARG B C 1
ATOM 5117 O O . ARG B 1 153 ? -25.297 -19 13.844 1 84.06 153 ARG B O 1
ATOM 5124 N N . ASP B 1 154 ? -26.672 -18.188 12.281 1 85.31 154 ASP B N 1
ATOM 5125 C CA . ASP B 1 154 ? -25.766 -18.703 11.25 1 85.31 154 ASP B CA 1
ATOM 5126 C C . ASP B 1 154 ? -24.656 -17.688 10.945 1 85.31 154 ASP B C 1
ATOM 5128 O O . ASP B 1 154 ? -24.578 -16.641 11.586 1 85.31 154 ASP B O 1
ATOM 5132 N N . ARG B 1 155 ? -23.812 -18.016 10.094 1 85.62 155 ARG B N 1
ATOM 5133 C CA . ARG B 1 155 ? -22.656 -17.172 9.82 1 85.62 155 ARG B CA 1
ATOM 5134 C C . ARG B 1 155 ? -23.094 -15.789 9.352 1 85.62 155 ARG B C 1
ATOM 5136 O O . ARG B 1 155 ? -22.531 -14.773 9.789 1 85.62 155 ARG B O 1
ATOM 5143 N N . SER B 1 156 ? -24.047 -15.695 8.406 1 86.69 156 SER B N 1
ATOM 5144 C CA . SER B 1 156 ? -24.547 -14.422 7.906 1 86.69 156 SER B CA 1
ATOM 5145 C C . SER B 1 156 ? -25.156 -13.578 9.031 1 86.69 156 SER B C 1
ATOM 5147 O O . SER B 1 156 ? -25.016 -12.359 9.039 1 86.69 156 SER B O 1
ATOM 5149 N N . GLY B 1 157 ? -25.812 -14.227 9.922 1 86.81 157 GLY B N 1
ATOM 5150 C CA . GLY B 1 157 ? -26.375 -13.539 11.078 1 86.81 157 GLY B CA 1
ATOM 5151 C C . GLY B 1 157 ? -25.312 -12.969 12 1 86.81 157 GLY B C 1
ATOM 5152 O O . GLY B 1 157 ? -25.469 -11.867 12.523 1 86.81 157 GLY B O 1
ATOM 5153 N N . GLU B 1 158 ? -24.297 -13.75 12.266 1 88 158 GLU B N 1
ATOM 5154 C CA . GLU B 1 158 ? -23.203 -13.242 13.086 1 88 158 GLU B CA 1
ATOM 5155 C C . GLU B 1 158 ? -22.5 -12.078 12.406 1 88 158 GLU B C 1
ATOM 5157 O O . GLU B 1 158 ? -22.109 -11.109 13.062 1 88 158 GLU B O 1
ATOM 5162 N N . ASP B 1 159 ? -22.391 -12.172 11.078 1 90.69 159 ASP B N 1
ATOM 5163 C CA . ASP B 1 159 ? -21.812 -11.062 10.32 1 90.69 159 ASP B CA 1
ATOM 5164 C C . ASP B 1 159 ? -22.688 -9.805 10.445 1 90.69 159 ASP B C 1
ATOM 5166 O O . ASP B 1 159 ? -22.156 -8.695 10.508 1 90.69 159 ASP B O 1
ATOM 5170 N N . ALA B 1 160 ? -23.969 -9.969 10.445 1 90.5 160 ALA B N 1
ATOM 5171 C CA . ALA B 1 160 ? -24.891 -8.844 10.609 1 90.5 160 ALA B CA 1
ATOM 5172 C C . ALA B 1 160 ? -24.688 -8.164 11.961 1 90.5 160 ALA B C 1
ATOM 5174 O O . ALA B 1 160 ? -24.719 -6.934 12.055 1 90.5 160 ALA B O 1
ATOM 5175 N N . ALA B 1 161 ? -24.5 -8.977 12.984 1 88.44 161 ALA B N 1
ATOM 5176 C CA . ALA B 1 161 ? -24.281 -8.43 14.312 1 88.44 161 ALA B CA 1
ATOM 5177 C C . ALA B 1 161 ? -22.984 -7.609 14.359 1 88.44 161 ALA B C 1
ATOM 5179 O O . ALA B 1 161 ? -22.969 -6.496 14.898 1 88.44 161 ALA B O 1
ATOM 5180 N N . VAL B 1 162 ? -21.938 -8.188 13.805 1 91.38 162 VAL B N 1
ATOM 5181 C CA . VAL B 1 162 ? -20.656 -7.496 13.75 1 91.38 162 VAL B CA 1
ATOM 5182 C C . VAL B 1 162 ? -20.781 -6.211 12.938 1 91.38 162 VAL B C 1
ATOM 5184 O O . VAL B 1 162 ? -20.25 -5.168 13.32 1 91.38 162 VAL B O 1
ATOM 5187 N N . SER B 1 163 ? -21.516 -6.266 11.828 1 93.75 163 SER B N 1
ATOM 5188 C CA . SER B 1 163 ? -21.719 -5.117 10.953 1 93.75 163 SER B CA 1
ATOM 5189 C C . SER B 1 163 ? -22.484 -4.004 11.664 1 93.75 163 SER B C 1
ATOM 5191 O O . SER B 1 163 ? -22.219 -2.822 11.453 1 93.75 163 SER B O 1
ATOM 5193 N N . ARG B 1 164 ? -23.453 -4.363 12.445 1 91.94 164 ARG B N 1
ATOM 5194 C CA . ARG B 1 164 ? -24.188 -3.371 13.211 1 91.94 164 ARG B CA 1
ATOM 5195 C C . ARG B 1 164 ? -23.281 -2.662 14.211 1 91.94 164 ARG B C 1
ATOM 5197 O O . ARG B 1 164 ? -23.391 -1.452 14.414 1 91.94 164 ARG B O 1
ATOM 5204 N N . LEU B 1 165 ? -22.422 -3.438 14.836 1 91.31 165 LEU B N 1
ATOM 5205 C CA . LEU B 1 165 ? -21.469 -2.836 15.766 1 91.31 165 LEU B CA 1
ATOM 5206 C C . LEU B 1 165 ? -20.531 -1.876 15.047 1 91.31 165 LEU B C 1
ATOM 5208 O O . LEU B 1 165 ? -20.203 -0.805 15.562 1 91.31 165 LEU B O 1
ATOM 5212 N N . LEU B 1 166 ? -20.078 -2.297 13.898 1 94.56 166 LEU B N 1
ATOM 5213 C CA . LEU B 1 166 ? -19.234 -1.448 13.07 1 94.56 166 LEU B CA 1
ATOM 5214 C C . LEU B 1 166 ? -19.938 -0.14 12.734 1 94.56 166 LEU B C 1
ATOM 5216 O O . LEU B 1 166 ? -19.359 0.937 12.859 1 94.56 166 LEU B O 1
ATOM 5220 N N . LEU B 1 167 ? -21.203 -0.174 12.367 1 95.06 167 LEU B N 1
ATOM 5221 C CA . LEU B 1 167 ? -21.984 1.021 12.055 1 95.06 167 LEU B CA 1
ATOM 5222 C C . LEU B 1 167 ? -22.172 1.883 13.297 1 95.06 167 LEU B C 1
ATOM 5224 O O . LEU B 1 167 ? -22.172 3.113 13.211 1 95.06 167 LEU B O 1
ATOM 5228 N N . GLN B 1 168 ? -22.359 1.237 14.406 1 92 168 GLN B N 1
ATOM 5229 C CA . GLN B 1 168 ? -22.469 1.981 15.656 1 92 168 GLN B CA 1
ATOM 5230 C C . GLN B 1 168 ? -21.203 2.775 15.938 1 92 168 GLN B C 1
ATOM 5232 O O . GLN B 1 168 ? -21.266 3.928 16.375 1 92 168 GLN B O 1
ATOM 5237 N N . ALA B 1 169 ? -20.094 2.129 15.742 1 93.69 169 ALA B N 1
ATOM 5238 C CA . ALA B 1 169 ? -18.812 2.801 15.961 1 93.69 169 ALA B CA 1
ATOM 5239 C C . ALA B 1 169 ? -18.688 4.047 15.086 1 93.69 169 ALA B C 1
ATOM 5241 O O . ALA B 1 169 ? -18.219 5.09 15.547 1 93.69 169 ALA B O 1
ATOM 5242 N N . ILE B 1 170 ? -19.125 3.934 13.836 1 95.94 170 ILE B N 1
ATOM 5243 C CA . ILE B 1 170 ? -19.094 5.074 12.922 1 95.94 170 ILE B CA 1
ATOM 5244 C C . ILE B 1 170 ? -20.031 6.16 13.43 1 95.94 170 ILE B C 1
ATOM 5246 O O . ILE B 1 170 ? -19.656 7.336 13.492 1 95.94 170 ILE B O 1
ATOM 5250 N N . ALA B 1 171 ? -21.266 5.773 13.789 1 94.5 171 ALA B N 1
ATOM 5251 C CA . ALA B 1 171 ? -22.266 6.727 14.258 1 94.5 171 ALA B CA 1
ATOM 5252 C C . ALA B 1 171 ? -21.781 7.449 15.516 1 94.5 171 ALA B C 1
ATOM 5254 O O . ALA B 1 171 ? -21.938 8.664 15.641 1 94.5 171 ALA B O 1
ATOM 5255 N N . ASP B 1 172 ? -21.188 6.73 16.422 1 91.69 172 ASP B N 1
ATOM 5256 C CA . ASP B 1 172 ? -20.672 7.32 17.656 1 91.69 172 ASP B CA 1
ATOM 5257 C C . ASP B 1 172 ? -19.562 8.328 17.344 1 91.69 172 ASP B C 1
ATOM 5259 O O . ASP B 1 172 ? -19.5 9.391 17.969 1 91.69 172 ASP B O 1
ATOM 5263 N N . ALA B 1 173 ? -18.734 7.988 16.469 1 92.94 173 ALA B N 1
ATOM 5264 C CA . ALA B 1 173 ? -17.625 8.875 16.094 1 92.94 173 ALA B CA 1
ATOM 5265 C C . ALA B 1 173 ? -18.141 10.164 15.469 1 92.94 173 ALA B C 1
ATOM 5267 O O . ALA B 1 173 ? -17.531 11.227 15.625 1 92.94 173 ALA B O 1
ATOM 5268 N N . VAL B 1 174 ? -19.234 10.062 14.742 1 93.94 174 VAL B N 1
ATOM 5269 C CA . VAL B 1 174 ? -19.828 11.219 14.086 1 93.94 174 VAL B CA 1
ATOM 5270 C C . VAL B 1 174 ? -20.672 12.008 15.094 1 93.94 174 VAL B C 1
ATOM 5272 O O . VAL B 1 174 ? -20.875 13.211 14.93 1 93.94 174 VAL B O 1
ATOM 5275 N N . GLY B 1 175 ? -21.156 11.414 16.109 1 90.62 175 GLY B N 1
ATOM 5276 C CA . GLY B 1 175 ? -22.031 12.039 17.094 1 90.62 175 GLY B CA 1
ATOM 5277 C C . GLY B 1 175 ? -23.516 11.875 16.766 1 90.62 175 GLY B C 1
ATOM 5278 O O . GLY B 1 175 ? -24.328 12.703 17.156 1 90.62 175 GLY B O 1
ATOM 5279 N N . VAL B 1 176 ? -23.797 10.875 15.969 1 93.75 176 VAL B N 1
ATOM 5280 C CA . VAL B 1 176 ? -25.188 10.547 15.664 1 93.75 176 VAL B CA 1
ATOM 5281 C C . VAL B 1 176 ? -25.719 9.547 16.688 1 93.75 176 VAL B C 1
ATOM 5283 O O . VAL B 1 176 ? -25.094 8.516 16.938 1 93.75 176 VAL B O 1
ATOM 5286 N N . PRO B 1 177 ? -26.828 9.859 17.234 1 91.62 177 PRO B N 1
ATOM 5287 C CA . PRO B 1 177 ? -27.391 8.922 18.219 1 91.62 177 PRO B CA 1
ATOM 5288 C C . PRO B 1 177 ? -27.781 7.586 17.594 1 91.62 177 PRO B C 1
ATOM 5290 O O . PRO B 1 177 ? -28.391 7.559 16.516 1 91.62 177 PRO B O 1
ATOM 5293 N N . VAL B 1 178 ? -27.438 6.566 18.203 1 90 178 VAL B N 1
ATOM 5294 C CA . VAL B 1 178 ? -27.797 5.223 17.75 1 90 178 VAL B CA 1
ATOM 5295 C C . VAL B 1 178 ? -29.031 4.742 18.5 1 90 178 VAL B C 1
ATOM 5297 O O . VAL B 1 178 ? -29.016 4.625 19.734 1 90 178 VAL B O 1
ATOM 5300 N N . PRO B 1 179 ? -30.109 4.441 17.781 1 86.56 179 PRO B N 1
ATOM 5301 C CA . PRO B 1 179 ? -31.328 3.973 18.453 1 86.56 179 PRO B CA 1
ATOM 5302 C C . PRO B 1 179 ? -31.109 2.68 19.234 1 86.56 179 PRO B C 1
ATOM 5304 O O . PRO B 1 179 ? -30.359 1.807 18.797 1 86.56 179 PRO B O 1
ATOM 5307 N N . PHE B 1 180 ? -31.844 2.584 20.297 1 79.94 180 PHE B N 1
ATOM 5308 C CA . PHE B 1 180 ? -31.734 1.412 21.156 1 79.94 180 PHE B CA 1
ATOM 5309 C C . PHE B 1 180 ? -32.125 0.146 20.391 1 79.94 180 PHE B C 1
ATOM 5311 O O . PHE B 1 180 ? -31.469 -0.894 20.547 1 79.94 180 PHE B O 1
ATOM 5318 N N . GLY B 1 181 ? -33.156 0.222 19.594 1 77.5 181 GLY B N 1
ATOM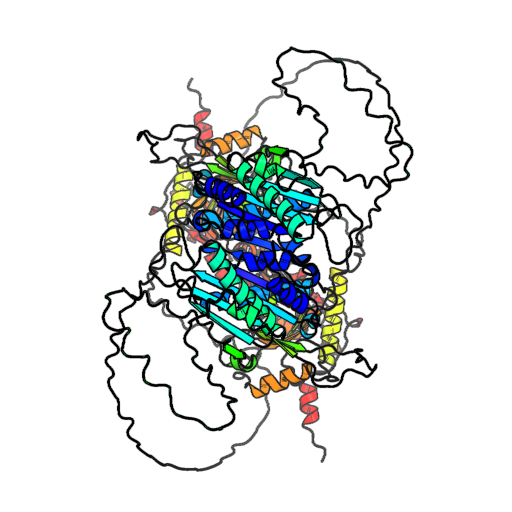 5319 C CA . GLY B 1 181 ? -33.594 -0.922 18.812 1 77.5 181 GLY B CA 1
ATOM 5320 C C . GLY B 1 181 ? -32.562 -1.438 17.859 1 77.5 181 GLY B C 1
ATOM 5321 O O . GLY B 1 181 ? -32.469 -2.641 17.609 1 77.5 181 GLY B O 1
ATOM 5322 N N . PHE B 1 182 ? -31.719 -0.56 17.375 1 84.12 182 PHE B N 1
ATOM 5323 C CA . PHE B 1 182 ? -30.641 -0.931 16.453 1 84.12 182 PHE B CA 1
ATOM 5324 C C . PHE B 1 182 ? -29.578 -1.74 17.188 1 84.12 182 PHE B C 1
ATOM 5326 O O . PHE B 1 182 ? -29.047 -2.719 16.641 1 84.12 182 PHE B O 1
ATOM 5333 N N . LY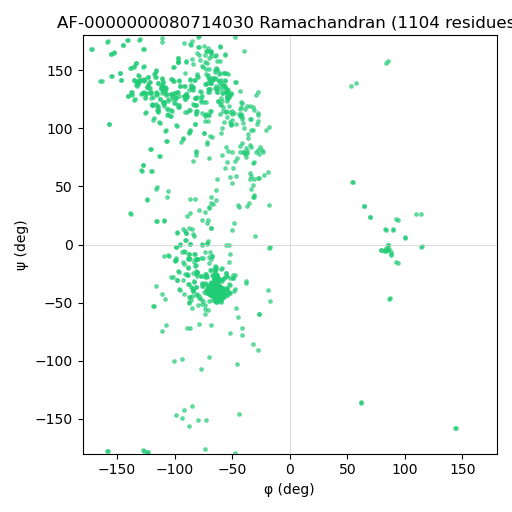S B 1 183 ? -29.328 -1.312 18.422 1 73.62 183 LYS B N 1
ATOM 5334 C CA . LYS B 1 183 ? -28.344 -2.002 19.234 1 73.62 183 LYS B CA 1
ATOM 5335 C C . LYS B 1 183 ? -28.844 -3.375 19.672 1 73.62 183 LYS B C 1
ATOM 5337 O O . LYS B 1 183 ? -28.062 -4.332 19.719 1 73.62 183 LYS B O 1
ATOM 5342 N N . ALA B 1 184 ? -30.172 -3.387 19.969 1 63.66 184 ALA B N 1
ATOM 5343 C CA . ALA B 1 184 ? -30.781 -4.566 20.578 1 63.66 184 ALA B CA 1
ATOM 5344 C C . ALA B 1 184 ? -31.078 -5.637 19.531 1 63.66 184 ALA B C 1
ATOM 5346 O O . ALA B 1 184 ? -31.062 -6.832 19.828 1 63.66 184 ALA B O 1
ATOM 5347 N N . ASP B 1 185 ? -31.562 -5.148 18.484 1 55.06 185 ASP B N 1
ATOM 5348 C CA . ASP B 1 185 ? -32.125 -6.109 17.547 1 55.06 185 ASP B CA 1
ATOM 5349 C C . ASP B 1 185 ? -31.203 -7.312 17.359 1 55.06 185 ASP B C 1
ATOM 5351 O O . ASP B 1 185 ? -31.656 -8.461 17.438 1 55.06 185 ASP B O 1
ATOM 5355 N N . HIS B 1 186 ? -30.094 -7.129 16.891 1 53.88 186 HIS B N 1
ATOM 5356 C CA . HIS B 1 186 ? -29.344 -8.352 16.625 1 53.88 186 HIS B CA 1
ATOM 5357 C C . HIS B 1 186 ? -28.453 -8.711 17.797 1 53.88 186 HIS B C 1
ATOM 5359 O O . HIS B 1 186 ? -27.828 -9.781 17.812 1 53.88 186 HIS B O 1
ATOM 5365 N N . LEU B 1 187 ? -28.375 -7.836 18.797 1 50.94 187 LEU B N 1
ATOM 5366 C CA . LEU B 1 187 ? -27.656 -8.195 20.016 1 50.94 187 LEU B CA 1
ATOM 5367 C C . LEU B 1 187 ? -28.625 -8.758 21.062 1 50.94 187 LEU B C 1
ATOM 5369 O O . LEU B 1 187 ? -29.766 -8.305 21.172 1 50.94 187 LEU B O 1
ATOM 5373 N N . LEU B 1 188 ? -28.922 -10.008 21.125 1 43.88 188 LEU B N 1
ATOM 5374 C CA . LEU B 1 188 ? -29.766 -10.586 22.156 1 43.88 188 LEU B CA 1
ATOM 5375 C C . LEU B 1 188 ? -29.609 -9.844 23.484 1 43.88 188 LEU B C 1
ATOM 5377 O O . LEU B 1 188 ? -28.922 -10.32 24.391 1 43.88 188 LEU B O 1
ATOM 5381 N N . LEU B 1 189 ? -29.531 -8.586 23.438 1 41.06 189 LEU B N 1
ATOM 5382 C CA . LEU B 1 189 ? -29.562 -7.93 24.75 1 41.06 189 LEU B CA 1
ATOM 5383 C C . LEU B 1 189 ? -30.797 -8.336 25.531 1 41.06 189 LEU B C 1
ATOM 5385 O O . LEU B 1 189 ? -31.094 -7.758 26.578 1 41.06 189 LEU B O 1
ATOM 5389 N N . ASP B 1 190 ? -31.672 -9.156 25.047 1 34.19 190 ASP B N 1
ATOM 5390 C CA . ASP B 1 190 ? -32.781 -9.586 25.891 1 34.19 190 ASP B CA 1
ATOM 5391 C C . ASP B 1 190 ? -32.281 -10.477 27.031 1 34.19 190 ASP B C 1
ATOM 5393 O O . ASP B 1 190 ? -32.281 -11.703 26.906 1 34.19 190 ASP B O 1
ATOM 5397 N N . GLY B 1 191 ? -31.266 -10.438 27.797 1 31.61 191 GLY B N 1
ATOM 5398 C CA . GLY B 1 191 ? -31.609 -10.969 29.094 1 31.61 191 GLY B CA 1
ATOM 5399 C C . GLY B 1 191 ? -32.906 -10.422 29.641 1 31.61 191 GLY B C 1
ATOM 5400 O O . GLY B 1 191 ? -33.219 -9.234 29.484 1 31.61 191 GLY B O 1
ATOM 5401 N N . GLY B 1 192 ? -34.125 -11.008 29.703 1 29.83 192 GLY B N 1
ATOM 5402 C CA . GLY B 1 192 ? -35.156 -10.961 30.703 1 29.83 192 GLY B CA 1
ATOM 5403 C C . GLY B 1 192 ? -34.656 -10.508 32.062 1 29.83 192 GLY B C 1
ATOM 5404 O O . GLY B 1 192 ? -35.438 -10.492 33.031 1 29.83 192 GLY B O 1
ATOM 5405 N N . GLY B 1 193 ? -33.5 -10.828 32.656 1 27.59 193 GLY B N 1
ATOM 5406 C CA . GLY B 1 193 ? -33.375 -10.141 33.938 1 27.59 193 GLY B CA 1
ATOM 5407 C C . GLY B 1 193 ? -33.469 -8.633 33.812 1 27.59 193 GLY B C 1
ATOM 5408 O O . GLY B 1 193 ? -32.969 -8.055 32.844 1 27.59 193 GLY B O 1
ATOM 5409 N N . GLY B 1 194 ? -34.562 -7.895 34.188 1 28.45 194 GLY B N 1
ATOM 5410 C CA . GLY B 1 194 ? -34.844 -6.57 34.719 1 28.45 194 GLY B CA 1
ATOM 5411 C C . GLY B 1 194 ? -33.625 -5.887 35.312 1 28.45 194 GLY B C 1
ATOM 5412 O O . GLY B 1 194 ? -33.75 -4.996 36.156 1 28.45 194 GLY B O 1
ATOM 5413 N N . GLY B 1 195 ? -32.469 -6.516 35.344 1 26.22 195 GLY B N 1
ATOM 5414 C CA . GLY B 1 195 ? -31.672 -5.609 36.156 1 26.22 195 GLY B CA 1
ATOM 5415 C C . GLY B 1 195 ? -31.562 -4.215 35.562 1 26.22 195 GLY B C 1
ATOM 5416 O O . GLY B 1 195 ? -31.719 -4.035 34.375 1 26.22 195 GLY B O 1
ATOM 5417 N N . ASP B 1 196 ? -31.953 -3.15 36.281 1 26.59 196 ASP B N 1
ATOM 5418 C CA . ASP B 1 196 ? -31.781 -1.7 36.25 1 26.59 196 ASP B CA 1
ATOM 5419 C C . ASP B 1 196 ? -30.469 -1.312 35.562 1 26.59 196 ASP B C 1
ATOM 5421 O O . ASP B 1 196 ? -29.391 -1.759 35.969 1 26.59 196 ASP B O 1
ATOM 5425 N N . LEU B 1 197 ? -30.375 -1.322 34.312 1 27.42 197 LEU B N 1
ATOM 5426 C CA . LEU B 1 197 ? -29.266 -0.418 34.094 1 27.42 197 LEU B CA 1
ATOM 5427 C C . LEU B 1 197 ? -29.156 0.61 35.219 1 27.42 197 LEU B C 1
ATOM 5429 O O . LEU B 1 197 ? -30.172 1.029 35.75 1 27.42 197 LEU B O 1
ATOM 5433 N N . PRO B 1 198 ? -28.125 0.649 36.094 1 25.47 198 PRO B N 1
ATOM 5434 C CA . PRO B 1 198 ? -28.297 1.739 37.062 1 25.47 198 PRO B CA 1
ATOM 5435 C C . PRO B 1 198 ? -28.938 2.98 36.438 1 25.47 198 PRO B C 1
ATOM 5437 O O . PRO B 1 198 ? -28.547 3.402 35.344 1 25.47 198 PRO B O 1
ATOM 5440 N N . SER B 1 199 ? -30.297 3.068 36.5 1 26.36 199 SER B N 1
ATOM 5441 C CA . SER B 1 199 ? -30.891 4.402 36.562 1 26.36 199 SER B CA 1
ATOM 5442 C C . SER B 1 199 ? -30.016 5.359 37.344 1 26.36 199 SER B C 1
ATOM 5444 O O . SER B 1 199 ? -29.938 5.266 38.562 1 26.36 199 SER B O 1
ATOM 5446 N N . VAL B 1 200 ? -28.766 5.578 37.031 1 25.72 200 VAL B N 1
ATOM 5447 C CA . VAL B 1 200 ? -28.359 6.699 37.875 1 25.72 200 VAL B CA 1
ATOM 5448 C C . VAL B 1 200 ? -29.516 7.691 38 1 25.72 200 VAL B C 1
ATOM 5450 O O . VAL B 1 200 ? -29.469 8.609 38.812 1 25.72 200 VAL B O 1
ATOM 5453 N N . TYR B 1 201 ? -30.453 7.879 36.969 1 23.28 201 TYR B N 1
ATOM 5454 C CA . TYR B 1 201 ? -31.391 8.883 37.438 1 23.28 201 TYR B CA 1
ATOM 5455 C C . TYR B 1 201 ? -32.531 8.242 38.219 1 23.28 201 TYR B C 1
ATOM 5457 O O . TYR B 1 201 ? -33.656 8.195 37.75 1 23.28 201 TYR B O 1
ATOM 5465 N N . GLU B 1 202 ? -32.562 7.008 38.688 1 23.77 202 GLU B N 1
ATOM 5466 C CA . GLU B 1 202 ? -33.688 6.758 39.594 1 23.77 202 GLU B CA 1
ATOM 5467 C C . GLU B 1 202 ? -33.688 7.781 40.719 1 23.77 202 GLU B C 1
ATOM 5469 O O . GLU B 1 202 ? -32.688 8 41.406 1 23.77 202 GLU B O 1
ATOM 5474 N N . GLU B 1 203 ? -34.688 8.742 40.719 1 20.61 203 GLU B N 1
ATOM 5475 C CA . GLU B 1 203 ? -35.219 9.258 42 1 20.61 203 GLU B CA 1
ATOM 5476 C C . GLU B 1 203 ? -35.344 8.141 43 1 20.61 203 GLU B C 1
ATOM 5478 O O . GLU B 1 203 ? -35.469 6.969 42.656 1 20.61 203 GLU B O 1
ATOM 5483 N N . GLU B 1 204 ? -35.562 8.328 44.375 1 22.41 204 GLU B N 1
ATOM 5484 C CA . GLU B 1 204 ? -35.75 7.781 45.719 1 22.41 204 GLU B CA 1
ATOM 5485 C C . GLU B 1 204 ? -36.844 6.719 45.719 1 22.41 204 GLU B C 1
ATOM 5487 O O . GLU B 1 204 ? -37.031 5.992 46.688 1 22.41 204 GLU B O 1
ATOM 5492 N N . GLY B 1 205 ? -37.938 6.637 44.875 1 18.92 205 GLY B N 1
ATOM 5493 C CA . GLY B 1 205 ? -39 6.172 45.75 1 18.92 205 GLY B CA 1
ATOM 5494 C C . GLY B 1 205 ? -38.906 4.688 46.062 1 18.92 205 GLY B C 1
ATOM 5495 O O . GLY B 1 205 ? -38.938 4.289 47.219 1 18.92 205 GLY B O 1
ATOM 5496 N N . VAL B 1 206 ? -39.906 3.758 45.406 1 19.58 206 VAL B N 1
ATOM 5497 C CA . VAL B 1 206 ? -40.719 2.738 46.031 1 19.58 206 VAL B CA 1
ATOM 5498 C C . VAL B 1 206 ? -39.938 1.439 46.156 1 19.58 206 VAL B C 1
ATOM 5500 O O . VAL B 1 206 ? -39 1.189 45.406 1 19.58 206 VAL B O 1
ATOM 5503 N N . GLU B 1 207 ? -40.25 0.369 47.062 1 20.61 207 GLU B N 1
ATOM 5504 C CA . GLU B 1 207 ? -40 -0.759 47.969 1 20.61 207 GLU B CA 1
ATOM 5505 C C . GLU B 1 207 ? -39.625 -2.01 47.188 1 20.61 207 GLU B C 1
ATOM 5507 O O . GLU B 1 207 ? -40.031 -2.166 46.031 1 20.61 207 GLU B O 1
ATOM 5512 N N . ALA B 1 208 ? -39.094 -3.322 47.906 1 21.23 208 ALA B N 1
ATOM 5513 C CA . ALA B 1 208 ? -38.156 -4.395 48.281 1 21.23 208 ALA B CA 1
ATOM 5514 C C . ALA B 1 208 ? -38.688 -5.75 47.781 1 21.23 208 ALA B C 1
ATOM 5516 O O . ALA B 1 208 ? -37.906 -6.688 47.625 1 21.23 208 ALA B O 1
ATOM 5517 N N . GLY B 1 209 ? -39.938 -6.219 47.688 1 18.73 209 GLY B N 1
ATOM 5518 C CA . GLY B 1 209 ? -40.375 -7.477 48.281 1 18.73 209 GLY B CA 1
ATOM 5519 C C . GLY B 1 209 ? -40.188 -8.656 47.344 1 18.73 209 GLY B C 1
ATOM 5520 O O . GLY B 1 209 ? -39.781 -9.742 47.781 1 18.73 209 GLY B O 1
ATOM 5521 N N . ARG B 1 210 ? -40.938 -8.891 46.219 1 21.38 210 ARG B N 1
ATOM 5522 C CA . ARG B 1 210 ? -41.469 -10.195 45.812 1 21.38 210 ARG B CA 1
ATOM 5523 C C . ARG B 1 210 ? -40.469 -10.93 44.938 1 21.38 210 ARG B C 1
ATOM 5525 O O . ARG B 1 210 ? -40.781 -11.922 44.281 1 21.38 210 ARG B O 1
ATOM 5532 N N . GLY B 1 211 ? -39.062 -10.68 44.969 1 22.05 211 GLY B N 1
ATOM 5533 C CA . GLY B 1 211 ? -38.031 -11.102 44.062 1 22.05 211 GLY B CA 1
ATOM 5534 C C . GLY B 1 211 ? -37.531 -12.516 44.312 1 22.05 211 GLY B C 1
ATOM 5535 O O . GLY B 1 211 ? -36.625 -13 43.656 1 22.05 211 GLY B O 1
ATOM 5536 N N . ALA B 1 212 ? -37.844 -13.234 45.469 1 22.33 212 ALA B N 1
ATOM 5537 C CA . ALA B 1 212 ? -37.094 -14.391 46 1 22.33 212 ALA B CA 1
ATOM 5538 C C . ALA B 1 212 ? -37.594 -15.688 45.375 1 22.33 212 ALA B C 1
ATOM 5540 O O . ALA B 1 212 ? -36.812 -16.594 45.094 1 22.33 212 ALA B O 1
ATOM 5541 N N . ALA B 1 213 ? -38.938 -15.992 45.219 1 21.69 213 ALA B N 1
ATOM 5542 C CA . ALA B 1 213 ? -39.5 -17.344 45.25 1 21.69 213 ALA B CA 1
ATOM 5543 C C . ALA B 1 213 ? -39.25 -18.094 43.969 1 21.69 213 ALA B C 1
ATOM 5545 O O . ALA B 1 213 ? -39 -19.297 43.969 1 21.69 213 ALA B O 1
ATOM 5546 N N . ALA B 1 214 ? -39.469 -17.562 42.812 1 24.12 214 ALA B N 1
ATOM 5547 C CA . ALA B 1 214 ? -39.625 -18.391 41.625 1 24.12 214 ALA B CA 1
ATOM 5548 C C . ALA B 1 214 ? -38.312 -19 41.188 1 24.12 214 ALA B C 1
ATOM 5550 O O . ALA B 1 214 ? -38.25 -19.672 40.156 1 24.12 214 ALA B O 1
ATOM 5551 N N . ALA B 1 215 ? -37.156 -19.125 42.031 1 25.23 215 ALA B N 1
ATOM 5552 C CA . ALA B 1 215 ? -35.812 -19.688 42 1 25.23 215 ALA B CA 1
ATOM 5553 C C . ALA B 1 215 ? -35.844 -21.203 42.062 1 25.23 215 ALA B C 1
ATOM 5555 O O . ALA B 1 215 ? -35.031 -21.891 41.406 1 25.23 215 ALA B O 1
ATOM 5556 N N . ALA B 1 216 ? -36.719 -21.844 42.844 1 24.05 216 ALA B N 1
ATOM 5557 C CA . ALA B 1 216 ? -36.531 -23.188 43.375 1 24.05 216 ALA B CA 1
ATOM 5558 C C . ALA B 1 216 ? -36.844 -24.25 42.312 1 24.05 216 ALA B C 1
ATOM 5560 O O . ALA B 1 216 ? -36.219 -25.297 42.25 1 24.05 216 ALA B O 1
ATOM 5561 N N . ALA B 1 217 ? -37.969 -24.141 41.5 1 26.39 217 ALA B N 1
ATOM 5562 C CA . ALA B 1 217 ? -38.531 -25.312 40.844 1 26.39 217 ALA B CA 1
ATOM 5563 C C . ALA B 1 217 ? -37.656 -25.75 39.688 1 26.39 217 ALA B C 1
ATOM 5565 O O . ALA B 1 217 ? -37.938 -26.781 39.062 1 26.39 217 ALA B O 1
ATOM 5566 N N . ALA B 1 218 ? -36.562 -25.031 39.25 1 27.41 218 ALA B N 1
ATOM 5567 C CA . ALA B 1 218 ? -35.562 -25.297 38.188 1 27.41 218 ALA B CA 1
ATOM 5568 C C . ALA B 1 218 ? -34.656 -26.469 38.594 1 27.41 218 ALA B C 1
ATOM 5570 O O . ALA B 1 218 ? -33.75 -26.828 37.844 1 27.41 218 ALA B O 1
ATOM 5571 N N . ALA B 1 219 ? -34.625 -27.047 39.656 1 25.73 219 ALA B N 1
ATOM 5572 C CA . ALA B 1 219 ? -33.562 -27.969 40.125 1 25.73 219 ALA B CA 1
ATOM 5573 C C . ALA B 1 219 ? -33.625 -29.297 39.406 1 25.73 219 ALA B C 1
ATOM 5575 O O . ALA B 1 219 ? -32.594 -29.906 39.094 1 25.73 219 ALA B O 1
ATOM 5576 N N . ALA B 1 220 ? -34.719 -30.094 39.281 1 25.98 220 ALA B N 1
ATOM 5577 C CA . ALA B 1 220 ? -34.688 -31.562 39.156 1 25.98 220 ALA B CA 1
ATOM 5578 C C . ALA B 1 220 ? -34.469 -32 37.719 1 25.98 220 ALA B C 1
ATOM 5580 O O . ALA B 1 220 ? -33.875 -33.062 37.469 1 25.98 220 ALA B O 1
ATOM 5581 N N . ALA B 1 221 ? -35.281 -31.562 36.688 1 30.31 221 ALA B N 1
ATOM 5582 C CA . ALA B 1 221 ? -35.281 -32.25 35.406 1 30.31 221 ALA B CA 1
ATOM 5583 C C . ALA B 1 221 ? -34 -31.953 34.625 1 30.31 221 ALA B C 1
ATOM 5585 O O . ALA B 1 221 ? -33.531 -30.812 34.594 1 30.31 221 ALA B O 1
ATOM 5586 N N . GLY B 1 222 ? -33 -32.875 34.375 1 28.19 222 GLY B N 1
ATOM 5587 C CA . GLY B 1 222 ? -31.594 -32.875 33.969 1 28.19 222 GLY B CA 1
ATOM 5588 C C . GLY B 1 222 ? -31.328 -31.984 32.75 1 28.19 222 GLY B C 1
ATOM 5589 O O . GLY B 1 222 ? -30.75 -32.406 31.766 1 28.19 222 GLY B O 1
ATOM 5590 N N . GLU B 1 223 ? -32.25 -31.062 32.469 1 28.53 223 GLU B N 1
ATOM 5591 C CA . GLU B 1 223 ? -32.188 -30.297 31.219 1 28.53 223 GLU B CA 1
ATOM 5592 C C . GLU B 1 223 ? -30.875 -29.5 31.125 1 28.53 223 GLU B C 1
ATOM 5594 O O . GLU B 1 223 ? -30.547 -28.75 32.062 1 28.53 223 GLU B O 1
ATOM 5599 N N . VAL B 1 224 ? -29.844 -30.078 30.422 1 31.94 224 VAL B N 1
ATOM 5600 C CA . VAL B 1 224 ? -28.609 -29.375 30.094 1 31.94 224 VAL B CA 1
ATOM 5601 C C . VAL B 1 224 ? -28.906 -27.922 29.766 1 31.94 224 VAL B C 1
ATOM 5603 O O . VAL B 1 224 ? -29.578 -27.625 28.766 1 31.94 224 VAL B O 1
ATOM 5606 N N . GLU B 1 225 ? -29.125 -27.031 30.594 1 32.38 225 GLU B N 1
ATOM 5607 C CA . GLU B 1 225 ? -29.234 -25.578 30.469 1 32.38 225 GLU B CA 1
ATOM 5608 C C . GLU B 1 225 ? -28.109 -25.016 29.609 1 32.38 225 GLU B C 1
ATOM 5610 O O . GLU B 1 225 ? -26.953 -25.062 29.984 1 32.38 225 GLU B O 1
ATOM 5615 N N . THR B 1 226 ? -28.156 -25.203 28.25 1 34.94 226 THR B N 1
ATOM 5616 C CA . THR B 1 226 ? -27.25 -24.469 27.391 1 34.94 226 THR B CA 1
ATOM 5617 C C . THR B 1 226 ? -27.156 -23 27.828 1 34.94 226 THR B C 1
ATOM 5619 O O . THR B 1 226 ? -28.156 -22.281 27.812 1 34.94 226 THR B O 1
ATOM 5622 N N . VAL B 1 227 ? -26.438 -22.641 28.812 1 33.84 227 VAL B N 1
ATOM 5623 C CA . VAL B 1 227 ? -26.094 -21.297 29.25 1 33.84 227 VAL B CA 1
ATOM 5624 C C . VAL B 1 227 ? -25.844 -20.406 28.031 1 33.84 227 VAL B C 1
ATOM 5626 O O . VAL B 1 227 ? -24.859 -20.594 27.312 1 33.84 227 VAL B O 1
ATOM 5629 N N . VAL B 1 228 ? -26.906 -19.953 27.391 1 38.81 228 VAL B N 1
ATOM 5630 C CA . VAL B 1 228 ? -26.75 -18.938 26.344 1 38.81 228 VAL B CA 1
ATOM 5631 C C . VAL B 1 228 ? -25.969 -17.75 26.906 1 38.81 228 VAL B C 1
ATOM 5633 O O . VAL B 1 228 ? -26.438 -17.062 27.812 1 38.81 228 VAL B O 1
ATOM 5636 N N . SER B 1 229 ? -24.641 -17.766 27.016 1 44.97 229 SER B N 1
ATOM 5637 C CA . SER B 1 229 ? -23.766 -16.656 27.438 1 44.97 229 SER B CA 1
ATOM 5638 C C . SER B 1 229 ? -24.219 -15.344 26.828 1 44.97 229 SER B C 1
ATOM 5640 O O . SER B 1 229 ? -24.578 -15.281 25.641 1 44.97 229 SER B O 1
ATOM 5642 N N . THR B 1 230 ? -24.797 -14.359 27.625 1 47.81 230 THR B N 1
ATOM 5643 C CA . THR B 1 230 ? -25.219 -13 27.297 1 47.81 230 THR B CA 1
ATOM 5644 C C . THR B 1 230 ? -24.172 -12.289 26.453 1 47.81 230 THR B C 1
ATOM 5646 O O . THR B 1 230 ? -22.984 -12.32 26.766 1 47.81 230 THR B O 1
ATOM 5649 N N . GLU B 1 231 ? -24.609 -12.062 25.188 1 62.03 231 GLU B N 1
ATOM 5650 C CA . GLU B 1 231 ? -23.797 -11.258 24.281 1 62.03 231 GLU B CA 1
ATOM 5651 C C . GLU B 1 231 ? -23.781 -9.797 24.719 1 62.03 231 GLU B C 1
ATOM 5653 O O . GLU B 1 231 ? -24.812 -9.219 25.031 1 62.03 231 GLU B O 1
ATOM 5658 N N . VAL B 1 232 ? -22.812 -9.289 25.516 1 54.97 232 VAL B N 1
ATOM 5659 C CA . VAL B 1 232 ? -22.688 -7.898 25.953 1 54.97 232 VAL B CA 1
ATOM 5660 C C . VAL B 1 232 ? -21.703 -7.156 25.047 1 54.97 232 VAL B C 1
ATOM 5662 O O . VAL B 1 232 ? -20.625 -7.664 24.75 1 54.97 232 VAL B O 1
ATOM 5665 N N . VAL B 1 233 ? -22.344 -6.125 24.406 1 58.5 233 VAL B N 1
ATOM 5666 C CA . VAL B 1 233 ? -21.438 -5.164 23.766 1 58.5 233 VAL B CA 1
ATOM 5667 C C . VAL B 1 233 ? -20.766 -4.301 24.844 1 58.5 233 VAL B C 1
ATOM 5669 O O . VAL B 1 233 ? -21.453 -3.6 25.594 1 58.5 233 VAL B O 1
ATOM 5672 N N . PRO B 1 234 ? -19.438 -4.609 25.062 1 55.09 234 PRO B N 1
ATOM 5673 C CA . PRO B 1 234 ? -18.812 -3.652 25.984 1 55.09 234 PRO B CA 1
ATOM 5674 C C . PRO B 1 234 ? -18.859 -2.217 25.469 1 55.09 234 PRO B C 1
ATOM 5676 O O . PRO B 1 234 ? -18.906 -1.995 24.25 1 55.09 234 PRO B O 1
ATOM 5679 N N . THR B 1 235 ? -19.25 -1.303 26.391 1 57.75 235 THR B N 1
ATOM 5680 C CA . THR B 1 235 ? -19.234 0.129 26.109 1 57.75 235 THR B CA 1
ATOM 5681 C C . THR B 1 235 ? -17.922 0.545 25.453 1 57.75 235 THR B C 1
ATOM 5683 O O . THR B 1 235 ? -16.891 -0.083 25.672 1 57.75 235 THR B O 1
ATOM 5686 N N . ALA B 1 236 ? -18.234 1.417 24.531 1 66.12 236 ALA B N 1
ATOM 5687 C CA . ALA B 1 236 ? -17.109 2.088 23.891 1 66.12 236 ALA B CA 1
ATOM 5688 C C . ALA B 1 236 ? -16.141 2.662 24.922 1 66.12 236 ALA B C 1
ATOM 5690 O O . ALA B 1 236 ? -16.562 3.314 25.875 1 66.12 236 ALA B O 1
ATOM 5691 N N . ASP B 1 237 ? -14.961 2.1 24.969 1 76 237 ASP B N 1
ATOM 5692 C CA . ASP B 1 237 ? -13.891 2.723 25.734 1 76 237 ASP B CA 1
ATOM 5693 C C . ASP B 1 237 ? -13.148 3.76 24.891 1 76 237 ASP B C 1
ATOM 5695 O O . ASP B 1 237 ? -12.445 3.41 23.938 1 76 237 ASP B O 1
ATOM 5699 N N . LEU B 1 238 ? -13.648 5.012 25.203 1 71.44 238 LEU B N 1
ATOM 5700 C CA . LEU B 1 238 ? -12.984 6.094 24.484 1 71.44 238 LEU B CA 1
ATOM 5701 C C . LEU B 1 238 ? -11.664 6.465 25.172 1 71.44 238 LEU B C 1
ATOM 5703 O O . LEU B 1 238 ? -11.633 6.742 26.359 1 71.44 238 LEU B O 1
ATOM 5707 N N . ALA B 1 239 ? -10.656 6.211 24.516 1 70.88 239 ALA B N 1
ATOM 5708 C CA . ALA B 1 239 ? -9.352 6.648 25 1 70.88 239 ALA B CA 1
ATOM 5709 C C . ALA B 1 239 ? -8.852 7.855 24.219 1 70.88 239 ALA B C 1
ATOM 5711 O O . ALA B 1 239 ? -8.695 7.785 22.984 1 70.88 239 ALA B O 1
ATOM 5712 N N . HIS B 1 240 ? -8.836 9.016 24.984 1 71.38 240 HIS B N 1
ATOM 5713 C CA . HIS B 1 240 ? -8.234 10.188 24.359 1 71.38 240 HIS B CA 1
ATOM 5714 C C . HIS B 1 240 ? -6.723 10.016 24.219 1 71.38 240 HIS B C 1
ATOM 5716 O O . HIS B 1 240 ? -6.07 9.461 25.109 1 71.38 240 HIS B O 1
ATOM 5722 N N . ASP B 1 241 ? -6.27 10.344 23.062 1 68.44 241 ASP B N 1
ATOM 5723 C CA . ASP B 1 241 ? -4.824 10.289 22.875 1 68.44 241 ASP B CA 1
ATOM 5724 C C . ASP B 1 241 ? -4.105 11.273 23.797 1 68.44 241 ASP B C 1
ATOM 5726 O O . ASP B 1 241 ? -4.562 12.406 23.984 1 68.44 241 ASP B O 1
ATOM 5730 N N . PRO B 1 242 ? -3.131 10.734 24.438 1 71.88 242 PRO B N 1
ATOM 5731 C CA . PRO B 1 242 ? -2.312 11.688 25.203 1 71.88 242 PRO B CA 1
ATOM 5732 C C . PRO B 1 242 ? -1.752 12.805 24.328 1 71.88 242 PRO B C 1
ATOM 5734 O O . PRO B 1 242 ? -1.857 12.75 23.094 1 71.88 242 PRO B O 1
ATOM 5737 N N . ASP B 1 243 ? -1.308 13.852 25.016 1 82.19 243 ASP B N 1
ATOM 5738 C CA . ASP B 1 243 ? -0.695 14.953 24.281 1 82.19 243 ASP B CA 1
ATOM 5739 C C . ASP B 1 243 ? 0.447 14.461 23.406 1 82.19 243 ASP B C 1
ATOM 5741 O O . ASP B 1 243 ? 1.335 13.742 23.859 1 82.19 243 ASP B O 1
ATOM 5745 N N . ALA B 1 244 ? 0.325 14.836 22.156 1 84.25 244 ALA B N 1
ATOM 5746 C CA . ALA B 1 244 ? 1.271 14.32 21.156 1 84.25 244 ALA B CA 1
ATOM 5747 C C . ALA B 1 244 ? 2.701 14.719 21.516 1 84.25 244 ALA B C 1
ATOM 5749 O O . ALA B 1 244 ? 3.635 13.938 21.312 1 84.25 244 ALA B O 1
ATOM 5750 N N . ILE B 1 245 ? 2.879 15.906 22.031 1 86.88 245 ILE B N 1
ATOM 5751 C CA . ILE B 1 245 ? 4.207 16.406 22.375 1 86.88 245 ILE B CA 1
ATOM 5752 C C . ILE B 1 245 ? 4.746 15.641 23.578 1 86.88 245 ILE B C 1
ATOM 5754 O O . ILE B 1 245 ? 5.926 15.289 23.625 1 86.88 245 ILE B O 1
ATOM 5758 N N . GLU B 1 246 ? 3.871 15.375 24.484 1 86.38 246 GLU B N 1
ATOM 5759 C CA . GLU B 1 246 ? 4.266 14.57 25.641 1 86.38 246 GLU B CA 1
ATOM 5760 C C . GLU B 1 246 ? 4.691 13.172 25.203 1 86.38 246 GLU B C 1
ATOM 5762 O O . GLU B 1 246 ? 5.695 12.641 25.688 1 86.38 246 GLU B O 1
ATOM 5767 N N . GLU B 1 247 ? 3.941 12.688 24.312 1 86.62 247 GLU B N 1
ATOM 5768 C CA . GLU B 1 247 ? 4.262 11.352 23.828 1 86.62 247 GLU B CA 1
ATOM 5769 C C . GLU B 1 247 ? 5.59 11.336 23.078 1 86.62 247 GLU B C 1
ATOM 5771 O O . GLU B 1 247 ? 6.352 10.375 23.156 1 86.62 247 GLU B O 1
ATOM 5776 N N . LEU B 1 248 ? 5.766 12.32 22.375 1 87.38 248 LEU B N 1
ATOM 5777 C CA . LEU B 1 248 ? 7 12.438 21.609 1 87.38 248 LEU B CA 1
ATOM 5778 C C . LEU B 1 248 ? 8.211 12.531 22.531 1 87.38 248 LEU B C 1
ATOM 5780 O O . LEU B 1 248 ? 9.203 11.82 22.328 1 87.38 248 LEU B O 1
ATOM 5784 N N . VAL B 1 249 ? 8.117 13.344 23.547 1 84.75 249 VAL B N 1
ATOM 5785 C CA . VAL B 1 249 ? 9.211 13.523 24.5 1 84.75 249 VAL B CA 1
ATOM 5786 C C . VAL B 1 249 ? 9.445 12.234 25.281 1 84.75 249 VAL B C 1
ATOM 5788 O O . VAL B 1 249 ? 10.586 11.875 25.578 1 84.75 249 VAL B O 1
ATOM 5791 N N . ALA B 1 250 ? 8.32 11.516 25.516 1 84.12 250 ALA B N 1
ATOM 5792 C CA . ALA B 1 250 ? 8.406 10.258 26.25 1 84.12 250 ALA B CA 1
ATOM 5793 C C . ALA B 1 250 ? 8.945 9.141 25.359 1 84.12 250 ALA B C 1
ATOM 5795 O O . ALA B 1 250 ? 9.242 8.039 25.844 1 84.12 250 ALA B O 1
ATOM 5796 N N . GLY B 1 251 ? 9.016 9.375 24.094 1 82.12 251 GLY B N 1
ATOM 5797 C CA . GLY B 1 251 ? 9.578 8.391 23.188 1 82.12 251 GLY B CA 1
ATOM 5798 C C . GLY B 1 251 ? 8.547 7.426 22.641 1 82.12 251 GLY B C 1
ATOM 5799 O O . GLY B 1 251 ? 8.898 6.414 22.031 1 82.12 251 GLY B O 1
ATOM 5800 N N . ARG B 1 252 ? 7.328 7.715 22.812 1 81.88 252 ARG B N 1
ATOM 5801 C CA . ARG B 1 252 ? 6.266 6.816 22.375 1 81.88 252 ARG B CA 1
ATOM 5802 C C . ARG B 1 252 ? 5.867 7.105 20.922 1 81.88 252 ARG B C 1
ATOM 5804 O O . ARG B 1 252 ? 5.211 6.285 20.281 1 81.88 252 ARG B O 1
ATOM 5811 N N . CYS B 1 253 ? 6.215 8.273 20.547 1 83.88 253 CYS B N 1
ATOM 5812 C CA . CYS B 1 253 ? 6.027 8.594 19.141 1 83.88 253 CYS B CA 1
ATOM 5813 C C . CYS B 1 253 ? 7.25 9.305 18.562 1 83.88 253 CYS B C 1
ATOM 5815 O O . CYS B 1 253 ? 7.984 9.969 19.312 1 83.88 253 CYS B O 1
ATOM 5817 N N . GLY B 1 254 ? 7.453 9.172 17.281 1 86.12 254 GLY B N 1
ATOM 5818 C CA . GLY B 1 254 ? 8.648 9.734 16.672 1 86.12 254 GLY B CA 1
ATOM 5819 C C . GLY B 1 254 ? 8.406 11.094 16.031 1 86.12 254 GLY B C 1
ATOM 5820 O O . GLY B 1 254 ? 9.344 11.883 15.875 1 86.12 254 GLY B O 1
ATOM 5821 N N . THR B 1 255 ? 7.238 11.336 15.719 1 93 255 THR B N 1
ATOM 5822 C CA . THR B 1 255 ? 6.914 12.57 15 1 93 255 THR B CA 1
ATOM 5823 C C . THR B 1 255 ? 5.461 12.969 15.242 1 93 255 THR B C 1
ATOM 5825 O O . THR B 1 255 ? 4.605 12.109 15.477 1 93 255 THR B O 1
ATOM 5828 N N . ALA B 1 256 ? 5.215 14.258 15.305 1 93.19 256 ALA B N 1
ATOM 5829 C CA . ALA B 1 256 ? 3.871 14.82 15.406 1 93.19 256 ALA B CA 1
ATOM 5830 C C . ALA B 1 256 ? 3.701 16 14.453 1 93.19 256 ALA B C 1
ATOM 5832 O O . ALA B 1 256 ? 4.645 16.766 14.234 1 93.19 256 ALA B O 1
ATOM 5833 N N . LEU B 1 257 ? 2.609 16.125 13.867 1 95.5 257 LEU B N 1
ATOM 5834 C CA . LEU B 1 257 ? 2.266 17.25 13.008 1 95.5 257 LEU B CA 1
ATOM 5835 C C . LEU B 1 257 ? 1.05 17.984 13.555 1 95.5 257 LEU B C 1
ATOM 5837 O O . LEU B 1 257 ? -0.014 17.391 13.734 1 95.5 257 LEU B O 1
ATOM 5841 N N . VAL B 1 258 ? 1.231 19.219 13.844 1 93.19 258 VAL B N 1
ATOM 5842 C CA . VAL B 1 258 ? 0.159 20.094 14.32 1 93.19 258 VAL B CA 1
ATOM 5843 C C . VAL B 1 258 ? -0.365 20.938 13.164 1 93.19 258 VAL B C 1
ATOM 5845 O O . VAL B 1 258 ? 0.386 21.719 12.562 1 93.19 258 VAL B O 1
ATOM 5848 N N . VAL B 1 259 ? -1.636 20.828 12.883 1 94.06 259 VAL B N 1
ATOM 5849 C CA . VAL B 1 259 ? -2.248 21.547 11.781 1 94.06 259 VAL B CA 1
ATOM 5850 C C . VAL B 1 259 ? -3.336 22.484 12.312 1 94.06 259 VAL B C 1
ATOM 5852 O O . VAL B 1 259 ? -4.414 22.031 12.703 1 94.06 259 VAL B O 1
ATOM 5855 N N . PRO B 1 260 ? -3.064 23.766 12.312 1 91.06 260 PRO B N 1
ATOM 5856 C CA . PRO B 1 260 ? -4.094 24.719 12.75 1 91.06 260 PRO B CA 1
ATOM 5857 C C . PRO B 1 260 ? -5.191 24.922 11.711 1 91.06 260 PRO B C 1
ATOM 5859 O O . PRO B 1 260 ? -4.953 24.734 10.516 1 91.06 260 PRO B O 1
ATOM 5862 N N . ARG B 1 261 ? -6.332 25.266 12.141 1 87.44 261 ARG B N 1
ATOM 5863 C CA . ARG B 1 261 ? -7.402 25.625 11.219 1 87.44 261 ARG B CA 1
ATOM 5864 C C . ARG B 1 261 ? -7.113 26.969 10.547 1 87.44 261 ARG B C 1
ATOM 5866 O O . ARG B 1 261 ? -6.707 27.922 11.211 1 87.44 261 ARG B O 1
ATOM 5873 N N . ASP B 1 262 ? -7.258 26.938 9.297 1 82.94 262 ASP B N 1
ATOM 5874 C CA . ASP B 1 262 ? -7.102 28.188 8.539 1 82.94 262 ASP B CA 1
ATOM 5875 C C . ASP B 1 262 ? -8.414 28.953 8.461 1 82.94 262 ASP B C 1
ATOM 5877 O O . ASP B 1 262 ? -9.281 28.641 7.637 1 82.94 262 ASP B O 1
ATOM 5881 N 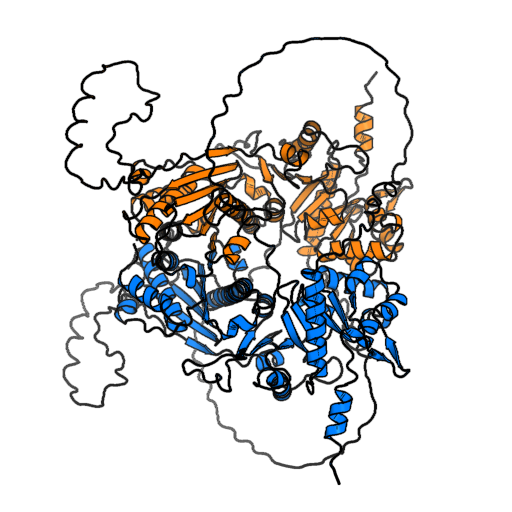N . THR B 1 263 ? -8.602 29.844 9.273 1 74.88 263 THR B N 1
ATOM 5882 C CA . THR B 1 263 ? -9.852 30.578 9.328 1 74.88 263 THR B CA 1
ATOM 5883 C C . THR B 1 263 ? -9.734 31.906 8.57 1 74.88 263 THR B C 1
ATOM 5885 O O . THR B 1 263 ? -10.594 32.781 8.695 1 74.88 263 THR B O 1
ATOM 5888 N N . ARG B 1 264 ? -8.641 31.984 7.895 1 73.19 264 ARG B N 1
ATOM 5889 C CA . ARG B 1 264 ? -8.5 33.25 7.152 1 73.19 264 ARG B CA 1
ATOM 5890 C C . ARG B 1 264 ? -9.641 33.406 6.156 1 73.19 264 ARG B C 1
ATOM 5892 O O . ARG B 1 264 ? -9.938 32.5 5.371 1 73.19 264 ARG B O 1
ATOM 5899 N N . GLY B 1 265 ? -10.266 34.406 6.363 1 64.19 265 GLY B N 1
ATOM 5900 C CA . GLY B 1 265 ? -11.352 34.75 5.461 1 64.19 265 GLY B CA 1
ATOM 5901 C C . GLY B 1 265 ? -12.641 34.031 5.77 1 64.19 265 GLY B C 1
ATOM 5902 O O . GLY B 1 265 ? -13.648 34.219 5.09 1 64.19 265 GLY B O 1
ATOM 5903 N N . ALA B 1 266 ? -12.57 33.062 6.773 1 64.25 266 ALA B N 1
ATOM 5904 C CA . ALA B 1 266 ? -13.781 32.312 7.074 1 64.25 266 ALA B CA 1
ATOM 5905 C C . ALA B 1 266 ? -14.758 33.125 7.902 1 64.25 266 ALA B C 1
ATOM 5907 O O . ALA B 1 266 ? -14.344 33.906 8.758 1 64.25 266 ALA B O 1
ATOM 5908 N N . THR B 1 267 ? -15.898 33.25 7.375 1 63.44 267 THR B N 1
ATOM 5909 C CA . THR B 1 267 ? -16.953 33.938 8.102 1 63.44 267 THR B CA 1
ATOM 5910 C C . THR B 1 267 ? -18.016 32.938 8.578 1 63.44 267 THR B C 1
ATOM 5912 O O . THR B 1 267 ? -18.188 31.875 7.98 1 63.44 267 THR B O 1
ATOM 5915 N N . ASN B 1 268 ? -18.406 33.062 9.875 1 55.91 268 ASN B N 1
ATOM 5916 C CA . ASN B 1 268 ? -19.531 32.25 10.344 1 55.91 268 ASN B CA 1
ATOM 5917 C C . ASN B 1 268 ? -20.812 32.562 9.562 1 55.91 268 ASN B C 1
ATOM 5919 O O . ASN B 1 268 ? -20.797 33.375 8.641 1 55.91 268 ASN B O 1
ATOM 5923 N N . ALA B 1 269 ? -21.797 31.641 9.852 1 58.03 269 ALA B N 1
ATOM 5924 C CA . ALA B 1 269 ? -23.094 31.781 9.172 1 58.03 269 ALA B CA 1
ATOM 5925 C C . ALA B 1 269 ? 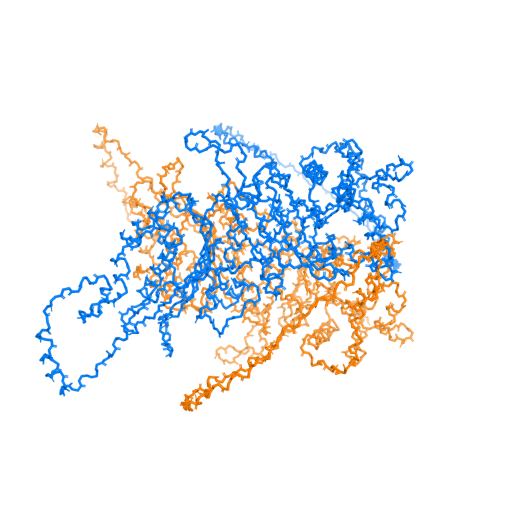-23.594 33.219 9.242 1 58.03 269 ALA B C 1
ATOM 5927 O O . ALA B 1 269 ? -24.312 33.688 8.359 1 58.03 269 ALA B O 1
ATOM 5928 N N . ALA B 1 270 ? -23.188 33.938 10.219 1 59.88 270 ALA B N 1
ATOM 5929 C CA . ALA B 1 270 ? -23.641 35.312 10.43 1 59.88 270 ALA B CA 1
ATOM 5930 C C . ALA B 1 270 ? -22.734 36.312 9.727 1 59.88 270 ALA B C 1
ATOM 5932 O O . ALA B 1 270 ? -22.953 37.531 9.805 1 59.88 270 ALA B O 1
ATOM 5933 N N . GLY B 1 271 ? -21.812 35.781 9.031 1 59.59 271 GLY B N 1
ATOM 5934 C CA . GLY B 1 271 ? -20.922 36.625 8.289 1 59.59 271 GLY B CA 1
ATOM 5935 C C . GLY B 1 271 ? -19.75 37.156 9.117 1 59.59 271 GLY B C 1
ATOM 5936 O O . GLY B 1 271 ? -19.016 38.031 8.68 1 59.59 271 GLY B O 1
ATOM 5937 N N . GLU B 1 272 ? -19.844 36.812 10.344 1 60.97 272 GLU B N 1
ATOM 5938 C CA . GLU B 1 272 ? -18.797 37.281 11.242 1 60.97 272 GLU B CA 1
ATOM 5939 C C . GLU B 1 272 ? -17.531 36.406 11.117 1 60.97 272 GLU B C 1
ATOM 5941 O O . GLU B 1 272 ? -17.625 35.219 10.805 1 60.97 272 GLU B O 1
ATOM 5946 N N . ALA B 1 273 ? -16.422 37.156 11.258 1 59.28 273 ALA B N 1
ATOM 5947 C CA . ALA B 1 273 ? -15.133 36.438 11.211 1 59.28 273 ALA B CA 1
ATOM 5948 C C . ALA B 1 273 ? -15.094 35.312 12.242 1 59.28 273 ALA B C 1
ATOM 5950 O O . ALA B 1 273 ? -15.547 35.469 13.375 1 59.28 273 ALA B O 1
ATOM 5951 N N . VAL B 1 274 ? -15.031 34.031 11.852 1 57.62 274 VAL B N 1
ATOM 5952 C CA . VAL B 1 274 ? -14.953 32.875 12.734 1 57.62 274 VAL B CA 1
ATOM 5953 C C . VAL B 1 274 ? -13.844 33.094 13.766 1 57.62 274 VAL B C 1
ATOM 5955 O O . VAL B 1 274 ? -12.727 33.469 13.414 1 57.62 274 VAL B O 1
ATOM 5958 N N . GLU B 1 275 ? -14.289 33.375 15.086 1 52.28 275 GLU B N 1
ATOM 5959 C CA . GLU B 1 275 ? -13.422 33.656 16.219 1 52.28 275 GLU B CA 1
ATOM 5960 C C . GLU B 1 275 ? -12.297 32.656 16.328 1 52.28 275 GLU B C 1
ATOM 5962 O O . GLU B 1 275 ? -12.367 31.562 15.758 1 52.28 275 GLU B O 1
ATOM 5967 N N . ALA B 1 276 ? -11.383 32.938 17.453 1 50.25 276 ALA B N 1
ATOM 5968 C CA . ALA B 1 276 ? -10.188 32.469 18.141 1 50.25 276 ALA B CA 1
ATOM 5969 C C . ALA B 1 276 ? -10.438 31.078 18.75 1 50.25 276 ALA B C 1
ATOM 5971 O O . ALA B 1 276 ? -11.57 30.75 19.125 1 50.25 276 ALA B O 1
ATOM 5972 N N . GLY B 1 277 ? -9.602 30.047 18.656 1 53.28 277 GLY B N 1
ATOM 5973 C CA . GLY B 1 277 ? -9.555 28.75 19.281 1 53.28 277 GLY B CA 1
ATOM 5974 C C . GLY B 1 277 ? -9.758 27.609 18.312 1 53.28 277 GLY B C 1
ATOM 5975 O O . GLY B 1 277 ? -10.422 26.609 18.625 1 53.28 277 GLY B O 1
ATOM 5976 N N . ALA B 1 278 ? -9.383 28.031 17.25 1 55.75 278 ALA B N 1
ATOM 5977 C CA . ALA B 1 278 ? -9.648 27.125 16.125 1 55.75 278 ALA B CA 1
ATOM 5978 C C . ALA B 1 278 ? -9.039 25.75 16.359 1 55.75 278 ALA B C 1
ATOM 5980 O O . ALA B 1 278 ? -7.996 25.641 17 1 55.75 278 ALA B O 1
ATOM 5981 N N . PRO B 1 279 ? -9.844 24.766 16.078 1 64.56 279 PRO B N 1
ATOM 5982 C CA . PRO B 1 279 ? -9.422 23.375 16.266 1 64.56 279 PRO B CA 1
ATOM 5983 C C . PRO B 1 279 ? -8.094 23.062 15.578 1 64.56 279 PRO B C 1
ATOM 5985 O O . PRO B 1 279 ? -7.773 23.672 14.555 1 64.56 279 PRO B O 1
ATOM 5988 N N . VAL B 1 280 ? -7.211 22.516 16.391 1 83.19 280 VAL B N 1
ATOM 5989 C CA . VAL B 1 280 ? -5.941 22.016 15.875 1 83.19 280 VAL B CA 1
ATOM 5990 C C . VAL B 1 280 ? -6.02 20.5 15.711 1 83.19 280 VAL B C 1
ATOM 5992 O O . VAL B 1 280 ? -6.613 19.812 16.547 1 83.19 280 VAL B O 1
ATOM 5995 N N . VAL B 1 281 ? -5.734 20.094 14.547 1 87.44 281 VAL B N 1
ATOM 5996 C CA . VAL B 1 281 ? -5.582 18.656 14.367 1 87.44 281 VAL B CA 1
ATOM 5997 C C . VAL B 1 281 ? -4.129 18.266 14.602 1 87.44 281 VAL B C 1
ATOM 5999 O O . VAL B 1 281 ? -3.207 18.922 14.125 1 87.44 281 VAL B O 1
ATOM 6002 N N . VAL B 1 282 ? -4.016 17.266 15.445 1 90.19 282 VAL B N 1
ATOM 6003 C CA . VAL B 1 282 ? -2.676 16.766 15.711 1 90.19 282 VAL B CA 1
ATOM 6004 C C . VAL B 1 282 ? -2.557 15.328 15.195 1 90.19 282 VAL B C 1
ATOM 6006 O O . VAL B 1 282 ? -3.334 14.453 15.586 1 90.19 282 VAL B O 1
ATOM 6009 N N . LEU B 1 283 ? -1.726 15.156 14.25 1 92.06 283 LEU B N 1
ATOM 6010 C CA . LEU B 1 283 ? -1.411 13.82 13.75 1 92.06 283 LEU B CA 1
ATOM 6011 C C . LEU B 1 283 ? -0.161 13.266 14.43 1 92.06 283 LEU B C 1
ATOM 6013 O O . LEU B 1 283 ? 0.819 13.992 14.617 1 92.06 283 LEU B O 1
ATOM 6017 N N . ARG B 1 284 ? -0.381 11.977 14.75 1 87.06 284 ARG B N 1
ATOM 6018 C CA . ARG B 1 284 ? 0.717 11.312 15.445 1 87.06 284 ARG B CA 1
ATOM 6019 C C . ARG B 1 284 ? 1.279 10.164 14.609 1 87.06 284 ARG B C 1
ATOM 6021 O O . ARG B 1 284 ? 0.58 9.609 13.758 1 87.06 284 ARG B O 1
ATOM 6028 N N . GLU B 1 285 ? 2.506 9.891 14.758 1 83.25 285 GLU B N 1
ATOM 6029 C CA . GLU B 1 285 ? 3.184 8.773 14.109 1 83.25 285 GLU B CA 1
ATOM 6030 C C . GLU B 1 285 ? 3.631 9.141 12.695 1 83.25 285 GLU B C 1
ATOM 6032 O O . GLU B 1 285 ? 2.979 9.938 12.023 1 83.25 285 GLU B O 1
ATOM 6037 N N . GLY B 1 286 ? 4.555 8.453 12.305 1 84.44 286 GLY B N 1
ATOM 6038 C CA . GLY B 1 286 ? 5.191 8.734 11.031 1 84.44 286 GLY B CA 1
ATOM 6039 C C . GLY B 1 286 ? 4.273 8.516 9.836 1 84.44 286 GLY B C 1
ATOM 6040 O O . GLY B 1 286 ? 4.246 9.336 8.914 1 84.44 286 GLY B O 1
ATOM 6041 N N . ALA B 1 287 ? 3.492 7.484 9.945 1 87 287 ALA B N 1
ATOM 6042 C CA . ALA B 1 287 ? 2.65 7.148 8.805 1 87 287 ALA B CA 1
ATOM 6043 C C . ALA B 1 287 ? 1.564 8.203 8.594 1 87 287 ALA B C 1
ATOM 6045 O O . ALA B 1 287 ? 1.298 8.609 7.461 1 87 287 ALA B O 1
ATOM 6046 N N . MET B 1 288 ? 0.948 8.633 9.641 1 89.75 288 MET B N 1
ATOM 6047 C CA . MET B 1 288 ? -0.11 9.633 9.547 1 89.75 288 MET B CA 1
ATOM 6048 C C . MET B 1 288 ? 0.453 10.977 9.102 1 89.75 288 MET B C 1
ATOM 6050 O O . MET B 1 288 ? -0.162 11.68 8.289 1 89.75 288 MET B O 1
ATOM 6054 N N . VAL B 1 289 ? 1.612 11.289 9.617 1 92.81 289 VAL B N 1
ATOM 6055 C CA . VAL B 1 289 ? 2.24 12.562 9.281 1 92.81 289 VAL B CA 1
ATOM 6056 C C . VAL B 1 289 ? 2.615 12.578 7.805 1 92.81 289 VAL B C 1
ATOM 6058 O O . VAL B 1 289 ? 2.303 13.531 7.086 1 92.81 289 VAL B O 1
ATOM 6061 N N . ARG B 1 290 ? 3.182 11.5 7.352 1 93.25 290 ARG B N 1
ATOM 6062 C CA . ARG B 1 290 ? 3.553 11.391 5.945 1 93.25 290 ARG B CA 1
ATOM 6063 C C . ARG B 1 290 ? 2.324 11.469 5.047 1 93.25 290 ARG B C 1
ATOM 6065 O O . ARG B 1 290 ? 2.373 12.062 3.967 1 93.25 290 ARG B O 1
ATOM 6072 N N . ALA B 1 291 ? 1.311 10.891 5.555 1 93.12 291 ALA B N 1
ATOM 6073 C CA . ALA B 1 291 ? 0.07 10.836 4.785 1 93.12 291 ALA B CA 1
ATOM 6074 C C . ALA B 1 291 ? -0.509 12.234 4.582 1 93.12 291 ALA B C 1
ATOM 6076 O O . ALA B 1 291 ? -1.213 12.484 3.602 1 93.12 291 ALA B O 1
ATOM 6077 N N . ALA B 1 292 ? -0.2 13.133 5.453 1 95.19 292 ALA B N 1
ATOM 6078 C CA . ALA B 1 292 ? -0.785 14.477 5.426 1 95.19 292 ALA B CA 1
ATOM 6079 C C . ALA B 1 292 ? 0.022 15.406 4.531 1 95.19 292 ALA B C 1
ATOM 6081 O O . ALA B 1 292 ? -0.402 16.531 4.254 1 95.19 292 ALA B O 1
ATOM 6082 N N . LEU B 1 293 ? 1.156 14.953 4.078 1 96.12 293 LEU B N 1
ATOM 6083 C CA . LEU B 1 293 ? 2.053 15.82 3.322 1 96.12 293 LEU B CA 1
ATOM 6084 C C . LEU B 1 293 ? 2.191 15.336 1.884 1 96.12 293 LEU B C 1
ATOM 6086 O O . LEU B 1 293 ? 2.742 14.258 1.64 1 96.12 293 LEU B O 1
ATOM 6090 N N . PRO B 1 294 ? 1.705 16.141 0.951 1 94.12 294 PRO B N 1
ATOM 6091 C CA . PRO B 1 294 ? 1.855 15.742 -0.451 1 94.12 294 PRO B CA 1
ATOM 6092 C C . PRO B 1 294 ? 3.316 15.633 -0.879 1 94.12 294 PRO B C 1
ATOM 6094 O O . PRO B 1 294 ? 4.066 16.609 -0.783 1 94.12 294 PRO B O 1
ATOM 6097 N N . ARG B 1 295 ? 3.629 14.5 -1.348 1 92.88 295 ARG B N 1
ATOM 6098 C CA . ARG B 1 295 ? 4.988 14.281 -1.829 1 92.88 295 ARG B CA 1
ATOM 6099 C C . ARG B 1 295 ? 5.258 15.086 -3.1 1 92.88 295 ARG B C 1
ATOM 6101 O O . ARG B 1 295 ? 4.398 15.172 -3.977 1 92.88 295 ARG B O 1
ATOM 6108 N N . GLY B 1 296 ? 6.387 15.656 -3.201 1 92.56 296 GLY B N 1
ATOM 6109 C CA . GLY B 1 296 ? 6.781 16.438 -4.367 1 92.56 296 GLY B CA 1
ATOM 6110 C C . GLY B 1 296 ? 6.203 17.844 -4.371 1 92.56 296 GLY B C 1
ATOM 6111 O O . GLY B 1 296 ? 6.535 18.641 -5.238 1 92.56 296 GLY B O 1
ATOM 6112 N N . ALA B 1 297 ? 5.402 18.094 -3.414 1 95.38 297 ALA B N 1
ATOM 6113 C CA . ALA B 1 297 ? 4.734 19.391 -3.395 1 95.38 297 ALA B CA 1
ATOM 6114 C C . ALA B 1 297 ? 4.699 19.969 -1.982 1 95.38 297 ALA B C 1
ATOM 6116 O O . ALA B 1 297 ? 3.754 20.672 -1.615 1 95.38 297 ALA B O 1
ATOM 6117 N N . THR B 1 298 ? 5.613 19.609 -1.183 1 97.31 298 THR B N 1
ATOM 6118 C CA . THR B 1 298 ? 5.695 20.109 0.183 1 97.31 298 THR B CA 1
ATOM 6119 C C . THR B 1 298 ? 7.082 20.672 0.468 1 97.31 298 THR B C 1
ATOM 6121 O O . THR B 1 298 ? 8.094 20.031 0.163 1 97.31 298 THR B O 1
ATOM 6124 N N . VAL B 1 299 ? 7.098 21.875 1.016 1 97.75 299 VAL B N 1
ATOM 6125 C CA . VAL B 1 299 ? 8.328 22.516 1.468 1 97.75 299 VAL B CA 1
ATOM 6126 C C . VAL B 1 299 ? 8.367 22.547 2.994 1 97.75 299 VAL B C 1
ATOM 6128 O O . VAL B 1 299 ? 7.359 22.828 3.645 1 97.75 299 VAL B O 1
ATOM 6131 N N . ILE B 1 300 ? 9.508 22.156 3.555 1 98.31 300 ILE B N 1
ATOM 6132 C CA . ILE B 1 300 ? 9.664 22.125 5.004 1 98.31 300 ILE B CA 1
ATOM 6133 C C . ILE B 1 300 ? 10.781 23.062 5.43 1 98.31 300 ILE B C 1
ATOM 6135 O O . ILE B 1 300 ? 11.891 23.016 4.883 1 98.31 300 ILE B O 1
ATOM 6139 N N . LEU B 1 301 ? 10.531 23.938 6.32 1 97.44 301 LEU B N 1
ATOM 6140 C CA . LEU B 1 301 ? 11.547 24.828 6.887 1 97.44 301 LEU B CA 1
ATOM 6141 C C . LEU B 1 301 ? 11.875 24.438 8.32 1 97.44 301 LEU B C 1
ATOM 6143 O O . LEU B 1 301 ? 11.156 24.797 9.25 1 97.44 301 LEU B O 1
ATOM 6147 N N . PRO B 1 302 ? 12.953 23.688 8.453 1 96.38 302 PRO B N 1
ATOM 6148 C CA . PRO B 1 302 ? 13.383 23.344 9.812 1 96.38 302 PRO B CA 1
ATOM 6149 C C . PRO B 1 302 ? 13.93 24.547 10.578 1 96.38 302 PRO B C 1
ATOM 6151 O O . PRO B 1 302 ? 14.562 25.438 9.984 1 96.38 302 PRO B O 1
ATOM 6154 N N . GLY B 1 303 ? 13.641 24.641 11.898 1 92.31 303 GLY B N 1
ATOM 6155 C CA . GLY B 1 303 ? 14.148 25.703 12.727 1 92.31 303 GLY B CA 1
ATOM 6156 C C . GLY B 1 303 ? 13.859 25.516 14.203 1 92.31 303 GLY B C 1
ATOM 6157 O O . GLY B 1 303 ? 13.094 24.625 14.578 1 92.31 303 GLY B O 1
ATOM 6158 N N . SER B 1 304 ? 14.523 26.344 15 1 89.12 304 SER B N 1
ATOM 6159 C CA . SER B 1 304 ? 14.289 26.312 16.438 1 89.12 304 SER B CA 1
ATOM 6160 C C . SER B 1 304 ? 13.047 27.094 16.812 1 89.12 304 SER B C 1
ATOM 6162 O O . SER B 1 304 ? 12.367 26.781 17.797 1 89.12 304 SER B O 1
ATOM 6164 N N . TYR B 1 305 ? 12.773 28.203 16.156 1 91.94 305 TYR B N 1
ATOM 6165 C CA . TYR B 1 305 ? 11.617 29.094 16.297 1 91.94 305 TYR B CA 1
ATOM 6166 C C . TYR B 1 305 ? 11.461 29.562 17.734 1 91.94 305 TYR B C 1
ATOM 6168 O O . TYR B 1 305 ? 10.375 29.453 18.312 1 91.94 305 TYR B O 1
ATOM 6176 N N . ASN B 1 306 ? 12.562 30.094 18.188 1 88.81 306 ASN B N 1
ATOM 6177 C CA . ASN B 1 306 ? 12.641 30.688 19.516 1 88.81 306 ASN B CA 1
ATOM 6178 C C . ASN B 1 306 ? 13.039 32.156 19.422 1 88.81 306 ASN B C 1
ATOM 6180 O O . ASN B 1 306 ? 14.102 32.562 19.922 1 88.81 306 ASN B O 1
ATOM 6184 N N . PRO B 1 307 ? 12.344 33 18.859 1 88.06 307 PRO B N 1
ATOM 6185 C CA . PRO B 1 307 ? 10.969 32.781 18.422 1 88.06 307 PRO B CA 1
ATOM 6186 C C . PRO B 1 307 ? 10.828 32.75 16.906 1 88.06 307 PRO B C 1
ATOM 6188 O O . PRO B 1 307 ? 11.789 33 16.188 1 88.06 307 PR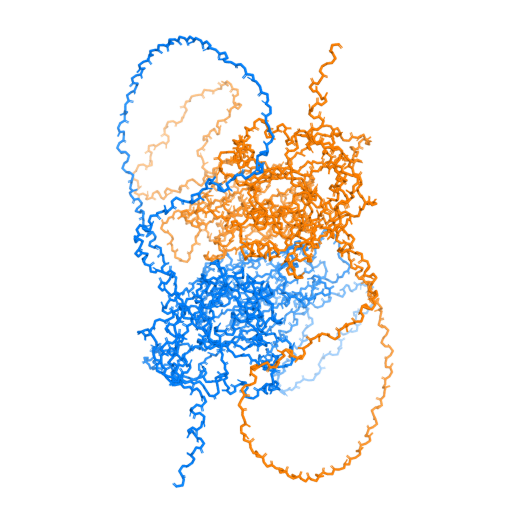O B O 1
ATOM 6191 N N . LEU B 1 308 ? 9.719 32.469 16.469 1 91.25 308 LEU B N 1
ATOM 6192 C CA . LEU B 1 308 ? 9.305 32.656 15.078 1 91.25 308 LEU B CA 1
ATOM 6193 C C . LEU B 1 308 ? 9.18 34.125 14.719 1 91.25 308 LEU B C 1
ATOM 6195 O O . LEU B 1 308 ? 8.734 34.938 15.539 1 91.25 308 LEU B O 1
ATOM 6199 N N . HIS B 1 309 ? 9.594 34.562 13.602 1 88.31 309 HIS B N 1
ATOM 6200 C CA . HIS B 1 309 ? 9.453 35.938 13.148 1 88.31 309 HIS B CA 1
ATOM 6201 C C . HIS B 1 309 ? 9.109 36 11.664 1 88.31 309 HIS B C 1
ATOM 6203 O O . HIS B 1 309 ? 9.062 34.938 10.992 1 88.31 309 HIS B O 1
ATOM 6209 N N . ARG B 1 310 ? 8.883 37.094 11.148 1 87.12 310 ARG B N 1
ATOM 6210 C CA . ARG B 1 310 ? 8.375 37.312 9.797 1 87.12 310 ARG B CA 1
ATOM 6211 C C . ARG B 1 310 ? 9.391 36.844 8.758 1 87.12 310 ARG B C 1
ATOM 6213 O O . ARG B 1 310 ? 9.008 36.406 7.668 1 87.12 310 ARG B O 1
ATOM 6220 N N . GLY B 1 311 ? 10.609 36.906 9.07 1 85.38 311 GLY B N 1
ATOM 6221 C CA . GLY B 1 311 ? 11.633 36.438 8.164 1 85.38 311 GLY B CA 1
ATOM 6222 C C . GLY B 1 311 ? 11.5 34.938 7.84 1 85.38 311 GLY B C 1
ATOM 6223 O O . GLY B 1 311 ? 11.727 34.531 6.703 1 85.38 311 GLY B O 1
ATOM 6224 N N . HIS B 1 312 ? 11.133 34.219 8.836 1 90.88 312 HIS B N 1
ATOM 6225 C CA . HIS B 1 312 ? 10.93 32.781 8.625 1 90.88 312 HIS B CA 1
ATOM 6226 C C . HIS B 1 312 ? 9.766 32.531 7.672 1 90.88 312 HIS B C 1
ATOM 6228 O O . HIS B 1 312 ? 9.875 31.734 6.75 1 90.88 312 HIS B O 1
ATOM 6234 N N . VAL B 1 313 ? 8.719 33.25 7.883 1 92.38 313 VAL B N 1
ATOM 6235 C CA . VAL B 1 313 ? 7.527 33.094 7.059 1 92.38 313 VAL B CA 1
ATOM 6236 C C . VAL B 1 313 ? 7.828 33.5 5.625 1 92.38 313 VAL B C 1
ATOM 6238 O O . VAL B 1 313 ? 7.445 32.844 4.676 1 92.38 313 VAL B O 1
ATOM 6241 N N . GLY B 1 314 ? 8.508 34.625 5.562 1 88.94 314 GLY B N 1
ATOM 6242 C CA . GLY B 1 314 ? 8.898 35.094 4.238 1 88.94 314 GLY B CA 1
ATOM 6243 C C . GLY B 1 314 ? 9.758 34.094 3.49 1 88.94 314 GLY B C 1
ATOM 6244 O O . GLY B 1 314 ? 9.578 33.875 2.289 1 88.94 314 GLY B O 1
ATOM 6245 N N . LEU B 1 315 ? 10.656 33.5 4.199 1 90 315 LEU B N 1
ATOM 6246 C CA . LEU B 1 315 ? 11.531 32.531 3.592 1 90 315 LEU B CA 1
ATOM 6247 C C . LEU B 1 315 ? 10.742 31.297 3.125 1 90 315 LEU B C 1
ATOM 6249 O O . LEU B 1 315 ? 10.961 30.797 2.02 1 90 315 LEU B O 1
ATOM 6253 N N . LEU B 1 316 ? 9.883 30.844 3.904 1 94.31 316 LEU B N 1
ATOM 6254 C CA . LEU B 1 316 ? 9.055 29.688 3.543 1 94.31 316 LEU B CA 1
ATOM 6255 C C . LEU B 1 316 ? 8.211 30 2.312 1 94.31 316 LEU B C 1
ATOM 6257 O O . LEU B 1 316 ? 8.117 29.172 1.398 1 94.31 316 LEU B O 1
ATOM 6261 N N . GLU B 1 317 ? 7.625 31.156 2.285 1 92.5 317 GLU B N 1
ATOM 6262 C CA . GLU B 1 317 ? 6.766 31.531 1.164 1 92.5 317 GLU B CA 1
ATOM 6263 C C . GLU B 1 317 ? 7.57 31.656 -0.127 1 92.5 317 GLU B C 1
ATOM 6265 O O . GLU B 1 317 ? 7.098 31.281 -1.2 1 92.5 317 GLU B O 1
ATOM 6270 N N . ALA B 1 318 ? 8.734 32.219 0.001 1 90.69 318 ALA B N 1
ATOM 6271 C CA . ALA B 1 318 ? 9.602 32.312 -1.169 1 90.69 318 ALA B CA 1
ATOM 6272 C C . ALA B 1 318 ? 9.969 30.922 -1.699 1 90.69 318 ALA B C 1
ATOM 6274 O O . ALA B 1 318 ? 9.969 30.703 -2.912 1 90.69 318 ALA B O 1
ATOM 6275 N N . ALA B 1 319 ? 10.258 30.078 -0.771 1 93.94 319 ALA B N 1
ATOM 6276 C CA . ALA B 1 319 ? 10.609 28.719 -1.15 1 93.94 319 ALA B CA 1
ATOM 6277 C C . ALA B 1 319 ? 9.422 28 -1.802 1 93.94 319 ALA B C 1
ATOM 6279 O O . ALA B 1 319 ? 9.586 27.297 -2.803 1 93.94 319 ALA B O 1
ATOM 6280 N N . ARG B 1 320 ? 8.305 28.172 -1.22 1 94.06 320 ARG B N 1
ATOM 6281 C CA . ARG B 1 320 ? 7.09 27.578 -1.775 1 94.06 320 ARG B CA 1
ATOM 6282 C C . ARG B 1 320 ? 6.859 28.062 -3.205 1 94.06 320 ARG B C 1
ATOM 6284 O O . ARG B 1 320 ? 6.543 27.266 -4.09 1 94.06 320 ARG B O 1
ATOM 6291 N N . SER B 1 321 ? 7.008 29.312 -3.432 1 90.88 321 SER B N 1
ATOM 6292 C CA . SER B 1 321 ? 6.812 29.891 -4.754 1 90.88 321 SER B CA 1
ATOM 6293 C C . SER B 1 321 ? 7.816 29.344 -5.758 1 90.88 321 SER B C 1
ATOM 6295 O O . SER B 1 321 ? 7.469 29.078 -6.914 1 90.88 321 SER B O 1
ATOM 6297 N N . LEU B 1 322 ? 8.977 29.219 -5.305 1 90.25 322 LEU B N 1
ATOM 6298 C CA . LEU B 1 322 ? 10.016 28.672 -6.184 1 90.25 322 LEU B CA 1
ATOM 6299 C C . LEU B 1 322 ? 9.672 27.25 -6.598 1 90.25 322 LEU B C 1
ATOM 6301 O O . LEU B 1 322 ? 9.766 26.906 -7.781 1 90.25 322 LEU B O 1
ATOM 6305 N N . LEU B 1 323 ? 9.328 26.453 -5.652 1 93.06 323 LEU B N 1
ATOM 6306 C CA . LEU B 1 323 ? 8.992 25.062 -5.973 1 93.06 323 LEU B CA 1
ATOM 6307 C C . LEU B 1 323 ? 7.762 25 -6.875 1 93.06 323 LEU B C 1
ATOM 6309 O O . LEU B 1 323 ? 7.691 24.156 -7.773 1 93.06 323 LEU B O 1
ATOM 6313 N N . ASP B 1 324 ? 6.812 25.859 -6.578 1 91.75 324 ASP B N 1
ATOM 6314 C CA . ASP B 1 324 ? 5.629 25.938 -7.426 1 91.75 324 ASP B CA 1
ATOM 6315 C C . ASP B 1 324 ? 6.012 26.234 -8.875 1 91.75 324 ASP B C 1
ATOM 6317 O O . ASP B 1 324 ? 5.484 25.609 -9.797 1 91.75 324 ASP B O 1
ATOM 6321 N N . ALA B 1 325 ? 6.938 27.125 -9.078 1 87.75 325 ALA B N 1
ATOM 6322 C CA . ALA B 1 325 ? 7.406 27.469 -10.414 1 87.75 325 ALA B CA 1
ATOM 6323 C C . ALA B 1 325 ? 8.117 26.297 -11.07 1 87.75 325 ALA B C 1
ATOM 6325 O O . ALA B 1 325 ? 7.98 26.062 -12.281 1 87.75 325 ALA B O 1
ATOM 6326 N N . GLU B 1 326 ? 8.82 25.609 -10.305 1 86.38 326 GLU B N 1
ATOM 6327 C CA . GLU B 1 326 ? 9.57 24.469 -10.812 1 86.38 326 GLU B CA 1
ATOM 6328 C C . GLU B 1 326 ? 8.633 23.359 -11.273 1 86.38 326 GLU B C 1
ATOM 6330 O O . GLU B 1 326 ? 8.875 22.734 -12.305 1 86.38 326 GLU B O 1
ATOM 6335 N N . ILE B 1 327 ? 7.605 23.156 -10.492 1 88.62 327 ILE B N 1
ATOM 6336 C CA . ILE B 1 327 ? 6.727 22.016 -10.758 1 88.62 327 ILE B CA 1
ATOM 6337 C C . ILE B 1 327 ? 5.695 22.406 -11.812 1 88.62 327 ILE B C 1
ATOM 6339 O O . ILE B 1 327 ? 5.328 21.594 -12.656 1 88.62 327 ILE B O 1
ATOM 6343 N N . ASN B 1 328 ? 5.176 23.625 -11.719 1 85.94 328 ASN B N 1
ATOM 6344 C CA . ASN B 1 328 ? 4.066 24.047 -12.57 1 85.94 328 ASN B CA 1
ATOM 6345 C C . ASN B 1 328 ? 4.543 24.922 -13.727 1 85.94 328 ASN B C 1
ATOM 6347 O O . ASN B 1 328 ? 3.789 25.188 -14.664 1 85.94 328 ASN B O 1
ATOM 6351 N N . GLY B 1 329 ? 5.676 25.703 -13.648 1 69.62 329 GLY B N 1
ATOM 6352 C CA . GLY B 1 329 ? 6.148 26.656 -14.641 1 69.62 329 GLY B CA 1
ATOM 6353 C C . GLY B 1 329 ? 6.391 26.031 -16 1 69.62 329 GLY B C 1
ATOM 6354 O O . GLY B 1 329 ? 6.621 24.828 -16.109 1 69.62 329 GLY B O 1
ATOM 6355 N N . GLU B 1 330 ? 5.938 26.797 -16.969 1 52.38 330 GLU B N 1
ATOM 6356 C CA . GLU B 1 330 ? 6.18 26.547 -18.391 1 52.38 330 GLU B CA 1
ATOM 6357 C C . GLU B 1 330 ? 7.664 26.328 -18.672 1 52.38 330 GLU B C 1
ATOM 6359 O O . GLU B 1 330 ? 8.508 27.109 -18.203 1 52.38 330 GLU B O 1
ATOM 6364 N N . SER B 1 331 ? 8.164 25.469 -18.844 1 39.66 331 SER B N 1
ATOM 6365 C CA . SER B 1 331 ? 9.516 25.312 -19.359 1 39.66 331 SER B CA 1
ATOM 6366 C C . SER B 1 331 ? 9.867 26.406 -20.359 1 39.66 331 SER B C 1
ATOM 6368 O O . SER B 1 331 ? 9.156 26.609 -21.344 1 39.66 331 SER B O 1
ATOM 6370 N N . ARG B 1 332 ? 10.328 27.688 -20.203 1 30.19 332 ARG B N 1
ATOM 6371 C CA . ARG B 1 332 ? 11.148 28.078 -21.359 1 30.19 332 ARG B CA 1
ATOM 6372 C C . ARG B 1 332 ? 11.93 26.875 -21.891 1 30.19 332 ARG B C 1
ATOM 6374 O O . ARG B 1 332 ? 12.977 26.516 -21.359 1 30.19 332 ARG B O 1
ATOM 6381 N N . ARG B 1 333 ? 11.391 26 -22.266 1 31.47 333 ARG B N 1
ATOM 6382 C CA . ARG B 1 333 ? 12.07 25.031 -23.125 1 31.47 333 ARG B CA 1
ATOM 6383 C C . ARG B 1 333 ? 12.914 25.75 -24.188 1 31.47 333 ARG B C 1
ATOM 6385 O O . ARG B 1 333 ? 12.398 26.172 -25.203 1 31.47 333 ARG B O 1
ATOM 6392 N N . GLY B 1 334 ? 13.531 26.922 -24.031 1 26.12 334 GLY B N 1
ATOM 6393 C CA . GLY B 1 334 ? 14.602 26.906 -25.016 1 26.12 334 GLY B CA 1
ATOM 6394 C C . GLY B 1 334 ? 15.109 25.5 -25.312 1 26.12 334 GLY B C 1
ATOM 6395 O O . GLY B 1 334 ? 14.969 24.594 -24.5 1 26.12 334 GLY B O 1
ATOM 6396 N N . GLU B 1 335 ? 15.102 25.328 -26.672 1 27.19 335 GLU B N 1
ATOM 6397 C CA . GLU B 1 335 ? 15.758 24.156 -27.234 1 27.19 335 GLU B CA 1
ATOM 6398 C C . GLU B 1 335 ? 17 23.781 -26.438 1 27.19 335 GLU B C 1
ATOM 6400 O O . GLU B 1 335 ? 18.031 24.422 -26.531 1 27.19 335 GLU B O 1
ATOM 6405 N N . THR B 1 336 ? 17.016 23.906 -25.359 1 25.91 336 THR B N 1
ATOM 6406 C CA . THR B 1 336 ? 18.344 23.328 -25.156 1 25.91 336 THR B CA 1
ATOM 6407 C C . THR B 1 336 ? 18.609 22.203 -26.172 1 25.91 336 THR B C 1
ATOM 6409 O O . THR B 1 336 ? 17.781 21.312 -26.344 1 25.91 336 THR B O 1
ATOM 6412 N N . PRO B 1 337 ? 19.328 22.516 -27.234 1 24.5 337 PRO B N 1
ATOM 6413 C CA . PRO B 1 337 ? 19.547 21.391 -28.141 1 24.5 337 PRO B CA 1
ATOM 6414 C C . PRO B 1 337 ? 19.547 20.031 -27.438 1 24.5 337 PRO B C 1
ATOM 6416 O O . PRO B 1 337 ? 19.969 19.938 -26.281 1 24.5 337 PRO B O 1
ATOM 6419 N N . GLN B 1 338 ? 18.5 19.453 -27.641 1 22.23 338 GLN B N 1
ATOM 6420 C CA . GLN B 1 338 ? 18.625 18.062 -27.234 1 22.23 338 GLN B CA 1
ATOM 6421 C C . GLN B 1 338 ? 20.078 17.578 -27.344 1 22.23 338 GLN B C 1
ATOM 6423 O O . GLN B 1 338 ? 20.562 17.281 -28.438 1 22.23 338 GLN B O 1
ATOM 6428 N N . LYS B 1 339 ? 20.938 18.25 -26.672 1 24.64 339 LYS B N 1
ATOM 6429 C CA . LYS B 1 339 ? 22.141 17.484 -27 1 24.64 339 LYS B CA 1
ATOM 6430 C C . LYS B 1 339 ? 21.828 15.992 -27.094 1 24.64 339 LYS B C 1
ATOM 6432 O O . LYS B 1 339 ? 21.078 15.453 -26.281 1 24.64 339 LYS B O 1
ATOM 6437 N N . PRO B 1 340 ? 22.062 15.438 -28.297 1 21.81 340 PRO B N 1
ATOM 6438 C CA . PRO B 1 340 ? 21.797 14 -28.406 1 21.81 340 PRO B CA 1
ATOM 6439 C C . PRO B 1 340 ? 22.062 13.258 -27.094 1 21.81 340 PRO B C 1
ATOM 6441 O O . PRO B 1 340 ? 22.875 13.703 -26.281 1 21.81 340 PRO B O 1
ATOM 6444 N N . ARG B 1 341 ? 21.109 12.734 -26.656 1 22.73 341 ARG B N 1
ATOM 6445 C CA . ARG B 1 341 ? 21.391 11.758 -25.609 1 22.73 341 ARG B CA 1
ATOM 6446 C C . ARG B 1 341 ? 22.797 11.195 -25.766 1 22.73 341 ARG B C 1
ATOM 6448 O O . ARG B 1 341 ? 23.156 10.68 -26.812 1 22.73 341 ARG B O 1
ATOM 6455 N N . ALA B 1 342 ? 23.734 11.82 -25.297 1 20.28 342 ALA B N 1
ATOM 6456 C CA . ALA B 1 342 ? 24.953 11.023 -25.375 1 20.28 342 ALA B CA 1
ATOM 6457 C C . ALA B 1 342 ? 24.641 9.531 -25.234 1 20.28 342 ALA B C 1
ATOM 6459 O O . ALA B 1 342 ? 24.406 9.047 -24.125 1 20.28 342 ALA B O 1
ATOM 6460 N N . THR B 1 343 ? 23.703 8.992 -26 1 21.19 343 THR B N 1
ATOM 6461 C CA . THR B 1 343 ? 23.453 7.574 -26.203 1 21.19 343 THR B CA 1
ATOM 6462 C C . THR B 1 343 ? 24.75 6.777 -26.109 1 21.19 343 THR B C 1
ATOM 6464 O O . THR B 1 343 ? 24.812 5.781 -25.375 1 21.19 343 THR B O 1
ATOM 6467 N N . ASP B 1 344 ? 25.5 6.699 -27.312 1 21.67 344 ASP B N 1
ATOM 6468 C CA . ASP B 1 344 ? 26.203 5.59 -27.953 1 21.67 344 ASP B CA 1
ATOM 6469 C C . ASP B 1 344 ? 27.578 5.383 -27.328 1 21.67 344 ASP B C 1
ATOM 6471 O O . ASP B 1 344 ? 28.281 4.441 -27.688 1 21.67 344 ASP B O 1
ATOM 6475 N N . LYS B 1 345 ? 28.188 6.559 -27.141 1 22.83 345 LYS B N 1
ATOM 6476 C CA . LYS B 1 345 ? 29.578 6.086 -27.109 1 22.83 345 LYS B CA 1
ATOM 6477 C C . LYS B 1 345 ? 29.828 5.246 -25.859 1 22.83 345 LYS B C 1
ATOM 6479 O O . LYS B 1 345 ? 30.953 4.766 -25.641 1 22.83 345 LYS B O 1
ATOM 6484 N N . ALA B 1 346 ? 29.219 5.637 -24.875 1 22.27 346 ALA B N 1
ATOM 6485 C CA . ALA B 1 346 ? 29.906 4.852 -23.859 1 22.27 346 ALA B CA 1
ATOM 6486 C C . ALA B 1 346 ? 29.531 3.377 -23.953 1 22.27 346 ALA B C 1
ATOM 6488 O O . ALA B 1 346 ? 29.547 2.662 -22.953 1 22.27 346 ALA B O 1
ATOM 6489 N N . ALA B 1 347 ? 28.641 3.105 -25 1 24.86 347 ALA B N 1
ATOM 6490 C CA . ALA B 1 347 ? 28.422 1.674 -25.188 1 24.86 347 ALA B CA 1
ATOM 6491 C C . ALA B 1 347 ? 29.75 0.928 -25.328 1 24.86 347 ALA B C 1
ATOM 6493 O O . ALA B 1 347 ? 29.781 -0.242 -25.703 1 24.86 347 ALA B O 1
ATOM 6494 N N . ALA B 1 348 ? 30.812 1.787 -25.578 1 21.95 348 ALA B N 1
ATOM 6495 C CA . ALA B 1 348 ? 31.875 0.956 -26.156 1 21.95 348 ALA B CA 1
ATOM 6496 C C . ALA B 1 348 ? 32.062 -0.317 -25.344 1 21.95 348 ALA B C 1
ATOM 6498 O O . ALA B 1 348 ? 32.5 -1.343 -25.875 1 21.95 348 ALA B O 1
ATOM 6499 N N . GLY B 1 349 ? 32.281 -0.124 -24.031 1 21.66 349 GLY B N 1
ATOM 6500 C CA . GLY B 1 349 ? 33.406 -1.024 -23.766 1 21.66 349 GLY B CA 1
ATOM 6501 C C . GLY B 1 349 ? 33 -2.488 -23.844 1 21.66 349 GLY B C 1
ATOM 6502 O O . GLY B 1 349 ? 33.875 -3.363 -23.922 1 21.66 349 GLY B O 1
ATOM 6503 N N . TRP B 1 350 ? 31.953 -2.979 -23.25 1 20.77 350 TRP B N 1
ATOM 6504 C CA . TRP B 1 350 ? 32.688 -4.211 -22.984 1 20.77 350 TRP B CA 1
ATOM 6505 C C . TRP B 1 350 ? 32.844 -5.031 -24.25 1 20.77 350 TRP B C 1
ATOM 6507 O O . TRP B 1 350 ? 32.062 -5.926 -24.531 1 20.77 350 TRP B O 1
ATOM 6517 N N . GLY B 1 351 ? 32.875 -4.422 -25.609 1 20.55 351 GLY B N 1
ATOM 6518 C CA . GLY B 1 351 ? 32.938 -5.441 -26.641 1 20.55 351 GLY B CA 1
ATOM 6519 C C . GLY B 1 351 ? 34.062 -6.449 -26.391 1 20.55 351 GLY B C 1
ATOM 6520 O O . GLY B 1 351 ? 35.219 -6.07 -26.188 1 20.55 351 GLY B O 1
ATOM 6521 N N . ARG B 1 352 ? 33.812 -7.52 -25.969 1 18.3 352 ARG B N 1
ATOM 6522 C CA . ARG B 1 352 ? 34.781 -8.562 -26.281 1 18.3 352 ARG B CA 1
ATOM 6523 C C . ARG B 1 352 ? 35.219 -8.492 -27.75 1 18.3 352 ARG B C 1
ATOM 6525 O O . ARG B 1 352 ? 34.594 -7.766 -28.547 1 18.3 352 ARG B O 1
ATOM 6532 N N . GLU B 1 353 ? 35.469 -9.727 -28.312 1 15.9 353 GLU B N 1
ATOM 6533 C CA . GLU B 1 353 ? 36.25 -10.727 -29.047 1 15.9 353 GLU B CA 1
ATOM 6534 C C . GLU B 1 353 ? 35.938 -10.68 -30.547 1 15.9 353 GLU B C 1
ATOM 6536 O O . GLU B 1 353 ? 34.844 -10.258 -30.938 1 15.9 353 GLU B O 1
ATOM 6541 N N . GLY B 1 354 ? 36.969 -11 -31.422 1 16.28 354 GLY B N 1
ATOM 6542 C CA . GLY B 1 354 ? 37.5 -11.055 -32.781 1 16.28 354 GLY B CA 1
ATOM 6543 C C . GLY B 1 354 ? 36.594 -11.742 -33.75 1 16.28 354 GLY B C 1
ATOM 6544 O O . GLY B 1 354 ? 36.375 -11.234 -34.875 1 16.28 354 GLY B O 1
ATOM 6545 N N . GLU B 1 355 ? 36.5 -13.125 -33.75 1 15.25 355 GLU B N 1
ATOM 6546 C CA . GLU B 1 355 ? 36.938 -13.781 -35 1 15.25 355 GLU B CA 1
ATOM 6547 C C . GLU B 1 355 ? 35.875 -13.703 -36.094 1 15.25 355 GLU B C 1
ATOM 6549 O O . GLU B 1 355 ? 36.188 -13.367 -37.219 1 15.25 355 GLU B O 1
ATOM 6554 N N . GLN B 1 356 ? 34.719 -14.398 -35.969 1 15.22 356 GLN B N 1
ATOM 6555 C CA . GLN B 1 356 ? 34.594 -15.281 -37.125 1 15.22 356 GLN B CA 1
ATOM 6556 C C . GLN B 1 356 ? 34.062 -14.516 -38.344 1 15.22 356 GLN B C 1
ATOM 6558 O O . GLN B 1 356 ? 33.438 -13.453 -38.188 1 15.22 356 GLN B O 1
ATOM 6563 N N . GLY B 1 357 ? 34.188 -15.102 -39.594 1 15.04 357 GLY B N 1
ATOM 6564 C CA . GLY B 1 357 ? 34.375 -15.094 -41.031 1 15.04 357 GLY B CA 1
ATOM 6565 C C . GLY B 1 357 ? 33.094 -14.852 -41.812 1 15.04 357 GLY B C 1
ATOM 6566 O O . GLY B 1 357 ? 33.125 -14.359 -42.938 1 15.04 357 GLY B O 1
ATOM 6567 N N . VAL B 1 358 ? 31.938 -15.453 -41.344 1 14.73 358 VAL B N 1
ATOM 6568 C CA . VAL B 1 358 ? 31.391 -16.172 -42.469 1 14.73 358 VAL B CA 1
ATOM 6569 C C . VAL B 1 358 ? 30.844 -15.195 -43.5 1 14.73 358 VAL B C 1
ATOM 6571 O O . VAL B 1 358 ? 30.516 -14.055 -43.188 1 14.73 358 VAL B O 1
ATOM 6574 N N . GLN B 1 359 ? 30.547 -15.82 -44.656 1 14.23 359 GLN B N 1
ATOM 6575 C CA . GLN B 1 359 ? 30.422 -15.734 -46.094 1 14.23 359 GLN B CA 1
ATOM 6576 C C . GLN B 1 359 ? 29.125 -15.039 -46.5 1 14.23 359 GLN B C 1
ATOM 6578 O O . GLN B 1 359 ? 28.156 -15.016 -45.75 1 14.23 359 GLN B O 1
ATOM 6583 N N . ALA B 1 360 ? 29.172 -14.562 -47.688 1 14.63 360 ALA B N 1
ATOM 6584 C CA . ALA B 1 360 ? 28.594 -13.664 -48.688 1 14.63 360 ALA B CA 1
ATOM 6585 C C . ALA B 1 360 ? 27.25 -14.188 -49.188 1 14.63 360 ALA B C 1
ATOM 6587 O O . ALA B 1 360 ? 26.609 -13.562 -50.031 1 14.63 360 ALA B O 1
ATOM 6588 N N . ASP B 1 361 ? 26.453 -15.102 -48.5 1 14.43 361 ASP B N 1
ATOM 6589 C CA . ASP B 1 361 ? 25.75 -15.734 -49.625 1 14.43 361 ASP B CA 1
ATOM 6590 C C . ASP B 1 361 ? 24.719 -14.781 -50.219 1 14.43 361 ASP B C 1
ATOM 6592 O O . ASP B 1 361 ? 24.156 -13.938 -49.531 1 14.43 361 ASP B O 1
ATOM 6596 N N . GLU B 1 362 ? 24.453 -14.93 -51.531 1 14.84 362 GLU B N 1
ATOM 6597 C CA . GLU B 1 362 ? 24.031 -14.32 -52.781 1 14.84 362 GLU B CA 1
ATOM 6598 C C . GLU B 1 362 ? 22.516 -14.25 -52.906 1 14.84 362 GLU B C 1
ATOM 6600 O O . GLU B 1 362 ? 21.969 -13.477 -53.688 1 14.84 362 GLU B O 1
ATOM 6605 N N . GLY B 1 363 ? 21.688 -15.078 -52.25 1 14.27 363 GLY B N 1
ATOM 6606 C CA . GLY B 1 363 ? 20.75 -15.547 -53.281 1 14.27 363 GLY B CA 1
ATOM 6607 C C . GLY B 1 363 ? 19.734 -14.484 -53.688 1 14.27 363 GLY B C 1
ATOM 6608 O O . GLY B 1 363 ? 19.531 -13.508 -52.969 1 14.27 363 GLY B O 1
ATOM 6609 N N . MET B 1 364 ? 18.797 -14.891 -54.562 1 14.7 364 MET B N 1
ATOM 6610 C CA . MET B 1 364 ? 18.156 -14.508 -55.812 1 14.7 364 MET B CA 1
ATOM 6611 C C . MET B 1 364 ? 16.906 -13.695 -55.562 1 14.7 364 MET B C 1
ATOM 6613 O O . MET B 1 364 ? 16.406 -13.641 -54.438 1 14.7 364 MET B O 1
ATOM 6617 N N . GLY B 1 365 ? 15.789 -13.922 -56.438 1 14.2 365 GLY B N 1
ATOM 6618 C CA . GLY B 1 365 ? 15.164 -13.203 -57.531 1 14.2 365 GLY B CA 1
ATOM 6619 C C . GLY B 1 365 ? 13.812 -12.617 -57.156 1 14.2 365 GLY B C 1
ATOM 6620 O O . GLY B 1 365 ? 13.469 -11.516 -57.594 1 14.2 365 GLY B O 1
ATOM 6621 N N . ALA B 1 366 ? 12.844 -13.336 -56.5 1 14.7 366 ALA B N 1
ATOM 6622 C CA . ALA B 1 366 ? 11.625 -13.438 -57.281 1 14.7 366 ALA B CA 1
ATOM 6623 C C . ALA B 1 366 ? 10.805 -12.156 -57.188 1 14.7 366 ALA B C 1
ATOM 6625 O O . ALA B 1 366 ? 10.898 -11.422 -56.219 1 14.7 366 ALA B O 1
ATOM 6626 N N . GLY B 1 367 ? 9.812 -11.945 -58.125 1 14.09 367 GLY B N 1
ATOM 6627 C CA . GLY B 1 367 ? 9.156 -10.961 -58.969 1 14.09 367 GLY B CA 1
ATOM 6628 C C . GLY B 1 367 ? 8.016 -10.242 -58.281 1 14.09 367 GLY B C 1
ATOM 6629 O O . GLY B 1 367 ? 7.566 -10.664 -57.219 1 14.09 367 GLY B O 1
ATOM 6630 N N . ALA B 1 368 ? 6.965 -9.641 -59.125 1 14.19 368 ALA B N 1
ATOM 6631 C CA . ALA B 1 368 ? 6.434 -8.328 -59.5 1 14.19 368 ALA B CA 1
ATOM 6632 C C . ALA B 1 368 ? 5.07 -8.094 -58.844 1 14.19 368 ALA B C 1
ATOM 6634 O O . ALA B 1 368 ? 4.828 -7.039 -58.25 1 14.19 368 ALA B O 1
ATOM 6635 N N . ALA B 1 369 ? 3.846 -8.766 -59.156 1 14.34 369 ALA B N 1
ATOM 6636 C CA . ALA B 1 369 ? 2.83 -8.023 -59.906 1 14.34 369 ALA B CA 1
ATOM 6637 C C . ALA B 1 369 ? 1.865 -7.316 -58.969 1 14.34 369 ALA B C 1
ATOM 6639 O O . ALA B 1 369 ? 1.713 -7.719 -57.812 1 14.34 369 ALA B O 1
ATOM 6640 N N . SER B 1 370 ? 0.792 -6.344 -59.531 1 14.16 370 SER B N 1
ATOM 6641 C CA . SER B 1 370 ? 0.198 -5.012 -59.438 1 14.16 370 SER B CA 1
ATOM 6642 C C . SER B 1 370 ? -1.199 -5.066 -58.844 1 14.16 370 SER B C 1
ATOM 6644 O O . SER B 1 370 ? -1.79 -4.027 -58.531 1 14.16 370 SER B O 1
ATOM 6646 N N . ALA B 1 371 ? -1.971 -6.137 -58.594 1 15.57 371 ALA B N 1
ATOM 6647 C CA . ALA B 1 371 ? -3.359 -5.949 -59.031 1 15.57 371 ALA B CA 1
ATOM 6648 C C . ALA B 1 371 ? -4.074 -4.961 -58.094 1 15.57 371 ALA B C 1
ATOM 6650 O O . ALA B 1 371 ? -3.801 -4.914 -56.906 1 15.57 371 ALA B O 1
ATOM 6651 N N . ASP B 1 372 ? -5.098 -4.035 -58.531 1 15.29 372 ASP B N 1
ATOM 6652 C CA . ASP B 1 372 ? -5.711 -2.709 -58.5 1 15.29 372 ASP B CA 1
ATOM 6653 C C . ASP B 1 372 ? -6.922 -2.697 -57.562 1 15.29 372 ASP B C 1
ATOM 6655 O O . ASP B 1 372 ? -7.477 -1.636 -57.281 1 15.29 372 ASP B O 1
ATOM 6659 N N . GLY B 1 373 ? -7.477 -3.797 -57.062 1 16.56 373 GLY B N 1
ATOM 6660 C CA . GLY B 1 373 ? -8.922 -3.674 -57.031 1 16.56 373 GLY B CA 1
ATOM 6661 C C . GLY B 1 373 ? -9.422 -2.598 -56.094 1 16.56 373 GLY B C 1
ATOM 6662 O O . GLY B 1 373 ? -8.734 -2.236 -55.125 1 16.56 373 GLY B O 1
ATOM 6663 N N . GLY B 1 374 ? -10.539 -1.824 -56.438 1 16.47 374 GLY B N 1
ATOM 6664 C CA . GLY B 1 374 ? -11.305 -0.591 -56.344 1 16.47 374 GLY B CA 1
ATOM 6665 C C . GLY B 1 374 ? -12.156 -0.508 -55.094 1 16.47 374 GLY B C 1
ATOM 6666 O O . GLY B 1 374 ? -13.078 -1.305 -54.906 1 16.47 374 GLY B O 1
ATOM 6667 N N . SER B 1 375 ? -11.602 -0.172 -53.938 1 16.38 375 SER B N 1
ATOM 6668 C CA . SER B 1 375 ? -12.234 -0.11 -52.625 1 16.38 375 SER B CA 1
ATOM 6669 C C . SER B 1 375 ? -13.211 1.058 -52.531 1 16.38 375 SER B C 1
ATOM 6671 O O . SER B 1 375 ? -12.805 2.219 -52.625 1 16.38 375 SER B O 1
ATOM 6673 N N . GLY B 1 376 ? -14.367 0.95 -53.156 1 17.09 376 GLY B N 1
ATOM 6674 C CA . GLY B 1 376 ? -15.297 2.066 -53.125 1 17.09 376 GLY B CA 1
ATOM 6675 C C . GLY B 1 376 ? -15.648 2.512 -51.719 1 17.09 376 GLY B C 1
ATOM 6676 O O . GLY B 1 376 ? -15.672 1.698 -50.781 1 17.09 376 GLY B O 1
ATOM 6677 N N . GLY B 1 377 ? -15.586 3.854 -51.375 1 16.56 377 GLY B N 1
ATOM 6678 C CA . GLY B 1 377 ? -15.469 4.785 -50.25 1 16.56 377 GLY B CA 1
ATOM 6679 C C . GLY B 1 377 ? -16.797 5.141 -49.625 1 16.56 377 GLY B C 1
ATOM 6680 O O . GLY B 1 377 ? -17.391 6.18 -49.938 1 16.56 377 GLY B O 1
ATOM 6681 N N . LEU B 1 378 ? -17.766 4.207 -49.469 1 17.83 378 LEU B N 1
ATOM 6682 C CA . LEU B 1 378 ? -19.047 4.812 -49.125 1 17.83 378 LEU B CA 1
ATOM 6683 C C . LEU B 1 378 ? -18.922 5.684 -47.906 1 17.83 378 LEU B C 1
ATOM 6685 O O . LEU B 1 378 ? -18.172 5.359 -46.969 1 17.83 378 LEU B O 1
ATOM 6689 N N . ASP B 1 379 ? -19.344 7.016 -47.875 1 18.5 379 ASP B N 1
ATOM 6690 C CA . ASP B 1 379 ? -19.266 8.281 -47.156 1 18.5 379 ASP B CA 1
ATOM 6691 C C . ASP B 1 379 ? -20.188 8.266 -45.938 1 18.5 379 ASP B C 1
ATOM 6693 O O . ASP B 1 379 ? -20.562 9.328 -45.406 1 18.5 379 ASP B O 1
ATOM 6697 N N . VAL B 1 380 ? -20.469 7.195 -45.312 1 19.03 380 VAL B N 1
ATOM 6698 C CA . VAL B 1 380 ? -21.594 7.355 -44.375 1 19.03 380 VAL B CA 1
ATOM 6699 C C . VAL B 1 380 ? -21.266 8.445 -43.375 1 19.03 380 VAL B C 1
ATOM 6701 O O . VAL B 1 380 ? -20.141 8.5 -42.844 1 19.03 380 VAL B O 1
ATOM 6704 N N . ASP B 1 381 ? -21.969 9.586 -43.344 1 19.38 381 ASP B N 1
ATOM 6705 C CA . ASP B 1 381 ? -21.969 10.852 -42.625 1 19.38 381 ASP B CA 1
ATOM 6706 C C . ASP B 1 381 ? -22.234 10.641 -41.125 1 19.38 381 ASP B C 1
ATOM 6708 O O . ASP B 1 381 ? -23.359 10.297 -40.75 1 19.38 381 ASP B O 1
ATOM 6712 N N . ALA B 1 382 ? -21.484 9.875 -40.438 1 18.16 382 ALA B N 1
ATOM 6713 C CA . ALA B 1 382 ? -21.609 9.5 -39.031 1 18.16 382 ALA B CA 1
ATOM 6714 C C . ALA B 1 382 ? -21.578 10.734 -38.156 1 18.16 382 ALA B C 1
ATOM 6716 O O . ALA B 1 382 ? -20.562 11.43 -38.062 1 18.16 382 ALA B O 1
ATOM 6717 N N . GLY B 1 383 ? -22.594 11.5 -38.031 1 19.77 383 GLY B N 1
ATOM 6718 C CA . GLY B 1 383 ? -22.75 12.68 -37.188 1 19.77 383 GLY B CA 1
ATOM 6719 C C . GLY B 1 383 ? -22.328 12.469 -35.75 1 19.77 383 GLY B C 1
ATOM 6720 O O . GLY B 1 383 ? -23.047 11.812 -35 1 19.77 383 GLY B O 1
ATOM 6721 N N . GLY B 1 384 ? -21.016 12.234 -35.5 1 21.11 384 GLY B N 1
ATOM 6722 C CA . GLY B 1 384 ? -20.172 12.016 -34.344 1 21.11 384 GLY B CA 1
ATOM 6723 C C . GLY B 1 384 ? -20.25 13.148 -33.312 1 21.11 384 GLY B C 1
ATOM 6724 O O . GLY B 1 384 ? -19.797 14.258 -33.594 1 21.11 384 GLY B O 1
ATOM 6725 N N . GLY B 1 385 ? -21.391 13.328 -32.688 1 23.05 385 GLY B N 1
ATOM 6726 C CA . GLY B 1 385 ? -21.359 14.383 -31.688 1 23.05 385 GLY B CA 1
ATOM 6727 C C . GLY B 1 385 ? -20.094 14.383 -30.844 1 23.05 385 GLY B C 1
ATOM 6728 O O . GLY B 1 385 ? -19.547 13.328 -30.547 1 23.05 385 GLY B O 1
ATOM 6729 N N . ASP B 1 386 ? -19.297 15.477 -30.891 1 24.62 386 ASP B N 1
ATOM 6730 C CA . ASP B 1 386 ? -18.016 15.922 -30.359 1 24.62 386 ASP B CA 1
ATOM 6731 C C . ASP B 1 386 ? -17.969 15.734 -28.844 1 24.62 386 ASP B C 1
ATOM 6733 O O . ASP B 1 386 ? -18.703 16.375 -28.109 1 24.62 386 ASP B O 1
ATOM 6737 N N . VAL B 1 387 ? -18.141 14.602 -28.391 1 27.72 387 VAL B N 1
ATOM 6738 C CA . VAL B 1 387 ? -17.703 14.523 -27 1 27.72 387 VAL B CA 1
ATOM 6739 C C . VAL B 1 387 ? -16.406 15.305 -26.812 1 27.72 387 VAL B C 1
ATOM 6741 O O . VAL B 1 387 ? -15.383 14.961 -27.422 1 27.72 387 VAL B O 1
ATOM 6744 N N . GLY B 1 388 ? -16.469 16.609 -26.688 1 26.27 388 GLY B N 1
ATOM 6745 C CA . GLY B 1 388 ? -15.383 17.562 -26.453 1 26.27 388 GLY B CA 1
ATOM 6746 C C . GLY B 1 388 ? -14.281 16.984 -25.562 1 26.27 388 GLY B C 1
ATOM 6747 O O . GLY B 1 388 ? -14.555 16.203 -24.656 1 26.27 388 GLY B O 1
ATOM 6748 N N . HIS B 1 389 ? -13.172 16.688 -26.078 1 30.75 389 HIS B N 1
ATOM 6749 C CA . HIS B 1 389 ? -11.82 16.594 -25.531 1 30.75 389 HIS B CA 1
ATOM 6750 C C . HIS B 1 389 ? -11.625 17.594 -24.391 1 30.75 389 HIS B C 1
ATOM 6752 O O . HIS B 1 389 ? -11.227 18.734 -24.625 1 30.75 389 HIS B O 1
ATOM 6758 N N . GLU B 1 390 ? -12.516 17.766 -23.531 1 31.77 390 GLU B N 1
ATOM 6759 C CA . GLU B 1 390 ? -12.047 18.703 -22.5 1 31.77 390 GLU B CA 1
ATOM 6760 C C . GLU B 1 390 ? -10.609 18.391 -22.094 1 31.77 390 GLU B C 1
ATOM 6762 O O . GLU B 1 390 ? -10.297 17.25 -21.734 1 31.77 390 GLU B O 1
ATOM 6767 N N . GLU B 1 391 ? -9.625 18.875 -22.797 1 33.62 391 GLU B N 1
ATOM 6768 C CA . GLU B 1 391 ? -8.234 19.016 -22.375 1 33.62 391 GLU B CA 1
ATOM 6769 C C . GLU B 1 391 ? -8.117 18.969 -20.859 1 33.62 391 GLU B C 1
ATOM 6771 O O . GLU B 1 391 ? -8.609 19.844 -20.156 1 33.62 391 GLU B O 1
ATOM 6776 N N . ARG B 1 392 ? -8.43 18.016 -20.297 1 35.16 392 ARG B N 1
ATOM 6777 C CA . ARG B 1 392 ? -8.133 18.062 -18.859 1 35.16 392 ARG B CA 1
ATOM 6778 C C . ARG B 1 392 ? -6.891 18.891 -18.594 1 35.16 392 ARG B C 1
ATOM 6780 O O . ARG B 1 392 ? -5.777 18.5 -18.953 1 35.16 392 ARG B O 1
ATOM 6787 N N . GLU B 1 393 ? -6.883 20.203 -18.75 1 39.25 393 GLU B N 1
ATOM 6788 C CA . GLU B 1 393 ? -5.855 21.141 -18.297 1 39.25 393 GLU B CA 1
ATOM 6789 C C . GLU B 1 393 ? -5.012 20.531 -17.188 1 39.25 393 GLU B C 1
ATOM 6791 O O . GLU B 1 393 ? -5.547 19.984 -16.219 1 39.25 393 GLU B O 1
ATOM 6796 N N . ARG B 1 394 ? -3.916 20.031 -17.484 1 49.41 394 ARG B N 1
ATOM 6797 C CA . ARG B 1 394 ? -2.959 19.594 -16.469 1 49.41 394 ARG B CA 1
ATOM 6798 C C . ARG B 1 394 ? -3.182 20.344 -15.156 1 49.41 394 ARG B C 1
ATOM 6800 O O . ARG B 1 394 ? -2.941 21.547 -15.078 1 49.41 394 ARG B O 1
ATOM 6807 N N . LYS B 1 395 ? -4.121 19.953 -14.344 1 60.94 395 LYS B N 1
ATOM 6808 C CA . LYS B 1 395 ? -4.461 20.594 -13.07 1 60.94 395 LYS B CA 1
ATOM 6809 C C . LYS B 1 395 ? -3.205 20.984 -12.297 1 60.94 395 LYS B C 1
ATOM 6811 O O . LYS B 1 395 ? -2.277 20.172 -12.164 1 60.94 395 LYS B O 1
ATOM 6816 N N . ARG B 1 396 ? -2.928 22.219 -12.148 1 77.12 396 ARG B N 1
ATOM 6817 C CA . ARG B 1 396 ? -1.869 22.828 -11.352 1 77.12 396 ARG B CA 1
ATOM 6818 C C . ARG B 1 396 ? -1.729 22.125 -10 1 77.12 396 ARG B C 1
ATOM 6820 O O . ARG B 1 396 ? -2.729 21.812 -9.352 1 77.12 396 ARG B O 1
ATOM 6827 N N . THR B 1 397 ? -0.516 21.578 -9.703 1 86.88 397 THR B N 1
ATOM 6828 C CA . THR B 1 397 ? -0.22 21 -8.398 1 86.88 397 THR B CA 1
ATOM 6829 C C . THR B 1 397 ? 0.127 22.094 -7.387 1 86.88 397 THR B C 1
ATOM 6831 O O . THR B 1 397 ? 1.102 22.828 -7.566 1 86.88 397 THR B O 1
ATOM 6834 N N . ALA B 1 398 ? -0.673 22.266 -6.391 1 91.88 398 ALA B N 1
ATOM 6835 C CA . ALA B 1 398 ? -0.419 23.25 -5.352 1 91.88 398 ALA B CA 1
ATOM 6836 C C . ALA B 1 398 ? 0.72 22.812 -4.438 1 91.88 398 ALA B C 1
ATOM 6838 O O . ALA B 1 398 ? 0.82 21.641 -4.082 1 91.88 398 ALA B O 1
ATOM 6839 N N . VAL B 1 399 ? 1.565 23.797 -4.109 1 95.19 399 VAL B N 1
ATOM 6840 C CA . VAL B 1 399 ? 2.682 23.531 -3.207 1 95.19 399 VAL B CA 1
ATOM 6841 C C . VAL B 1 399 ? 2.348 24.031 -1.806 1 95.19 399 VAL B C 1
ATOM 6843 O O . VAL B 1 399 ? 1.785 25.125 -1.648 1 95.19 399 VAL B O 1
ATOM 6846 N N . HIS B 1 400 ? 2.744 23.281 -0.803 1 96 400 HIS B N 1
ATOM 6847 C CA . HIS B 1 400 ? 2.414 23.609 0.578 1 96 400 HIS B CA 1
ATOM 6848 C C . HIS B 1 400 ? 3.672 23.75 1.429 1 96 400 HIS B C 1
ATOM 6850 O O . HIS B 1 400 ? 4.664 23.047 1.189 1 96 400 HIS B O 1
ATOM 6856 N N . GLY B 1 401 ? 3.623 24.688 2.361 1 96.56 401 GLY B N 1
ATOM 6857 C CA . GLY B 1 401 ? 4.738 24.922 3.264 1 96.56 401 GLY B CA 1
ATOM 6858 C C . GLY B 1 401 ? 4.43 24.547 4.703 1 96.56 401 GLY B C 1
ATOM 6859 O O . GLY B 1 401 ? 3.348 24.859 5.207 1 96.56 401 GLY B O 1
ATOM 6860 N N . ILE B 1 402 ? 5.391 23.859 5.312 1 97.38 402 ILE B N 1
ATOM 6861 C CA . ILE B 1 402 ? 5.246 23.578 6.738 1 97.38 402 ILE B CA 1
ATOM 6862 C C . ILE B 1 402 ? 6.551 23.891 7.461 1 97.38 402 ILE B C 1
ATOM 6864 O O . ILE B 1 402 ? 7.609 23.984 6.836 1 97.38 402 ILE B O 1
ATOM 6868 N N . PHE B 1 403 ? 6.438 24.156 8.75 1 97.5 403 PHE B N 1
ATOM 6869 C CA . PHE B 1 403 ? 7.605 24.344 9.602 1 97.5 403 PHE B CA 1
ATOM 6870 C C . PHE B 1 403 ? 7.945 23.047 10.336 1 97.5 403 PHE B C 1
ATOM 6872 O O . PHE B 1 403 ? 7.121 22.141 10.414 1 97.5 403 PHE B O 1
ATOM 6879 N N . GLU B 1 404 ? 9.156 22.906 10.75 1 97.12 404 GLU B N 1
ATOM 6880 C CA . GLU B 1 404 ? 9.578 21.719 11.5 1 97.12 404 GLU B CA 1
ATOM 6881 C C . GLU B 1 404 ? 10.477 22.109 12.672 1 97.12 404 GLU B C 1
ATOM 6883 O O . GLU B 1 404 ? 11.383 22.922 12.531 1 97.12 404 GLU B O 1
ATOM 6888 N N . ILE B 1 405 ? 10.195 21.594 13.859 1 94.56 405 ILE B N 1
ATOM 6889 C CA . ILE B 1 405 ? 10.984 21.781 15.07 1 94.56 405 ILE B CA 1
ATOM 6890 C C . ILE B 1 405 ? 11.578 20.438 15.5 1 94.56 405 ILE B C 1
ATOM 6892 O O . ILE B 1 405 ? 10.844 19.469 15.742 1 94.56 405 ILE B O 1
ATOM 6896 N N . SER B 1 406 ? 12.859 20.281 15.531 1 91.75 406 SER B N 1
ATOM 6897 C CA . SER B 1 406 ? 13.508 19.094 16.078 1 91.75 406 SER B CA 1
ATOM 6898 C C . SER B 1 406 ? 13.773 19.25 17.578 1 91.75 406 SER B C 1
ATOM 6900 O O . SER B 1 406 ? 14.406 20.219 18 1 91.75 406 SER B O 1
ATOM 6902 N N . VAL B 1 407 ? 13.336 18.328 18.375 1 86.81 407 VAL B N 1
ATOM 6903 C CA . VAL B 1 407 ? 13.469 18.453 19.812 1 86.81 407 VAL B CA 1
ATOM 6904 C C . VAL B 1 407 ? 14.805 17.875 20.281 1 86.81 407 VAL B C 1
ATOM 6906 O O . VAL B 1 407 ? 15.195 18.031 21.438 1 86.81 407 VAL B O 1
ATOM 6909 N N . SER B 1 408 ? 15.305 16.922 19.469 1 72.5 408 SER B N 1
ATOM 6910 C CA . SER B 1 408 ? 16.609 16.359 19.844 1 72.5 408 SER B CA 1
ATOM 6911 C C . SER B 1 408 ? 17.734 17.281 19.391 1 72.5 408 SER B C 1
ATOM 6913 O O . SER B 1 408 ? 17.766 17.734 18.25 1 72.5 408 SER B O 1
ATOM 6915 N N . ASN B 1 409 ? 17.906 18.375 20.172 1 50.72 409 ASN B N 1
ATOM 6916 C CA . ASN B 1 409 ? 19.109 19.078 19.734 1 50.72 409 ASN B CA 1
ATOM 6917 C C . ASN B 1 409 ? 20.375 18.328 20.156 1 50.72 409 ASN B C 1
ATOM 6919 O O . ASN B 1 409 ? 20.438 17.812 21.281 1 50.72 409 ASN B O 1
ATOM 6923 N N . VAL B 1 410 ? 21.141 17.75 19.203 1 42.97 410 VAL B N 1
ATOM 6924 C CA . VAL B 1 410 ? 22.422 17.078 19.422 1 42.97 410 VAL B CA 1
ATOM 6925 C C . VAL B 1 410 ? 23.094 17.656 20.672 1 42.97 410 VAL B C 1
ATOM 6927 O O . VAL B 1 410 ? 23.609 16.906 21.5 1 42.97 410 VAL B O 1
ATOM 6930 N N . ASP B 1 411 ? 23.359 18.984 20.656 1 40.31 411 ASP B N 1
ATOM 6931 C CA . ASP B 1 411 ? 24.281 19.625 21.609 1 40.31 411 ASP B CA 1
ATOM 6932 C C . ASP B 1 411 ? 23.562 19.984 22.906 1 40.31 411 ASP B C 1
ATOM 6934 O O . ASP B 1 411 ? 24.203 20.234 23.922 1 40.31 411 ASP B O 1
ATOM 6938 N N . LYS B 1 412 ? 22.344 20.562 22.938 1 43.09 412 LYS B N 1
ATOM 6939 C CA . LYS B 1 412 ? 21.906 21.391 24.047 1 43.09 412 LYS B CA 1
ATOM 6940 C C . LYS B 1 412 ? 20.875 20.656 24.906 1 43.09 412 LYS B C 1
ATOM 6942 O O . LYS B 1 412 ? 20.172 21.281 25.703 1 43.09 412 LYS B O 1
ATOM 6947 N N . GLY B 1 413 ? 20.969 19.391 25.219 1 52.94 413 GLY B N 1
ATOM 6948 C CA . GLY B 1 413 ? 20 18.734 26.062 1 52.94 413 GLY B CA 1
ATOM 6949 C C . GLY B 1 413 ? 18.578 18.812 25.531 1 52.94 413 GLY B C 1
ATOM 6950 O O . GLY B 1 413 ? 18.297 19.641 24.656 1 52.94 413 GLY B O 1
ATOM 6951 N N . GLY B 1 414 ? 17.625 17.812 25.531 1 64.31 414 GLY B N 1
ATOM 6952 C CA . GLY B 1 414 ? 16.266 17.703 25.031 1 64.31 414 GLY B CA 1
ATOM 6953 C C . GLY B 1 414 ? 15.344 18.797 25.547 1 64.31 414 GLY B C 1
ATOM 6954 O O . GLY B 1 414 ? 15.547 19.312 26.656 1 64.31 414 GLY B O 1
ATOM 6955 N N . LEU B 1 415 ? 14.633 19.641 24.656 1 76.38 415 LEU B N 1
ATOM 6956 C CA . LEU B 1 415 ? 13.641 20.625 25.047 1 76.38 415 LEU B CA 1
ATOM 6957 C C . LEU B 1 415 ? 12.555 20 25.906 1 76.38 415 LEU B C 1
ATOM 6959 O O . LEU B 1 415 ? 12.164 18.844 25.688 1 76.38 415 LEU B O 1
ATOM 6963 N N . GLY B 1 416 ? 12.242 20.656 27 1 83.56 416 GLY B N 1
ATOM 6964 C CA . GLY B 1 416 ? 11.117 20.203 27.812 1 83.56 416 GLY B CA 1
ATOM 6965 C C . GLY B 1 416 ? 9.781 20.312 27.078 1 83.56 416 GLY B C 1
ATOM 6966 O O . GLY B 1 416 ? 9.688 21 26.062 1 83.56 416 GLY B O 1
ATOM 6967 N N . VAL B 1 417 ? 8.859 19.609 27.594 1 88.5 417 VAL B N 1
ATOM 6968 C CA . VAL B 1 417 ? 7.535 19.547 26.984 1 88.5 417 VAL B CA 1
ATOM 6969 C C . VAL B 1 417 ? 6.93 20.953 26.922 1 88.5 417 VAL B C 1
ATOM 6971 O O . VAL B 1 417 ? 6.41 21.359 25.891 1 88.5 417 VAL B O 1
ATOM 6974 N N . GLU B 1 418 ? 7.051 21.688 27.969 1 89.25 418 GLU B N 1
ATOM 6975 C CA . GLU B 1 418 ? 6.457 23.031 28.031 1 89.25 418 GLU B CA 1
ATOM 6976 C C . GLU B 1 418 ? 7.082 23.969 27 1 89.25 418 GLU B C 1
ATOM 6978 O O . GLU B 1 418 ? 6.383 24.75 26.359 1 89.25 418 GLU B O 1
ATOM 6983 N N . GLU B 1 419 ? 8.328 23.828 26.969 1 90.5 419 GLU B N 1
ATOM 6984 C CA . GLU B 1 419 ? 9.039 24.688 26 1 90.5 419 GLU B CA 1
ATOM 6985 C C . GLU B 1 419 ? 8.633 24.359 24.578 1 90.5 419 GLU B C 1
ATOM 6987 O O . GLU B 1 419 ? 8.422 25.25 23.766 1 90.5 419 GLU B O 1
ATOM 6992 N N . ILE B 1 420 ? 8.539 23.125 24.25 1 91.69 420 ILE B N 1
ATOM 6993 C CA . ILE B 1 420 ? 8.141 22.703 22.922 1 91.69 420 ILE B CA 1
ATOM 6994 C C . ILE B 1 420 ? 6.723 23.188 22.625 1 91.69 420 ILE B C 1
ATOM 6996 O O . ILE B 1 420 ? 6.453 23.719 21.547 1 91.69 420 ILE B O 1
ATOM 7000 N N . GLN B 1 421 ? 5.883 23.047 23.562 1 89.81 421 GLN B N 1
ATOM 7001 C CA . GLN B 1 421 ? 4.5 23.484 23.406 1 89.81 421 GLN B CA 1
ATOM 7002 C C . GLN B 1 421 ? 4.422 24.984 23.156 1 89.81 421 GLN B C 1
ATOM 7004 O O . GLN B 1 421 ? 3.639 25.438 22.328 1 89.81 421 GLN B O 1
ATOM 7009 N N . ARG B 1 422 ? 5.234 25.688 23.906 1 90.25 422 ARG B N 1
ATOM 7010 C CA . ARG B 1 422 ? 5.273 27.141 23.719 1 90.25 422 ARG B CA 1
ATOM 7011 C C . ARG B 1 422 ? 5.68 27.5 22.297 1 90.25 422 ARG B C 1
ATOM 7013 O O . ARG B 1 422 ? 5.07 28.375 21.688 1 90.25 422 ARG B O 1
ATOM 7020 N N . ARG B 1 423 ? 6.625 26.828 21.828 1 91.25 423 ARG B N 1
ATOM 7021 C CA . ARG B 1 423 ? 7.113 27.109 20.484 1 91.25 423 ARG B CA 1
ATOM 7022 C C . ARG B 1 423 ? 6.082 26.719 19.438 1 91.25 423 ARG B C 1
ATOM 7024 O O . ARG B 1 423 ? 5.898 27.422 18.438 1 91.25 423 ARG B O 1
ATOM 7031 N N . VAL B 1 424 ? 5.441 25.625 19.688 1 92.12 424 VAL B N 1
ATOM 7032 C CA . VAL B 1 424 ? 4.445 25.125 18.734 1 92.12 424 VAL B CA 1
ATOM 7033 C C . VAL B 1 424 ? 3.24 26.062 18.719 1 92.12 424 VAL B C 1
ATOM 7035 O O . VAL B 1 424 ? 2.637 26.281 17.656 1 92.12 424 VAL B O 1
ATOM 7038 N N . MET B 1 425 ? 2.916 26.672 19.812 1 89.69 425 MET B N 1
ATOM 7039 C CA . MET B 1 425 ? 1.732 27.516 19.953 1 89.69 425 MET B CA 1
ATOM 7040 C C . MET B 1 425 ? 1.833 28.734 19.047 1 89.69 425 MET B C 1
ATOM 7042 O O . MET B 1 425 ? 0.815 29.297 18.641 1 89.69 425 MET B O 1
ATOM 7046 N N . GLN B 1 426 ? 3.059 29.141 18.703 1 91.06 426 GLN B N 1
ATOM 7047 C CA . GLN B 1 426 ? 3.27 30.297 17.844 1 91.06 426 GLN B CA 1
ATOM 7048 C C . GLN B 1 426 ? 2.594 30.109 16.484 1 91.06 426 GLN B C 1
ATOM 7050 O O . GLN B 1 426 ? 2.275 31.078 15.797 1 91.06 426 GLN B O 1
ATOM 7055 N N . PHE B 1 427 ? 2.326 28.859 16.156 1 91.88 427 PHE B N 1
ATOM 7056 C CA . PHE B 1 427 ? 1.805 28.547 14.828 1 91.88 427 PHE B CA 1
ATOM 7057 C C . PHE B 1 427 ? 0.293 28.359 14.875 1 91.88 427 PHE B C 1
ATOM 7059 O O . PHE B 1 427 ? -0.359 28.266 13.828 1 91.88 427 PHE B O 1
ATOM 7066 N N . SER B 1 428 ? -0.249 28.219 16.016 1 84.25 428 SER B N 1
ATOM 7067 C CA . SER B 1 428 ? -1.656 27.875 16.172 1 84.25 428 SER B CA 1
ATOM 7068 C C . SER B 1 428 ? -2.492 29.078 16.594 1 84.25 428 SER B C 1
ATOM 7070 O O . SER B 1 428 ? -3.723 29 16.609 1 84.25 428 SER B O 1
ATOM 7072 N N . GLU B 1 429 ? -1.887 30.156 16.938 1 80.56 429 GLU B N 1
ATOM 7073 C CA . GLU B 1 429 ? -2.613 31.328 17.406 1 80.56 429 GLU B CA 1
ATOM 7074 C C . GLU B 1 429 ? -3.043 32.219 16.234 1 80.56 429 GLU B C 1
ATOM 7076 O O . GLU B 1 429 ? -2.201 32.781 15.531 1 80.56 429 GLU B O 1
ATOM 7081 N N . PRO B 1 430 ? -4.324 32.312 16.094 1 78.31 430 PRO B N 1
ATOM 7082 C CA . PRO B 1 430 ? -4.789 33.156 15 1 78.31 430 PRO B CA 1
ATOM 7083 C C . PRO B 1 430 ? -4.211 34.594 15.062 1 78.31 430 PRO B C 1
ATOM 7085 O O . PRO B 1 430 ? -4.184 35.188 16.125 1 78.31 430 PRO B O 1
ATOM 7088 N N . GLY B 1 431 ? -3.717 35 14.039 1 75.69 431 GLY B N 1
ATOM 7089 C CA . GLY B 1 431 ? -3.146 36.312 13.977 1 75.69 431 GLY B CA 1
ATOM 7090 C C . GLY B 1 431 ? -1.654 36.344 14.25 1 75.69 431 GLY B C 1
ATOM 7091 O O . GLY B 1 431 ? -0.996 37.375 14.039 1 75.69 431 GLY B O 1
ATOM 7092 N N . GLY B 1 432 ? -1.236 35.25 14.797 1 80.69 432 GLY B N 1
ATOM 7093 C CA . GLY B 1 432 ? 0.195 35.188 15.047 1 80.69 432 GLY B CA 1
ATOM 7094 C C . GLY B 1 432 ? 1.015 35.062 13.773 1 80.69 432 GLY B C 1
ATOM 7095 O O . GLY B 1 432 ? 0.479 34.75 12.711 1 80.69 432 GLY B O 1
ATOM 7096 N N . VAL B 1 433 ? 2.285 35.281 13.945 1 82.75 433 VAL B N 1
ATOM 7097 C CA . VAL B 1 433 ? 3.207 35.312 12.82 1 82.75 433 VAL B CA 1
ATOM 7098 C C . VAL B 1 433 ? 3.207 33.969 12.102 1 82.75 433 VAL B C 1
ATOM 7100 O O . VAL B 1 433 ? 3.24 33.938 10.867 1 82.75 433 VAL B O 1
ATOM 7103 N N . GLY B 1 434 ? 3.066 32.969 12.852 1 85.31 434 GLY B N 1
ATOM 7104 C CA . GLY B 1 434 ? 3.205 31.625 12.297 1 85.31 434 GLY B CA 1
ATOM 7105 C C . GLY B 1 434 ? 1.895 31.047 11.805 1 85.31 434 GLY B C 1
ATOM 7106 O O . GLY B 1 434 ? 1.877 29.984 11.18 1 85.31 434 GLY B O 1
ATOM 7107 N N . TRP B 1 435 ? 0.851 31.781 12.078 1 85.25 435 TRP B N 1
ATOM 7108 C CA . TRP B 1 435 ? -0.46 31.297 11.656 1 85.25 435 TRP B CA 1
ATOM 7109 C C . TRP B 1 435 ? -0.752 31.688 10.211 1 85.25 435 TRP B C 1
ATOM 7111 O O . TRP B 1 435 ? -0.416 32.781 9.781 1 85.25 435 TRP B O 1
ATOM 7121 N N . PRO B 1 436 ? -1.271 30.562 9.484 1 88.94 436 PRO B N 1
ATOM 7122 C CA . PRO B 1 436 ? -1.82 29.266 9.852 1 88.94 436 PRO B CA 1
ATOM 7123 C C . PRO B 1 436 ? -0.958 28.094 9.352 1 88.94 436 PRO B C 1
ATOM 7125 O O . PRO B 1 436 ? -1.483 27.125 8.82 1 88.94 436 PRO B O 1
ATOM 7128 N N . TYR B 1 437 ? 0.275 28.188 9.57 1 93.19 437 TYR B N 1
ATOM 7129 C CA . TYR B 1 437 ? 1.137 27.172 8.992 1 93.19 437 TYR B CA 1
ATOM 7130 C C . TYR B 1 437 ? 1.204 25.938 9.891 1 93.19 437 TYR B C 1
ATOM 7132 O O . TYR B 1 437 ? 1.272 26.062 11.109 1 93.19 437 TYR B O 1
ATOM 7140 N N . PRO B 1 438 ? 1.102 24.703 9.242 1 95.75 438 PRO B N 1
ATOM 7141 C CA . PRO B 1 438 ? 1.372 23.5 10.031 1 95.75 438 PRO B CA 1
ATOM 7142 C C . PRO B 1 438 ? 2.812 23.438 10.531 1 95.75 438 PRO B C 1
ATOM 7144 O O . PRO B 1 438 ? 3.711 24.016 9.922 1 95.75 438 PRO B O 1
ATOM 7147 N N . VAL B 1 439 ? 2.992 22.766 11.656 1 96.5 439 VAL B N 1
ATOM 7148 C CA . VAL B 1 439 ? 4.336 22.609 12.203 1 96.5 439 VAL B CA 1
ATOM 7149 C C . VAL B 1 439 ? 4.543 21.156 12.641 1 96.5 439 VAL B C 1
ATOM 7151 O O . VAL B 1 439 ? 3.713 20.594 13.367 1 96.5 439 VAL B O 1
ATOM 7154 N N . ALA B 1 440 ? 5.574 20.531 12.117 1 96.69 440 ALA B N 1
ATOM 7155 C CA . ALA B 1 440 ? 5.969 19.172 12.531 1 96.69 440 ALA B CA 1
ATOM 7156 C C . ALA B 1 440 ? 6.98 19.234 13.672 1 96.69 440 ALA B C 1
ATOM 7158 O O . ALA B 1 440 ? 7.883 20.062 13.672 1 96.69 440 ALA B O 1
ATOM 7159 N N . VAL B 1 441 ? 6.82 18.422 14.648 1 94.94 441 VAL B N 1
ATOM 7160 C CA . VAL B 1 441 ? 7.785 18.234 15.727 1 94.94 441 VAL B CA 1
ATOM 7161 C C . VAL B 1 441 ? 8.445 16.875 15.602 1 94.94 441 VAL B C 1
ATOM 7163 O O . VAL B 1 441 ? 7.758 15.852 15.492 1 94.94 441 VAL B O 1
ATOM 7166 N N . THR B 1 442 ? 9.727 16.828 15.5 1 94.75 442 THR B N 1
ATOM 7167 C CA . THR B 1 442 ? 10.461 15.586 15.25 1 94.75 442 THR B CA 1
ATOM 7168 C C . THR B 1 442 ? 11.602 15.43 16.25 1 94.75 442 THR B C 1
ATOM 7170 O O . THR B 1 442 ? 11.797 16.281 17.109 1 94.75 442 THR B O 1
ATOM 7173 N N . LYS B 1 443 ? 12.32 14.289 16.172 1 89.81 443 LYS B N 1
ATOM 7174 C CA . LYS B 1 443 ? 13.555 14.039 16.906 1 89.81 443 LYS B CA 1
ATOM 7175 C C . LYS B 1 443 ? 14.734 13.867 15.953 1 89.81 443 LYS B C 1
ATOM 7177 O O . LYS B 1 443 ? 15.742 13.258 16.312 1 89.81 443 LYS B O 1
ATOM 7182 N N . ALA B 1 444 ? 14.555 14.367 14.75 1 89.56 444 ALA B N 1
ATOM 7183 C CA . ALA B 1 444 ? 15.539 14.156 13.688 1 89.56 444 ALA B CA 1
ATOM 7184 C C . ALA B 1 444 ? 16.453 15.367 13.555 1 89.56 444 ALA B C 1
ATOM 7186 O O . ALA B 1 444 ? 16.109 16.344 12.883 1 89.56 444 ALA B O 1
ATOM 7187 N N . PRO B 1 445 ? 17.672 15.281 14.07 1 84.12 445 PRO B N 1
ATOM 7188 C CA . PRO B 1 445 ? 18.578 16.438 13.938 1 84.12 445 PRO B CA 1
ATOM 7189 C C . PRO B 1 445 ? 19.266 16.5 12.57 1 84.12 445 PRO B C 1
ATOM 7191 O O . PRO B 1 445 ? 19.594 17.578 12.102 1 84.12 445 PRO B O 1
ATOM 7194 N N . LEU B 1 446 ? 19.375 15.344 11.875 1 86.25 446 LEU B N 1
ATOM 7195 C CA . LEU B 1 446 ? 20.094 15.281 10.602 1 86.25 446 LEU B CA 1
ATOM 7196 C C . LEU B 1 446 ? 19.125 15.281 9.43 1 86.25 446 LEU B C 1
ATOM 7198 O O . LEU B 1 446 ? 18.016 14.766 9.539 1 86.25 446 LEU B O 1
ATOM 7202 N N . PHE B 1 447 ? 19.625 15.781 8.32 1 92.06 447 PHE B N 1
ATOM 7203 C CA . PHE B 1 447 ? 18.75 15.867 7.156 1 92.06 447 PHE B CA 1
ATOM 7204 C C . PHE B 1 447 ? 18.5 14.484 6.562 1 92.06 447 PHE B C 1
ATOM 7206 O O . PHE B 1 447 ? 17.484 14.258 5.926 1 92.06 447 PHE B O 1
ATOM 7213 N N . SER B 1 448 ? 19.453 13.555 6.762 1 87 448 SER B N 1
ATOM 7214 C CA . SER B 1 448 ? 19.172 12.188 6.336 1 87 448 SER B CA 1
ATOM 7215 C C . SER B 1 448 ? 18 11.594 7.102 1 87 448 SER B C 1
ATOM 7217 O O . SER B 1 448 ? 17.156 10.898 6.523 1 87 448 SER B O 1
ATOM 7219 N N . GLU B 1 449 ? 17.938 11.891 8.398 1 89.25 449 GLU B N 1
ATOM 7220 C CA . GLU B 1 449 ? 16.828 11.438 9.234 1 89.25 449 GLU B CA 1
ATOM 7221 C C . GLU B 1 449 ? 15.523 12.148 8.859 1 89.25 449 GLU B C 1
ATOM 7223 O O . GLU B 1 449 ? 14.469 11.516 8.773 1 89.25 449 GLU B O 1
ATOM 7228 N N . LYS B 1 450 ? 15.695 13.453 8.609 1 94.31 450 LYS B N 1
ATOM 7229 C CA . LYS B 1 450 ? 14.523 14.219 8.203 1 94.31 450 LYS B CA 1
ATOM 7230 C C . LYS B 1 450 ? 13.969 13.711 6.879 1 94.31 450 LYS B C 1
ATOM 7232 O O . LYS B 1 450 ? 12.75 13.602 6.707 1 94.31 450 LYS B O 1
ATOM 7237 N N . ALA B 1 451 ? 14.883 13.391 6.016 1 94.75 451 ALA B N 1
ATOM 7238 C CA . ALA B 1 451 ? 14.453 12.883 4.715 1 94.75 451 ALA B CA 1
ATOM 7239 C C . ALA B 1 451 ? 13.695 11.57 4.863 1 94.75 451 ALA B C 1
ATOM 7241 O O . ALA B 1 451 ? 12.734 11.312 4.137 1 94.75 451 ALA B O 1
ATOM 7242 N N . ARG B 1 452 ? 14.078 10.766 5.777 1 90.94 452 ARG B N 1
ATOM 7243 C CA . ARG B 1 452 ? 13.391 9.508 6.027 1 90.94 452 ARG B CA 1
ATOM 7244 C C . ARG B 1 452 ? 12 9.742 6.609 1 90.94 452 ARG B C 1
ATOM 7246 O O . ARG B 1 452 ? 11.07 8.984 6.34 1 90.94 452 ARG B O 1
ATOM 7253 N N . LEU B 1 453 ? 11.898 10.766 7.383 1 93.75 453 LEU B N 1
ATOM 7254 C CA . LEU B 1 453 ? 10.617 11.109 7.988 1 93.75 453 LEU B CA 1
ATOM 7255 C C . LEU B 1 453 ? 9.688 11.758 6.965 1 93.75 453 LEU B C 1
ATOM 7257 O O . LEU B 1 453 ? 8.469 11.57 7.027 1 93.75 453 LEU B O 1
ATOM 7261 N N . PHE B 1 454 ? 10.32 12.5 6.047 1 96.56 454 PHE B N 1
ATOM 7262 C CA . PHE B 1 454 ? 9.531 13.289 5.102 1 96.56 454 PHE B CA 1
ATOM 7263 C C . PHE B 1 454 ? 9.984 13.023 3.67 1 96.56 454 PHE B C 1
ATOM 7265 O O . PHE B 1 454 ? 10.391 13.938 2.957 1 96.56 454 PHE B O 1
ATOM 7272 N N . PRO B 1 455 ? 9.812 11.828 3.236 1 95.12 455 PRO B N 1
ATOM 7273 C CA . PRO B 1 455 ? 10.242 11.555 1.862 1 95.12 455 PRO B CA 1
ATOM 7274 C C . PRO B 1 455 ? 9.484 12.391 0.832 1 95.12 455 PRO B C 1
ATOM 7276 O O . PRO B 1 455 ? 8.289 12.641 0.993 1 95.12 455 PRO B O 1
ATOM 7279 N N . GLY B 1 456 ? 10.211 12.852 -0.184 1 95.69 456 GLY B N 1
ATOM 7280 C CA . GLY B 1 456 ? 9.625 13.57 -1.297 1 95.69 456 GLY B CA 1
ATOM 7281 C C . GLY B 1 456 ? 9.477 15.062 -1.029 1 95.69 456 GLY B C 1
ATOM 7282 O O . GLY B 1 456 ? 9 15.805 -1.888 1 95.69 456 GLY B O 1
ATOM 7283 N N . CYS B 1 457 ? 9.859 15.531 0.113 1 97.19 457 CYS B N 1
ATOM 7284 C CA . CYS B 1 457 ? 9.688 16.938 0.462 1 97.19 457 CYS B CA 1
ATOM 7285 C C . CYS B 1 457 ? 10.969 17.719 0.203 1 97.19 457 CYS B C 1
ATOM 7287 O O . CYS B 1 457 ? 12.055 17.141 0.109 1 97.19 457 CYS B O 1
ATOM 7289 N N . ALA B 1 458 ? 10.82 18.984 0.034 1 97.81 458 ALA B N 1
ATOM 7290 C CA . ALA B 1 458 ? 11.953 19.891 -0.129 1 97.81 458 ALA B CA 1
ATOM 7291 C C . ALA B 1 458 ? 12.266 20.609 1.174 1 97.81 458 ALA B C 1
ATOM 7293 O O . ALA B 1 458 ? 11.367 21.203 1.794 1 97.81 458 ALA B O 1
ATOM 7294 N N . PHE B 1 459 ? 13.508 20.594 1.557 1 97.94 459 PHE B N 1
ATOM 7295 C CA . PHE B 1 459 ? 13.922 21.266 2.779 1 97.94 459 PHE B CA 1
ATOM 7296 C C . PHE B 1 459 ? 14.5 22.641 2.471 1 97.94 459 PHE B C 1
ATOM 7298 O O . PHE B 1 459 ? 15.359 22.781 1.594 1 97.94 459 PHE B O 1
ATOM 7305 N N . VAL B 1 460 ? 14.023 23.609 3.195 1 96.5 460 VAL B N 1
ATOM 7306 C CA . VAL B 1 460 ? 14.547 24.969 3.068 1 96.5 460 VAL B CA 1
ATOM 7307 C C . VAL B 1 460 ? 15.68 25.188 4.074 1 96.5 460 VAL B C 1
ATOM 7309 O O . VAL B 1 460 ? 15.516 24.906 5.266 1 96.5 460 VAL B O 1
ATOM 7312 N N . VAL B 1 461 ? 16.781 25.656 3.553 1 93.19 461 VAL B N 1
ATOM 7313 C CA . VAL B 1 461 ? 17.922 25.891 4.426 1 93.19 461 VAL B CA 1
ATOM 7314 C C . VAL B 1 461 ? 18.594 27.219 4.051 1 93.19 461 VAL B C 1
ATOM 7316 O O . VAL B 1 461 ? 18.453 27.688 2.926 1 93.19 461 VAL B O 1
ATOM 7319 N N . GLY B 1 462 ? 19.203 27.797 5.047 1 87.25 462 GLY B N 1
ATOM 7320 C CA . GLY B 1 462 ? 20.062 28.938 4.758 1 87.25 462 GLY B CA 1
ATOM 7321 C C . GLY B 1 462 ? 21.359 28.562 4.07 1 87.25 462 GLY B C 1
ATOM 7322 O O . GLY B 1 462 ? 21.719 27.375 4.035 1 87.25 462 GLY B O 1
ATOM 7323 N N . ALA B 1 463 ? 22.062 29.516 3.539 1 84 463 ALA B N 1
ATOM 7324 C CA . ALA B 1 463 ? 23.312 29.297 2.826 1 84 463 ALA B CA 1
ATOM 7325 C C . ALA B 1 463 ? 24.344 28.641 3.73 1 84 463 ALA B C 1
ATOM 7327 O O . ALA B 1 463 ? 25.094 27.75 3.295 1 84 463 ALA B O 1
ATOM 7328 N N . ASP B 1 464 ? 24.422 29.047 4.992 1 82.56 464 ASP B N 1
ATOM 7329 C CA . ASP B 1 464 ? 25.391 28.484 5.926 1 82.56 464 ASP B CA 1
ATOM 7330 C C . ASP B 1 464 ? 25.141 27 6.152 1 82.56 464 ASP B C 1
ATOM 7332 O O . ASP B 1 464 ? 26.078 26.203 6.203 1 82.56 464 ASP B O 1
ATOM 7336 N N . THR B 1 465 ? 23.875 26.688 6.301 1 87.31 465 THR B N 1
ATOM 7337 C CA . THR B 1 465 ? 23.5 25.297 6.488 1 87.31 465 THR B CA 1
ATOM 7338 C C . THR B 1 465 ? 23.797 24.484 5.223 1 87.31 465 THR B C 1
ATOM 7340 O O . THR B 1 465 ? 24.25 23.344 5.297 1 87.31 465 THR B O 1
ATOM 7343 N N . ALA B 1 466 ? 23.516 25.078 4.07 1 89.12 466 ALA B N 1
ATOM 7344 C CA . ALA B 1 466 ? 23.797 24.406 2.799 1 89.12 466 ALA B CA 1
ATOM 7345 C C . ALA B 1 466 ? 25.281 24.078 2.668 1 89.12 466 ALA B C 1
ATOM 7347 O O . ALA B 1 466 ? 25.641 22.984 2.217 1 89.12 466 ALA B O 1
ATOM 7348 N N . LYS B 1 467 ? 26.125 24.984 3.062 1 87.12 467 LYS B N 1
ATOM 7349 C CA . LYS B 1 467 ? 27.562 24.75 3.021 1 87.12 467 LYS B CA 1
ATOM 7350 C C . LYS B 1 467 ? 27.953 23.562 3.896 1 87.12 467 LYS B C 1
ATOM 7352 O O . LYS B 1 467 ? 28.828 22.766 3.527 1 87.12 467 LYS B O 1
ATOM 7357 N N . ARG B 1 468 ? 27.281 23.5 4.961 1 86.69 468 ARG B N 1
ATOM 7358 C CA . ARG B 1 468 ? 27.562 22.406 5.879 1 86.69 468 ARG B CA 1
ATOM 7359 C C . ARG B 1 468 ? 27.078 21.078 5.309 1 86.69 468 ARG B C 1
ATOM 7361 O O . ARG B 1 468 ? 27.734 20.047 5.477 1 86.69 468 ARG B O 1
ATOM 7368 N N . ILE B 1 469 ? 26 21.078 4.637 1 89.69 469 ILE B N 1
ATOM 7369 C CA . ILE B 1 469 ? 25.406 19.891 4.062 1 89.69 469 ILE B CA 1
ATOM 7370 C C . ILE B 1 469 ? 26.344 19.281 3.021 1 89.69 469 ILE B C 1
ATOM 7372 O O . ILE B 1 469 ? 26.422 18.062 2.887 1 89.69 469 ILE B O 1
ATOM 7376 N N . ILE B 1 470 ? 27.109 20.156 2.396 1 89 470 ILE B N 1
ATOM 7377 C CA . ILE B 1 470 ? 27.969 19.641 1.33 1 89 470 ILE B CA 1
ATOM 7378 C C . ILE B 1 470 ? 29.438 19.672 1.785 1 89 470 ILE B C 1
ATOM 7380 O O . ILE B 1 470 ? 30.344 19.672 0.958 1 89 470 ILE B O 1
ATOM 7384 N N . ASP B 1 471 ? 29.672 19.703 3.035 1 86 471 ASP B N 1
ATOM 7385 C CA . ASP B 1 471 ? 31.031 19.703 3.602 1 86 471 ASP B CA 1
ATOM 7386 C C . ASP B 1 471 ? 31.391 18.328 4.145 1 86 471 ASP B C 1
ATOM 7388 O O . ASP B 1 471 ? 30.797 17.844 5.109 1 86 471 ASP B O 1
ATOM 7392 N N . PRO B 1 472 ? 32.344 17.734 3.561 1 85.69 472 PRO B N 1
ATOM 7393 C CA . PRO B 1 472 ? 32.75 16.406 3.988 1 85.69 472 PRO B CA 1
ATOM 7394 C C . PRO B 1 472 ? 33.094 16.328 5.473 1 85.69 472 PRO B C 1
ATOM 7396 O O . PRO B 1 472 ? 33.094 15.25 6.066 1 85.69 472 PRO B O 1
ATOM 7399 N N . ARG B 1 473 ? 33.469 17.406 6.062 1 86.12 473 ARG B N 1
ATOM 7400 C CA . ARG B 1 473 ? 33.844 17.422 7.473 1 86.12 473 ARG B CA 1
ATOM 7401 C C . ARG B 1 473 ? 32.719 16.906 8.352 1 86.12 473 ARG B C 1
ATOM 7403 O O . ARG B 1 473 ? 32.969 16.328 9.414 1 86.12 473 ARG B O 1
ATOM 7410 N N . TYR B 1 474 ? 31.547 17.094 7.883 1 82.06 474 TYR B N 1
ATOM 7411 C CA . TYR B 1 474 ? 30.391 16.688 8.664 1 82.06 474 TYR B CA 1
ATOM 7412 C C . TYR B 1 474 ? 30.047 15.227 8.414 1 82.06 474 TYR B C 1
ATOM 7414 O O . TYR B 1 474 ? 29.078 14.703 8.969 1 82.06 474 TYR B O 1
ATOM 7422 N N . TYR B 1 475 ? 30.844 14.641 7.586 1 81.06 475 TYR B N 1
ATOM 7423 C CA . TYR B 1 475 ? 30.656 13.234 7.258 1 81.06 475 TYR B CA 1
ATOM 7424 C C . TYR B 1 475 ? 31.938 12.445 7.551 1 81.06 475 TYR B C 1
ATOM 7426 O O . TYR B 1 475 ? 32.375 11.625 6.73 1 81.06 475 TYR B O 1
ATOM 7434 N N . GLY B 1 476 ? 32.594 12.805 8.641 1 78.81 476 GLY B N 1
ATOM 7435 C CA . GLY B 1 476 ? 33.844 12.133 9 1 78.81 476 GLY B CA 1
ATOM 7436 C C . GLY B 1 476 ? 35 12.461 8.055 1 78.81 476 GLY B C 1
ATOM 7437 O O . GLY B 1 476 ? 35.844 11.617 7.797 1 78.81 476 GLY B O 1
ATOM 7438 N N . ASN B 1 477 ? 34.844 13.555 7.465 1 83.44 477 ASN B N 1
ATOM 7439 C CA . ASN B 1 477 ? 35.844 14.039 6.527 1 83.44 477 ASN B CA 1
ATOM 7440 C C . ASN B 1 477 ? 35.969 13.133 5.305 1 83.44 477 ASN B C 1
ATOM 7442 O O . ASN B 1 477 ? 37.062 12.883 4.805 1 83.44 477 ASN B O 1
ATOM 7446 N N . SER B 1 478 ? 34.938 12.594 4.957 1 78.56 478 SER B N 1
ATOM 7447 C CA . SER B 1 478 ? 34.906 11.672 3.824 1 78.56 478 SER B CA 1
ATOM 7448 C C . SER B 1 478 ? 33.969 12.172 2.736 1 78.56 478 SER B C 1
ATOM 7450 O O . SER B 1 478 ? 32.75 12.289 2.963 1 78.56 478 SER B O 1
ATOM 7452 N N . GLN B 1 479 ? 34.562 12.359 1.576 1 78.25 479 GLN B N 1
ATOM 7453 C CA . GLN B 1 479 ? 33.781 12.773 0.429 1 78.25 479 GLN B CA 1
ATOM 7454 C C . GLN B 1 479 ? 32.781 11.68 0.01 1 78.25 479 GLN B C 1
ATOM 7456 O O . GLN B 1 479 ? 31.656 11.961 -0.368 1 78.25 479 GLN B O 1
ATOM 7461 N N . VAL B 1 480 ? 33.25 10.57 0.151 1 74 480 VAL B N 1
ATOM 7462 C CA . VAL B 1 480 ? 32.469 9.422 -0.274 1 74 480 VAL B CA 1
ATOM 7463 C C . VAL B 1 480 ? 31.234 9.258 0.637 1 74 480 VAL B C 1
ATOM 7465 O O . VAL B 1 480 ? 30.141 8.992 0.164 1 74 480 VAL B O 1
ATOM 7468 N N . GLU B 1 481 ? 31.422 9.438 1.887 1 76.56 481 GLU B N 1
ATOM 7469 C CA . GLU B 1 481 ? 30.312 9.352 2.832 1 76.56 481 GLU B CA 1
ATOM 7470 C C . GLU B 1 481 ? 29.312 10.484 2.619 1 76.56 481 GLU B C 1
ATOM 7472 O O . GLU B 1 481 ? 28.109 10.289 2.77 1 76.56 481 GLU B O 1
ATOM 7477 N N . MET B 1 482 ? 29.859 11.547 2.324 1 83.44 482 MET B N 1
ATOM 7478 C CA . MET B 1 482 ? 29 12.688 2.029 1 83.44 482 MET B CA 1
ATOM 7479 C C . MET B 1 482 ? 28.109 12.406 0.819 1 83.44 482 MET B C 1
ATOM 7481 O O . MET B 1 482 ? 26.891 12.602 0.871 1 83.44 482 MET B O 1
ATOM 7485 N N . VAL B 1 483 ? 28.719 11.898 -0.196 1 81.94 483 VAL B N 1
ATOM 7486 C CA . VAL B 1 483 ? 27.984 11.594 -1.425 1 81.94 483 VAL B CA 1
ATOM 7487 C C . VAL B 1 483 ? 26.953 10.5 -1.16 1 81.94 483 VAL B C 1
ATOM 7489 O O . VAL B 1 483 ? 25.844 10.555 -1.675 1 81.94 483 VAL B O 1
ATOM 7492 N N . SER B 1 484 ? 27.312 9.602 -0.381 1 78.19 484 SER B N 1
ATOM 7493 C CA . SER B 1 484 ? 26.391 8.531 -0.025 1 78.19 484 SER B CA 1
ATOM 7494 C C . SER B 1 484 ? 25.172 9.078 0.71 1 78.19 484 SER B C 1
ATOM 7496 O O . SER B 1 484 ? 24.047 8.711 0.4 1 78.19 484 SER B O 1
ATOM 7498 N N . ALA B 1 485 ? 25.438 9.938 1.607 1 83 485 ALA B N 1
ATOM 7499 C CA . ALA B 1 485 ? 24.344 10.531 2.389 1 83 485 ALA B CA 1
ATOM 7500 C C . ALA B 1 485 ? 23.438 11.375 1.508 1 83 485 ALA B C 1
ATOM 7502 O O . ALA B 1 485 ? 22.203 11.281 1.603 1 83 485 ALA B O 1
ATOM 7503 N N . LEU B 1 486 ? 24.016 12.125 0.681 1 89.06 486 LEU B N 1
ATOM 7504 C CA . LEU B 1 486 ? 23.234 12.984 -0.206 1 89.06 486 LEU B CA 1
ATOM 7505 C C . LEU B 1 486 ? 22.469 12.156 -1.224 1 89.06 486 LEU B C 1
ATOM 7507 O O . LEU B 1 486 ? 21.344 12.516 -1.599 1 89.06 486 LEU B O 1
ATOM 7511 N N . SER B 1 487 ? 23.078 11.109 -1.602 1 84.56 487 SER B N 1
ATOM 7512 C CA . SER B 1 487 ? 22.391 10.211 -2.535 1 84.56 487 SER B CA 1
ATOM 7513 C C . SER B 1 487 ? 21.156 9.602 -1.905 1 84.56 487 SER B C 1
ATOM 7515 O O . SER B 1 487 ? 20.125 9.43 -2.578 1 84.56 487 SER B O 1
ATOM 7517 N N . GLU B 1 488 ? 21.281 9.312 -0.661 1 84.31 488 GLU B N 1
ATOM 7518 C CA . GLU B 1 488 ? 20.109 8.797 0.043 1 84.31 488 GLU B CA 1
ATOM 7519 C C . GLU B 1 488 ? 18.969 9.82 0.058 1 84.31 488 GLU B C 1
ATOM 7521 O O . GLU B 1 488 ? 17.828 9.484 -0.208 1 84.31 488 GLU B O 1
ATOM 7526 N N . ILE B 1 489 ? 19.312 11 0.395 1 91.75 489 ILE B N 1
ATOM 7527 C CA . ILE B 1 489 ? 18.328 12.07 0.454 1 91.75 489 ILE B CA 1
ATOM 7528 C C . ILE B 1 489 ? 17.672 12.25 -0.914 1 91.75 489 ILE B C 1
ATOM 7530 O O . ILE B 1 489 ? 16.453 12.383 -1.011 1 91.75 489 ILE B O 1
ATOM 7534 N N . ARG B 1 490 ? 18.484 12.133 -1.918 1 89.38 490 ARG B N 1
ATOM 7535 C CA . ARG B 1 490 ? 17.984 12.258 -3.281 1 89.38 490 ARG B CA 1
ATOM 7536 C C . ARG B 1 490 ? 17.062 11.086 -3.627 1 89.38 490 ARG B C 1
ATOM 7538 O O . ARG B 1 490 ? 16.016 11.281 -4.242 1 89.38 490 ARG B O 1
ATOM 7545 N N . HIS B 1 491 ? 17.453 9.977 -3.244 1 84 491 HIS B N 1
ATOM 7546 C CA . HIS B 1 491 ? 16.672 8.781 -3.553 1 84 491 HIS B CA 1
ATOM 7547 C C . HIS B 1 491 ? 15.32 8.812 -2.859 1 84 491 HIS B C 1
ATOM 7549 O O . HIS B 1 491 ? 14.336 8.281 -3.383 1 84 491 HIS B O 1
ATOM 7555 N N . LEU B 1 492 ? 15.297 9.391 -1.782 1 90.62 492 LEU B N 1
ATOM 7556 C CA . LEU B 1 492 ? 14.039 9.531 -1.056 1 90.62 492 LEU B CA 1
ATOM 7557 C C . LEU B 1 492 ? 13.172 10.625 -1.68 1 90.62 492 LEU B C 1
ATOM 7559 O O . LEU B 1 492 ? 12.055 10.875 -1.221 1 90.62 492 LEU B O 1
ATOM 7563 N N . GLY B 1 493 ? 13.656 11.242 -2.719 1 91 493 GLY B N 1
ATOM 7564 C CA . GLY B 1 493 ? 12.914 12.242 -3.463 1 91 493 GLY B CA 1
ATOM 7565 C C . GLY B 1 493 ? 12.984 13.625 -2.842 1 91 493 GLY B C 1
ATOM 7566 O O . GLY B 1 493 ? 12.172 14.5 -3.156 1 91 493 GLY B O 1
ATOM 7567 N N . CYS B 1 494 ? 13.875 13.797 -1.923 1 95.75 494 CYS B N 1
ATOM 7568 C CA . CYS B 1 494 ? 13.984 15.078 -1.23 1 95.75 494 CYS B CA 1
ATOM 7569 C C . CYS B 1 494 ? 14.945 16 -1.954 1 95.75 494 CYS B C 1
ATOM 7571 O O . CYS B 1 494 ? 15.766 15.555 -2.762 1 95.75 494 CYS B O 1
ATOM 7573 N N . SER B 1 495 ? 14.812 17.297 -1.742 1 95.69 495 SER B N 1
ATOM 7574 C CA . SER B 1 495 ? 15.656 18.344 -2.297 1 95.69 495 SER B CA 1
ATOM 7575 C C . SER B 1 495 ? 15.844 19.484 -1.302 1 95.69 495 SER B C 1
ATOM 7577 O O . SER B 1 495 ? 15.281 19.453 -0.202 1 95.69 495 SER B O 1
ATOM 7579 N N . PHE B 1 496 ? 16.766 20.406 -1.702 1 96 496 PHE B N 1
ATOM 7580 C CA . PHE B 1 496 ? 17.047 21.547 -0.85 1 96 496 PHE B CA 1
ATOM 7581 C C . PHE B 1 496 ? 16.766 22.859 -1.593 1 96 496 PHE B C 1
ATOM 7583 O O . PHE B 1 496 ? 17.094 22.984 -2.777 1 96 496 PHE B O 1
ATOM 7590 N N . ILE B 1 497 ? 16.125 23.719 -0.935 1 94.88 497 ILE B N 1
ATOM 7591 C CA . ILE B 1 497 ? 15.977 25.094 -1.392 1 94.88 497 ILE B CA 1
ATOM 7592 C C . ILE B 1 497 ? 16.797 26.031 -0.506 1 94.88 497 ILE B C 1
ATOM 7594 O O . ILE B 1 497 ? 16.562 26.125 0.698 1 94.88 497 ILE B O 1
ATOM 7598 N N . VAL B 1 498 ? 17.703 26.688 -1.113 1 92.31 498 VAL B N 1
ATOM 7599 C CA . VAL B 1 498 ? 18.703 27.438 -0.351 1 92.31 498 VAL B CA 1
ATOM 7600 C C . VAL B 1 498 ? 18.391 28.938 -0.434 1 92.31 498 VAL B C 1
ATOM 7602 O O . VAL B 1 498 ? 18.328 29.5 -1.526 1 92.31 498 VAL B O 1
ATOM 7605 N N . GLY B 1 499 ? 18.125 29.391 0.744 1 86.69 499 GLY B N 1
ATOM 7606 C CA . GLY B 1 499 ? 17.984 30.844 0.843 1 86.69 499 GLY B CA 1
ATOM 7607 C C . GLY B 1 499 ? 19.312 31.562 0.968 1 86.69 499 GLY B C 1
ATOM 7608 O O . GLY B 1 499 ? 20.172 31.141 1.75 1 86.69 499 GLY B O 1
ATOM 7609 N N . GLY B 1 500 ? 19.547 32.562 0.039 1 75.5 500 GLY B N 1
ATOM 7610 C CA . GLY B 1 500 ? 20.766 33.344 0.075 1 75.5 500 GLY B CA 1
ATOM 7611 C C . GLY B 1 500 ? 20.828 34.312 1.249 1 75.5 500 GLY B C 1
ATOM 7612 O O . GLY B 1 500 ? 19.812 34.531 1.919 1 75.5 500 GLY B O 1
ATOM 7613 N N . ARG B 1 501 ? 22.125 34.5 1.779 1 65.94 501 ARG B N 1
ATOM 7614 C CA . ARG B 1 501 ? 22.312 35.5 2.826 1 65.94 501 ARG B CA 1
ATOM 7615 C C . ARG B 1 501 ? 23.422 36.469 2.455 1 65.94 501 ARG B C 1
ATOM 7617 O O . ARG B 1 501 ? 24.312 36.156 1.664 1 65.94 501 ARG B O 1
ATOM 7624 N N . GLU B 1 502 ? 23.047 37.688 2.859 1 60.75 502 GLU B N 1
ATOM 7625 C CA . GLU B 1 502 ? 24.141 38.656 2.762 1 60.75 502 GLU B CA 1
ATOM 7626 C C . GLU B 1 502 ? 25.234 38.344 3.787 1 60.75 502 GLU B C 1
ATOM 7628 O O . GLU B 1 502 ? 24.938 38.094 4.961 1 60.75 502 GLU B O 1
ATOM 7633 N N . ASP B 1 503 ? 26.391 38 3.266 1 57.09 503 ASP B N 1
ATOM 7634 C CA . ASP B 1 503 ? 27.484 37.75 4.207 1 57.09 503 ASP B CA 1
ATOM 7635 C C . ASP B 1 503 ? 27.922 39.062 4.883 1 57.09 503 ASP B C 1
ATOM 7637 O O . ASP B 1 503 ? 27.438 40.125 4.547 1 57.09 503 ASP B O 1
ATOM 7641 N N . ALA B 1 504 ? 28.719 38.938 6.023 1 54.41 504 ALA B N 1
ATOM 7642 C CA . ALA B 1 504 ? 29.219 40.062 6.773 1 54.41 504 ALA B CA 1
ATOM 7643 C C . ALA B 1 504 ? 29.875 41.094 5.844 1 54.41 504 ALA B C 1
ATOM 7645 O O . ALA B 1 504 ? 29.859 42.281 6.129 1 54.41 504 ALA B O 1
ATOM 7646 N N . GLY B 1 505 ? 30.406 40.719 4.777 1 54.25 505 GLY B N 1
ATOM 7647 C CA . GLY B 1 505 ? 31.062 41.625 3.855 1 54.25 505 GLY B CA 1
ATOM 7648 C C . GLY B 1 505 ? 30.141 42.188 2.797 1 54.25 505 GLY B C 1
ATOM 7649 O O . GLY B 1 505 ? 30.578 42.875 1.865 1 54.25 505 GLY B O 1
ATOM 7650 N N . GLY B 1 506 ? 28.906 42.031 2.863 1 54.91 506 GLY B N 1
ATOM 7651 C CA . GLY B 1 506 ? 27.938 42.562 1.938 1 54.91 506 GLY B CA 1
ATOM 7652 C C . GLY B 1 506 ? 27.688 41.688 0.734 1 54.91 506 GLY B C 1
ATOM 7653 O O . GLY B 1 506 ? 26.938 42.031 -0.171 1 54.91 506 GLY B O 1
ATOM 7654 N N . ARG B 1 507 ? 28.422 40.594 0.629 1 56.78 507 ARG B N 1
ATOM 7655 C CA . ARG B 1 507 ? 28.281 39.75 -0.543 1 56.78 507 ARG B CA 1
ATOM 7656 C C . ARG B 1 507 ? 27.172 38.719 -0.348 1 56.78 507 ARG B C 1
ATOM 7658 O O . ARG B 1 507 ? 27.031 38.156 0.733 1 56.78 507 ARG B O 1
ATOM 7665 N N . PHE B 1 508 ? 26.312 38.625 -1.424 1 62.69 508 PHE B N 1
ATOM 7666 C CA . PHE B 1 508 ? 25.203 37.688 -1.414 1 62.69 508 PHE B CA 1
ATOM 7667 C C . PHE B 1 508 ? 25.656 36.281 -1.816 1 62.69 508 PHE B C 1
ATOM 7669 O O . PHE B 1 508 ? 26.125 36.094 -2.936 1 62.69 508 PHE B O 1
ATOM 7676 N N . LEU B 1 509 ? 25.75 35.5 -0.799 1 66.56 509 LEU B N 1
ATOM 7677 C CA . LEU B 1 509 ? 26.109 34.094 -1.071 1 66.56 509 LEU B CA 1
ATOM 7678 C C . LEU B 1 509 ? 24.953 33.375 -1.757 1 66.56 509 LEU B C 1
ATOM 7680 O O . LEU B 1 509 ? 23.859 33.281 -1.21 1 66.56 509 LEU B O 1
ATOM 7684 N N . THR B 1 510 ? 25.203 33.031 -3.064 1 71.5 510 THR B N 1
ATOM 7685 C CA . THR B 1 510 ? 24.219 32.312 -3.861 1 71.5 510 THR B CA 1
ATOM 7686 C C . THR B 1 510 ? 24.5 30.828 -3.875 1 71.5 510 THR B C 1
ATOM 7688 O O . THR B 1 510 ? 25.562 30.391 -3.416 1 71.5 510 THR B O 1
ATOM 7691 N N . LEU B 1 511 ? 23.484 30.078 -4.219 1 78.56 511 LEU B N 1
ATOM 7692 C CA . LEU B 1 511 ? 23.641 28.641 -4.391 1 78.56 511 LEU B CA 1
ATOM 7693 C C . LEU B 1 511 ? 24.859 28.328 -5.254 1 78.56 511 LEU B C 1
ATOM 7695 O O . LEU B 1 511 ? 25.609 27.391 -4.953 1 78.56 511 LEU B O 1
ATOM 7699 N N . ASP B 1 512 ? 25.016 29.109 -6.227 1 76.94 512 ASP B N 1
ATOM 7700 C CA . ASP B 1 512 ? 26.141 28.891 -7.125 1 76.94 512 ASP B CA 1
ATOM 7701 C C . ASP B 1 512 ? 27.484 29.016 -6.387 1 76.94 512 ASP B C 1
ATOM 7703 O O . ASP B 1 512 ? 28.391 28.219 -6.621 1 76.94 512 ASP B O 1
ATOM 7707 N N . GLY B 1 513 ? 27.5 30.016 -5.574 1 76.44 513 GLY B N 1
ATOM 7708 C CA . GLY B 1 513 ? 28.703 30.188 -4.766 1 76.44 513 GLY B CA 1
ATOM 7709 C C . GLY B 1 513 ? 28.953 29.016 -3.828 1 76.44 513 GLY B C 1
ATOM 7710 O O . GLY B 1 513 ? 30.109 28.609 -3.633 1 76.44 513 GLY B O 1
ATOM 7711 N N . VAL B 1 514 ? 27.953 28.469 -3.377 1 79 514 VAL B N 1
ATOM 7712 C CA . VAL B 1 514 ? 28.047 27.344 -2.445 1 79 514 VAL B CA 1
ATOM 7713 C C . VAL B 1 514 ? 28.469 26.094 -3.193 1 79 514 VAL B C 1
ATOM 7715 O O . VAL B 1 514 ? 29.344 25.344 -2.729 1 79 514 VAL B O 1
ATOM 7718 N N . LEU B 1 515 ? 27.938 25.891 -4.367 1 82.88 515 LEU B N 1
ATOM 7719 C CA . LEU B 1 515 ? 28.156 24.656 -5.094 1 82.88 515 LEU B CA 1
ATOM 7720 C C . LEU B 1 515 ? 29.469 24.703 -5.859 1 82.88 515 LEU B C 1
ATOM 7722 O O . LEU B 1 515 ? 30.062 23.656 -6.156 1 82.88 515 LEU B O 1
ATOM 7726 N N . ALA B 1 516 ? 29.844 25.875 -6.297 1 74.5 516 ALA B N 1
ATOM 7727 C CA . ALA B 1 516 ? 31.062 26.016 -7.094 1 74.5 516 ALA B CA 1
ATOM 7728 C C . ALA B 1 516 ? 32.25 25.375 -6.398 1 74.5 516 ALA B C 1
ATOM 7730 O O . ALA B 1 516 ? 33.125 24.781 -7.055 1 74.5 516 ALA B O 1
ATOM 7731 N N . GLN B 1 517 ? 32.25 25.453 -5.164 1 65.94 517 GLN B N 1
ATOM 7732 C CA . GLN B 1 517 ? 33.406 24.953 -4.41 1 65.94 517 GLN B CA 1
ATOM 7733 C C . GLN B 1 517 ? 33.188 23.5 -3.984 1 65.94 517 GLN B C 1
ATOM 7735 O O . GLN B 1 517 ? 34.062 22.906 -3.32 1 65.94 517 GLN B O 1
ATOM 7740 N N . SER B 1 518 ? 32.125 22.969 -4.66 1 72.56 518 SER B N 1
ATOM 7741 C CA . SER B 1 518 ? 31.828 21.656 -4.105 1 72.56 518 SER B CA 1
ATOM 7742 C C . SER B 1 518 ? 32.219 20.531 -5.066 1 72.56 518 SER B C 1
ATOM 7744 O O . SER B 1 518 ? 32.312 20.75 -6.277 1 72.56 518 SER B O 1
ATOM 7746 N N . GLY B 1 519 ? 32.906 19.531 -4.73 1 71.75 519 GLY B N 1
ATOM 7747 C CA . GLY B 1 519 ? 33.219 18.328 -5.512 1 71.75 519 GLY B CA 1
ATOM 7748 C C . GLY B 1 519 ? 32 17.438 -5.715 1 71.75 519 GLY B C 1
ATOM 7749 O O . GLY B 1 519 ? 32.156 16.234 -5.953 1 71.75 519 GLY B O 1
ATOM 7750 N N . LEU B 1 520 ? 30.766 18.141 -5.801 1 80.56 520 LEU B N 1
ATOM 7751 C CA . LEU B 1 520 ? 29.562 17.312 -5.898 1 80.56 520 LEU B CA 1
ATOM 7752 C C . LEU B 1 520 ? 29.281 16.922 -7.348 1 80.56 520 LEU B C 1
ATOM 7754 O O . LEU B 1 520 ? 29.469 17.75 -8.258 1 80.56 520 LEU B O 1
ATOM 7758 N N . PRO B 1 521 ? 28.922 15.703 -7.555 1 76.5 521 PRO B N 1
ATOM 7759 C CA . PRO B 1 521 ? 28.5 15.305 -8.898 1 76.5 521 PRO B CA 1
ATOM 7760 C C . PRO B 1 521 ? 27.25 16.047 -9.359 1 76.5 521 PRO B C 1
ATOM 7762 O O . PRO B 1 521 ? 26.484 16.562 -8.539 1 76.5 521 PRO B O 1
ATOM 7765 N N . GLU B 1 522 ? 27.062 16.094 -10.664 1 74.69 522 GLU B N 1
ATOM 7766 C CA . GLU B 1 522 ? 25.953 16.828 -11.266 1 74.69 522 GLU B CA 1
ATOM 7767 C C . GLU B 1 522 ? 24.609 16.281 -10.773 1 74.69 522 GLU B C 1
ATOM 7769 O O . GLU B 1 522 ? 23.688 17.047 -10.539 1 74.69 522 GLU B O 1
ATOM 7774 N N . SER B 1 523 ? 24.531 15.016 -10.633 1 74.44 523 SER B N 1
ATOM 7775 C CA . SER B 1 523 ? 23.281 14.391 -10.203 1 74.44 523 SER B CA 1
ATOM 7776 C C . SER B 1 523 ? 22.859 14.891 -8.828 1 74.44 523 SER B C 1
ATOM 7778 O O . SER B 1 523 ? 21.672 15.016 -8.539 1 74.44 523 SER B O 1
ATOM 7780 N N . LEU B 1 524 ? 23.812 15.242 -8.031 1 85.06 524 LEU B N 1
ATOM 7781 C CA . LEU B 1 524 ? 23.516 15.695 -6.68 1 85.06 524 LEU B CA 1
ATOM 7782 C C . LEU B 1 524 ? 23.328 17.203 -6.648 1 85.06 524 LEU B C 1
ATOM 7784 O O . LEU B 1 524 ? 22.609 17.734 -5.789 1 85.06 524 LEU B O 1
ATOM 7788 N N . ARG B 1 525 ? 23.953 17.875 -7.621 1 85.44 525 ARG B N 1
ATOM 7789 C CA . ARG B 1 525 ? 23.781 19.328 -7.688 1 85.44 525 ARG B CA 1
ATOM 7790 C C . ARG B 1 525 ? 22.344 19.703 -8.008 1 85.44 525 ARG B C 1
ATOM 7792 O O . ARG B 1 525 ? 21.844 20.719 -7.527 1 85.44 525 ARG B O 1
ATOM 7799 N N . SER B 1 526 ? 21.703 18.844 -8.734 1 85.44 526 SER B N 1
ATOM 7800 C CA . SER B 1 526 ? 20.328 19.109 -9.188 1 85.44 526 SER B CA 1
ATOM 7801 C C . SER B 1 526 ? 19.359 19.094 -8.023 1 85.44 526 SER B C 1
ATOM 7803 O O . SER B 1 526 ? 18.234 19.578 -8.141 1 85.44 526 SER B O 1
ATOM 7805 N N . MET B 1 527 ? 19.75 18.641 -6.895 1 90.62 527 MET B N 1
ATOM 7806 C CA . MET B 1 527 ? 18.859 18.562 -5.734 1 90.62 527 MET B CA 1
ATOM 7807 C C . MET B 1 527 ? 18.75 19.922 -5.043 1 90.62 527 MET B C 1
ATOM 7809 O O . MET B 1 527 ? 17.891 20.125 -4.184 1 90.62 527 MET B O 1
ATOM 7813 N N . PHE B 1 528 ? 19.641 20.828 -5.434 1 91.62 528 PHE B N 1
ATOM 7814 C CA . PHE B 1 528 ? 19.688 22.125 -4.785 1 91.62 528 PHE B CA 1
ATOM 7815 C C . PHE B 1 528 ? 19.094 23.203 -5.691 1 91.62 528 PHE B C 1
ATOM 7817 O O . PHE B 1 528 ? 19.5 23.344 -6.848 1 91.62 528 PHE B O 1
ATOM 7824 N N . LEU B 1 529 ? 18.141 23.859 -5.172 1 90.62 529 LEU B N 1
ATOM 7825 C CA . LEU B 1 529 ? 17.562 25.031 -5.82 1 90.62 529 LEU B CA 1
ATOM 7826 C C . LEU B 1 529 ? 17.891 26.297 -5.039 1 90.62 529 LEU B C 1
ATOM 7828 O O . LEU B 1 529 ? 17.922 26.281 -3.809 1 90.62 529 LEU B O 1
ATOM 7832 N N . GLY B 1 530 ? 18.141 27.344 -5.77 1 88.81 530 GLY B N 1
ATOM 7833 C CA . GLY B 1 530 ? 18.516 28.578 -5.117 1 88.81 530 GLY B CA 1
ATOM 7834 C C . GLY B 1 530 ? 17.453 29.656 -5.23 1 88.81 530 GLY B C 1
ATOM 7835 O O . GLY B 1 530 ? 16.812 29.797 -6.273 1 88.81 530 GLY B O 1
ATOM 7836 N N . LEU B 1 531 ? 17.219 30.281 -4.078 1 86.81 531 LEU B N 1
ATOM 7837 C CA . LEU B 1 531 ? 16.375 31.469 -4.098 1 86.81 531 LEU B CA 1
ATOM 7838 C C . LEU B 1 531 ? 17.188 32.688 -4.527 1 86.81 531 LEU B C 1
ATOM 7840 O O . LEU B 1 531 ? 18.312 32.906 -4.059 1 86.81 531 LEU B O 1
ATOM 7844 N N . ASP B 1 532 ? 16.672 33.344 -5.527 1 75 532 ASP B N 1
ATOM 7845 C CA . ASP B 1 532 ? 17.344 34.562 -5.996 1 75 532 ASP B CA 1
ATOM 7846 C C . ASP B 1 532 ? 17.172 35.719 -5 1 75 532 ASP B C 1
ATOM 7848 O O . ASP B 1 532 ? 16.281 35.688 -4.16 1 75 532 ASP B O 1
ATOM 7852 N N . GLU B 1 533 ? 18.141 36.656 -5.086 1 68.31 533 GLU B N 1
ATOM 7853 C CA . GLU B 1 533 ? 18.094 37.844 -4.223 1 68.31 533 GLU B CA 1
ATOM 7854 C C . GLU B 1 533 ? 16.766 38.562 -4.359 1 68.31 533 GLU B C 1
ATOM 7856 O O . GLU B 1 533 ? 16.234 39.125 -3.383 1 68.31 533 GLU B O 1
ATOM 7861 N N . SER B 1 534 ? 16.312 38.594 -5.516 1 65.31 534 SER B N 1
ATOM 7862 C CA . SER B 1 534 ? 15.055 39.281 -5.766 1 65.31 534 SER B CA 1
ATOM 7863 C C . SER B 1 534 ? 13.875 38.562 -5.129 1 65.31 534 SER B C 1
ATOM 7865 O O . SER B 1 534 ? 12.859 39.188 -4.801 1 65.31 534 SER B O 1
ATOM 7867 N N . SER B 1 535 ? 14.078 37.375 -4.898 1 66.56 535 SER B N 1
ATOM 7868 C CA . SER B 1 535 ? 12.977 36.562 -4.383 1 66.56 535 SER B CA 1
ATOM 7869 C C . SER B 1 535 ? 12.906 36.625 -2.859 1 66.56 535 SER B C 1
ATOM 7871 O O . SER B 1 535 ? 11.828 36.531 -2.273 1 66.56 535 SER B O 1
ATOM 7873 N N . PHE B 1 536 ? 14.008 36.719 -2.217 1 67.06 536 PHE B N 1
ATOM 7874 C CA . PHE B 1 536 ? 13.984 36.781 -0.76 1 67.06 536 PHE B CA 1
ATOM 7875 C C . PHE B 1 536 ? 15.258 37.438 -0.228 1 67.06 536 PHE B C 1
ATOM 7877 O O . PHE B 1 536 ? 16.359 36.938 -0.451 1 67.06 536 PHE B O 1
ATOM 7884 N N . ARG B 1 537 ? 15.078 38.75 0.199 1 58.03 537 ARG B N 1
ATOM 7885 C CA . ARG B 1 537 ? 16.172 39.438 0.859 1 58.03 537 ARG B CA 1
ATOM 7886 C C . ARG B 1 537 ? 15.852 39.719 2.32 1 58.03 537 ARG B C 1
ATOM 7888 O O . ARG B 1 537 ? 14.812 40.312 2.623 1 58.03 537 ARG B O 1
ATOM 7895 N N . GLU B 1 538 ? 15.891 38.75 3.271 1 56.06 538 GLU B N 1
ATOM 7896 C CA . GLU B 1 538 ? 15.609 39.188 4.625 1 56.06 538 GLU B CA 1
ATOM 7897 C C . GLU B 1 538 ? 16.828 39.031 5.535 1 56.06 538 GLU B C 1
ATOM 7899 O O . GLU B 1 538 ? 17.422 37.938 5.57 1 56.06 538 GLU B O 1
ATOM 7904 N N . ASP B 1 539 ? 17.359 40.156 6.129 1 52.53 539 ASP B N 1
ATOM 7905 C CA . ASP B 1 539 ? 18.5 40.25 7.035 1 52.53 539 ASP B CA 1
ATOM 7906 C C . ASP B 1 539 ? 18.078 39.938 8.477 1 52.53 539 ASP B C 1
ATOM 7908 O O . ASP B 1 539 ? 18.844 40.188 9.406 1 52.53 539 ASP B O 1
ATOM 7912 N N . LEU B 1 540 ? 16.891 39.5 8.789 1 51.03 540 LEU B N 1
ATOM 7913 C CA . LEU B 1 540 ? 16.516 39.375 10.188 1 51.03 540 LEU B CA 1
ATOM 7914 C C . LEU B 1 540 ? 16.875 38 10.742 1 51.03 540 LEU B C 1
ATOM 7916 O O . LEU B 1 540 ? 16.609 37 10.102 1 51.03 540 LEU B O 1
ATOM 7920 N N . SER B 1 541 ? 17.891 37.906 11.781 1 52.19 541 SER B N 1
ATOM 7921 C CA . SER B 1 541 ? 18.25 36.656 12.438 1 52.19 541 SER B CA 1
ATOM 7922 C C . SER B 1 541 ? 17.5 36.5 13.758 1 52.19 541 SER B C 1
ATOM 7924 O O . SER B 1 541 ? 17.203 37.469 14.43 1 52.19 541 SER B O 1
ATOM 7926 N N . SER B 1 542 ? 17.062 35.312 14.109 1 52.09 542 SER B N 1
ATOM 7927 C CA . SER B 1 542 ? 16.406 35 15.375 1 52.09 542 SER B CA 1
ATOM 7928 C C . SER B 1 542 ? 17.266 35.406 16.562 1 52.09 542 SER B C 1
ATOM 7930 O O . SER B 1 542 ? 16.75 35.906 17.562 1 52.09 542 SER B O 1
ATOM 7932 N N . SER B 1 543 ? 18.547 35.25 16.5 1 52.25 543 SER B N 1
ATOM 7933 C CA . SER B 1 543 ? 19.453 35.625 17.562 1 52.25 543 SER B CA 1
ATOM 7934 C C . SER B 1 543 ? 19.391 37.125 17.844 1 52.25 543 SER B C 1
ATOM 7936 O O . SER B 1 543 ? 19.422 37.562 19 1 52.25 543 SER B O 1
ATOM 7938 N N . SER B 1 544 ? 19.297 37.906 16.844 1 53.78 544 SER B N 1
ATOM 7939 C CA . SER B 1 544 ? 19.219 39.344 17 1 53.78 544 SER B CA 1
ATOM 7940 C C . SER B 1 544 ? 17.922 39.75 17.672 1 53.78 544 SER B C 1
ATOM 7942 O O . SER B 1 544 ? 17.922 40.688 18.5 1 53.78 544 SER B O 1
ATOM 7944 N N . ILE B 1 545 ? 16.906 39.094 17.438 1 51.88 545 ILE B N 1
ATOM 7945 C CA . ILE B 1 545 ? 15.602 39.406 18.047 1 51.88 545 ILE B CA 1
ATOM 7946 C C . ILE B 1 545 ? 15.633 39.062 19.531 1 51.88 545 ILE B C 1
ATOM 7948 O O . ILE B 1 545 ? 15.164 39.844 20.359 1 51.88 545 ILE B O 1
ATOM 7952 N N . ARG B 1 546 ? 16.203 37.969 19.859 1 52.44 546 ARG B N 1
ATOM 7953 C CA . ARG B 1 546 ? 16.297 37.562 21.266 1 52.44 546 ARG B CA 1
ATOM 7954 C C . ARG B 1 546 ? 17.141 38.562 22.047 1 52.44 546 ARG B C 1
ATOM 7956 O O . ARG B 1 546 ? 16.812 38.906 23.188 1 52.44 546 ARG B O 1
ATOM 7963 N N . ALA B 1 547 ? 18.203 39 21.484 1 51.22 547 ALA B N 1
ATOM 7964 C CA . ALA B 1 547 ? 19.094 39.969 22.109 1 51.22 547 ALA B CA 1
ATOM 7965 C C . ALA B 1 547 ? 18.391 41.312 22.297 1 51.22 547 ALA B C 1
ATOM 7967 O O . ALA B 1 547 ? 18.656 42.031 23.266 1 51.22 547 ALA B O 1
ATOM 7968 N N . GLY B 1 548 ? 17.594 41.656 21.406 1 46.78 548 GLY B N 1
ATOM 7969 C CA . GLY B 1 548 ? 16.875 42.938 21.547 1 46.78 548 GLY B CA 1
ATOM 7970 C C . GLY B 1 548 ? 15.805 42.875 22.609 1 46.78 548 GLY B C 1
ATOM 7971 O O . GLY B 1 548 ? 15.531 43.906 23.266 1 46.78 548 GLY B O 1
ATOM 7972 N N . VAL B 1 549 ? 15.125 41.844 22.703 1 46.66 549 VAL B N 1
ATOM 7973 C CA . VAL B 1 549 ? 14.117 41.781 23.766 1 46.66 549 VAL B CA 1
ATOM 7974 C C . VAL B 1 549 ? 14.805 41.781 25.125 1 46.66 549 VAL B C 1
ATOM 7976 O O . VAL B 1 549 ? 14.211 42.188 26.125 1 46.66 549 VAL B O 1
ATOM 7979 N N . ALA B 1 550 ? 16.016 41.312 25.344 1 41.12 550 ALA B N 1
ATOM 7980 C CA . ALA B 1 550 ? 16.688 41.375 26.641 1 41.12 550 ALA B CA 1
ATOM 7981 C C . ALA B 1 550 ? 17.109 42.812 26.984 1 41.12 550 ALA B C 1
ATOM 7983 O O . ALA B 1 550 ? 17.562 43.094 28.094 1 41.12 550 ALA B O 1
ATOM 7984 N N . SER B 1 551 ? 17.359 43.625 26.125 1 33.03 551 SER B N 1
ATOM 7985 C CA . SER B 1 551 ? 17.75 44.969 26.578 1 33.03 551 SER B CA 1
ATOM 7986 C C . SER B 1 551 ? 16.547 45.719 27.156 1 33.03 551 SER B C 1
ATOM 7988 O O . SER B 1 551 ? 15.633 46.094 26.422 1 33.03 551 SER B O 1
ATOM 7990 N N . PRO B 1 552 ? 16.281 45.5 28.484 1 34.22 552 PRO B N 1
ATOM 7991 C CA . PRO B 1 552 ? 15.375 46.375 29.234 1 34.22 552 PRO B CA 1
ATOM 7992 C C . PRO B 1 552 ? 15.742 47.844 29.109 1 34.22 552 PRO B C 1
ATOM 7994 O O . PRO B 1 552 ? 16.906 48.188 28.859 1 34.22 552 PRO B O 1
ATOM 7997 N N . GLY B 1 553 ? 15 48.75 28.625 1 26.58 553 GLY B N 1
ATOM 7998 C CA . GLY B 1 553 ? 15.109 50.125 29.047 1 26.58 553 GLY B CA 1
ATOM 7999 C C . GLY B 1 553 ? 15.352 50.281 30.547 1 26.58 553 GLY B C 1
ATOM 8000 O O . GLY B 1 553 ? 14.602 49.719 31.344 1 26.58 553 GLY B O 1
ATOM 8001 N N . LEU B 1 554 ? 16.656 50.531 31 1 20.97 554 LEU B N 1
ATOM 8002 C CA . LEU B 1 554 ? 16.859 51.625 31.938 1 20.97 554 LEU B CA 1
ATOM 8003 C C . LEU B 1 554 ? 16.578 52.969 31.266 1 20.97 554 LEU B C 1
ATOM 8005 O O . LEU B 1 554 ? 16.922 53.188 30.094 1 20.97 554 LEU B O 1
#

Nearest PDB structures (foldseek):
  5kvk-assembly1_A-2  TM=6.778E-01  e=5.033E-05  Klebsiella pneumoniae 700603
  4uux-assembly1_B  TM=6.856E-01  e=6.359E-05  Thermus thermophilus HB8
  4cta-assembly1_A  TM=6.861E-01  e=7.578E-05  Thermus thermophilus HB8
  4cta-assembly1_B  TM=6.939E-01  e=1.822E-04  Thermus thermophilus HB8
  5kol-assembly2_D  TM=6.890E-01  e=2.587E-04  Escherichia coli O157:H7

Radius of gyration: 34.84 Å; Cα contacts (8 Å, |Δi|>4): 1957; chains: 2; bounding box: 101×94×118 Å

Secondary structure (DSSP, 8-state):
---HHHHHHHHHHHHSSSPEEEEEEEESS-HHHHHHHHHSTTHHHHEEEEEEE-SHHHHHHTSPTT---SSSSSHHHHHHHHHHHHHHHHHHHHHT-TTTGGGGGGGSEEEEEEEEEE---SSPPSSPEEEEEEEE-SSEEEEEEEEEPTTSS-HHHHHHHHHHHHHHHHHHHHTPPPPHHHHHHTTT---S-------TT--------S-SGGGSGGGSS---------------EEEEPPPHHHHHHHTS-SEEEEEE---TT-B-TTS-B--S-PPEEEEESHHHHHHTS-TTSEEEEE---TT--HHHHHHHHHHHHHHHHHHHS--------------SGGG-SS-------------------------------------------------EEEEEEES--SSS-PPPHHHHHHHHHTTTSTTSTTTT--EEEES--SHHHHHHHSTTPEEEEEHHHHHHHT-GGGGTT-HHHHHHHHHHHHHTT-EEEEE-EE-TTS-EE-HHHHHHT----HHHHTTEEE--TTT------HHHHHHHHT----/---HHHHHHHHHHHHSSSPEEEEEEEESS-HHHHHHHHHSTTHHHHEEEEEEE-SHHHHHHTSPTT---SSSSSHHHHHHHHHHHHHHHHHHHHHT-TTTGGGGGGGSEEEEEEEEEE---SSPPSSPEEEEEEEEETTEEEEEEEEEPTTSS-HHHHHHHHHHHHHHHHHHHHTPPPPHHHHHHTTT-----------TT--S-----S-SGGGGGGSSS---------------EEEEPPPHHHHHHHTS-SEEEEEE---TT-B-TTS-B--S-PPEEEEESHHHHHHTS-TTSEEEEE---TT--HHHHHHHHHHHHHHHHHHHS--------------SGGGGTT-------------------------------------------------EEEEEEES--SSS-PPPHHHHHHHHHTTTSTTSTTTT--EEEES--SHHHHHHHSTTPEEEEEHHHHHHHT-GGGGTT-HHHHHHHHHHHHHTT-EEEEE-EE-TTS-EE-HHHHHHT----HHHHTTEEE--TTT------HHHHHHHHH----

pLDDT: mean 72.19, std 26.92, range [13.83, 98.31]

Organism: Ectocarpus siliculosus (NCBI:txid2880)